Protein AF-A0A8H3BL24-F1 (afdb_monomer_lite)

InterPro domains:
  IPR005479 Carbamoyl phosphate synthase, ATP-binding domain [PF02786] (279-477)
  IPR005479 Carbamoyl phosphate synthase, ATP-binding domain [PS00866] (314-328)
  IPR005479 Carbamoyl phosphate synthase, ATP-binding domain [PS00867] (443-450)
  IPR005480 Carbamoyl-phosphate synthetase, large subunit oligomerisation domain [PF02787] (31-110)
  IPR005480 Carbamoyl-phosphate synthetase, large subunit oligomerisation domain [SM01096] (29-152)
  IPR005483 Carbamoyl phosphate synthase, CPSase domain [PR00098] (175-189)
  IPR005483 Carbamoyl phosphate synthase, CPSase domain [PR00098] (204-214)
  IPR005483 Carbamoyl phosphate synthase, CPSase domain [PR00098] (318-330)
  IPR005483 Carbamoyl phosphate synthase, CPSase domain [PR00098] (354-373)
  IPR005483 Carbamoyl phosphate synthase, CPSase domain [PR00098] (388-405)
  IPR005483 Carbamoyl phosphate synthase, CPSase domain [PR00098] (443-472)
  IPR005483 Carbamoyl phosphate synthase, CPSase domain [PR00098] (516-534)
  IPR011607 Methylglyoxal synthase-like domain [PF02142] (559-659)
  IPR011607 Methylglyoxal synthase-like domain [PS51855] (539-697)
  IPR011607 Methylglyoxal synthase-like domain [SM00851] (559-659)
  IPR011761 ATP-grasp fold [PS50975] (283-474)
  IPR013815 ATP-grasp fold, subdomain 1 [G3DSA:3.30.1490.20] (291-360)
  IPR016185 Pre-ATP-grasp domain superfamily [SSF52440] (161-279)
  IPR032466 Metal-dependent hydrolase [SSF51556] (695-950)
  IPR036897 Carbamoyl-phosphate synthetase, large subunit oligomerisation domain superfamily [G3DSA:1.10.1030.10] (19-157)

Secondary structure (DSSP, 8-state):
-HHHHHHHHHHHH-TT--SS---S--S-HHHHHHS--TTHHHHHHHHHHTT--HHHHHHHH---HHHHHHHHHHHHHHHHHHHHHHHH--HHHHHHHHHTT--HHHHHHHTT--HHHHHHHHHHTT--PEEEE--SSTTSS-----EEEEESS-SS-SS-----PEEEE---S-BTTB-HHHHHHHHHHHHHHHHTT--EEEEE--TT-STT-TTTSSEEEE---SHHHHHHHHHHHT-SEEE-TTS-HHHHHTHHHHHHTT--B-SS-HHHHHHHHSHHHHHHHHHHHT-----EEEESSHHHHHHHHHHH-S-EEEEETT-STTTT-EEE-SHHHHHHHHHHHHHH-SS--EEEEE--TTPEEEEEEEEEETTEEEEEEEEEEEEEBTB-GGGSPEEES-SS--HHHHHHHHHHHHHHHHHTT--EEEEEEEEEETTEEEEEEEESS--TTHHHHHHHHSS-HHHHHHHHHTT----SS----PPSS-EEEEEEE--TTTSTT------SS----EEEEEEESSHHHHHHHHHHHTTPPPPSSEEEEEE--HHHHHHHHHHHHHHHHTTPEEEE-HHHHHHHHHTT---EE-B---GGGGG-HHHHTTBHHHHHHTT--SEEEEE----SS---TT---HHHHHHHHHHHTT--EE--HHHHHHHHHHHHHT---S--TTS---SS----PPPEEEEEE--TTTTSTT-SHHHHHHHHHHHTTEEEEEE-S--SSTT-S--SHHHHHHHHHHHTTT-SSEEE-EEE--TTGGGTS-HHHHHH-SEEEE-SSSTT-----HHHHHHHHHHS-TTS-EEE---THHHHHHHHHHHHHT--EEE-S---HHHHHHHHHHHHTT--EEEEEEHHHHH--TTT-TT-TTSPPHHHHHHHHHTGGG--EEE--SHHHHHHHHTTPPP-TTTTHHHHHHHHHHHHHTTSS-TT--

Organism: NCBI:txid456999

Foldseek 3Di:
DLLQVQQQVQCLVDVVRQGQAADVPDDDLLCCLQDPDPCNSNSLRVCVVVPHDLVRSCVRRVDDSVVSVLSNVLSVLLVVLLVCAPVRQDLVSLLVNVQSNGQLCNSCVSRVHDSVVSVVVCVVSVQAWEKEDDQVPVVPDQDPFQQIETHSPDDYHSDAQPQLAEEEEAQGEADFQFDQLLLVLSLLLLVLCVVVVGAYEYEYQYPVGPSSPSVRHVHYYNGDLDPRVVVSCCVRNVHPAYEQQRRPDSSLVCQVVCVVVVGHYFWFHNVLQCLQVPPVSNVVLCVVLVAAAFDKDKALDPVVVVVSCVVLDDFKWKAWPPDDQCVLIDTAGDSVSSVVSVVVVCVVPVGTIMMITHDDPPWWKKKKKFAAAQLATQDIWIWTWLFHPFQAPLQTKTKPPDDPDDPLLVVSVVVSSSSSSNSSRGFAIKMWMWTDDPSDIHTDGIRSHDHSCQVVRCVQQVHNRSSQRSCRSVVHDDHRPDDGPHDAQKMKMKHFAADLLVDPLDQPATGNHGGGSGIFMWMDSYPLLRLVLRCVVSVQDDFPAAEEEEAADPVLLVLCLVLLVLSVVLRHAAAYEDVSQVSNVVVVRHYHAADCDDPVQCVDPVNLVRHLLNCLVVVVHQAYEHADDPDNDDDPSPDQDSSSVSSSSCVNSVRHYHHGSSSSSSNSVSVSVPDDNDDDPSGDDDPDDDDDDDQAEFEQQAQQQQQPAPDLLQLVSQVLQVVLRHQEYEYDQAHQAAPQGQLAPSSVVSNVNSCVPRHPHHYAHEHEQDVPSLVRCDPVVLVRHQEYEQECDHHNHHPPPLVSVLSNLVSHDQPGEYEYCDDDPRLVSNLVSCVVSVHAYEHEADQFLRRLVVLVVCVVVVRRYAYEHELCQLVDACVNPVQQPLHHHPVGSVSCLVSLVRHQDYHNHCSQQSRCVSVVHDGGSSGSSNVRVVSVVVCCVVVSDPPVSD

Radius of gyration: 39.3 Å; chains: 1; bounding box: 92×84×109 Å

pLDDT: mean 89.85, std 10.29, range [35.84, 98.5]

Structure (mmCIF, N/CA/C/O backbone):
data_AF-A0A8H3BL24-F1
#
_entry.id   AF-A0A8H3BL24-F1
#
loop_
_atom_site.group_PDB
_atom_site.id
_atom_site.type_symbol
_atom_site.label_atom_id
_atom_site.label_alt_id
_atom_site.label_comp_id
_atom_site.label_asym_id
_atom_site.label_entity_id
_atom_site.label_seq_id
_atom_site.pdbx_PDB_ins_code
_atom_site.Cartn_x
_atom_site.Cartn_y
_atom_site.Cartn_z
_atom_site.occupancy
_atom_site.B_iso_or_equiv
_atom_site.auth_seq_id
_atom_site.auth_comp_id
_atom_site.auth_asym_id
_atom_site.auth_atom_id
_atom_site.pdbx_PDB_model_num
ATOM 1 N N . THR A 1 1 ? 26.329 -17.168 -12.702 1.00 96.69 1 THR A N 1
ATOM 2 C CA . THR A 1 1 ? 27.695 -16.576 -12.625 1.00 96.69 1 THR A CA 1
ATOM 3 C C . THR A 1 1 ? 27.594 -15.115 -12.200 1.00 96.69 1 THR A C 1
ATOM 5 O O . THR A 1 1 ? 26.474 -14.628 -12.088 1.00 96.69 1 THR A O 1
ATOM 8 N N . PHE A 1 2 ? 28.704 -14.403 -11.942 1.00 98.12 2 PHE A N 1
ATOM 9 C CA . PHE A 1 2 ? 28.628 -12.960 -11.640 1.00 98.12 2 PHE A CA 1
ATOM 10 C C . PHE A 1 2 ? 28.060 -12.183 -12.830 1.00 98.12 2 PHE A C 1
ATOM 12 O O . PHE A 1 2 ? 27.181 -11.348 -12.659 1.00 98.12 2 PHE A O 1
ATOM 19 N N . GLU A 1 3 ? 28.529 -12.512 -14.033 1.00 98.06 3 GLU A N 1
ATOM 20 C CA . GLU A 1 3 ? 28.140 -11.889 -15.292 1.00 98.06 3 GLU A CA 1
ATOM 21 C C . GLU A 1 3 ? 26.626 -12.023 -15.532 1.00 98.06 3 GLU A C 1
ATOM 23 O O . GLU A 1 3 ? 25.943 -11.043 -15.826 1.00 98.06 3 GLU A O 1
ATOM 28 N N . GLU A 1 4 ? 26.082 -13.224 -15.305 1.00 98.06 4 GLU A N 1
ATOM 29 C CA . GLU A 1 4 ? 24.645 -13.483 -15.414 1.00 98.06 4 GLU A CA 1
ATOM 30 C C . GLU A 1 4 ? 23.826 -12.671 -14.404 1.00 98.06 4 GLU A C 1
ATOM 32 O O . GLU A 1 4 ? 22.838 -12.034 -14.776 1.00 98.06 4 GLU A O 1
ATOM 37 N N . ALA A 1 5 ? 24.260 -12.656 -13.140 1.00 97.50 5 ALA A N 1
ATOM 38 C CA . ALA A 1 5 ? 23.562 -11.964 -12.064 1.00 97.50 5 ALA A CA 1
ATOM 39 C C . ALA A 1 5 ? 23.560 -10.440 -12.262 1.00 97.50 5 ALA A C 1
ATOM 41 O O . ALA A 1 5 ? 22.504 -9.816 -12.171 1.00 97.50 5 ALA A O 1
ATOM 42 N N . ILE A 1 6 ? 24.712 -9.836 -12.584 1.00 97.06 6 ILE A N 1
ATOM 43 C CA . ILE A 1 6 ? 24.814 -8.378 -12.732 1.00 97.06 6 ILE A CA 1
ATOM 44 C C . ILE A 1 6 ? 24.010 -7.871 -13.934 1.00 97.06 6 ILE A C 1
ATOM 46 O O . ILE A 1 6 ? 23.356 -6.836 -13.833 1.00 97.06 6 ILE A O 1
ATOM 50 N N . GLN A 1 7 ? 23.972 -8.612 -15.048 1.00 96.75 7 GLN A N 1
ATOM 51 C CA . GLN A 1 7 ? 23.152 -8.221 -16.197 1.00 96.75 7 GLN A CA 1
ATOM 52 C C . GLN A 1 7 ? 21.647 -8.305 -15.899 1.00 96.75 7 GLN A C 1
ATOM 54 O O . GLN A 1 7 ? 20.905 -7.410 -16.306 1.00 96.75 7 GLN A O 1
ATOM 59 N N . LYS A 1 8 ? 21.187 -9.333 -15.168 1.00 96.69 8 LYS A N 1
ATOM 60 C CA . LYS A 1 8 ? 19.791 -9.418 -14.694 1.00 96.69 8 LYS A CA 1
ATOM 61 C C . LYS A 1 8 ? 19.444 -8.287 -13.726 1.00 96.69 8 LYS A C 1
ATOM 63 O O . LYS A 1 8 ? 18.380 -7.684 -13.849 1.00 96.69 8 LYS A O 1
ATOM 68 N N . ALA A 1 9 ? 20.355 -7.967 -12.807 1.00 95.81 9 ALA A N 1
ATOM 69 C CA . ALA A 1 9 ? 20.178 -6.880 -11.852 1.00 95.81 9 ALA A CA 1
ATOM 70 C C . ALA A 1 9 ? 20.083 -5.512 -12.546 1.00 95.81 9 ALA A C 1
ATOM 72 O O . ALA A 1 9 ? 19.204 -4.731 -12.212 1.00 95.81 9 ALA A O 1
ATOM 73 N N . ILE A 1 10 ? 20.909 -5.234 -13.562 1.00 94.88 10 ILE A N 1
ATOM 74 C CA . ILE A 1 10 ? 20.823 -3.972 -14.321 1.00 94.88 10 ILE A CA 1
ATOM 75 C C . ILE A 1 10 ? 19.467 -3.845 -15.032 1.00 94.88 10 ILE A C 1
ATOM 77 O O . ILE A 1 10 ? 18.836 -2.795 -14.960 1.00 94.88 10 ILE A O 1
ATOM 81 N N . ARG A 1 11 ? 18.974 -4.927 -15.649 1.00 94.00 11 ARG A N 1
ATOM 82 C CA . ARG A 1 11 ? 17.635 -4.952 -16.269 1.00 94.00 11 ARG A CA 1
ATOM 83 C C . ARG A 1 11 ? 16.488 -4.821 -15.266 1.00 94.00 11 ARG A C 1
ATOM 85 O O . ARG A 1 11 ? 15.388 -4.442 -15.645 1.00 94.00 11 ARG A O 1
ATOM 92 N N . ALA A 1 12 ? 16.721 -5.159 -13.999 1.00 93.00 12 ALA A N 1
ATOM 93 C CA . ALA A 1 12 ? 15.725 -5.010 -12.944 1.00 93.00 12 ALA A CA 1
ATOM 94 C C . ALA A 1 12 ? 15.466 -3.534 -12.589 1.00 93.00 12 ALA A C 1
ATOM 96 O O . ALA A 1 12 ? 14.377 -3.219 -12.112 1.00 93.00 12 ALA A O 1
ATOM 97 N N . ILE A 1 13 ? 16.445 -2.648 -12.822 1.00 88.88 13 ILE A N 1
ATOM 98 C CA . ILE A 1 13 ? 16.371 -1.220 -12.476 1.00 88.88 13 ILE A CA 1
ATOM 99 C C . ILE A 1 13 ? 15.305 -0.517 -13.323 1.00 88.88 13 ILE A C 1
ATOM 101 O O . ILE A 1 13 ? 14.410 0.133 -12.784 1.00 88.88 13 ILE A O 1
ATOM 105 N N . ASP A 1 14 ? 15.401 -0.652 -14.647 1.00 83.38 14 ASP A N 1
ATOM 106 C CA . ASP A 1 14 ? 14.468 -0.057 -15.600 1.00 83.38 14 ASP A CA 1
ATOM 107 C C . ASP A 1 14 ? 14.481 -0.815 -16.939 1.00 83.38 14 ASP A C 1
ATOM 109 O O . ASP A 1 14 ? 15.529 -1.298 -17.368 1.00 83.38 14 ASP A O 1
ATOM 113 N N . ASP A 1 15 ? 13.330 -0.888 -17.620 1.00 78.69 15 ASP A N 1
ATOM 114 C CA . ASP A 1 15 ? 13.182 -1.601 -18.904 1.00 78.69 15 ASP A CA 1
ATOM 115 C C . ASP A 1 15 ? 13.980 -0.956 -20.053 1.00 78.69 15 ASP A C 1
ATOM 117 O O . ASP A 1 15 ? 14.280 -1.603 -21.060 1.00 78.69 15 ASP A O 1
ATOM 121 N N . SER A 1 16 ? 14.360 0.318 -19.917 1.00 82.25 16 SER A N 1
ATOM 122 C CA . SER A 1 16 ? 15.239 0.984 -20.882 1.00 82.25 16 SER A CA 1
ATOM 123 C C . SER A 1 16 ? 16.649 0.383 -20.922 1.00 82.25 16 SER A C 1
ATOM 125 O O . SER A 1 16 ? 17.313 0.461 -21.960 1.00 82.25 16 SER A O 1
ATOM 127 N N . PHE A 1 17 ? 17.106 -0.260 -19.841 1.00 89.19 17 PHE A N 1
ATOM 128 C CA . PHE A 1 17 ? 18.424 -0.880 -19.783 1.00 89.19 17 PHE A CA 1
ATOM 129 C C . PHE A 1 17 ? 18.384 -2.324 -20.285 1.00 89.19 17 PHE A C 1
ATOM 131 O O . PHE A 1 17 ? 17.701 -3.184 -19.740 1.00 89.19 17 PHE A O 1
ATOM 138 N N . VAL A 1 18 ? 19.190 -2.630 -21.304 1.00 90.00 18 VAL A N 1
ATOM 139 C CA . VAL A 1 18 ? 19.287 -3.986 -21.880 1.00 90.00 18 VAL A CA 1
ATOM 140 C C . VAL A 1 18 ? 20.242 -4.914 -21.109 1.00 90.00 18 VAL A C 1
ATOM 142 O O . VAL A 1 18 ? 20.187 -6.140 -21.254 1.00 90.00 18 VAL A O 1
ATOM 145 N N . GLY A 1 19 ? 21.096 -4.344 -20.258 1.00 91.81 19 GLY A N 1
ATOM 146 C CA . GLY A 1 19 ? 22.158 -5.019 -19.516 1.00 91.81 19 GLY A CA 1
ATOM 147 C C . GLY A 1 19 ? 23.350 -4.083 -19.314 1.00 91.81 19 GLY A C 1
ATOM 148 O O . GLY A 1 19 ? 23.202 -2.863 -19.372 1.00 91.81 19 GLY A O 1
ATOM 149 N N . PHE A 1 20 ? 24.537 -4.649 -19.095 1.00 94.31 20 PHE A N 1
ATOM 150 C CA . PHE A 1 20 ? 25.779 -3.875 -19.046 1.00 94.31 20 PHE A CA 1
ATOM 151 C C . PHE A 1 20 ? 26.239 -3.555 -20.476 1.00 94.31 20 PHE A C 1
ATOM 153 O O . PHE A 1 20 ? 26.839 -4.411 -21.121 1.00 94.31 20 PHE A O 1
ATOM 160 N N . ALA A 1 21 ? 25.912 -2.357 -20.964 1.00 87.06 21 ALA A N 1
ATOM 161 C CA . ALA A 1 21 ? 26.250 -1.880 -22.305 1.00 87.06 21 ALA A CA 1
ATOM 162 C C . ALA A 1 21 ? 26.489 -0.356 -22.307 1.00 87.06 21 ALA A C 1
ATOM 164 O O . ALA A 1 21 ? 25.886 0.342 -21.482 1.00 87.06 21 ALA A O 1
ATOM 165 N N . PRO A 1 22 ? 27.321 0.173 -23.226 1.00 81.25 22 PRO A N 1
ATOM 166 C CA . PRO A 1 22 ? 27.465 1.612 -23.429 1.00 81.25 22 PRO A CA 1
ATOM 167 C C . PRO A 1 22 ? 26.138 2.237 -23.867 1.00 81.25 22 PRO A C 1
ATOM 169 O O . PRO A 1 22 ? 25.493 1.743 -24.795 1.00 81.25 22 PRO A O 1
ATOM 172 N N . ASN A 1 23 ? 25.712 3.314 -23.211 1.00 76.69 23 ASN A N 1
ATOM 173 C CA . ASN A 1 23 ? 24.393 3.914 -23.449 1.00 76.69 23 ASN A CA 1
ATOM 174 C C . ASN A 1 23 ? 24.419 5.440 -23.624 1.00 76.69 23 ASN A C 1
ATOM 176 O O . ASN A 1 23 ? 23.368 6.030 -23.867 1.00 76.69 23 ASN A O 1
ATOM 180 N N . GLY A 1 24 ? 25.591 6.082 -23.527 1.00 73.38 24 GLY A N 1
ATOM 181 C CA . GLY A 1 24 ? 25.721 7.534 -23.686 1.00 73.38 24 GLY A CA 1
ATOM 182 C C . GLY A 1 24 ? 24.973 8.341 -22.621 1.00 73.38 24 GLY A C 1
ATOM 183 O O . GLY A 1 24 ? 24.697 9.518 -22.826 1.00 73.38 24 GLY A O 1
ATOM 184 N N . PHE A 1 25 ? 24.623 7.708 -21.498 1.00 73.81 25 PHE A N 1
ATOM 185 C CA . PHE A 1 25 ? 23.904 8.324 -20.381 1.00 73.81 25 PHE A CA 1
ATOM 186 C C . PHE A 1 25 ? 24.816 9.186 -19.488 1.00 73.81 25 PHE A C 1
ATOM 188 O O . PHE A 1 25 ? 24.345 9.897 -18.593 1.00 73.81 25 PHE A O 1
ATOM 195 N N . VAL A 1 26 ? 26.127 9.091 -19.717 1.00 80.31 26 VAL A N 1
ATOM 196 C CA . VAL A 1 26 ? 27.180 9.732 -18.936 1.00 80.31 26 VAL A CA 1
ATOM 197 C C . VAL A 1 26 ? 27.881 10.799 -19.771 1.00 80.31 26 VAL A C 1
ATOM 199 O O . VAL A 1 26 ? 28.501 10.494 -20.791 1.00 80.31 26 VAL A O 1
ATOM 202 N N . ASP A 1 27 ? 27.814 12.045 -19.303 1.00 79.19 27 ASP A N 1
ATOM 203 C CA . ASP A 1 27 ? 28.480 13.182 -19.942 1.00 79.19 27 ASP A CA 1
ATOM 204 C C . ASP A 1 27 ? 29.993 13.174 -19.644 1.00 79.19 27 ASP A C 1
ATOM 206 O O . ASP A 1 27 ? 30.814 13.098 -20.565 1.00 79.19 27 ASP A O 1
ATOM 210 N N . ASP A 1 28 ? 30.367 13.189 -18.356 1.00 88.25 28 ASP A N 1
ATOM 211 C CA . ASP A 1 28 ? 31.760 13.146 -17.890 1.00 88.25 28 ASP A CA 1
ATOM 212 C C . ASP A 1 28 ? 32.087 11.809 -17.211 1.00 88.25 28 ASP A C 1
ATOM 214 O O . ASP A 1 28 ? 31.796 11.572 -16.042 1.00 88.25 28 ASP A O 1
ATOM 218 N N . ILE A 1 29 ? 32.723 10.912 -17.965 1.00 90.38 29 ILE A N 1
ATOM 219 C CA . ILE A 1 29 ? 33.099 9.579 -17.479 1.00 90.38 29 ILE A CA 1
ATOM 220 C C . ILE A 1 29 ? 34.127 9.658 -16.348 1.00 90.38 29 ILE A C 1
ATOM 222 O O . ILE A 1 29 ? 34.060 8.862 -15.414 1.00 90.38 29 ILE A O 1
ATOM 226 N N . ASP A 1 30 ? 35.096 10.571 -16.433 1.00 91.69 30 ASP A N 1
ATOM 227 C CA . ASP A 1 30 ? 36.197 10.600 -15.472 1.00 91.69 30 ASP A CA 1
ATOM 228 C C . ASP A 1 30 ? 35.695 11.101 -14.110 1.00 91.69 30 ASP A C 1
ATOM 230 O O . ASP A 1 30 ? 36.057 10.528 -13.078 1.00 91.69 30 ASP A O 1
ATOM 234 N N . GLU A 1 31 ? 34.809 12.103 -14.110 1.00 92.25 31 GLU A N 1
ATOM 235 C CA . GLU A 1 31 ? 34.143 12.590 -12.899 1.00 92.25 31 GLU A CA 1
ATOM 236 C C . GLU A 1 31 ? 33.287 11.497 -12.242 1.00 92.25 31 GLU A C 1
ATOM 238 O O . GLU A 1 31 ? 33.428 11.258 -11.043 1.00 92.25 31 GLU A O 1
ATOM 243 N N . GLU A 1 32 ? 32.467 10.787 -13.020 1.00 92.50 32 GLU A N 1
ATOM 244 C CA . GLU A 1 32 ? 31.570 9.727 -12.529 1.00 92.50 32 GLU A CA 1
ATOM 245 C C . GLU A 1 32 ? 32.324 8.488 -12.015 1.00 92.50 32 GLU A C 1
ATOM 247 O O . GLU A 1 32 ? 31.888 7.794 -11.089 1.00 92.50 32 GLU A O 1
ATOM 252 N N . LEU A 1 33 ? 33.493 8.186 -12.589 1.00 93.19 33 LEU A N 1
ATOM 253 C CA . LEU A 1 33 ? 34.349 7.114 -12.086 1.00 93.19 33 LEU A CA 1
ATOM 254 C C . LEU A 1 33 ? 34.953 7.472 -10.725 1.00 93.19 33 LEU A C 1
ATOM 256 O O . LEU A 1 33 ? 35.005 6.594 -9.860 1.00 93.19 33 LEU A O 1
ATOM 260 N N . VAL A 1 34 ? 35.377 8.722 -10.516 1.00 95.12 34 VAL A N 1
ATOM 261 C CA . VAL A 1 34 ? 36.008 9.179 -9.264 1.00 95.12 34 VAL A CA 1
ATOM 262 C C . VAL A 1 34 ? 34.975 9.446 -8.167 1.00 95.12 34 VAL A C 1
ATOM 264 O O . VAL A 1 34 ? 35.164 9.010 -7.031 1.00 95.12 34 VAL A O 1
ATOM 267 N N . ASN A 1 35 ? 33.872 10.112 -8.503 1.00 92.81 35 ASN A N 1
ATOM 268 C CA . ASN A 1 35 ? 32.812 10.499 -7.579 1.00 92.81 35 ASN A CA 1
ATOM 269 C C . ASN A 1 35 ? 31.618 9.546 -7.737 1.00 92.81 35 ASN A C 1
ATOM 271 O O . ASN A 1 35 ? 30.936 9.601 -8.754 1.00 92.81 35 ASN A O 1
ATOM 275 N N . PRO A 1 36 ? 31.342 8.652 -6.768 1.00 91.69 36 PRO A N 1
ATOM 276 C CA . PRO A 1 36 ? 30.301 7.645 -6.939 1.00 91.69 36 PRO A CA 1
ATOM 277 C C . PRO A 1 36 ? 28.900 8.255 -7.079 1.00 91.69 36 PRO A C 1
ATOM 279 O O . PRO A 1 36 ? 28.433 8.953 -6.178 1.00 91.69 36 PRO A O 1
ATOM 282 N N . THR A 1 37 ? 28.206 7.898 -8.158 1.00 90.94 37 THR A N 1
ATOM 283 C CA . THR A 1 37 ? 26.786 8.206 -8.394 1.00 90.94 37 THR A CA 1
ATOM 284 C C . THR A 1 37 ? 26.014 6.949 -8.819 1.00 90.94 37 THR A C 1
ATOM 286 O O . THR A 1 37 ? 26.582 5.862 -8.970 1.00 90.94 37 THR A O 1
ATOM 289 N N . ASP A 1 38 ? 24.712 7.104 -9.056 1.00 88.31 38 ASP A N 1
ATOM 290 C CA . ASP A 1 38 ? 23.834 6.100 -9.662 1.00 88.31 38 ASP A CA 1
ATOM 291 C C . ASP A 1 38 ? 24.200 5.754 -11.121 1.00 88.31 38 ASP A C 1
ATOM 293 O O . ASP A 1 38 ? 23.866 4.670 -11.600 1.00 88.31 38 ASP A O 1
ATOM 297 N N . LYS A 1 39 ? 24.952 6.614 -11.820 1.00 90.38 39 LYS A N 1
ATOM 298 C CA . LYS A 1 39 ? 25.370 6.403 -13.218 1.00 90.38 39 LYS A CA 1
ATOM 299 C C . LYS A 1 39 ? 26.677 5.630 -13.375 1.00 90.38 39 LYS A C 1
ATOM 301 O O . LYS A 1 39 ? 27.014 5.191 -14.478 1.00 90.38 39 LYS A O 1
ATOM 306 N N . ARG A 1 40 ? 27.417 5.434 -12.283 1.00 93.62 40 ARG A N 1
ATOM 307 C CA . ARG A 1 40 ? 28.794 4.918 -12.294 1.00 93.62 40 ARG A CA 1
ATOM 308 C C . ARG A 1 40 ? 28.956 3.580 -13.016 1.00 93.62 40 ARG A C 1
ATOM 310 O O . ARG A 1 40 ? 29.961 3.367 -13.687 1.00 93.62 40 ARG A O 1
ATOM 317 N N . ILE A 1 41 ? 27.982 2.674 -12.907 1.00 93.00 41 ILE A N 1
ATOM 318 C CA . ILE A 1 41 ? 28.051 1.372 -13.588 1.00 93.00 41 ILE A CA 1
ATOM 319 C C . ILE A 1 41 ? 28.062 1.526 -15.117 1.00 93.00 41 ILE A C 1
ATOM 321 O O . ILE A 1 41 ? 28.786 0.805 -15.798 1.00 93.00 41 ILE A O 1
ATOM 325 N N . PHE A 1 42 ? 27.333 2.506 -15.652 1.00 91.75 42 PHE A N 1
ATOM 326 C CA . PHE A 1 42 ? 27.297 2.809 -17.083 1.00 91.75 42 PHE A CA 1
ATOM 327 C C . PHE A 1 42 ? 28.551 3.571 -17.523 1.00 91.75 42 PHE A C 1
ATOM 329 O O . PHE A 1 42 ? 29.106 3.266 -18.575 1.00 91.75 42 PHE A O 1
ATOM 336 N N . ALA A 1 43 ? 29.083 4.450 -16.664 1.00 93.44 43 ALA A N 1
ATOM 337 C CA . ALA A 1 43 ? 30.370 5.112 -16.899 1.00 93.44 43 ALA A CA 1
ATOM 338 C C . ALA A 1 43 ? 31.509 4.094 -17.093 1.00 93.44 43 ALA A C 1
ATOM 340 O O . ALA A 1 43 ? 32.385 4.295 -17.929 1.00 93.44 43 ALA A O 1
ATOM 341 N N . ILE A 1 44 ? 31.483 2.964 -16.373 1.00 95.00 44 ILE A N 1
ATOM 342 C CA . ILE A 1 44 ? 32.454 1.872 -16.556 1.00 95.00 44 ILE A CA 1
ATOM 343 C C . ILE A 1 44 ? 32.304 1.222 -17.940 1.00 95.00 44 ILE A C 1
ATOM 345 O O . ILE A 1 44 ? 33.316 0.946 -18.585 1.00 95.00 44 ILE A O 1
ATOM 349 N N . ALA A 1 45 ? 31.076 0.987 -18.416 1.00 93.06 45 ALA A N 1
ATOM 350 C CA . ALA A 1 45 ? 30.841 0.436 -19.753 1.00 93.06 45 ALA A CA 1
ATOM 351 C C . ALA A 1 45 ? 31.357 1.384 -20.852 1.00 93.06 45 ALA A C 1
ATOM 353 O O . ALA A 1 45 ? 32.093 0.955 -21.745 1.00 93.06 45 ALA A O 1
ATOM 354 N N . ASP A 1 46 ? 31.059 2.681 -20.735 1.00 92.12 46 ASP A N 1
ATOM 355 C CA . ASP A 1 46 ? 31.541 3.706 -21.665 1.00 92.12 46 ASP A CA 1
ATOM 356 C C . ASP A 1 46 ? 33.077 3.868 -21.590 1.00 92.12 46 ASP A C 1
ATOM 358 O O . ASP A 1 46 ? 33.746 4.033 -22.613 1.00 92.12 46 ASP A O 1
ATOM 362 N N . ALA A 1 47 ? 33.679 3.761 -20.399 1.00 93.38 47 ALA A N 1
ATOM 363 C CA . ALA A 1 47 ? 35.132 3.806 -20.214 1.00 93.38 47 ALA A CA 1
ATOM 364 C C . ALA A 1 47 ? 35.841 2.644 -20.927 1.00 93.38 47 ALA A C 1
ATOM 366 O O . ALA A 1 47 ? 36.860 2.850 -21.595 1.00 93.38 47 ALA A O 1
ATOM 367 N N . LEU A 1 48 ? 35.288 1.429 -20.829 1.00 93.75 48 LEU A N 1
ATOM 368 C CA . LEU A 1 48 ? 35.789 0.260 -21.556 1.00 93.75 48 LEU A CA 1
ATOM 369 C C . LEU A 1 48 ? 35.682 0.467 -23.071 1.00 93.75 48 LEU A C 1
ATOM 371 O O . LEU A 1 48 ? 36.642 0.191 -23.791 1.00 93.75 48 LEU A O 1
ATOM 375 N N . GLN A 1 49 ? 34.574 1.041 -23.552 1.00 90.81 49 GLN A N 1
ATOM 376 C CA . GLN A 1 49 ? 34.407 1.385 -24.966 1.00 90.81 49 GLN A CA 1
ATOM 377 C C . GLN A 1 49 ? 35.434 2.428 -25.445 1.00 90.81 49 GLN A C 1
ATOM 379 O O . GLN A 1 49 ? 35.935 2.327 -26.565 1.00 90.81 49 GLN A O 1
ATOM 384 N N . ARG A 1 50 ? 35.807 3.395 -24.594 1.00 90.75 50 ARG A N 1
ATOM 385 C CA . ARG A 1 50 ? 36.884 4.372 -24.862 1.00 90.75 50 ARG A CA 1
ATOM 386 C C . ARG A 1 50 ? 38.300 3.796 -24.703 1.00 90.75 50 ARG A C 1
ATOM 388 O O . ARG A 1 50 ? 39.275 4.523 -24.888 1.00 90.75 50 ARG A O 1
ATOM 395 N N . GLY A 1 51 ? 38.433 2.508 -24.383 1.00 92.62 51 GLY A N 1
ATOM 396 C CA . GLY A 1 51 ? 39.713 1.802 -24.303 1.00 92.62 51 GLY A CA 1
ATOM 397 C C . GLY A 1 51 ? 40.445 1.941 -22.967 1.00 92.62 51 GLY A C 1
ATOM 398 O O . GLY A 1 51 ? 41.661 1.748 -22.923 1.00 92.62 51 GLY A O 1
ATOM 399 N N . TYR A 1 52 ? 39.753 2.288 -21.877 1.00 94.88 52 TYR A N 1
ATOM 400 C CA . TYR A 1 52 ? 40.374 2.344 -20.551 1.00 94.88 52 TYR A CA 1
ATOM 401 C C . TYR A 1 52 ? 40.748 0.931 -20.083 1.00 94.88 52 TYR A C 1
ATOM 403 O O . TYR A 1 52 ? 40.001 -0.028 -20.284 1.00 94.88 52 TYR A O 1
ATOM 411 N N . SER A 1 53 ? 41.912 0.793 -19.439 1.00 95.94 53 SER A N 1
ATOM 412 C CA . SER A 1 53 ? 42.316 -0.476 -18.831 1.00 95.94 53 SER A CA 1
ATOM 413 C C . SER A 1 53 ? 41.595 -0.715 -17.504 1.00 95.94 53 SER A C 1
ATOM 415 O O . SER A 1 53 ? 41.130 0.221 -16.848 1.00 95.94 53 SER A O 1
ATOM 417 N N . VAL A 1 54 ? 41.547 -1.980 -17.076 1.00 96.69 54 VAL A N 1
ATOM 418 C CA . VAL A 1 54 ? 41.005 -2.362 -15.762 1.00 96.69 54 VAL A CA 1
ATOM 419 C C . VAL A 1 54 ? 41.769 -1.656 -14.642 1.00 96.69 54 VAL A C 1
ATOM 421 O O . VAL A 1 54 ? 41.160 -1.204 -13.678 1.00 96.69 54 VAL A O 1
ATOM 424 N N . GLU A 1 55 ? 43.085 -1.505 -14.787 1.00 96.81 55 GLU A N 1
ATOM 425 C CA . GLU A 1 55 ? 43.948 -0.812 -13.832 1.00 96.81 55 GLU A CA 1
ATOM 426 C C . GLU A 1 55 ? 43.562 0.659 -13.696 1.00 96.81 55 GLU A C 1
ATOM 428 O O . GLU A 1 55 ? 43.400 1.134 -12.576 1.00 96.81 55 GLU A O 1
ATOM 433 N N . LYS A 1 56 ? 43.331 1.354 -14.817 1.00 96.25 56 LYS A N 1
ATOM 434 C CA . LYS A 1 56 ? 42.921 2.760 -14.800 1.00 96.25 56 LYS A CA 1
ATOM 435 C C . LYS A 1 56 ? 41.558 2.930 -14.127 1.00 96.25 56 LYS A C 1
ATOM 437 O O . LYS A 1 56 ? 41.396 3.792 -13.271 1.00 96.25 56 LYS A O 1
ATOM 442 N N . ILE A 1 57 ? 40.580 2.093 -14.481 1.00 96.19 57 ILE A N 1
ATOM 443 C CA . ILE A 1 57 ? 39.241 2.158 -13.874 1.00 96.19 57 ILE A CA 1
ATOM 444 C C . ILE A 1 57 ? 39.316 1.834 -12.376 1.00 96.19 57 ILE A C 1
ATOM 446 O O . ILE A 1 57 ? 38.632 2.474 -11.582 1.00 96.19 57 ILE A O 1
ATOM 450 N N . TRP A 1 58 ? 40.159 0.886 -11.964 1.00 97.44 58 TRP A N 1
ATOM 451 C CA . TRP A 1 58 ? 40.393 0.573 -10.552 1.00 97.44 58 TRP A CA 1
ATOM 452 C C . TRP A 1 58 ? 40.998 1.761 -9.791 1.00 97.44 58 TRP A C 1
ATOM 454 O O . TRP A 1 58 ? 40.482 2.100 -8.730 1.00 97.44 58 TRP A O 1
ATOM 464 N N . GLU A 1 59 ? 42.024 2.425 -10.336 1.00 96.88 59 GLU A N 1
ATOM 465 C CA . GLU A 1 59 ? 42.656 3.604 -9.714 1.00 96.88 59 GLU A CA 1
ATOM 466 C C . GLU A 1 59 ? 41.661 4.748 -9.494 1.00 96.88 59 GLU A C 1
ATOM 468 O O . GLU A 1 59 ? 41.725 5.442 -8.481 1.00 96.88 59 GLU A O 1
ATOM 473 N N . MET A 1 60 ? 40.722 4.927 -10.424 1.00 95.69 60 MET A N 1
ATOM 474 C CA . MET A 1 60 ? 39.704 5.974 -10.338 1.00 95.69 60 MET A CA 1
ATOM 475 C C . MET A 1 60 ? 38.538 5.572 -9.431 1.00 95.69 60 MET A C 1
ATOM 477 O O . MET A 1 60 ? 38.025 6.401 -8.685 1.00 95.69 60 MET A O 1
ATOM 481 N N . SER A 1 61 ? 38.110 4.305 -9.484 1.00 95.44 61 SER A N 1
ATOM 482 C CA . SER A 1 61 ? 36.850 3.880 -8.868 1.00 95.44 61 SER A CA 1
ATOM 483 C C . SER A 1 61 ? 36.977 3.186 -7.510 1.00 95.44 61 SER A C 1
ATOM 485 O O . SER A 1 61 ? 36.008 3.152 -6.744 1.00 95.44 61 SER A O 1
ATOM 487 N N . ASN A 1 62 ? 38.147 2.615 -7.216 1.00 96.12 62 ASN A N 1
ATOM 488 C CA . ASN A 1 62 ? 38.395 1.668 -6.126 1.00 96.12 62 ASN A CA 1
ATOM 489 C C . ASN A 1 62 ? 37.545 0.379 -6.175 1.00 96.12 62 ASN A C 1
ATOM 491 O O . ASN A 1 62 ? 37.524 -0.377 -5.204 1.00 96.12 62 ASN A O 1
ATOM 495 N N . ILE A 1 63 ? 36.858 0.091 -7.287 1.00 97.25 63 ILE A N 1
ATOM 496 C CA . ILE A 1 63 ? 36.140 -1.178 -7.479 1.00 97.25 63 ILE A CA 1
ATOM 497 C C . ILE A 1 63 ? 37.161 -2.280 -7.738 1.00 97.25 63 ILE A C 1
ATOM 499 O O . ILE A 1 63 ? 37.997 -2.140 -8.627 1.00 97.25 63 ILE A O 1
ATOM 503 N N . ASP A 1 64 ? 37.085 -3.379 -6.985 1.00 98.00 64 ASP A N 1
ATOM 504 C CA . ASP A 1 64 ? 38.066 -4.459 -7.081 1.00 98.00 64 ASP A CA 1
ATOM 505 C C . ASP A 1 64 ? 38.252 -4.962 -8.524 1.00 98.00 64 ASP A C 1
ATOM 507 O O . ASP A 1 64 ? 37.298 -5.121 -9.298 1.00 98.00 64 ASP A O 1
ATOM 511 N N . ARG A 1 65 ? 39.515 -5.237 -8.873 1.00 97.44 65 ARG A N 1
ATOM 512 C CA . ARG A 1 65 ? 39.919 -5.667 -10.217 1.00 97.44 65 ARG A CA 1
ATOM 513 C C . ARG A 1 65 ? 39.162 -6.903 -10.679 1.00 97.44 65 ARG A C 1
ATOM 515 O O . ARG A 1 65 ? 38.940 -7.043 -11.879 1.00 97.44 65 ARG A O 1
ATOM 522 N N . TRP A 1 66 ? 38.764 -7.790 -9.769 1.00 98.19 66 TRP A N 1
ATOM 523 C CA . TRP A 1 66 ? 37.990 -8.977 -10.101 1.00 98.19 66 TRP A CA 1
ATOM 524 C C . TRP A 1 66 ? 36.653 -8.609 -10.754 1.00 98.19 66 TRP A C 1
ATOM 526 O O . TRP A 1 66 ? 36.369 -9.084 -11.853 1.00 98.19 66 TRP A O 1
ATOM 536 N N . PHE A 1 67 ? 35.880 -7.698 -10.151 1.00 98.12 67 PHE A N 1
ATOM 537 C CA . PHE A 1 67 ? 34.605 -7.240 -10.714 1.00 98.12 67 PHE A CA 1
ATOM 538 C C . PHE A 1 67 ? 34.808 -6.527 -12.050 1.00 98.12 67 PHE A C 1
ATOM 540 O O . PHE A 1 67 ? 34.119 -6.825 -13.022 1.00 98.12 67 PHE A O 1
ATOM 547 N N . LEU A 1 68 ? 35.796 -5.634 -12.130 1.00 97.62 68 LEU A N 1
ATOM 548 C CA . LEU A 1 68 ? 36.098 -4.901 -13.361 1.00 97.62 68 LEU A CA 1
ATOM 549 C C . LEU A 1 68 ? 36.539 -5.830 -14.501 1.00 97.62 68 LEU A C 1
ATOM 551 O O . LEU A 1 68 ? 36.131 -5.643 -15.644 1.00 97.62 68 LEU A O 1
ATOM 555 N N . THR A 1 69 ? 37.313 -6.873 -14.196 1.00 97.69 69 THR A N 1
ATOM 556 C CA . THR A 1 69 ? 37.706 -7.900 -15.174 1.00 97.69 69 THR A CA 1
ATOM 557 C C . THR A 1 69 ? 36.488 -8.672 -15.675 1.00 97.69 69 THR A C 1
ATOM 559 O O . THR A 1 69 ? 36.386 -8.972 -16.863 1.00 97.69 69 THR A O 1
ATOM 562 N N . LYS A 1 70 ? 35.528 -8.962 -14.791 1.00 97.81 70 LYS A N 1
ATOM 563 C CA . LYS A 1 70 ? 34.275 -9.630 -15.153 1.00 97.81 70 LYS A CA 1
ATOM 564 C C . LYS A 1 70 ? 33.373 -8.758 -16.027 1.00 97.81 70 LYS A C 1
ATOM 566 O O . LYS A 1 70 ? 32.857 -9.243 -17.031 1.00 97.81 70 LYS A O 1
ATOM 571 N N . LEU A 1 71 ? 33.250 -7.471 -15.701 1.00 97.31 71 LEU A N 1
ATOM 572 C CA . LEU A 1 71 ? 32.542 -6.484 -16.523 1.00 97.31 71 LEU A CA 1
ATOM 573 C C . LEU A 1 71 ? 33.200 -6.314 -17.897 1.00 97.31 71 LEU A C 1
ATOM 575 O O . LEU A 1 71 ? 32.514 -6.318 -18.918 1.00 97.31 71 LEU A O 1
ATOM 579 N N . LYS A 1 72 ? 34.537 -6.271 -17.945 1.00 96.62 72 LYS A N 1
ATOM 580 C CA . LYS A 1 72 ? 35.283 -6.294 -19.206 1.00 96.62 72 LYS A CA 1
ATOM 581 C C . LYS A 1 72 ? 34.981 -7.552 -20.023 1.00 96.62 72 LYS A C 1
ATOM 583 O O . LYS A 1 72 ? 34.802 -7.448 -21.228 1.00 96.62 72 LYS A O 1
ATOM 588 N N . GLY A 1 73 ? 34.856 -8.714 -19.381 1.00 96.62 73 GLY A N 1
ATOM 589 C CA . GLY A 1 73 ? 34.466 -9.958 -20.048 1.00 96.62 73 GLY A CA 1
ATOM 590 C C . GLY A 1 73 ? 33.077 -9.905 -20.698 1.00 96.62 73 GLY A C 1
ATOM 591 O O . GLY A 1 73 ? 32.891 -10.476 -21.771 1.00 96.62 73 GLY A O 1
ATOM 592 N N . ILE A 1 74 ? 32.112 -9.198 -20.095 1.00 97.00 74 ILE A N 1
ATOM 593 C CA . ILE A 1 74 ? 30.804 -8.938 -20.723 1.00 97.00 74 ILE A CA 1
ATOM 594 C C . ILE A 1 74 ? 30.988 -8.067 -21.970 1.00 97.00 74 ILE A C 1
ATOM 596 O O . ILE A 1 74 ? 30.515 -8.435 -23.041 1.00 97.00 74 ILE A O 1
ATOM 600 N N . TRP A 1 75 ? 31.728 -6.964 -21.858 1.00 95.56 75 TRP A N 1
ATOM 601 C CA . TRP A 1 75 ? 31.990 -6.075 -22.992 1.00 95.56 75 TRP A CA 1
ATOM 602 C C . TRP A 1 75 ? 32.725 -6.789 -24.143 1.00 95.56 75 TRP A C 1
ATOM 604 O O . TRP A 1 75 ? 32.328 -6.679 -25.299 1.00 95.56 75 TRP A O 1
ATOM 614 N N . GLU A 1 76 ? 33.750 -7.594 -23.849 1.00 95.44 76 GLU A N 1
ATOM 615 C CA . GLU A 1 76 ? 34.477 -8.386 -24.854 1.00 95.44 76 GLU A CA 1
ATOM 616 C C . GLU A 1 76 ? 33.562 -9.409 -25.553 1.00 95.44 76 GLU A C 1
ATOM 618 O O . GLU A 1 76 ? 33.670 -9.611 -26.765 1.00 95.44 76 GLU A O 1
ATOM 623 N N . MET A 1 77 ? 32.635 -10.028 -24.811 1.00 95.62 77 MET A N 1
ATOM 624 C CA . MET A 1 77 ? 31.623 -10.929 -25.369 1.00 95.62 77 MET A CA 1
ATOM 625 C C . MET A 1 77 ? 30.690 -10.197 -26.340 1.00 95.62 77 MET A C 1
ATOM 627 O O . MET A 1 77 ? 30.423 -10.712 -27.425 1.00 95.62 77 MET A O 1
ATOM 631 N N . GLU A 1 78 ? 30.229 -8.998 -25.979 1.00 94.75 78 GLU A N 1
ATOM 632 C CA . GLU A 1 78 ? 29.405 -8.151 -26.847 1.00 94.75 78 GLU A CA 1
ATOM 633 C C . GLU A 1 78 ? 30.133 -7.834 -28.162 1.00 94.75 78 GLU A C 1
ATOM 635 O O . GLU A 1 78 ? 29.588 -8.061 -29.243 1.00 94.75 78 GLU A O 1
ATOM 640 N N . GLN A 1 79 ? 31.397 -7.397 -28.085 1.00 93.56 79 GLN A N 1
ATOM 641 C CA . GLN A 1 79 ? 32.204 -7.087 -29.271 1.00 93.56 79 GLN A CA 1
ATOM 642 C C . GLN A 1 79 ? 32.401 -8.308 -30.179 1.00 93.56 79 GLN A C 1
ATOM 644 O O . GLN A 1 79 ? 32.369 -8.180 -31.404 1.00 93.56 79 GLN A O 1
ATOM 649 N N . ASP A 1 80 ? 32.582 -9.500 -29.605 1.00 92.81 80 ASP A N 1
ATOM 650 C CA . ASP A 1 80 ? 32.694 -10.737 -30.382 1.00 92.81 80 ASP A CA 1
ATOM 651 C C . ASP A 1 80 ? 31.374 -11.094 -31.088 1.00 92.81 80 ASP A C 1
ATOM 653 O O . ASP A 1 80 ? 31.381 -11.433 -32.272 1.00 92.81 80 ASP A O 1
ATOM 657 N N . VAL A 1 81 ? 30.229 -10.947 -30.408 1.00 92.94 81 VAL A N 1
ATOM 658 C CA . VAL A 1 81 ? 28.897 -11.155 -31.006 1.00 92.94 81 VAL A CA 1
ATOM 659 C C . VAL A 1 81 ? 28.651 -10.175 -32.158 1.00 92.94 81 VAL A C 1
ATOM 661 O O . VAL A 1 81 ? 28.247 -10.596 -33.244 1.00 92.94 81 VAL A O 1
ATOM 664 N N . VAL A 1 82 ? 28.950 -8.887 -31.960 1.00 92.38 82 VAL A N 1
ATOM 665 C CA . VAL A 1 82 ? 28.824 -7.850 -33.001 1.00 92.38 82 VAL A CA 1
ATOM 666 C C . VAL A 1 82 ? 29.724 -8.164 -34.199 1.00 92.38 82 VAL A C 1
ATOM 668 O O . VAL A 1 82 ? 29.287 -8.075 -35.345 1.00 92.38 82 VAL A O 1
ATOM 671 N N . LYS A 1 83 ? 30.974 -8.577 -33.954 1.00 91.81 83 LYS A N 1
ATOM 672 C CA . LYS A 1 83 ? 31.946 -8.895 -35.008 1.00 91.81 83 LYS A CA 1
ATOM 673 C C . LYS A 1 83 ? 31.543 -10.109 -35.847 1.00 91.81 83 LYS A C 1
ATOM 675 O O . LYS A 1 83 ? 31.800 -10.120 -37.050 1.00 91.81 83 LYS A O 1
ATOM 680 N N . GLN A 1 84 ? 30.960 -11.137 -35.230 1.00 87.50 84 GLN A N 1
ATOM 681 C CA . GLN A 1 84 ? 30.494 -12.333 -35.940 1.00 87.50 84 GLN A CA 1
ATOM 682 C C . GLN A 1 84 ? 29.223 -12.059 -36.755 1.00 87.50 84 GLN A C 1
ATOM 684 O O . GLN A 1 84 ? 29.051 -12.632 -37.834 1.00 87.50 84 GLN A O 1
ATOM 689 N N . GLY A 1 85 ? 28.352 -11.175 -36.258 1.00 87.62 85 GLY A N 1
ATOM 690 C CA . GLY A 1 85 ? 27.058 -10.879 -36.867 1.00 87.62 85 GLY A CA 1
ATOM 691 C C . GLY A 1 85 ? 26.104 -12.081 -36.861 1.00 87.62 85 GLY A C 1
ATOM 692 O O . GLY A 1 85 ? 26.449 -13.187 -36.445 1.00 87.62 85 GLY A O 1
ATOM 693 N N . LEU A 1 86 ? 24.874 -11.879 -37.346 1.00 84.31 86 LEU A N 1
ATOM 694 C CA . LEU A 1 86 ? 23.816 -12.895 -37.248 1.00 84.31 86 LEU A CA 1
ATOM 695 C C . LEU A 1 86 ? 24.158 -14.196 -37.997 1.00 84.31 86 LEU A C 1
ATOM 697 O O . LEU A 1 86 ? 23.881 -15.282 -37.501 1.00 84.31 86 LEU A O 1
ATOM 701 N N . ALA A 1 87 ? 24.792 -14.097 -39.170 1.00 80.00 87 ALA A N 1
ATOM 702 C CA . ALA A 1 87 ? 25.154 -15.259 -39.987 1.00 80.00 87 ALA A CA 1
ATOM 703 C C . ALA A 1 87 ? 26.350 -16.057 -39.433 1.00 80.00 87 ALA A C 1
ATOM 705 O O . ALA A 1 87 ? 26.497 -17.235 -39.752 1.00 80.00 87 ALA A O 1
ATOM 706 N N . GLY A 1 88 ? 27.214 -15.420 -38.635 1.00 79.81 88 GLY A N 1
ATOM 707 C CA . GLY A 1 88 ? 28.396 -16.046 -38.039 1.00 79.81 88 GLY A CA 1
ATOM 708 C C . GLY A 1 88 ? 28.166 -16.607 -36.634 1.00 79.81 88 GLY A C 1
ATOM 709 O O . GLY A 1 88 ? 29.034 -17.311 -36.117 1.00 79.81 88 GLY A O 1
ATOM 710 N N . LEU A 1 89 ? 27.020 -16.313 -36.009 1.00 86.88 89 LEU A N 1
ATOM 711 C CA . LEU A 1 89 ? 26.751 -16.678 -34.622 1.00 86.88 89 LEU A CA 1
ATOM 712 C C . LEU A 1 89 ? 26.462 -18.178 -34.481 1.00 86.88 89 LEU A C 1
ATOM 714 O O . LEU A 1 89 ? 25.388 -18.670 -34.819 1.00 86.88 89 LEU A O 1
ATOM 718 N N . THR A 1 90 ? 27.429 -18.917 -33.940 1.00 91.50 90 THR A N 1
ATOM 719 C CA . THR A 1 90 ? 27.269 -20.358 -33.698 1.00 91.50 90 THR A CA 1
ATOM 720 C C . THR A 1 90 ? 26.370 -20.643 -32.483 1.00 91.50 90 THR A C 1
ATOM 722 O O . THR A 1 90 ? 26.350 -19.849 -31.537 1.00 91.50 90 THR A O 1
ATOM 725 N N . PRO A 1 91 ? 25.702 -21.815 -32.412 1.00 93.31 91 PRO A N 1
ATOM 726 C CA . PRO A 1 91 ? 24.892 -22.199 -31.248 1.00 93.31 91 PRO A CA 1
ATOM 727 C C . PRO A 1 91 ? 25.683 -22.208 -29.933 1.00 93.31 91 PRO A C 1
ATOM 729 O O . PRO A 1 91 ? 25.165 -21.847 -28.877 1.00 93.31 91 PRO A O 1
ATOM 732 N N . ILE A 1 92 ? 26.965 -22.585 -29.999 1.00 94.50 92 ILE A N 1
ATOM 733 C CA . ILE A 1 92 ? 27.878 -22.576 -28.850 1.00 94.50 92 ILE A CA 1
ATOM 734 C C . ILE A 1 92 ? 28.076 -21.144 -28.355 1.00 94.50 92 ILE A C 1
ATOM 736 O O . ILE A 1 92 ? 27.972 -20.887 -27.156 1.00 94.50 92 ILE A O 1
ATOM 740 N N . LYS A 1 93 ? 28.323 -20.206 -29.273 1.00 93.81 93 LYS A N 1
ATOM 741 C CA . LYS A 1 93 ? 28.539 -18.803 -28.927 1.00 93.81 93 LYS A CA 1
ATOM 742 C C . LYS A 1 93 ? 27.269 -18.149 -28.388 1.00 93.81 93 LYS A C 1
ATOM 744 O O . LYS A 1 93 ? 27.336 -17.441 -27.387 1.00 93.81 93 LYS A O 1
ATOM 749 N N . LEU A 1 94 ? 26.115 -18.451 -28.984 1.00 95.31 94 LEU A N 1
ATOM 750 C CA . LEU A 1 94 ? 24.818 -18.008 -28.477 1.00 95.31 94 LEU A CA 1
ATOM 751 C C . LEU A 1 94 ? 24.589 -18.511 -27.044 1.00 95.31 94 LEU A C 1
ATOM 753 O O . LEU A 1 94 ? 24.285 -17.711 -26.163 1.00 95.31 94 LEU A O 1
ATOM 757 N N . ARG A 1 95 ? 24.824 -19.803 -26.768 1.00 96.50 95 ARG A N 1
ATOM 758 C CA . ARG A 1 95 ? 24.730 -20.358 -25.407 1.00 96.50 95 ARG A CA 1
ATOM 759 C C . ARG A 1 95 ? 25.682 -19.658 -24.434 1.00 96.50 95 ARG A C 1
ATOM 761 O O . ARG A 1 95 ? 25.256 -19.311 -23.337 1.00 96.50 95 ARG A O 1
ATOM 768 N N . GLN A 1 96 ? 26.933 -19.415 -24.830 1.00 96.50 96 GLN A N 1
ATOM 769 C CA . GLN A 1 96 ? 27.904 -18.688 -24.003 1.00 96.50 96 GLN A CA 1
ATOM 770 C C . GLN A 1 96 ? 27.440 -17.260 -23.688 1.00 96.50 96 GLN A C 1
ATOM 772 O O . GLN A 1 96 ? 27.536 -16.829 -22.543 1.00 96.50 96 GLN A O 1
ATOM 777 N N . ALA A 1 97 ? 26.887 -16.539 -24.667 1.00 96.75 97 ALA A N 1
ATOM 778 C CA . ALA A 1 97 ? 26.332 -15.209 -24.433 1.00 96.75 97 ALA A CA 1
ATOM 779 C C . ALA A 1 97 ? 25.162 -15.257 -23.431 1.00 96.75 97 ALA A C 1
ATOM 781 O O . ALA A 1 97 ? 25.114 -14.461 -22.493 1.00 96.75 97 ALA A O 1
ATOM 782 N N . LYS A 1 98 ? 24.260 -16.242 -23.544 1.00 97.62 98 LYS A N 1
ATOM 783 C CA . LYS A 1 98 ? 23.182 -16.438 -22.558 1.00 97.62 98 LYS A CA 1
ATOM 784 C C . LYS A 1 98 ? 23.718 -16.776 -21.161 1.00 97.62 98 LYS A C 1
ATOM 786 O O . LYS A 1 98 ? 23.240 -16.213 -20.183 1.00 97.62 98 LYS A O 1
ATOM 791 N N . GLN A 1 99 ? 24.765 -17.598 -21.058 1.00 97.62 99 GLN A N 1
ATOM 792 C CA . GLN A 1 99 ? 25.458 -17.910 -19.794 1.00 97.62 99 GLN A CA 1
ATOM 793 C C . GLN A 1 99 ? 26.142 -16.698 -19.147 1.00 97.62 99 GLN A C 1
ATOM 795 O O . GLN A 1 99 ? 26.349 -16.687 -17.932 1.00 97.62 99 GLN A O 1
ATOM 800 N N . TYR A 1 100 ? 26.471 -15.678 -19.943 1.00 97.44 100 TYR A N 1
ATOM 801 C CA . TYR A 1 100 ? 26.972 -14.382 -19.480 1.00 97.44 100 TYR A CA 1
ATOM 802 C C . TYR A 1 100 ? 25.842 -13.420 -19.083 1.00 97.44 100 TYR A C 1
ATOM 804 O O . TYR A 1 100 ? 26.130 -12.330 -18.602 1.00 97.44 100 TYR A O 1
ATOM 812 N N . GLY A 1 101 ? 24.570 -13.794 -19.267 1.00 96.75 101 GLY A N 1
ATOM 813 C CA . GLY A 1 101 ? 23.405 -12.994 -18.880 1.00 96.75 101 GLY A CA 1
ATOM 814 C C . GLY A 1 101 ? 22.844 -12.065 -19.949 1.00 96.75 101 GLY A C 1
ATOM 815 O O . GLY A 1 101 ? 21.999 -11.232 -19.610 1.00 96.75 101 GLY A O 1
ATOM 816 N N . PHE A 1 102 ? 23.282 -12.171 -21.208 1.00 97.38 102 PHE A N 1
ATOM 817 C CA . PHE A 1 102 ? 22.746 -11.347 -22.294 1.00 97.38 102 PHE A CA 1
ATOM 818 C C . PHE A 1 102 ? 21.265 -11.668 -22.531 1.00 97.38 102 PHE A C 1
ATOM 820 O O . PHE A 1 102 ? 20.906 -12.832 -22.724 1.00 97.38 102 PHE A O 1
ATOM 827 N N . SER A 1 103 ? 20.404 -10.648 -22.535 1.00 96.44 103 SER A N 1
ATOM 828 C CA . SER A 1 103 ? 18.993 -10.798 -22.915 1.00 96.44 103 SER A CA 1
ATOM 829 C C . SER A 1 103 ? 18.847 -10.932 -24.431 1.00 96.44 103 SER A C 1
ATOM 831 O O . SER A 1 103 ? 19.710 -10.499 -25.199 1.00 96.44 103 SER A O 1
ATOM 833 N N . ASP A 1 104 ? 17.737 -11.512 -24.874 1.00 96.19 104 ASP A N 1
ATOM 834 C CA . ASP A 1 104 ? 17.387 -11.632 -26.289 1.00 96.19 104 ASP A CA 1
ATOM 835 C C . ASP A 1 104 ? 17.246 -10.233 -26.922 1.00 96.19 104 ASP A C 1
ATOM 837 O O . ASP A 1 104 ? 17.666 -10.026 -28.060 1.00 96.19 104 ASP A O 1
ATOM 841 N N . ARG A 1 105 ? 16.773 -9.238 -26.154 1.00 94.56 105 ARG A N 1
ATOM 842 C CA . ARG A 1 105 ? 16.726 -7.820 -26.555 1.00 94.56 105 ARG A CA 1
ATOM 843 C C . ARG A 1 105 ? 18.121 -7.208 -26.735 1.00 94.56 105 ARG A C 1
ATOM 845 O O . ARG A 1 105 ? 18.348 -6.529 -27.733 1.00 94.56 105 ARG A O 1
ATOM 852 N N . HIS A 1 106 ? 19.061 -7.477 -25.825 1.00 94.81 106 HIS A N 1
ATOM 853 C CA . HIS A 1 106 ? 20.446 -7.000 -25.945 1.00 94.81 106 HIS A CA 1
ATOM 854 C C . HIS A 1 106 ? 21.126 -7.613 -27.183 1.00 94.81 106 HIS A C 1
ATOM 856 O O . HIS A 1 106 ? 21.674 -6.903 -28.027 1.00 94.81 106 HIS A O 1
ATOM 862 N N . LEU A 1 107 ? 21.004 -8.929 -27.368 1.00 95.44 107 LEU A N 1
ATOM 863 C CA . LEU A 1 107 ? 21.537 -9.608 -28.551 1.00 95.44 107 LEU A CA 1
ATOM 864 C C . LEU A 1 107 ? 20.891 -9.102 -29.847 1.00 95.44 107 LEU A C 1
ATOM 866 O O . LEU A 1 107 ? 21.583 -8.936 -30.849 1.00 95.44 107 LEU A O 1
ATOM 870 N N . ALA A 1 108 ? 19.588 -8.810 -29.831 1.00 94.19 108 ALA A N 1
ATOM 871 C CA . ALA A 1 108 ? 18.892 -8.248 -30.980 1.00 94.19 108 ALA A CA 1
ATOM 872 C C . ALA A 1 108 ? 19.471 -6.887 -31.391 1.00 94.19 108 ALA A C 1
ATOM 874 O O . ALA A 1 108 ? 19.690 -6.676 -32.584 1.00 94.19 108 ALA A O 1
ATOM 875 N N . SER A 1 109 ? 19.794 -6.004 -30.435 1.00 91.19 109 SER A N 1
ATOM 876 C CA . SER A 1 109 ? 20.469 -4.736 -30.747 1.00 91.19 109 SER A CA 1
ATOM 877 C C . SER A 1 109 ? 21.869 -4.937 -31.331 1.00 91.19 109 SER A C 1
ATOM 879 O O . SER A 1 109 ? 22.193 -4.311 -32.339 1.00 91.19 109 SER A O 1
ATOM 881 N N . CYS A 1 110 ? 22.670 -5.856 -30.780 1.00 91.31 110 CYS A N 1
ATOM 882 C CA . CYS A 1 110 ? 24.016 -6.149 -31.287 1.00 91.31 110 CYS A CA 1
ATOM 883 C C . CYS A 1 110 ? 23.997 -6.722 -32.714 1.00 91.31 110 CYS A C 1
ATOM 885 O O . CYS A 1 110 ? 24.897 -6.461 -33.508 1.00 91.31 110 CYS A O 1
ATOM 887 N N . LEU A 1 111 ? 22.972 -7.513 -33.039 1.00 92.12 111 LEU A N 1
ATOM 888 C CA . LEU A 1 111 ? 22.856 -8.259 -34.295 1.00 92.12 111 LEU A CA 1
ATOM 889 C C . LEU A 1 111 ? 21.940 -7.584 -35.326 1.00 92.12 111 LEU A C 1
ATOM 891 O O . LEU A 1 111 ? 21.681 -8.180 -36.371 1.00 92.12 111 LEU A O 1
ATOM 895 N N . GLN A 1 112 ? 21.437 -6.378 -35.035 1.00 90.50 112 GLN A N 1
ATOM 896 C CA . GLN A 1 112 ? 20.470 -5.648 -35.868 1.00 90.50 112 GLN A CA 1
ATOM 897 C C . GLN A 1 112 ? 19.241 -6.503 -36.233 1.00 90.50 112 GLN A C 1
ATOM 899 O O . GLN A 1 112 ? 18.808 -6.568 -37.383 1.00 90.50 112 GLN A O 1
ATOM 904 N N . SER A 1 113 ? 18.692 -7.191 -35.232 1.00 93.06 113 SER A N 1
ATOM 905 C CA . SER A 1 113 ? 17.554 -8.106 -35.348 1.00 93.06 113 SER A CA 1
ATOM 906 C C . SER A 1 113 ? 16.415 -7.683 -34.409 1.00 93.06 113 SER A C 1
ATOM 908 O O . SER A 1 113 ? 16.418 -6.591 -33.846 1.00 93.06 113 SER A O 1
ATOM 910 N N . THR A 1 114 ? 15.412 -8.543 -34.238 1.00 93.25 114 THR A N 1
ATOM 911 C CA . THR A 1 114 ? 14.312 -8.343 -33.280 1.00 93.25 114 THR A CA 1
ATOM 912 C C . THR A 1 114 ? 14.415 -9.340 -32.129 1.00 93.25 114 THR A C 1
ATOM 914 O O . THR A 1 114 ? 14.876 -10.464 -32.326 1.00 93.25 114 THR A O 1
ATOM 917 N N . GLU A 1 115 ? 13.949 -8.959 -30.937 1.00 94.62 115 GLU A N 1
ATOM 918 C CA . GLU A 1 115 ? 13.960 -9.817 -29.737 1.00 94.62 115 GLU A CA 1
ATOM 919 C C . GLU A 1 115 ? 13.306 -11.186 -29.999 1.00 94.62 115 GLU A C 1
ATOM 921 O O . GLU A 1 115 ? 13.875 -12.230 -29.684 1.00 94.62 115 GLU A O 1
ATOM 926 N N . ILE A 1 116 ? 12.159 -11.200 -30.688 1.00 94.81 116 ILE A N 1
ATOM 927 C CA . ILE A 1 116 ? 11.449 -12.435 -31.054 1.00 94.81 116 ILE A CA 1
ATOM 928 C C . ILE A 1 116 ? 12.260 -13.310 -32.019 1.00 94.81 116 ILE A C 1
ATOM 930 O O . ILE A 1 116 ? 12.219 -14.535 -31.910 1.00 94.81 116 ILE A O 1
ATOM 934 N N . ALA A 1 117 ? 13.002 -12.720 -32.960 1.00 93.94 117 ALA A N 1
ATOM 935 C CA . ALA A 1 117 ? 13.839 -13.492 -33.877 1.00 93.94 117 ALA A CA 1
ATOM 936 C C . ALA A 1 117 ? 15.003 -14.173 -33.141 1.00 93.94 117 ALA A C 1
ATOM 938 O O . ALA A 1 117 ? 15.281 -15.343 -33.400 1.00 93.94 117 ALA A O 1
ATOM 939 N N . ILE A 1 118 ? 15.632 -13.481 -32.184 1.00 95.44 118 ILE A N 1
ATOM 940 C CA . ILE A 1 118 ? 16.680 -14.072 -31.340 1.00 95.44 118 ILE A CA 1
ATOM 941 C C . ILE A 1 118 ? 16.115 -15.191 -30.463 1.00 95.44 118 ILE A C 1
ATOM 943 O O . ILE A 1 118 ? 16.713 -16.265 -30.399 1.00 95.44 118 ILE A O 1
ATOM 947 N N . ARG A 1 119 ? 14.932 -14.998 -29.864 1.00 95.50 119 ARG A N 1
ATOM 948 C CA . ARG A 1 119 ? 14.248 -16.065 -29.120 1.00 95.50 119 ARG A CA 1
ATOM 949 C C . ARG A 1 119 ? 14.012 -17.301 -29.988 1.00 95.50 119 ARG A C 1
ATOM 951 O O . ARG A 1 119 ? 14.314 -18.408 -29.556 1.00 95.50 119 ARG A O 1
ATOM 958 N N . ARG A 1 120 ? 13.492 -17.138 -31.209 1.00 94.69 120 ARG A N 1
ATOM 959 C CA . ARG A 1 120 ? 13.245 -18.269 -32.124 1.00 94.69 120 ARG A CA 1
ATOM 960 C C . ARG A 1 120 ? 14.532 -19.007 -32.477 1.00 94.69 120 ARG A C 1
ATOM 962 O O . ARG A 1 120 ? 14.571 -20.223 -32.351 1.00 94.69 120 ARG A O 1
ATOM 969 N N . LEU A 1 121 ? 15.597 -18.277 -32.811 1.00 94.50 121 LEU A N 1
ATOM 970 C CA . LEU A 1 121 ? 16.920 -18.859 -33.067 1.00 94.50 121 LEU A CA 1
ATOM 971 C C . LEU A 1 121 ? 17.418 -19.678 -31.864 1.00 94.50 121 LEU A C 1
ATOM 973 O O . LEU A 1 121 ? 17.955 -20.777 -32.001 1.00 94.50 121 LEU A O 1
ATOM 977 N N . ARG A 1 122 ? 17.205 -19.152 -30.657 1.00 96.00 122 ARG A N 1
ATOM 978 C CA . ARG A 1 122 ? 17.548 -19.813 -29.401 1.00 96.00 122 ARG A CA 1
ATOM 979 C C . ARG A 1 122 ? 16.737 -21.106 -29.191 1.00 96.00 122 ARG A C 1
ATOM 981 O O . ARG A 1 122 ? 17.317 -22.126 -28.815 1.00 96.00 122 ARG A O 1
ATOM 988 N N . GLN A 1 123 ? 15.438 -21.088 -29.490 1.00 94.50 123 GLN A N 1
ATOM 989 C CA . GLN A 1 123 ? 14.550 -22.258 -29.431 1.00 94.50 123 GLN A CA 1
ATOM 990 C C . GLN A 1 123 ? 14.918 -23.332 -30.470 1.00 94.50 123 GLN A C 1
ATOM 992 O O . GLN A 1 123 ? 15.000 -24.508 -30.126 1.00 94.50 123 GLN A O 1
ATOM 997 N N . GLU A 1 124 ? 15.220 -22.941 -31.712 1.00 94.94 124 GLU A N 1
ATOM 998 C CA . GLU A 1 124 ? 15.662 -23.849 -32.787 1.00 94.94 124 GLU A CA 1
ATOM 999 C C . GLU A 1 124 ? 16.937 -24.619 -32.415 1.00 94.94 124 GLU A C 1
ATOM 1001 O O . GLU A 1 124 ? 17.115 -25.778 -32.792 1.00 94.94 124 GLU A O 1
ATOM 1006 N N . HIS A 1 125 ? 17.815 -23.995 -31.629 1.00 95.62 125 HIS A N 1
ATOM 1007 C CA . HIS A 1 125 ? 19.033 -24.613 -31.109 1.00 95.62 125 HIS A CA 1
ATOM 1008 C C . HIS A 1 125 ? 18.871 -25.278 -29.734 1.00 95.62 125 HIS A C 1
ATOM 1010 O O . HIS A 1 125 ? 19.869 -25.705 -29.148 1.00 95.62 125 HIS A O 1
ATOM 1016 N N . ALA A 1 126 ? 17.644 -25.380 -29.217 1.00 95.25 126 ALA A N 1
ATOM 1017 C CA . ALA A 1 126 ? 17.329 -25.938 -27.904 1.00 95.25 126 ALA A CA 1
ATOM 1018 C C . ALA A 1 126 ? 18.145 -25.310 -26.755 1.00 95.25 126 ALA A C 1
ATOM 1020 O O . ALA A 1 126 ? 18.659 -25.995 -25.868 1.00 95.25 126 ALA A O 1
ATOM 1021 N N . ILE A 1 127 ? 18.312 -23.987 -26.789 1.00 96.62 127 ILE A N 1
ATOM 1022 C CA . ILE A 1 127 ? 19.020 -23.226 -25.758 1.00 96.62 127 ILE A CA 1
ATOM 1023 C C . ILE A 1 127 ? 17.975 -22.607 -24.823 1.00 96.62 127 ILE A C 1
ATOM 1025 O O . ILE A 1 127 ? 17.449 -21.523 -25.058 1.00 96.62 127 ILE A O 1
ATOM 1029 N N . TYR A 1 128 ? 17.676 -23.291 -23.728 1.00 95.56 128 TYR A N 1
ATOM 1030 C CA . TYR A 1 128 ? 16.731 -22.816 -22.720 1.00 95.56 128 TYR A CA 1
ATOM 1031 C C . TYR A 1 128 ? 17.437 -22.600 -21.381 1.00 95.56 128 TYR A C 1
ATOM 1033 O O . TYR A 1 128 ? 18.438 -23.270 -21.105 1.00 95.56 128 TYR A O 1
ATOM 1041 N N . PRO A 1 129 ? 16.953 -21.661 -20.559 1.00 97.44 129 PRO A N 1
ATOM 1042 C CA . PRO A 1 129 ? 17.361 -21.588 -19.166 1.00 97.44 129 PRO A CA 1
ATOM 1043 C C . PRO A 1 129 ? 16.769 -22.765 -18.376 1.00 97.44 129 PRO A C 1
ATOM 1045 O O . PRO A 1 129 ? 15.687 -23.264 -18.685 1.00 97.44 129 PRO A O 1
ATOM 1048 N N . PHE A 1 130 ? 17.463 -23.178 -17.322 1.00 97.88 130 PHE A N 1
ATOM 1049 C CA . PHE A 1 130 ? 16.990 -24.169 -16.361 1.00 97.88 130 PHE A CA 1
ATOM 1050 C C . PHE A 1 130 ? 16.476 -23.495 -15.093 1.00 97.88 130 PHE A C 1
ATOM 1052 O O . PHE A 1 130 ? 16.929 -22.410 -14.736 1.00 97.88 130 PHE A O 1
ATOM 1059 N N . VAL A 1 131 ? 15.559 -24.172 -14.405 1.00 97.69 131 VAL A N 1
ATOM 1060 C CA . VAL A 1 131 ? 14.939 -23.709 -13.156 1.00 97.69 131 VAL A CA 1
ATOM 1061 C C . VAL A 1 131 ? 15.670 -24.352 -11.988 1.00 97.69 131 VAL A C 1
ATOM 1063 O O . VAL A 1 131 ? 15.786 -25.579 -11.950 1.00 97.69 131 VAL A O 1
ATOM 1066 N N . LYS A 1 132 ? 16.165 -23.528 -11.066 1.00 96.88 132 LYS A N 1
ATOM 1067 C CA . LYS A 1 132 ? 16.971 -23.941 -9.916 1.00 96.88 132 LYS A CA 1
ATOM 1068 C C . LYS A 1 132 ? 16.371 -23.457 -8.605 1.00 96.88 132 LYS A C 1
ATOM 1070 O O . LYS A 1 132 ? 15.798 -22.370 -8.566 1.00 96.88 132 LYS A O 1
ATOM 1075 N N . GLN A 1 133 ? 16.508 -24.262 -7.555 1.00 95.88 133 GLN A N 1
ATOM 1076 C CA . GLN A 1 133 ? 16.018 -23.943 -6.214 1.00 95.88 133 GLN A CA 1
ATOM 1077 C C . GLN A 1 133 ? 17.046 -23.143 -5.402 1.00 95.88 133 GLN A C 1
ATOM 1079 O O . GLN A 1 133 ? 18.259 -23.306 -5.542 1.00 95.88 133 GLN A O 1
ATOM 1084 N N . ILE A 1 134 ? 16.542 -22.279 -4.524 1.00 95.38 134 ILE A N 1
ATOM 1085 C CA . ILE A 1 134 ? 17.305 -21.651 -3.445 1.00 95.38 134 ILE A CA 1
ATOM 1086 C C . ILE A 1 134 ? 17.048 -22.473 -2.176 1.00 95.38 134 ILE A C 1
ATOM 1088 O O . ILE A 1 134 ? 16.002 -22.352 -1.543 1.00 95.38 134 ILE A O 1
ATOM 1092 N N . ASP A 1 135 ? 18.009 -23.329 -1.823 1.00 93.06 135 ASP A N 1
ATOM 1093 C CA . ASP A 1 135 ? 17.889 -24.344 -0.763 1.00 93.06 135 ASP A CA 1
ATOM 1094 C C . ASP A 1 135 ? 18.658 -24.020 0.529 1.00 93.06 135 ASP A C 1
ATOM 1096 O O . ASP A 1 135 ? 18.533 -24.741 1.515 1.00 93.06 135 ASP A O 1
ATOM 1100 N N . THR A 1 136 ? 19.446 -22.939 0.534 1.00 93.25 136 THR A N 1
ATOM 1101 C CA . THR A 1 136 ? 20.367 -22.497 1.607 1.00 93.25 136 THR A CA 1
ATOM 1102 C C . THR A 1 136 ? 21.597 -23.380 1.868 1.00 93.25 136 THR A C 1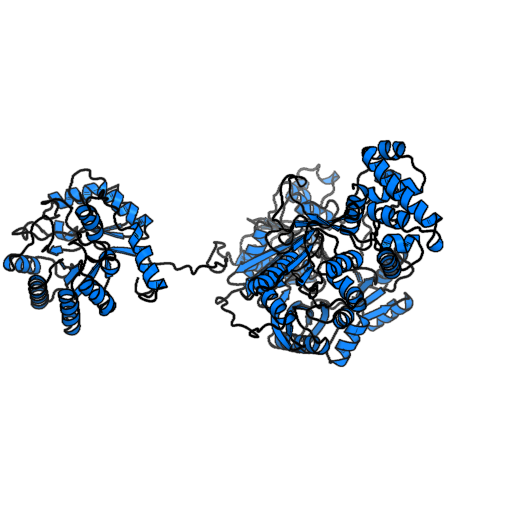
ATOM 1104 O O . THR A 1 136 ? 22.524 -22.927 2.539 1.00 93.25 136 THR A O 1
ATOM 1107 N N . VAL A 1 137 ? 21.650 -24.593 1.312 1.00 93.75 137 VAL A N 1
ATOM 1108 C CA . VAL A 1 137 ? 22.652 -25.632 1.621 1.00 93.75 137 VAL A CA 1
ATOM 1109 C C . VAL A 1 137 ? 23.390 -26.163 0.386 1.00 93.75 137 VAL A C 1
ATOM 1111 O O . VAL A 1 137 ? 24.090 -27.167 0.470 1.00 93.75 137 VAL A O 1
ATOM 1114 N N . ALA A 1 138 ? 23.256 -25.501 -0.766 1.00 93.19 138 ALA A N 1
ATOM 1115 C CA . ALA A 1 138 ? 23.936 -25.858 -2.012 1.00 93.19 138 ALA A CA 1
ATOM 1116 C C . ALA A 1 138 ? 23.734 -27.337 -2.401 1.00 93.19 138 ALA A C 1
ATOM 1118 O O . ALA A 1 138 ? 24.689 -28.048 -2.723 1.00 93.19 138 ALA A O 1
ATOM 1119 N N . ALA A 1 139 ? 22.480 -27.783 -2.359 1.00 92.25 139 ALA A N 1
ATOM 1120 C CA . ALA A 1 139 ? 22.009 -29.133 -2.644 1.00 92.25 139 ALA A CA 1
ATOM 1121 C C . ALA A 1 139 ? 22.555 -30.241 -1.722 1.00 92.25 139 ALA A C 1
ATOM 1123 O O . ALA A 1 139 ? 22.441 -31.421 -2.057 1.00 92.25 139 ALA A O 1
ATOM 1124 N N . GLU A 1 140 ? 23.107 -29.906 -0.545 1.00 94.12 140 GLU A N 1
ATOM 1125 C CA . GLU A 1 140 ? 23.463 -30.912 0.471 1.00 94.12 140 GLU A CA 1
ATOM 1126 C C . GLU A 1 140 ? 22.229 -31.710 0.927 1.00 94.12 140 GLU A C 1
ATOM 1128 O O . GLU A 1 140 ? 22.300 -32.926 1.116 1.00 94.12 140 GLU A O 1
ATOM 1133 N N . PHE A 1 141 ? 21.082 -31.032 1.042 1.00 91.06 141 PHE A N 1
ATOM 1134 C CA . PHE A 1 141 ? 19.791 -31.625 1.377 1.00 91.06 141 PHE A CA 1
ATOM 1135 C C . PHE A 1 141 ? 18.732 -31.251 0.334 1.00 91.06 141 PHE A C 1
ATOM 1137 O O . PHE A 1 141 ? 18.778 -30.148 -0.213 1.00 91.06 141 PHE A O 1
ATOM 1144 N N . PRO A 1 142 ? 17.748 -32.134 0.075 1.00 88.31 142 PRO A N 1
ATOM 1145 C CA . PRO A 1 142 ? 16.638 -31.804 -0.808 1.00 88.31 142 PRO A CA 1
ATOM 1146 C C . PRO A 1 142 ? 15.788 -30.680 -0.201 1.00 88.31 142 PRO A C 1
ATOM 1148 O O . PRO A 1 142 ? 15.340 -30.779 0.944 1.00 88.31 142 PRO A O 1
ATOM 1151 N N . ALA A 1 143 ? 15.540 -29.630 -0.983 1.00 87.06 143 ALA A N 1
ATOM 1152 C CA . ALA A 1 143 ? 14.656 -28.539 -0.598 1.00 87.06 143 ALA A CA 1
ATOM 1153 C C . ALA A 1 143 ? 13.202 -28.844 -0.962 1.00 87.06 143 ALA A C 1
ATOM 1155 O O . ALA A 1 143 ? 12.879 -29.195 -2.097 1.00 87.06 143 ALA A O 1
ATOM 1156 N N . PHE A 1 144 ? 12.312 -28.644 0.007 1.00 84.25 144 PHE A N 1
ATOM 1157 C CA . PHE A 1 144 ? 10.862 -28.692 -0.201 1.00 84.25 144 PHE A CA 1
ATOM 1158 C C . PHE A 1 144 ? 10.260 -27.304 -0.462 1.00 84.25 144 PHE A C 1
ATOM 1160 O O . PHE A 1 144 ? 9.054 -27.186 -0.663 1.00 84.25 144 PHE A O 1
ATOM 1167 N N . THR A 1 145 ? 11.084 -26.253 -0.433 1.00 86.50 145 THR A N 1
ATOM 1168 C CA . THR A 1 145 ? 10.678 -24.877 -0.716 1.00 86.50 145 THR A CA 1
ATOM 1169 C C . THR A 1 145 ? 10.640 -24.634 -2.222 1.00 86.50 145 THR A C 1
ATOM 1171 O O . THR A 1 145 ? 11.486 -25.111 -2.981 1.00 86.50 145 THR A O 1
ATOM 1174 N N . ASN A 1 146 ? 9.669 -23.842 -2.667 1.00 86.88 146 ASN A N 1
ATOM 1175 C CA . ASN A 1 146 ? 9.478 -23.529 -4.083 1.00 86.88 146 ASN A CA 1
ATOM 1176 C C . ASN A 1 146 ? 10.018 -22.135 -4.426 1.00 86.88 146 ASN A C 1
ATOM 1178 O O . ASN A 1 146 ? 9.378 -21.375 -5.153 1.00 86.88 146 ASN A O 1
ATOM 1182 N N . TYR A 1 147 ? 11.192 -21.804 -3.876 1.00 96.62 147 TYR A N 1
ATOM 1183 C CA . TYR A 1 147 ? 11.901 -20.559 -4.152 1.00 96.62 147 TYR A CA 1
ATOM 1184 C C . TYR A 1 147 ? 12.899 -20.768 -5.293 1.00 96.62 147 TYR A C 1
ATOM 1186 O O . TYR A 1 147 ? 13.864 -21.520 -5.144 1.00 96.62 147 TYR A O 1
ATOM 1194 N N . LEU A 1 148 ? 12.638 -20.152 -6.445 1.00 97.62 148 LEU A N 1
ATOM 1195 C CA . LEU A 1 148 ? 13.232 -20.512 -7.730 1.00 97.62 148 LEU A CA 1
ATOM 1196 C C . LEU A 1 148 ? 13.920 -19.322 -8.404 1.00 97.62 148 LEU A C 1
ATOM 1198 O O . LEU A 1 148 ? 13.482 -18.177 -8.302 1.00 97.62 148 LEU A O 1
ATOM 1202 N N . TYR A 1 149 ? 14.959 -19.618 -9.177 1.00 97.75 149 TYR A N 1
ATOM 1203 C CA . TYR A 1 149 ? 15.566 -18.708 -10.150 1.00 97.75 149 TYR A CA 1
ATOM 1204 C C . TYR A 1 149 ? 15.894 -19.466 -11.440 1.00 97.75 149 TYR A C 1
ATOM 1206 O O . TYR A 1 149 ? 15.854 -20.699 -11.490 1.00 97.75 149 TYR A O 1
ATOM 1214 N N . MET A 1 150 ? 16.223 -18.737 -12.503 1.00 97.81 150 MET A N 1
ATOM 1215 C CA . MET A 1 150 ? 16.539 -19.307 -13.809 1.00 97.81 150 MET A CA 1
ATOM 1216 C C . MET A 1 150 ? 17.994 -19.060 -14.197 1.00 97.81 150 MET A C 1
ATOM 1218 O O . MET A 1 150 ? 18.530 -17.967 -14.009 1.00 97.81 150 MET A O 1
ATOM 1222 N N . THR A 1 151 ? 18.645 -20.058 -14.793 1.00 98.31 151 THR A N 1
ATOM 1223 C CA . THR A 1 151 ? 20.036 -19.926 -15.248 1.00 98.31 151 THR A CA 1
ATOM 1224 C C . THR A 1 151 ? 20.341 -20.757 -16.488 1.00 98.31 151 THR A C 1
ATOM 1226 O O . THR A 1 151 ? 19.856 -21.875 -16.649 1.00 98.31 151 THR A O 1
ATOM 1229 N N . TYR A 1 152 ? 21.205 -20.236 -17.359 1.00 98.00 152 TYR A N 1
ATOM 1230 C CA . TYR A 1 152 ? 21.775 -20.998 -18.481 1.00 98.00 152 TYR A CA 1
ATOM 1231 C C . TYR A 1 152 ? 23.016 -21.822 -18.078 1.00 98.00 152 TYR A C 1
ATOM 1233 O O . TYR A 1 152 ? 23.581 -22.556 -18.895 1.00 98.00 152 TYR A O 1
ATOM 1241 N N . ASN A 1 153 ? 23.468 -21.704 -16.827 1.00 97.50 153 ASN A N 1
ATOM 1242 C CA . ASN A 1 153 ? 24.646 -22.377 -16.277 1.00 97.50 153 ASN A CA 1
ATOM 1243 C C . ASN A 1 153 ? 24.271 -23.677 -15.540 1.00 97.50 153 ASN A C 1
ATOM 1245 O O . ASN A 1 153 ? 24.736 -23.935 -14.433 1.00 97.50 153 ASN A O 1
ATOM 1249 N N . ALA A 1 154 ? 23.412 -24.490 -16.153 1.00 96.00 154 ALA A N 1
ATOM 1250 C CA . ALA A 1 154 ? 22.905 -25.736 -15.589 1.00 96.00 154 ALA A CA 1
ATOM 1251 C C . ALA A 1 154 ? 22.686 -26.796 -16.681 1.00 96.00 154 ALA A C 1
ATOM 1253 O O . ALA A 1 154 ? 22.849 -26.517 -17.870 1.00 96.00 154 ALA A O 1
ATOM 1254 N N . VAL A 1 155 ? 22.360 -28.020 -16.258 1.00 94.88 155 VAL A N 1
ATOM 1255 C CA . VAL A 1 155 ? 22.119 -29.171 -17.149 1.00 94.88 155 VAL A CA 1
ATOM 1256 C C . VAL A 1 155 ? 20.724 -29.789 -16.999 1.00 94.88 155 VAL A C 1
ATOM 1258 O O . VAL A 1 155 ? 20.296 -30.509 -17.895 1.00 94.88 155 VAL A O 1
ATOM 1261 N N . GLU A 1 156 ? 20.018 -29.502 -15.902 1.00 95.69 156 GLU A N 1
ATOM 1262 C CA . GLU A 1 156 ? 18.668 -30.003 -15.612 1.00 95.69 156 GLU A CA 1
ATOM 1263 C C . GLU A 1 156 ? 17.898 -29.045 -14.688 1.00 95.69 156 GLU A C 1
ATOM 1265 O O . GLU A 1 156 ? 18.500 -28.159 -14.072 1.00 95.69 156 GLU A O 1
ATOM 1270 N N . HIS A 1 157 ? 16.578 -29.222 -14.595 1.00 96.81 157 HIS A N 1
ATOM 1271 C CA . HIS A 1 157 ? 15.707 -28.488 -13.670 1.00 96.81 157 HIS A CA 1
ATOM 1272 C C . HIS A 1 157 ? 15.656 -29.182 -12.304 1.00 96.81 157 HIS A C 1
ATOM 1274 O O . HIS A 1 157 ? 15.667 -30.409 -12.252 1.00 96.81 157 HIS A O 1
ATOM 1280 N N . ASP A 1 158 ? 15.528 -28.412 -11.222 1.00 95.62 158 ASP A N 1
ATOM 1281 C CA . ASP A 1 158 ? 15.370 -28.969 -9.865 1.00 95.62 158 ASP A CA 1
ATOM 1282 C C . ASP A 1 158 ? 13.905 -29.325 -9.539 1.00 95.62 158 ASP A C 1
ATOM 1284 O O . ASP A 1 158 ? 13.622 -30.029 -8.574 1.00 95.62 158 ASP A O 1
ATOM 1288 N N . VAL A 1 159 ? 12.959 -28.857 -10.361 1.00 94.38 159 VAL A N 1
ATOM 1289 C CA . VAL A 1 159 ? 11.516 -29.053 -10.173 1.00 94.38 159 VAL A CA 1
ATOM 1290 C C . VAL A 1 159 ? 10.874 -29.739 -11.378 1.00 94.38 159 VAL A C 1
ATOM 1292 O O . VAL A 1 159 ? 11.357 -29.653 -12.506 1.00 94.38 159 VAL A O 1
ATOM 1295 N N . GLN A 1 160 ? 9.743 -30.403 -11.137 1.00 93.06 160 GLN A N 1
ATOM 1296 C CA . GLN A 1 160 ? 8.856 -30.914 -12.188 1.00 93.06 160 GLN A CA 1
ATOM 1297 C C . GLN A 1 160 ? 7.804 -29.860 -12.556 1.00 93.06 160 GLN A C 1
ATOM 1299 O O . GLN A 1 160 ? 7.521 -28.990 -11.744 1.00 93.06 160 GLN A O 1
ATOM 1304 N N . PHE A 1 161 ? 7.172 -29.943 -13.728 1.00 94.56 161 PHE A N 1
ATOM 1305 C CA . PHE A 1 161 ? 6.246 -28.915 -14.243 1.00 94.56 161 PHE A CA 1
ATOM 1306 C C . PHE A 1 161 ? 4.812 -29.443 -14.425 1.00 94.56 161 PHE A C 1
ATOM 1308 O O . PHE A 1 161 ? 4.243 -29.377 -15.508 1.00 94.56 161 PHE A O 1
ATOM 1315 N N . ASN A 1 162 ? 4.237 -30.011 -13.360 1.00 92.88 162 ASN A N 1
ATOM 1316 C CA . ASN A 1 162 ? 2.924 -30.678 -13.413 1.00 92.88 162 ASN A CA 1
ATOM 1317 C C . ASN A 1 162 ? 1.764 -29.819 -12.868 1.00 92.88 162 ASN A C 1
ATOM 1319 O O . ASN A 1 162 ? 0.607 -30.216 -12.977 1.00 92.88 162 ASN A O 1
ATOM 1323 N N . ASP A 1 163 ? 2.058 -28.676 -12.235 1.00 92.31 163 ASP A N 1
ATOM 1324 C CA . ASP A 1 163 ? 1.050 -27.873 -11.526 1.00 92.31 163 ASP A CA 1
ATOM 1325 C C . ASP A 1 163 ? 0.203 -27.005 -12.466 1.00 92.31 163 ASP A C 1
ATOM 1327 O O . ASP A 1 163 ? -0.947 -26.697 -12.150 1.00 92.31 163 ASP A O 1
ATOM 1331 N N . HIS A 1 164 ? 0.772 -26.591 -13.605 1.00 94.94 164 HIS A N 1
ATOM 1332 C CA . HIS A 1 164 ? 0.128 -25.728 -14.603 1.00 94.94 164 HIS A CA 1
ATOM 1333 C C . HIS A 1 164 ? -0.542 -24.488 -13.982 1.00 94.94 164 HIS A C 1
ATOM 1335 O O . HIS A 1 164 ? -1.660 -24.108 -14.341 1.00 94.94 164 HIS A O 1
ATOM 1341 N N . GLY A 1 165 ? 0.134 -23.868 -13.010 1.00 95.94 165 GLY A N 1
ATOM 1342 C CA . GLY A 1 165 ? -0.421 -22.789 -12.197 1.00 95.94 165 GLY A CA 1
ATOM 1343 C C . GLY A 1 165 ? -0.779 -21.525 -12.983 1.00 95.94 165 GLY A C 1
ATOM 1344 O O . GLY A 1 165 ? -0.359 -21.324 -14.128 1.00 95.94 165 GLY A O 1
ATOM 1345 N N . VAL A 1 166 ? -1.566 -20.650 -12.357 1.00 98.25 166 VAL A N 1
ATOM 1346 C CA . VAL A 1 166 ? -1.822 -19.288 -12.845 1.00 98.25 166 VAL A CA 1
ATOM 1347 C C . VAL A 1 166 ? -0.670 -18.393 -12.410 1.00 98.25 166 VAL A C 1
ATOM 1349 O O . VAL A 1 166 ? -0.354 -18.313 -11.223 1.00 98.25 166 VAL A O 1
ATOM 1352 N N . MET A 1 167 ? -0.057 -17.718 -13.376 1.00 98.44 167 MET A N 1
ATOM 1353 C CA . MET A 1 167 ? 1.038 -16.793 -13.125 1.00 98.44 167 MET A CA 1
ATOM 1354 C C . MET A 1 167 ? 0.504 -15.420 -12.719 1.00 98.44 167 MET A C 1
ATOM 1356 O O . MET A 1 167 ? -0.350 -14.867 -13.409 1.00 98.44 167 MET A O 1
ATOM 1360 N N . VAL A 1 168 ? 1.022 -14.852 -11.635 1.00 98.38 168 VAL A N 1
ATOM 1361 C CA . VAL A 1 168 ? 0.758 -13.477 -11.199 1.00 98.38 168 VAL A CA 1
ATOM 1362 C C . VAL A 1 168 ? 2.069 -12.705 -11.261 1.00 98.38 168 VAL A C 1
ATOM 1364 O O . VAL A 1 168 ? 3.081 -13.140 -10.713 1.00 98.38 168 VAL A O 1
ATOM 1367 N N . LEU A 1 169 ? 2.053 -11.575 -11.965 1.00 97.94 169 LEU A N 1
ATOM 1368 C CA . LEU A 1 169 ? 3.226 -10.721 -12.121 1.00 97.94 169 LEU A CA 1
ATOM 1369 C C . LEU A 1 169 ? 3.247 -9.653 -11.025 1.00 97.94 169 LEU A C 1
ATOM 1371 O O . LEU A 1 169 ? 2.269 -8.921 -10.853 1.00 97.94 169 LEU A O 1
ATOM 1375 N N . GLY A 1 170 ? 4.360 -9.578 -10.294 1.00 96.00 170 GLY A N 1
ATOM 1376 C CA . GLY A 1 170 ? 4.589 -8.582 -9.250 1.00 96.00 170 GLY A CA 1
ATOM 1377 C C . GLY A 1 170 ? 4.885 -7.183 -9.796 1.00 96.00 170 GLY A C 1
ATOM 1378 O O . GLY A 1 170 ? 4.774 -6.915 -10.993 1.00 96.00 170 GLY A O 1
ATOM 1379 N N . SER A 1 171 ? 5.267 -6.269 -8.905 1.00 92.31 171 SER A N 1
ATOM 1380 C CA . SER A 1 171 ? 5.499 -4.856 -9.239 1.00 92.31 171 SER A CA 1
ATOM 1381 C C . SER A 1 171 ? 6.912 -4.529 -9.729 1.00 92.31 171 SER A C 1
ATOM 1383 O O . SER A 1 171 ? 7.120 -3.491 -10.367 1.00 92.31 171 SER A O 1
ATOM 1385 N N . GLY A 1 172 ? 7.885 -5.406 -9.473 1.00 92.94 172 GLY A N 1
ATOM 1386 C CA . GLY A 1 172 ? 9.299 -5.079 -9.618 1.00 92.94 172 GLY A CA 1
ATOM 1387 C C . GLY A 1 172 ? 9.777 -4.120 -8.521 1.00 92.94 172 GLY A C 1
ATOM 1388 O O . GLY A 1 172 ? 9.181 -4.019 -7.446 1.00 92.94 172 GLY A O 1
ATOM 1389 N N . VAL A 1 173 ? 10.890 -3.430 -8.773 1.00 91.56 173 VAL A N 1
ATOM 1390 C CA . VAL A 1 173 ? 11.501 -2.516 -7.792 1.00 91.56 173 VAL A CA 1
ATOM 1391 C C . VAL A 1 173 ? 10.601 -1.327 -7.464 1.00 91.56 173 VAL A C 1
ATOM 1393 O O . VAL A 1 173 ? 9.942 -0.756 -8.340 1.00 91.56 173 VAL A O 1
ATOM 1396 N N . TYR A 1 174 ? 10.618 -0.924 -6.193 1.00 91.62 174 TYR A N 1
ATOM 1397 C CA . TYR A 1 174 ? 9.942 0.290 -5.762 1.00 91.62 174 TYR A CA 1
ATOM 1398 C C . TYR A 1 174 ? 10.620 1.539 -6.315 1.00 91.62 174 TYR A C 1
ATOM 1400 O O . TYR A 1 174 ? 11.844 1.656 -6.363 1.00 91.62 174 TYR A O 1
ATOM 1408 N N . ARG A 1 175 ? 9.790 2.495 -6.718 1.00 88.38 175 ARG A N 1
ATOM 1409 C CA . ARG A 1 175 ? 10.188 3.816 -7.206 1.00 88.38 175 ARG A CA 1
ATOM 1410 C C . ARG A 1 175 ? 9.039 4.789 -7.013 1.00 88.38 175 ARG A C 1
ATOM 1412 O O . ARG A 1 175 ? 7.901 4.386 -6.786 1.00 88.38 175 ARG A O 1
ATOM 1419 N N . ILE A 1 176 ? 9.317 6.082 -7.131 1.00 87.25 176 ILE A N 1
ATOM 1420 C CA . ILE A 1 176 ? 8.265 7.102 -7.092 1.00 87.25 176 ILE A CA 1
ATOM 1421 C C . ILE A 1 176 ? 7.209 6.765 -8.162 1.00 87.25 176 ILE A C 1
ATOM 1423 O O . ILE A 1 176 ? 7.540 6.534 -9.326 1.00 87.25 176 ILE A O 1
ATOM 1427 N N . GLY A 1 177 ? 5.944 6.664 -7.748 1.00 80.88 177 GLY A N 1
ATOM 1428 C CA . GLY A 1 177 ? 4.833 6.218 -8.600 1.00 80.88 177 GLY A CA 1
ATOM 1429 C C . GLY A 1 177 ? 4.491 4.729 -8.543 1.00 80.88 177 GLY A C 1
ATOM 1430 O O . GLY A 1 177 ? 3.404 4.367 -8.996 1.00 80.88 177 GLY A O 1
ATOM 1431 N N . SER A 1 178 ? 5.353 3.886 -7.967 1.00 87.38 178 SER A N 1
ATOM 1432 C CA . SER A 1 178 ? 5.150 2.440 -7.833 1.00 87.38 178 SER A CA 1
ATOM 1433 C C . SER A 1 178 ? 5.780 1.907 -6.547 1.00 87.38 178 SER A C 1
ATOM 1435 O O . SER A 1 178 ? 6.982 1.641 -6.517 1.00 87.38 178 SER A O 1
ATOM 1437 N N . SER A 1 179 ? 4.972 1.738 -5.499 1.00 90.31 179 SER A N 1
ATOM 1438 C CA . SER A 1 179 ? 5.418 1.296 -4.175 1.00 90.31 179 SER A CA 1
ATOM 1439 C C . SER A 1 179 ? 4.681 0.014 -3.742 1.00 90.31 179 SER A C 1
ATOM 1441 O O . SER A 1 179 ? 4.269 -0.804 -4.576 1.00 90.31 179 SER A O 1
ATOM 1443 N N . VAL A 1 180 ? 4.564 -0.191 -2.430 1.00 94.31 180 VAL A N 1
ATOM 1444 C CA . VAL A 1 180 ? 4.007 -1.384 -1.770 1.00 94.31 180 VAL A CA 1
ATOM 1445 C C . VAL A 1 180 ? 2.537 -1.660 -2.102 1.00 94.31 180 VAL A C 1
ATOM 1447 O O . VAL A 1 180 ? 2.050 -2.771 -1.904 1.00 94.31 180 VAL A O 1
ATOM 1450 N N . GLU A 1 181 ? 1.810 -0.689 -2.651 1.00 94.81 181 GLU A N 1
ATOM 1451 C CA . GLU A 1 181 ? 0.384 -0.827 -2.948 1.00 94.81 181 GLU A CA 1
ATOM 1452 C C . GLU A 1 181 ? 0.135 -1.926 -3.991 1.00 94.81 181 GLU A C 1
ATOM 1454 O O . GLU A 1 181 ? -0.810 -2.710 -3.876 1.00 94.81 181 GLU A O 1
ATOM 1459 N N . PHE A 1 182 ? 1.025 -2.029 -4.981 1.00 95.75 182 PHE A N 1
ATOM 1460 C CA . PHE A 1 182 ? 0.970 -3.069 -6.009 1.00 95.75 182 PHE A CA 1
ATOM 1461 C C . PHE A 1 182 ? 1.420 -4.438 -5.488 1.00 95.75 182 PHE A C 1
ATOM 1463 O O . PHE A 1 182 ? 0.889 -5.459 -5.926 1.00 95.75 182 PHE A O 1
ATOM 1470 N N . ASP A 1 183 ? 2.338 -4.473 -4.518 1.00 97.06 183 ASP A N 1
ATOM 1471 C CA . ASP A 1 183 ? 2.706 -5.718 -3.836 1.00 97.06 183 ASP A CA 1
ATOM 1472 C C . ASP A 1 183 ? 1.510 -6.283 -3.060 1.00 97.06 183 ASP A C 1
ATOM 1474 O O . ASP A 1 183 ? 1.161 -7.455 -3.204 1.00 97.06 183 ASP A O 1
ATOM 1478 N N . TRP A 1 184 ? 0.791 -5.420 -2.332 1.00 97.12 184 TRP A N 1
ATOM 1479 C CA . TRP A 1 184 ? -0.448 -5.797 -1.653 1.00 97.12 184 TRP A CA 1
ATOM 1480 C C . TRP A 1 184 ? -1.475 -6.380 -2.632 1.00 97.12 184 TRP A C 1
ATOM 1482 O O . TRP A 1 184 ? -2.064 -7.426 -2.353 1.00 97.12 184 TRP A O 1
ATOM 1492 N N . CYS A 1 185 ? -1.656 -5.755 -3.801 1.00 97.88 185 CYS A N 1
ATOM 1493 C CA . CYS A 1 185 ? -2.556 -6.264 -4.838 1.00 97.88 185 CYS A CA 1
ATOM 1494 C C . CYS A 1 185 ? -2.124 -7.653 -5.342 1.00 97.88 185 CYS A C 1
ATOM 1496 O O . CYS A 1 185 ? -2.948 -8.564 -5.434 1.00 97.88 185 CYS A O 1
ATOM 1498 N N . ALA A 1 186 ? -0.836 -7.852 -5.628 1.00 97.38 186 ALA A N 1
ATOM 1499 C CA . ALA A 1 186 ? -0.322 -9.136 -6.098 1.00 97.38 186 ALA A CA 1
ATOM 1500 C C . ALA A 1 186 ? -0.488 -10.249 -5.043 1.00 97.38 186 ALA A C 1
ATOM 1502 O O . ALA A 1 186 ? -0.976 -11.335 -5.364 1.00 97.38 186 ALA A O 1
ATOM 1503 N N . VAL A 1 187 ? -0.175 -9.967 -3.773 1.00 97.31 187 VAL A N 1
ATOM 1504 C CA . VAL A 1 187 ? -0.341 -10.911 -2.652 1.00 97.31 187 VAL A CA 1
ATOM 1505 C C . VAL A 1 187 ? -1.810 -11.279 -2.446 1.00 97.31 187 VAL A C 1
ATOM 1507 O O . VAL A 1 187 ? -2.146 -12.455 -2.290 1.00 97.31 187 VAL A O 1
ATOM 1510 N N . ARG A 1 188 ? -2.728 -10.304 -2.481 1.00 97.62 188 ARG A N 1
ATOM 1511 C CA . ARG A 1 188 ? -4.166 -10.587 -2.338 1.00 97.62 188 ARG A CA 1
ATOM 1512 C C . ARG A 1 188 ? -4.712 -11.422 -3.490 1.00 97.62 188 ARG A C 1
ATOM 1514 O O . ARG A 1 188 ? -5.499 -12.334 -3.233 1.00 97.62 188 ARG A O 1
ATOM 1521 N N . ALA A 1 189 ? -4.259 -11.188 -4.720 1.00 98.00 189 ALA A N 1
ATOM 1522 C CA . ALA A 1 189 ? -4.622 -12.025 -5.859 1.00 98.00 189 ALA A CA 1
ATOM 1523 C C . ALA A 1 189 ? -4.129 -13.474 -5.686 1.00 98.00 189 ALA A C 1
ATOM 1525 O O . ALA A 1 189 ? -4.913 -14.409 -5.849 1.00 98.00 189 ALA A O 1
ATOM 1526 N N . ILE A 1 190 ? -2.869 -13.671 -5.279 1.00 97.69 190 ILE A N 1
ATOM 1527 C CA . ILE A 1 190 ? -2.304 -15.002 -5.004 1.00 97.69 190 ILE A CA 1
ATOM 1528 C C . ILE A 1 190 ? -3.087 -15.736 -3.915 1.00 97.69 190 ILE A C 1
ATOM 1530 O O . ILE A 1 190 ? -3.500 -16.876 -4.128 1.00 97.69 190 ILE A O 1
ATOM 1534 N N . ARG A 1 191 ? -3.332 -15.086 -2.771 1.00 97.62 191 ARG A N 1
ATOM 1535 C CA . ARG A 1 191 ? -4.091 -15.686 -1.663 1.00 97.62 191 ARG A CA 1
ATOM 1536 C C . ARG A 1 191 ? -5.497 -16.081 -2.110 1.00 97.62 191 ARG A C 1
ATOM 1538 O O . ARG A 1 191 ? -5.902 -17.215 -1.893 1.00 97.62 191 ARG A O 1
ATOM 1545 N N . THR A 1 192 ? -6.177 -15.207 -2.854 1.00 97.69 192 THR A N 1
ATOM 1546 C CA . THR A 1 192 ? -7.509 -15.496 -3.412 1.00 97.69 192 THR A CA 1
ATOM 1547 C C . THR A 1 192 ? -7.494 -16.722 -4.331 1.00 97.69 192 THR A C 1
ATOM 1549 O O . THR A 1 192 ? -8.402 -17.546 -4.273 1.00 97.69 192 THR A O 1
ATOM 1552 N N . LEU A 1 193 ? -6.477 -16.874 -5.185 1.00 97.75 193 LEU A N 1
ATOM 1553 C CA . LEU A 1 193 ? -6.342 -18.049 -6.052 1.00 97.75 193 LEU A CA 1
ATOM 1554 C C . LEU A 1 193 ? -6.093 -19.331 -5.238 1.00 97.75 193 LEU A C 1
ATOM 1556 O O . LEU A 1 193 ? -6.732 -20.353 -5.502 1.00 97.75 193 LEU A O 1
ATOM 1560 N N . ARG A 1 194 ? -5.221 -19.268 -4.225 1.00 96.25 194 ARG A N 1
ATOM 1561 C CA . ARG A 1 194 ? -4.909 -20.406 -3.344 1.00 96.25 194 ARG A CA 1
ATOM 1562 C C . ARG A 1 194 ? -6.111 -20.845 -2.513 1.00 96.25 194 ARG A C 1
ATOM 1564 O O . ARG A 1 194 ? -6.358 -22.045 -2.422 1.00 96.25 194 ARG A O 1
ATOM 1571 N N . ASP A 1 195 ? -6.901 -19.904 -2.002 1.00 96.19 195 ASP A N 1
ATOM 1572 C CA . ASP A 1 195 ? -8.142 -20.182 -1.263 1.00 96.19 195 ASP A CA 1
ATOM 1573 C C . ASP A 1 195 ? -9.176 -20.931 -2.128 1.00 96.19 195 ASP A C 1
ATOM 1575 O O . ASP A 1 195 ? -10.034 -21.645 -1.614 1.00 96.19 195 ASP A O 1
ATOM 1579 N N . GLN A 1 196 ? -9.076 -20.816 -3.458 1.00 95.38 196 GLN A N 1
ATOM 1580 C CA . GLN A 1 196 ? -9.892 -21.551 -4.432 1.00 95.38 196 GLN A CA 1
ATOM 1581 C C . GLN A 1 196 ? -9.235 -22.859 -4.912 1.00 95.38 196 GLN A C 1
ATOM 1583 O O . GLN A 1 196 ? -9.723 -23.492 -5.850 1.00 95.38 196 GLN A O 1
ATOM 1588 N N . GLY A 1 197 ? -8.115 -23.266 -4.305 1.00 95.81 197 GLY A N 1
ATOM 1589 C CA . GLY A 1 197 ? -7.352 -24.460 -4.676 1.00 95.81 197 GLY A CA 1
ATOM 1590 C C . GLY A 1 197 ? -6.624 -24.353 -6.021 1.00 95.81 197 GLY A C 1
ATOM 1591 O O . GLY A 1 197 ? -6.236 -25.375 -6.588 1.00 95.81 197 GLY A O 1
ATOM 1592 N N . ILE A 1 198 ? -6.454 -23.143 -6.565 1.00 96.88 198 ILE A N 1
ATOM 1593 C CA . ILE A 1 198 ? -5.763 -22.910 -7.837 1.00 96.88 198 ILE A CA 1
ATOM 1594 C C . ILE A 1 198 ? -4.271 -22.748 -7.560 1.00 96.88 198 ILE A C 1
ATOM 1596 O O . ILE A 1 198 ? -3.881 -21.881 -6.782 1.00 96.88 198 ILE A O 1
ATOM 1600 N N . LYS A 1 199 ? -3.440 -23.551 -8.234 1.00 97.31 199 LYS A N 1
ATOM 1601 C CA . LYS A 1 199 ? -1.981 -23.446 -8.145 1.00 97.31 199 LYS A CA 1
ATOM 1602 C C . LYS A 1 199 ? -1.482 -22.102 -8.658 1.00 97.31 199 LYS A C 1
ATOM 1604 O O . LYS A 1 199 ? -1.923 -21.650 -9.719 1.00 97.31 199 LYS A O 1
ATOM 1609 N N . THR A 1 200 ? -0.556 -21.484 -7.934 1.00 97.75 200 THR A N 1
ATOM 1610 C CA . THR A 1 200 ? -0.064 -20.136 -8.237 1.00 97.75 200 THR A CA 1
ATOM 1611 C C . THR A 1 200 ? 1.429 -20.083 -8.541 1.00 97.75 200 THR A C 1
ATOM 1613 O O . THR A 1 200 ? 2.236 -20.785 -7.939 1.00 97.75 200 THR A O 1
ATOM 1616 N N . ILE A 1 201 ? 1.799 -19.215 -9.484 1.00 98.38 201 ILE A N 1
ATOM 1617 C CA . ILE A 1 201 ? 3.191 -18.913 -9.828 1.00 98.38 201 ILE A CA 1
ATOM 1618 C C . ILE A 1 201 ? 3.386 -17.405 -9.651 1.00 98.38 201 ILE A C 1
ATOM 1620 O O . ILE A 1 201 ? 2.810 -16.624 -10.404 1.00 98.38 201 ILE A O 1
ATOM 1624 N N . MET A 1 202 ? 4.171 -16.979 -8.667 1.00 98.06 202 MET A N 1
ATOM 1625 C CA . MET A 1 202 ? 4.556 -15.578 -8.501 1.00 98.06 202 MET A CA 1
ATOM 1626 C C . MET A 1 202 ? 5.861 -15.310 -9.247 1.00 98.06 202 MET A C 1
ATOM 1628 O O . MET A 1 202 ? 6.828 -16.052 -9.081 1.00 98.06 202 MET A O 1
ATOM 1632 N N . VAL A 1 203 ? 5.902 -14.237 -10.040 1.00 98.44 203 VAL A N 1
ATOM 1633 C CA . VAL A 1 203 ? 7.141 -13.735 -10.651 1.00 98.44 203 VAL A CA 1
ATOM 1634 C C . VAL A 1 203 ? 7.368 -12.302 -10.196 1.00 98.44 203 VAL A C 1
ATOM 1636 O O . VAL A 1 203 ? 6.615 -11.397 -10.565 1.00 98.44 203 V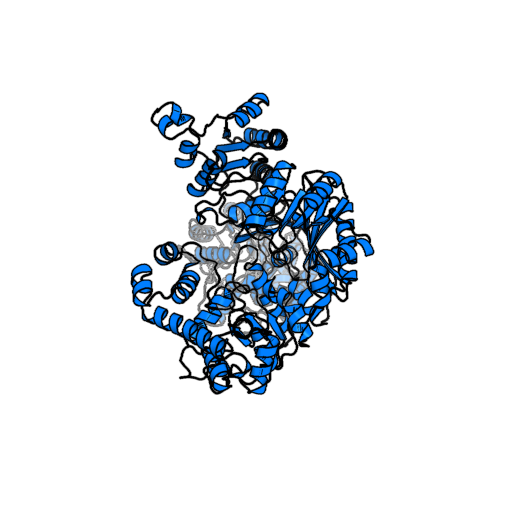AL A O 1
ATOM 1639 N N . ASN A 1 204 ? 8.401 -12.095 -9.387 1.00 97.75 204 ASN A N 1
ATOM 1640 C CA . ASN A 1 204 ? 8.820 -10.778 -8.921 1.00 97.75 204 ASN A CA 1
ATOM 1641 C C . ASN A 1 204 ? 10.309 -10.812 -8.551 1.00 97.75 204 ASN A C 1
ATOM 1643 O O . ASN A 1 204 ? 10.871 -11.878 -8.345 1.00 97.75 204 ASN A O 1
ATOM 1647 N N . TYR A 1 205 ? 10.959 -9.657 -8.467 1.00 95.62 205 TYR A N 1
ATOM 1648 C CA . TYR A 1 205 ? 12.404 -9.554 -8.223 1.00 95.62 205 TYR A CA 1
ATOM 1649 C C . TYR A 1 205 ? 12.764 -8.463 -7.207 1.00 95.62 205 TYR A C 1
ATOM 1651 O O . TYR A 1 205 ? 13.917 -8.039 -7.117 1.00 95.62 205 TYR A O 1
ATOM 1659 N N . ASN A 1 206 ? 11.774 -7.972 -6.462 1.00 96.12 206 ASN A N 1
ATOM 1660 C CA . ASN A 1 206 ? 11.986 -6.991 -5.410 1.00 96.12 206 ASN A CA 1
ATOM 1661 C C . ASN A 1 206 ? 12.199 -7.706 -4.067 1.00 96.12 206 ASN A C 1
ATOM 1663 O O . ASN A 1 206 ? 11.251 -8.291 -3.554 1.00 96.12 206 ASN A O 1
ATOM 1667 N N . PRO A 1 207 ? 13.400 -7.651 -3.468 1.00 94.56 207 PRO A N 1
ATOM 1668 C CA . PRO A 1 207 ? 13.703 -8.396 -2.247 1.00 94.56 207 PRO A CA 1
ATOM 1669 C C . PRO A 1 207 ? 12.986 -7.863 -0.997 1.00 94.56 207 PRO A C 1
ATOM 1671 O O . PRO A 1 207 ? 13.034 -8.506 0.046 1.00 94.56 207 PRO A O 1
ATOM 1674 N N . GLU A 1 208 ? 12.354 -6.689 -1.069 1.00 95.06 208 GLU A N 1
ATOM 1675 C CA . GLU A 1 208 ? 11.669 -6.051 0.063 1.00 95.06 208 GLU A CA 1
ATOM 1676 C C . GLU A 1 208 ? 10.196 -6.477 0.192 1.00 95.06 208 GLU A C 1
ATOM 1678 O O . GLU A 1 208 ? 9.502 -6.035 1.107 1.00 95.06 208 GLU A O 1
ATOM 1683 N N . THR A 1 209 ? 9.690 -7.279 -0.750 1.00 94.94 209 THR A N 1
ATOM 1684 C CA . THR A 1 209 ? 8.252 -7.536 -0.898 1.00 94.94 209 THR A CA 1
ATOM 1685 C C . THR A 1 209 ? 7.770 -8.796 -0.198 1.00 94.94 209 THR A C 1
ATOM 1687 O O . THR A 1 209 ? 8.478 -9.801 -0.133 1.00 94.94 209 THR A O 1
ATOM 1690 N N . VAL A 1 210 ? 6.508 -8.770 0.242 1.00 95.56 210 VAL A N 1
ATOM 1691 C CA . VAL A 1 210 ? 5.829 -9.967 0.754 1.00 95.56 210 VAL A CA 1
ATOM 1692 C C . VAL A 1 210 ? 5.511 -10.920 -0.397 1.00 95.56 210 VAL A C 1
ATOM 1694 O O . VAL A 1 210 ? 5.564 -12.127 -0.207 1.00 95.56 210 VAL A O 1
ATOM 1697 N N . SER A 1 211 ? 5.263 -10.429 -1.621 1.00 94.88 211 SER A N 1
ATOM 1698 C CA . SER A 1 211 ? 5.090 -11.329 -2.776 1.00 94.88 211 SER A CA 1
ATOM 1699 C C . SER A 1 211 ? 6.312 -12.199 -3.072 1.00 94.88 211 SER A C 1
ATOM 1701 O O . SER A 1 211 ? 6.148 -13.279 -3.633 1.00 94.88 211 SER A O 1
ATOM 1703 N N . THR A 1 212 ? 7.521 -11.766 -2.701 1.00 95.69 212 THR A N 1
ATOM 1704 C CA . THR A 1 212 ? 8.750 -12.570 -2.814 1.00 95.69 212 THR A CA 1
ATOM 1705 C C . THR A 1 212 ? 9.045 -13.424 -1.582 1.00 95.69 212 THR A C 1
ATOM 1707 O O . THR A 1 212 ? 10.149 -13.950 -1.456 1.00 95.69 212 THR A O 1
ATOM 1710 N N . ASP A 1 213 ? 8.080 -13.584 -0.680 1.00 95.50 213 ASP A N 1
ATOM 1711 C CA . ASP A 1 213 ? 8.127 -14.628 0.333 1.00 95.50 213 ASP A CA 1
ATOM 1712 C C . ASP A 1 213 ? 7.655 -15.957 -0.285 1.00 95.50 213 ASP A C 1
ATOM 1714 O O . ASP A 1 213 ? 6.598 -16.037 -0.920 1.00 95.50 213 ASP A O 1
ATOM 1718 N N . TYR A 1 214 ? 8.456 -17.012 -0.131 1.00 90.44 214 TYR A N 1
ATOM 1719 C CA . TYR A 1 214 ? 8.160 -18.322 -0.710 1.00 90.44 214 TYR A CA 1
ATOM 1720 C C . TYR A 1 214 ? 6.950 -19.004 -0.054 1.00 90.44 214 TYR A C 1
ATOM 1722 O O . TYR A 1 214 ? 6.420 -19.952 -0.632 1.00 90.44 214 TYR A O 1
ATOM 1730 N N . ASP A 1 215 ? 6.485 -18.521 1.104 1.00 92.38 215 ASP A N 1
ATOM 1731 C CA . ASP A 1 215 ? 5.278 -19.023 1.770 1.00 92.38 215 ASP A CA 1
ATOM 1732 C C . ASP A 1 215 ? 3.974 -18.523 1.115 1.00 92.38 215 ASP A C 1
ATOM 1734 O O . ASP A 1 215 ? 2.904 -19.112 1.318 1.00 92.38 215 ASP A O 1
ATOM 1738 N N . GLU A 1 216 ? 4.029 -17.466 0.293 1.00 93.19 216 GLU A N 1
ATOM 1739 C CA . GLU A 1 216 ? 2.840 -16.837 -0.297 1.00 93.19 216 GLU A CA 1
ATOM 1740 C C . GLU A 1 216 ? 2.319 -17.552 -1.549 1.00 93.19 216 GLU A C 1
ATOM 1742 O O . GLU A 1 216 ? 1.101 -17.637 -1.734 1.00 93.19 216 GLU A O 1
ATOM 1747 N N . ALA A 1 217 ? 3.188 -18.118 -2.389 1.00 94.69 217 ALA A N 1
ATOM 1748 C CA . ALA A 1 217 ? 2.817 -18.763 -3.654 1.00 94.69 217 ALA A CA 1
ATOM 1749 C C . ALA A 1 217 ? 3.241 -20.238 -3.706 1.00 94.69 217 ALA A C 1
ATOM 1751 O O . ALA A 1 217 ? 4.178 -20.641 -3.028 1.00 94.69 217 ALA A O 1
ATOM 1752 N N . ASP A 1 218 ? 2.583 -21.057 -4.541 1.00 95.81 218 ASP A N 1
ATOM 1753 C CA . ASP A 1 218 ? 3.035 -22.443 -4.739 1.00 95.81 218 ASP A CA 1
ATOM 1754 C C . ASP A 1 218 ? 4.399 -22.493 -5.432 1.00 95.81 218 ASP A C 1
ATOM 1756 O O . ASP A 1 218 ? 5.177 -23.395 -5.150 1.00 95.81 218 ASP A O 1
ATOM 1760 N N . ARG A 1 219 ? 4.696 -21.545 -6.328 1.00 96.69 219 ARG A N 1
ATOM 1761 C CA . ARG A 1 219 ? 6.019 -21.354 -6.936 1.00 96.69 219 ARG A CA 1
ATOM 1762 C C . ARG A 1 219 ? 6.374 -19.881 -6.963 1.00 96.69 219 ARG A C 1
ATOM 1764 O O . ARG A 1 219 ? 5.588 -19.075 -7.457 1.00 96.69 219 ARG A O 1
ATOM 1771 N N . LEU A 1 220 ? 7.569 -19.542 -6.497 1.00 97.88 220 LEU A N 1
ATOM 1772 C CA . LEU A 1 220 ? 8.108 -18.191 -6.550 1.00 97.88 220 LEU A CA 1
ATOM 1773 C C . LEU A 1 220 ? 9.332 -18.162 -7.462 1.00 97.88 220 LEU A C 1
ATOM 1775 O O . LEU A 1 220 ? 10.348 -18.769 -7.146 1.00 97.88 220 LEU A O 1
ATOM 1779 N N . TYR A 1 221 ? 9.250 -17.412 -8.556 1.00 98.44 221 TYR A N 1
ATOM 1780 C CA . TYR A 1 221 ? 10.378 -17.111 -9.430 1.00 98.44 221 TYR A CA 1
ATOM 1781 C C . TYR A 1 221 ? 10.931 -15.724 -9.109 1.00 98.44 221 TYR A C 1
ATOM 1783 O O . TYR A 1 221 ? 10.287 -14.713 -9.405 1.00 98.44 221 TYR A O 1
ATOM 1791 N N . PHE A 1 222 ? 12.143 -15.681 -8.551 1.00 98.00 222 PHE A N 1
ATOM 1792 C CA . PHE A 1 222 ? 12.882 -14.441 -8.323 1.00 98.00 222 PHE A CA 1
ATOM 1793 C C . PHE A 1 222 ? 13.569 -13.976 -9.611 1.00 98.00 222 PHE A C 1
ATOM 1795 O O . PHE A 1 222 ? 14.769 -14.164 -9.813 1.00 98.00 222 PHE A O 1
ATOM 1802 N N . GLU A 1 223 ? 12.785 -13.435 -10.539 1.00 97.50 223 GLU A N 1
ATOM 1803 C CA . GLU A 1 223 ? 13.202 -13.206 -11.924 1.00 97.50 223 GLU A CA 1
ATOM 1804 C C . GLU A 1 223 ? 12.645 -11.906 -12.512 1.00 97.50 223 GLU A C 1
ATOM 1806 O O . GLU A 1 223 ? 11.605 -11.410 -12.084 1.00 97.50 223 GLU A O 1
ATOM 1811 N N . ASN A 1 224 ? 13.332 -11.357 -13.524 1.00 95.81 224 ASN A N 1
ATOM 1812 C CA . ASN A 1 224 ? 12.906 -10.124 -14.196 1.00 95.81 224 ASN A CA 1
ATOM 1813 C C . ASN A 1 224 ? 11.521 -10.276 -14.855 1.00 95.81 224 ASN A C 1
ATOM 1815 O O . ASN A 1 224 ? 11.239 -11.279 -15.510 1.00 95.81 224 ASN A O 1
ATOM 1819 N N . ILE A 1 225 ? 10.702 -9.224 -14.792 1.00 95.75 225 ILE A N 1
ATOM 1820 C CA . ILE A 1 225 ? 9.415 -9.152 -15.499 1.00 95.75 225 ILE A CA 1
ATOM 1821 C C . ILE A 1 225 ? 9.661 -8.573 -16.897 1.00 95.75 225 ILE A C 1
ATOM 1823 O O . ILE A 1 225 ? 9.503 -7.379 -17.134 1.00 95.75 225 ILE A O 1
ATOM 1827 N N . SER A 1 226 ? 10.102 -9.429 -17.817 1.00 94.88 226 SER A N 1
ATOM 1828 C CA . SER A 1 226 ? 10.351 -9.092 -19.223 1.00 94.88 226 SER A CA 1
ATOM 1829 C C . SER A 1 226 ? 9.636 -10.070 -20.153 1.00 94.88 226 SER A C 1
ATOM 1831 O O . SER A 1 226 ? 9.283 -11.180 -19.753 1.00 94.88 226 SER A O 1
ATOM 1833 N N . LEU A 1 227 ? 9.447 -9.686 -21.417 1.00 95.50 227 LEU A N 1
ATOM 1834 C CA . LEU A 1 227 ? 8.832 -10.560 -22.418 1.00 95.50 227 LEU A CA 1
ATOM 1835 C C . LEU A 1 227 ? 9.568 -11.907 -22.535 1.00 95.50 227 LEU A C 1
ATOM 1837 O O . LEU A 1 227 ? 8.929 -12.957 -22.516 1.00 95.50 227 LEU A O 1
ATOM 1841 N N . GLU A 1 228 ? 10.901 -11.879 -22.619 1.00 96.31 228 GLU A N 1
ATOM 1842 C CA . GLU A 1 228 ? 11.743 -13.078 -22.661 1.00 96.31 228 GLU A CA 1
ATOM 1843 C C . GLU A 1 228 ? 11.504 -14.001 -21.459 1.00 96.31 228 GLU A C 1
ATOM 1845 O O . GLU A 1 228 ? 11.190 -15.180 -21.638 1.00 96.31 228 GLU A O 1
ATOM 1850 N N . THR A 1 229 ? 11.645 -13.465 -20.245 1.00 96.88 229 THR A N 1
ATOM 1851 C CA . THR A 1 229 ? 11.627 -14.262 -19.017 1.00 96.88 229 THR A CA 1
ATOM 1852 C C . THR A 1 229 ? 10.237 -14.808 -18.723 1.00 96.88 229 THR A C 1
ATOM 1854 O O . THR A 1 229 ? 10.095 -15.987 -18.406 1.00 96.88 229 THR A O 1
ATOM 1857 N N . ILE A 1 230 ? 9.194 -13.986 -18.887 1.00 97.75 230 ILE A N 1
ATOM 1858 C CA . ILE A 1 230 ? 7.814 -14.422 -18.659 1.00 97.75 230 ILE A CA 1
ATOM 1859 C C . ILE A 1 230 ? 7.430 -15.538 -19.629 1.00 97.75 230 ILE A C 1
ATOM 1861 O O . ILE A 1 230 ? 6.805 -16.505 -19.204 1.00 97.75 230 ILE A O 1
ATOM 1865 N N . MET A 1 231 ? 7.842 -15.467 -20.898 1.00 97.50 231 MET A N 1
ATOM 1866 C CA . MET A 1 231 ? 7.596 -16.567 -21.831 1.00 97.50 231 MET A CA 1
ATOM 1867 C C . MET A 1 231 ? 8.405 -17.822 -21.501 1.00 97.50 231 MET A C 1
ATOM 1869 O O . MET A 1 231 ? 7.866 -18.915 -21.614 1.00 97.50 231 MET A O 1
ATOM 1873 N N . ASP A 1 232 ? 9.668 -17.698 -21.078 1.00 97.31 232 ASP A N 1
ATOM 1874 C CA . ASP A 1 232 ? 10.460 -18.867 -20.668 1.00 97.31 232 ASP A CA 1
ATOM 1875 C C . ASP A 1 232 ? 9.812 -19.607 -19.483 1.00 97.31 232 ASP A C 1
ATOM 1877 O O . ASP A 1 232 ? 9.728 -20.835 -19.511 1.00 97.31 232 ASP A O 1
ATOM 1881 N N . ILE A 1 233 ? 9.290 -18.882 -18.487 1.00 97.88 233 ILE A N 1
ATOM 1882 C CA . ILE A 1 233 ? 8.554 -19.484 -17.361 1.00 97.88 233 ILE A CA 1
ATOM 1883 C C . ILE A 1 233 ? 7.209 -20.048 -17.834 1.00 97.88 233 ILE A C 1
ATOM 1885 O O . ILE A 1 233 ? 6.849 -21.165 -17.470 1.00 97.88 233 ILE A O 1
ATOM 1889 N N . TYR A 1 234 ? 6.463 -19.295 -18.647 1.00 97.88 234 TYR A N 1
ATOM 1890 C CA . TYR A 1 234 ? 5.146 -19.696 -19.146 1.00 97.88 234 TYR A CA 1
ATOM 1891 C C . TYR A 1 234 ? 5.204 -21.013 -19.931 1.00 97.88 234 TYR A C 1
ATOM 1893 O O . TYR A 1 234 ? 4.385 -21.905 -19.689 1.00 97.88 234 TYR A O 1
ATOM 1901 N N . ASP A 1 235 ? 6.196 -21.138 -20.817 1.00 95.94 235 ASP A N 1
ATOM 1902 C CA . ASP A 1 235 ? 6.439 -22.326 -21.633 1.00 95.94 235 ASP A CA 1
ATOM 1903 C C . ASP A 1 235 ? 6.888 -23.511 -20.759 1.00 95.94 235 ASP A C 1
ATOM 1905 O O . ASP A 1 235 ? 6.360 -24.614 -20.909 1.00 95.94 235 ASP A O 1
ATOM 1909 N N . ALA A 1 236 ? 7.815 -23.293 -19.815 1.00 95.62 236 ALA A N 1
ATOM 1910 C CA . ALA A 1 236 ? 8.325 -24.346 -18.932 1.00 95.62 236 ALA A CA 1
ATOM 1911 C C . ALA A 1 236 ? 7.242 -24.905 -17.993 1.00 95.62 236 ALA A C 1
ATOM 1913 O O . ALA A 1 236 ? 7.066 -26.115 -17.897 1.00 95.62 236 ALA A O 1
ATOM 1914 N N . GLU A 1 237 ? 6.471 -24.029 -17.345 1.00 96.75 237 GLU A N 1
ATOM 1915 C CA . GLU A 1 237 ? 5.390 -24.396 -16.418 1.00 96.75 237 GLU A CA 1
ATOM 1916 C C . GLU A 1 237 ? 4.132 -24.910 -17.127 1.00 96.75 237 GLU A C 1
ATOM 1918 O O . GLU A 1 237 ? 3.205 -25.410 -16.484 1.00 96.75 237 GLU A O 1
ATOM 1923 N N . THR A 1 238 ? 4.062 -24.754 -18.456 1.00 96.00 238 THR A N 1
ATOM 1924 C CA . THR A 1 238 ? 2.819 -24.924 -19.224 1.00 96.00 238 THR A CA 1
ATOM 1925 C C . THR A 1 238 ? 1.659 -24.189 -18.535 1.00 96.00 238 THR A C 1
ATOM 1927 O O . THR A 1 238 ? 0.598 -24.748 -18.249 1.00 96.00 238 THR A O 1
ATOM 1930 N N . SER A 1 239 ? 1.907 -22.927 -18.167 1.00 96.69 239 SER A N 1
ATOM 1931 C CA . SER A 1 239 ? 1.027 -22.173 -17.273 1.00 96.69 239 SER A CA 1
ATOM 1932 C C . SER A 1 239 ? -0.368 -21.977 -17.875 1.00 96.69 239 SER A C 1
ATOM 1934 O O . SER A 1 239 ? -0.545 -21.674 -19.059 1.00 96.69 239 SER A O 1
ATOM 1936 N N . ARG A 1 240 ? -1.399 -22.072 -17.027 1.00 96.25 240 ARG A N 1
ATOM 1937 C CA . ARG A 1 240 ? -2.800 -21.892 -17.441 1.00 96.25 240 ARG A CA 1
ATOM 1938 C C . ARG A 1 240 ? -3.101 -20.475 -17.942 1.00 96.25 240 ARG A C 1
ATOM 1940 O O . ARG A 1 240 ? -4.150 -20.263 -18.552 1.00 96.25 240 ARG A O 1
ATOM 1947 N N . GLY A 1 241 ? -2.260 -19.494 -17.635 1.00 97.31 241 GLY A N 1
ATOM 1948 C CA . GLY A 1 241 ? -2.432 -18.102 -18.039 1.00 97.31 241 GLY A CA 1
ATOM 1949 C C . GLY A 1 241 ? -1.767 -17.133 -17.069 1.00 97.31 241 GLY A C 1
ATOM 1950 O O . GLY A 1 241 ? -1.332 -17.526 -15.988 1.00 97.31 241 GLY A O 1
ATOM 1951 N N . VAL A 1 242 ? -1.729 -15.864 -17.461 1.00 98.25 242 VAL A N 1
ATOM 1952 C CA . VAL A 1 242 ? -1.013 -14.794 -16.761 1.00 98.25 242 VAL A CA 1
ATOM 1953 C C . VAL A 1 242 ? -1.982 -13.702 -16.316 1.00 98.25 242 VAL A C 1
ATOM 1955 O O . VAL A 1 242 ? -2.837 -13.263 -17.084 1.00 98.25 242 VAL A O 1
ATOM 1958 N N . MET A 1 243 ? -1.831 -13.246 -15.078 1.00 97.88 243 MET A N 1
ATOM 1959 C CA . MET A 1 243 ? -2.513 -12.099 -14.493 1.00 97.88 243 MET A CA 1
ATOM 1960 C C . MET A 1 243 ? -1.510 -10.958 -14.308 1.00 97.88 243 MET A C 1
ATOM 1962 O O . MET A 1 243 ? -0.570 -11.059 -13.522 1.00 97.88 243 MET A O 1
ATOM 1966 N N . LEU A 1 244 ? -1.728 -9.868 -15.043 1.00 95.81 244 LEU A N 1
ATOM 1967 C CA . LEU A 1 244 ? -0.808 -8.726 -15.127 1.00 95.81 244 LEU A CA 1
ATOM 1968 C C . LEU A 1 244 ? -1.366 -7.428 -14.530 1.00 95.81 244 LEU A C 1
ATOM 1970 O O . LEU A 1 244 ? -0.612 -6.510 -14.230 1.00 95.81 244 LEU A O 1
ATOM 1974 N N . SER A 1 245 ? -2.670 -7.367 -14.265 1.00 95.81 245 SER A N 1
ATOM 1975 C CA . SER A 1 245 ? -3.362 -6.161 -13.792 1.00 95.81 245 SER A CA 1
ATOM 1976 C C . SER A 1 245 ? -3.088 -5.788 -12.326 1.00 95.81 245 SER A C 1
ATOM 1978 O O . SER A 1 245 ? -3.696 -4.841 -11.834 1.00 95.81 245 SER A O 1
ATOM 1980 N N . MET A 1 246 ? -2.230 -6.531 -11.614 1.00 95.38 246 MET A N 1
ATOM 1981 C CA . MET A 1 246 ? -1.963 -6.350 -10.176 1.00 95.38 246 MET A CA 1
ATOM 1982 C C . MET A 1 246 ? -0.612 -5.686 -9.883 1.00 95.38 246 MET A C 1
ATOM 1984 O O . MET A 1 246 ? -0.478 -5.006 -8.871 1.00 95.38 246 MET A O 1
ATOM 1988 N N . GLY A 1 247 ? 0.372 -5.834 -10.774 1.00 90.75 247 GLY A N 1
ATOM 1989 C CA . GLY A 1 247 ? 1.754 -5.393 -10.555 1.00 90.75 247 GLY A CA 1
ATOM 1990 C C . GLY A 1 247 ? 2.091 -4.007 -11.119 1.00 90.75 247 GLY A C 1
ATOM 1991 O O . GLY A 1 247 ? 3.239 -3.734 -11.455 1.00 90.75 247 GLY A O 1
ATOM 1992 N N . GLY A 1 248 ? 1.112 -3.116 -11.277 1.00 90.69 248 GLY A N 1
ATOM 1993 C CA . GLY A 1 248 ? 1.363 -1.760 -11.777 1.00 90.69 248 GLY A CA 1
ATOM 1994 C C . GLY A 1 248 ? 1.744 -1.713 -13.264 1.00 90.69 248 GLY A C 1
ATOM 1995 O O . GLY A 1 248 ? 1.169 -2.427 -14.083 1.00 90.69 248 GLY A O 1
ATOM 1996 N N . GLN A 1 249 ? 2.669 -0.821 -13.638 1.00 89.06 249 GLN A N 1
ATOM 1997 C CA . GLN A 1 249 ? 2.950 -0.516 -15.050 1.00 89.06 249 GLN A CA 1
ATOM 1998 C C . GLN A 1 249 ? 3.867 -1.542 -15.735 1.00 89.06 249 GLN A C 1
ATOM 2000 O O . GLN A 1 249 ? 3.659 -1.841 -16.910 1.00 89.06 249 GLN A O 1
ATOM 2005 N N . THR A 1 250 ? 4.858 -2.099 -15.026 1.00 89.75 250 THR A N 1
ATOM 2006 C CA . THR A 1 250 ? 5.853 -3.021 -15.611 1.00 89.75 250 THR A CA 1
ATOM 2007 C C . THR A 1 250 ? 5.192 -4.232 -16.291 1.00 89.75 250 THR A C 1
ATOM 2009 O O . THR A 1 250 ? 5.475 -4.468 -17.466 1.00 89.75 250 THR A O 1
ATOM 2012 N N . PRO A 1 251 ? 4.250 -4.955 -15.648 1.00 93.38 251 PRO A N 1
ATOM 2013 C CA . PRO A 1 251 ? 3.544 -6.058 -16.300 1.00 93.38 251 PRO A CA 1
ATOM 2014 C C . PRO A 1 251 ? 2.575 -5.599 -17.396 1.00 93.38 251 PRO A C 1
ATOM 2016 O O . PRO A 1 251 ? 2.373 -6.309 -18.382 1.00 93.38 251 PRO A O 1
ATOM 2019 N N . ASN A 1 252 ? 1.973 -4.414 -17.244 1.00 90.25 252 ASN A N 1
ATOM 2020 C CA . ASN A 1 252 ? 0.998 -3.892 -18.202 1.00 90.25 252 ASN A CA 1
ATOM 2021 C C . ASN A 1 252 ? 1.651 -3.560 -19.554 1.00 90.25 252 ASN A C 1
ATOM 2023 O O . ASN A 1 252 ? 1.098 -3.878 -20.605 1.00 90.25 252 ASN A O 1
ATOM 2027 N N . ASN A 1 253 ? 2.879 -3.031 -19.529 1.00 89.19 253 ASN A N 1
ATOM 2028 C CA . ASN A 1 253 ? 3.653 -2.694 -20.728 1.00 89.19 253 ASN A CA 1
ATOM 2029 C C . ASN A 1 253 ? 3.936 -3.909 -21.630 1.00 89.19 253 ASN A C 1
ATOM 2031 O O . ASN A 1 253 ? 4.028 -3.773 -22.851 1.00 89.19 253 ASN A O 1
ATOM 2035 N N . ILE A 1 254 ? 4.065 -5.107 -21.050 1.00 92.94 254 ILE A N 1
ATOM 2036 C CA . ILE A 1 254 ? 4.339 -6.342 -21.800 1.00 92.94 254 ILE A CA 1
ATOM 2037 C C . ILE A 1 254 ? 3.068 -7.119 -22.177 1.00 92.94 254 ILE A C 1
ATOM 2039 O O . ILE A 1 254 ? 3.164 -8.143 -22.855 1.00 92.94 254 ILE A O 1
ATOM 2043 N N . ALA A 1 255 ? 1.873 -6.625 -21.830 1.00 94.50 255 ALA A N 1
ATOM 2044 C CA . ALA A 1 255 ? 0.606 -7.313 -22.085 1.00 94.50 255 ALA A CA 1
ATOM 2045 C C . ALA A 1 255 ? 0.354 -7.573 -23.581 1.00 94.50 255 ALA A C 1
ATOM 2047 O O . ALA A 1 255 ? 0.050 -8.698 -23.983 1.00 94.50 255 ALA A O 1
ATOM 2048 N N . LEU A 1 256 ? 0.504 -6.546 -24.427 1.00 93.88 256 LEU A N 1
ATOM 2049 C CA . LEU A 1 256 ? 0.276 -6.667 -25.870 1.00 93.88 256 LEU A CA 1
ATOM 2050 C C . LEU A 1 256 ? 1.351 -7.528 -26.569 1.00 93.88 256 LEU A C 1
ATOM 2052 O O . LEU A 1 256 ? 0.981 -8.376 -27.388 1.00 93.88 256 LEU A O 1
ATOM 2056 N N . PRO A 1 257 ? 2.659 -7.384 -26.263 1.00 94.88 257 PRO A N 1
ATOM 2057 C CA . PRO A 1 257 ? 3.677 -8.327 -26.725 1.00 94.88 257 PRO A CA 1
ATOM 2058 C C . PRO A 1 257 ? 3.390 -9.792 -26.360 1.00 94.88 257 PRO A C 1
ATOM 2060 O O . PRO A 1 257 ? 3.469 -10.646 -27.244 1.00 94.88 257 PRO A O 1
ATOM 2063 N N . LEU A 1 258 ? 2.994 -10.080 -25.113 1.00 96.56 258 LEU A N 1
ATOM 2064 C CA . LEU A 1 258 ? 2.632 -11.434 -24.667 1.00 96.56 258 LEU A CA 1
ATOM 2065 C C . LEU A 1 258 ? 1.416 -11.974 -25.430 1.00 96.56 258 LEU A C 1
ATOM 2067 O O . LEU A 1 258 ? 1.434 -13.103 -25.922 1.00 96.56 258 LEU A O 1
ATOM 2071 N N . HIS A 1 259 ? 0.385 -11.146 -25.609 1.00 95.88 259 HIS A N 1
ATOM 2072 C CA . HIS A 1 259 ? -0.811 -11.517 -26.363 1.00 95.88 259 HIS A CA 1
ATOM 2073 C C . HIS A 1 259 ? -0.500 -11.911 -27.811 1.00 95.88 259 HIS A C 1
ATOM 2075 O O . HIS A 1 259 ? -1.008 -12.911 -28.314 1.00 95.88 259 HIS A O 1
ATOM 2081 N N . ARG A 1 260 ? 0.397 -11.171 -28.476 1.00 95.94 260 ARG A N 1
ATOM 2082 C CA . ARG A 1 260 ? 0.847 -11.479 -29.846 1.00 95.94 260 ARG A CA 1
ATOM 2083 C C . ARG A 1 260 ? 1.600 -12.806 -29.947 1.00 95.94 260 ARG A C 1
ATOM 2085 O O . ARG A 1 260 ? 1.655 -13.377 -31.032 1.00 95.94 260 ARG A O 1
ATOM 2092 N N . GLN A 1 261 ? 2.169 -13.294 -28.845 1.00 95.12 261 GLN A N 1
ATOM 2093 C CA . GLN A 1 261 ? 2.771 -14.628 -28.747 1.00 95.12 261 GLN A CA 1
ATOM 2094 C C . GLN A 1 261 ? 1.771 -15.692 -28.264 1.00 95.12 261 GLN A C 1
ATOM 2096 O O . GLN A 1 261 ? 2.167 -16.796 -27.916 1.00 95.12 261 GLN A O 1
ATOM 2101 N N . SER A 1 262 ? 0.466 -15.395 -28.295 1.00 95.12 262 SER A N 1
ATOM 2102 C CA . SER A 1 262 ? -0.623 -16.303 -27.902 1.00 95.12 262 SER A CA 1
ATOM 2103 C C . SER A 1 262 ? -0.618 -16.718 -26.425 1.00 95.12 262 SER A C 1
ATOM 2105 O O . SER A 1 262 ? -1.230 -17.723 -26.067 1.00 95.12 262 SER A O 1
ATOM 2107 N N . VAL A 1 263 ? 0.016 -15.931 -25.549 1.00 96.88 263 VAL A N 1
ATOM 2108 C CA . VAL A 1 263 ? -0.079 -16.131 -24.098 1.00 96.88 263 VAL A CA 1
ATOM 2109 C C . VAL A 1 263 ? -1.496 -15.795 -23.637 1.00 96.88 263 VAL A C 1
ATOM 2111 O O . VAL A 1 263 ? -2.042 -14.735 -23.960 1.00 96.88 263 VAL A O 1
ATOM 2114 N N . LYS A 1 264 ? -2.106 -16.691 -22.855 1.00 97.44 264 LYS A N 1
ATOM 2115 C CA . LYS A 1 264 ? -3.437 -16.456 -22.292 1.00 97.44 264 LYS A CA 1
ATOM 2116 C C . LYS A 1 264 ? -3.359 -15.457 -21.138 1.00 97.44 264 LYS A C 1
ATOM 2118 O O . LYS A 1 264 ? -2.843 -15.783 -20.072 1.00 97.44 264 LYS A O 1
ATOM 2123 N N . ILE A 1 265 ? -3.935 -14.276 -21.334 1.00 97.81 265 ILE A N 1
ATOM 2124 C CA . ILE A 1 265 ? -4.044 -13.237 -20.304 1.00 97.81 265 ILE A CA 1
ATOM 2125 C C . ILE A 1 265 ? -5.415 -13.323 -19.624 1.00 97.81 265 ILE A C 1
ATOM 2127 O O . ILE A 1 265 ? -6.435 -13.438 -20.304 1.00 97.81 265 ILE A O 1
ATOM 2131 N N . TYR A 1 266 ? -5.441 -13.292 -18.291 1.00 97.75 266 TYR A N 1
ATOM 2132 C CA . TYR A 1 266 ? -6.674 -13.208 -17.506 1.00 97.75 266 TYR A CA 1
ATOM 2133 C C . TYR A 1 266 ? -7.117 -11.756 -17.319 1.00 97.75 266 TYR A C 1
ATOM 2135 O O . TYR A 1 266 ? -6.295 -10.875 -17.076 1.00 97.75 266 TYR A O 1
ATOM 2143 N N . GLY A 1 267 ? -8.433 -11.541 -17.376 1.00 96.88 267 GLY A N 1
ATOM 2144 C CA . GLY A 1 267 ? -9.058 -10.233 -17.214 1.00 96.88 267 GLY A CA 1
ATOM 2145 C C . GLY A 1 267 ? -9.217 -9.459 -18.519 1.00 96.88 267 GLY A C 1
ATOM 2146 O O . GLY A 1 267 ? -9.519 -10.039 -19.563 1.00 96.88 267 GLY A O 1
ATOM 2147 N N . THR A 1 268 ? -9.072 -8.139 -18.442 1.00 97.25 268 THR A N 1
ATOM 2148 C CA . THR A 1 268 ? -9.248 -7.225 -19.572 1.00 97.25 268 THR A CA 1
ATOM 2149 C C . THR A 1 268 ? -8.249 -7.535 -20.685 1.00 97.25 268 THR A C 1
ATOM 2151 O O . THR A 1 268 ? -7.056 -7.710 -20.443 1.00 97.25 268 THR A O 1
ATOM 2154 N N . SER A 1 269 ? -8.730 -7.588 -21.929 1.00 96.75 269 SER A N 1
ATOM 2155 C CA . SER A 1 269 ? -7.887 -7.929 -23.078 1.00 96.75 269 SER A CA 1
ATOM 2156 C C . SER A 1 269 ? -6.756 -6.904 -23.281 1.00 96.75 269 SER A C 1
ATOM 2158 O O . SER A 1 269 ? -7.024 -5.699 -23.211 1.00 96.75 269 SER A O 1
ATOM 2160 N N . PRO A 1 270 ? -5.536 -7.337 -23.643 1.00 96.06 270 PRO A N 1
ATOM 2161 C CA . PRO A 1 270 ? -4.409 -6.440 -23.925 1.00 96.06 270 PRO A CA 1
ATOM 2162 C C . PRO A 1 270 ? -4.659 -5.383 -25.008 1.00 96.06 270 PRO A C 1
ATOM 2164 O O . PRO A 1 270 ? -4.067 -4.309 -24.973 1.00 96.06 270 PRO A O 1
ATOM 2167 N N . GLU A 1 271 ? -5.566 -5.639 -25.948 1.00 95.38 271 GLU A N 1
ATOM 2168 C CA . GLU A 1 271 ? -5.968 -4.670 -26.978 1.00 95.38 271 GLU A CA 1
ATOM 2169 C C . GLU A 1 271 ? -6.784 -3.507 -26.392 1.00 95.38 271 GLU A C 1
ATOM 2171 O O . GLU A 1 271 ? -6.654 -2.362 -26.830 1.00 95.38 271 GLU A O 1
ATOM 2176 N N . MET A 1 272 ? -7.602 -3.786 -25.374 1.00 95.81 272 MET A N 1
ATOM 2177 C CA . MET A 1 272 ? -8.356 -2.763 -24.643 1.00 95.81 272 MET A CA 1
ATOM 2178 C C . MET A 1 272 ? -7.445 -1.977 -23.702 1.00 95.81 272 MET A C 1
ATOM 2180 O O . MET A 1 272 ? -7.601 -0.763 -23.600 1.00 95.81 272 MET A O 1
ATOM 2184 N N . ILE A 1 273 ? -6.445 -2.632 -23.096 1.00 93.69 273 ILE A N 1
ATOM 2185 C CA . ILE A 1 273 ? -5.381 -1.954 -22.337 1.00 93.69 273 ILE A CA 1
ATOM 2186 C C . ILE A 1 273 ? -4.670 -0.929 -23.232 1.00 93.69 273 ILE A C 1
ATOM 2188 O O . ILE A 1 273 ? -4.633 0.252 -22.897 1.00 93.69 273 ILE A O 1
ATOM 2192 N N . ASP A 1 274 ? -4.214 -1.340 -24.418 1.00 91.38 274 ASP A N 1
ATOM 2193 C CA . ASP A 1 274 ? -3.591 -0.438 -25.399 1.00 91.38 274 ASP A CA 1
ATOM 2194 C C . ASP A 1 274 ? -4.553 0.663 -25.890 1.00 91.38 274 ASP A C 1
ATOM 2196 O O . ASP A 1 274 ? -4.143 1.799 -26.123 1.00 91.38 274 ASP A O 1
ATOM 2200 N N . THR A 1 275 ? -5.851 0.366 -26.004 1.00 92.81 275 THR A N 1
ATOM 2201 C CA . THR A 1 275 ? -6.874 1.365 -26.354 1.00 92.81 275 THR A CA 1
ATOM 2202 C C . THR A 1 275 ? -7.024 2.443 -25.278 1.00 92.81 275 THR A C 1
ATOM 2204 O O . THR A 1 275 ? -7.213 3.606 -25.633 1.00 92.81 275 THR A O 1
ATOM 2207 N N . ALA A 1 276 ? -6.923 2.087 -23.995 1.00 91.00 276 ALA A N 1
ATOM 2208 C CA . ALA A 1 276 ? -7.009 3.029 -22.880 1.00 91.00 276 ALA A CA 1
ATOM 2209 C C . ALA A 1 276 ? -5.711 3.823 -22.660 1.00 91.00 276 ALA A C 1
ATOM 2211 O O . ALA A 1 276 ? -5.765 5.029 -22.428 1.00 91.00 276 ALA A O 1
ATOM 2212 N N . GLU A 1 277 ? -4.546 3.179 -22.778 1.00 86.62 277 GLU A N 1
ATOM 2213 C CA . GLU A 1 277 ? -3.246 3.838 -22.582 1.00 86.62 277 GLU A CA 1
ATOM 2214 C C . GLU A 1 277 ? -2.854 4.733 -23.770 1.00 86.62 277 GLU A C 1
ATOM 2216 O O . GLU A 1 277 ? -2.187 5.759 -23.605 1.00 86.62 277 GLU A O 1
ATOM 2221 N N . ASN A 1 278 ? -3.295 4.399 -24.988 1.00 86.12 278 ASN A N 1
ATOM 2222 C CA . ASN A 1 278 ? -3.051 5.236 -26.154 1.00 86.12 278 ASN A CA 1
ATOM 2223 C C . ASN A 1 278 ? -4.013 6.432 -26.188 1.00 86.12 278 ASN A C 1
ATOM 2225 O O . ASN A 1 278 ? -5.196 6.300 -26.507 1.00 86.12 278 ASN A O 1
ATOM 2229 N N . ARG A 1 279 ? -3.475 7.637 -25.967 1.00 84.00 279 ARG A N 1
ATOM 2230 C CA . ARG A 1 279 ? -4.261 8.878 -25.868 1.00 84.00 279 ARG A CA 1
ATOM 2231 C C . ARG A 1 279 ? -5.184 9.143 -27.065 1.00 84.00 279 ARG A C 1
ATOM 2233 O O . ARG A 1 279 ? -6.296 9.628 -26.866 1.00 84.00 279 ARG A O 1
ATOM 2240 N N . TYR A 1 280 ? -4.770 8.813 -28.291 1.00 86.50 280 TYR A N 1
ATOM 2241 C CA . TYR A 1 280 ? -5.624 8.979 -29.474 1.00 86.50 280 TYR A CA 1
ATOM 2242 C C . TYR A 1 280 ? -6.791 8.002 -29.498 1.00 86.50 280 TYR A C 1
ATOM 2244 O O . TYR A 1 280 ? -7.917 8.400 -29.805 1.00 86.50 280 TYR A O 1
ATOM 2252 N N . LYS A 1 281 ? -6.518 6.724 -29.215 1.00 90.25 281 LYS A N 1
ATOM 2253 C CA . LYS A 1 281 ? -7.546 5.679 -29.198 1.00 90.25 281 LYS A CA 1
ATOM 2254 C C . LYS A 1 281 ? -8.552 5.960 -28.089 1.00 90.25 281 LYS A C 1
ATOM 2256 O O . LYS A 1 281 ? -9.751 5.980 -28.359 1.00 90.25 281 LYS A O 1
ATOM 2261 N N . PHE A 1 282 ? -8.057 6.296 -26.900 1.00 92.50 282 PHE A N 1
ATOM 2262 C CA . PHE A 1 282 ? -8.884 6.620 -25.748 1.00 92.50 282 PHE A CA 1
ATOM 2263 C C . PHE A 1 282 ? -9.737 7.869 -25.980 1.00 92.50 282 PHE A C 1
ATOM 2265 O O . PHE A 1 282 ? -10.946 7.834 -25.781 1.00 92.50 282 PHE A O 1
ATOM 2272 N N . SER A 1 283 ? -9.157 8.957 -26.493 1.00 91.75 283 SER A N 1
ATOM 2273 C CA . SER A 1 283 ? -9.919 10.180 -26.761 1.00 91.75 283 SER A CA 1
ATOM 2274 C C . SER A 1 283 ? -11.049 9.960 -27.768 1.00 91.75 283 SER A C 1
ATOM 2276 O O . SER A 1 283 ? -12.166 10.401 -27.512 1.00 91.75 283 SER A O 1
ATOM 2278 N N . ARG A 1 284 ? -10.800 9.225 -28.862 1.00 93.19 284 ARG A N 1
ATOM 2279 C CA . ARG A 1 284 ? -11.850 8.876 -29.835 1.00 93.19 284 ARG A CA 1
ATOM 2280 C C . ARG A 1 284 ? -12.942 8.004 -29.225 1.00 93.19 284 ARG A C 1
ATOM 2282 O O . ARG A 1 284 ? -14.110 8.153 -29.586 1.00 93.19 284 ARG A O 1
ATOM 2289 N N . LEU A 1 285 ? -12.568 7.091 -28.328 1.00 95.00 285 LEU A N 1
ATOM 2290 C CA . LEU A 1 285 ? -13.521 6.271 -27.592 1.00 95.00 285 LEU A CA 1
ATOM 2291 C C . LEU A 1 285 ? -14.445 7.155 -26.749 1.00 95.00 285 LEU A C 1
ATOM 2293 O O . LEU A 1 285 ? -15.659 7.034 -26.885 1.00 95.00 285 LEU A O 1
ATOM 2297 N N . LEU A 1 286 ? -13.877 8.076 -25.958 1.00 95.75 286 LEU A N 1
ATOM 2298 C CA . LEU A 1 286 ? -14.627 9.021 -25.123 1.00 95.75 286 LEU A CA 1
ATOM 2299 C C . LEU A 1 286 ? -15.607 9.870 -25.947 1.00 95.75 286 LEU A C 1
ATOM 2301 O O . LEU A 1 286 ? -16.783 9.958 -25.593 1.00 95.75 286 LEU A O 1
ATOM 2305 N N . ASP A 1 287 ? -15.161 10.403 -27.088 1.00 93.88 287 ASP A N 1
ATOM 2306 C CA . ASP A 1 287 ? -16.014 11.182 -27.993 1.00 93.88 287 ASP A CA 1
ATOM 2307 C C . ASP A 1 287 ? -17.185 10.340 -28.534 1.00 93.88 287 ASP A C 1
ATOM 2309 O O . ASP A 1 287 ? -18.315 10.819 -28.631 1.00 93.88 287 ASP A O 1
ATOM 2313 N N . THR A 1 288 ? -16.935 9.062 -28.845 1.00 95.62 288 THR A N 1
ATOM 2314 C CA . THR A 1 288 ? -17.951 8.130 -29.366 1.00 95.62 288 THR A CA 1
ATOM 2315 C C . THR A 1 288 ? -19.023 7.808 -28.325 1.00 95.62 288 THR A C 1
ATOM 2317 O O . THR A 1 288 ? -20.199 7.691 -28.666 1.00 95.62 288 THR A O 1
ATOM 2320 N N . ILE A 1 289 ? -18.637 7.682 -27.053 1.00 95.88 289 ILE A N 1
ATOM 2321 C CA . ILE A 1 289 ? -19.555 7.363 -25.947 1.00 95.88 289 ILE A CA 1
ATOM 2322 C C . ILE A 1 289 ? -20.151 8.609 -25.272 1.00 95.88 289 ILE A C 1
ATOM 2324 O O . ILE A 1 289 ? -20.918 8.484 -24.315 1.00 95.88 289 ILE A O 1
ATOM 2328 N N . GLY A 1 290 ? -19.814 9.806 -25.763 1.00 94.69 290 GLY A N 1
ATOM 2329 C CA . GLY A 1 290 ? -20.314 11.077 -25.241 1.00 94.69 290 GLY A CA 1
ATOM 2330 C C . GLY A 1 290 ? -19.804 11.409 -23.837 1.00 94.69 290 GLY A C 1
ATOM 2331 O O . GLY A 1 290 ? -20.548 11.988 -23.046 1.00 94.69 290 GLY A O 1
ATOM 2332 N N . VAL A 1 291 ? -18.570 11.017 -23.508 1.00 94.75 291 VAL A N 1
ATOM 2333 C CA . VAL A 1 291 ? -17.902 11.369 -22.247 1.00 94.75 291 VAL A CA 1
ATOM 2334 C C . VAL A 1 291 ? -16.884 12.477 -22.508 1.00 94.75 291 VAL A C 1
ATOM 2336 O O . VAL A 1 291 ? -16.060 12.388 -23.412 1.00 94.75 291 VAL A O 1
ATOM 2339 N N . ASP A 1 292 ? -16.959 13.542 -21.716 1.00 93.81 292 ASP A N 1
ATOM 2340 C CA . ASP A 1 292 ? -16.170 14.755 -21.922 1.00 93.81 292 ASP A CA 1
ATOM 2341 C C . ASP A 1 292 ? -14.731 14.620 -21.385 1.00 93.81 292 ASP A C 1
ATOM 2343 O O . ASP A 1 292 ? -14.456 13.910 -20.413 1.00 93.81 292 ASP A O 1
ATOM 2347 N N . GLN A 1 293 ? -13.800 15.335 -22.012 1.00 93.31 293 GLN A N 1
ATOM 2348 C CA . GLN A 1 293 ? -12.369 15.344 -21.706 1.00 93.31 293 GLN A CA 1
ATOM 2349 C C . GLN A 1 293 ? -11.782 16.750 -21.926 1.00 93.31 293 GLN A C 1
ATOM 2351 O O . GLN A 1 293 ? -12.343 17.557 -22.677 1.00 93.31 293 GLN A O 1
ATOM 2356 N N . PRO A 1 294 ? -10.652 17.110 -21.292 1.00 92.12 294 PRO A N 1
ATOM 2357 C CA . PRO A 1 294 ? -9.979 18.369 -21.586 1.00 92.12 294 PRO A CA 1
ATOM 2358 C C . PRO A 1 294 ? -9.560 18.440 -23.057 1.00 92.12 294 PRO A C 1
ATOM 2360 O O . PRO A 1 294 ? -9.075 17.463 -23.628 1.00 92.12 294 PRO A O 1
ATOM 2363 N N . GLN A 1 295 ? -9.695 19.623 -23.661 1.00 91.56 295 GLN A N 1
ATOM 2364 C CA . GLN A 1 295 ? -9.215 19.854 -25.023 1.00 91.56 295 GLN A CA 1
ATOM 2365 C C . GLN A 1 295 ? -7.713 19.576 -25.091 1.00 91.56 295 GLN A C 1
ATOM 2367 O O . GLN A 1 295 ? -6.948 20.133 -24.303 1.00 91.56 295 GLN A O 1
ATOM 2372 N N . TRP A 1 296 ? -7.290 18.739 -26.035 1.00 91.31 296 TRP A N 1
ATOM 2373 C CA . TRP A 1 296 ? -5.896 18.336 -26.173 1.00 91.31 296 TRP A CA 1
ATOM 2374 C C . TRP A 1 296 ? -5.497 18.179 -27.642 1.00 91.31 296 TRP A C 1
ATOM 2376 O O . TRP A 1 296 ? -6.354 18.017 -28.514 1.00 91.31 296 TRP A O 1
ATOM 2386 N N . LYS A 1 297 ? -4.193 18.255 -27.918 1.00 87.62 297 LYS A N 1
ATOM 2387 C CA . LYS A 1 297 ? -3.614 17.952 -29.229 1.00 87.62 297 LYS A CA 1
ATOM 2388 C C . LYS A 1 297 ? -2.163 17.491 -29.069 1.00 87.62 297 LYS A C 1
ATOM 2390 O O . LYS A 1 297 ? -1.419 18.056 -28.267 1.00 87.62 297 LYS A O 1
ATOM 2395 N N . GLU A 1 298 ? -1.763 16.477 -29.828 1.00 84.62 298 GLU A N 1
ATOM 2396 C CA . GLU A 1 298 ? -0.349 16.145 -30.019 1.00 84.62 298 GLU A CA 1
ATOM 2397 C C . GLU A 1 298 ? 0.216 16.979 -31.172 1.00 84.62 298 GLU A C 1
ATOM 2399 O O . GLU A 1 298 ? -0.428 17.174 -32.207 1.00 84.62 298 GLU A O 1
ATOM 2404 N N . LEU A 1 299 ? 1.400 17.532 -30.952 1.00 82.44 299 LEU A N 1
ATOM 2405 C CA . LEU A 1 299 ? 1.980 18.584 -31.765 1.00 82.44 299 LEU A CA 1
ATOM 2406 C C . LEU A 1 299 ? 3.448 18.262 -32.038 1.00 82.44 299 LEU A C 1
ATOM 2408 O O . LEU A 1 299 ? 4.214 17.969 -31.121 1.00 82.44 299 LEU A O 1
ATOM 2412 N N . THR A 1 300 ? 3.839 18.339 -33.306 1.00 79.12 300 THR A N 1
ATOM 2413 C CA . THR A 1 300 ? 5.210 18.079 -33.779 1.00 79.12 300 THR A CA 1
ATOM 2414 C C . THR A 1 300 ? 5.973 19.356 -34.125 1.00 79.12 300 THR A C 1
ATOM 2416 O O . THR A 1 300 ? 7.173 19.300 -34.375 1.00 79.12 300 THR A O 1
ATOM 2419 N N . SER A 1 301 ? 5.307 20.517 -34.140 1.00 81.44 301 SER A N 1
ATOM 2420 C CA . SER A 1 301 ? 5.926 21.809 -34.443 1.00 81.44 301 SER A CA 1
ATOM 2421 C C . SER A 1 301 ? 5.547 22.883 -33.426 1.00 81.44 301 SER A C 1
ATOM 2423 O O . SER A 1 301 ? 4.437 22.899 -32.883 1.00 81.44 301 SER A O 1
ATOM 2425 N N . PHE A 1 302 ? 6.475 23.812 -33.190 1.00 82.25 302 PHE A N 1
ATOM 2426 C CA . PHE A 1 302 ? 6.262 24.940 -32.283 1.00 82.25 302 PHE A CA 1
ATOM 2427 C C . PHE A 1 302 ? 5.116 25.841 -32.752 1.00 82.25 302 PHE A C 1
ATOM 2429 O O . PHE A 1 302 ? 4.258 26.197 -31.949 1.00 82.25 302 PHE A O 1
ATOM 2436 N N . ASP A 1 303 ? 5.034 26.140 -34.050 1.00 85.31 303 ASP A N 1
ATOM 2437 C CA . ASP A 1 303 ? 3.969 26.982 -34.611 1.00 85.31 303 ASP A CA 1
ATOM 2438 C C . ASP A 1 303 ? 2.574 26.397 -34.373 1.00 85.31 303 ASP A C 1
ATOM 2440 O O . ASP A 1 303 ? 1.630 27.122 -34.048 1.00 85.31 303 ASP A O 1
ATOM 2444 N N . GLU A 1 304 ? 2.416 25.078 -34.516 1.00 86.50 304 GLU A N 1
ATOM 2445 C CA . GLU A 1 304 ? 1.144 24.438 -34.197 1.00 86.50 304 GLU A CA 1
ATOM 2446 C C . GLU A 1 304 ? 0.840 24.475 -32.696 1.00 86.50 304 GLU A C 1
ATOM 2448 O O . GLU A 1 304 ? -0.329 24.614 -32.323 1.00 86.50 304 GLU A O 1
ATOM 2453 N N . ALA A 1 305 ? 1.864 24.386 -31.841 1.00 85.94 305 ALA A N 1
ATOM 2454 C CA . ALA A 1 305 ? 1.708 24.494 -30.396 1.00 85.94 305 ALA A CA 1
ATOM 2455 C C . ALA A 1 305 ? 1.228 25.884 -29.965 1.00 85.94 305 ALA A C 1
ATOM 2457 O O . ALA A 1 305 ? 0.296 25.974 -29.164 1.00 85.94 305 ALA A O 1
ATOM 2458 N N . PHE A 1 306 ? 1.775 26.957 -30.543 1.00 88.25 306 PHE A N 1
ATOM 2459 C CA . PHE A 1 306 ? 1.290 28.319 -30.300 1.00 88.25 306 PHE A CA 1
ATOM 2460 C C . PHE A 1 306 ? -0.156 28.501 -30.772 1.00 88.25 306 PHE A C 1
ATOM 2462 O O . PHE A 1 306 ? -1.000 28.929 -29.986 1.00 88.25 306 PHE A O 1
ATOM 2469 N N . LYS A 1 307 ? -0.483 28.077 -32.002 1.00 90.38 307 LYS A N 1
ATOM 2470 C CA . LYS A 1 307 ? -1.856 28.159 -32.541 1.00 90.38 307 LYS A CA 1
ATOM 2471 C C . LYS A 1 307 ? -2.870 27.395 -31.690 1.00 90.38 307 LYS A C 1
ATOM 2473 O O . LYS A 1 307 ? -4.005 27.838 -31.516 1.00 90.38 307 LYS A O 1
ATOM 2478 N N . PHE A 1 308 ? -2.486 26.230 -31.168 1.00 90.44 308 PHE A N 1
ATOM 2479 C CA . PHE A 1 308 ? -3.344 25.467 -30.269 1.00 90.44 308 PHE A CA 1
ATOM 2480 C C . PHE A 1 308 ? -3.562 26.206 -28.943 1.00 90.44 308 PHE A C 1
ATOM 2482 O O . PHE A 1 308 ? -4.708 26.349 -28.520 1.00 90.44 308 PHE A O 1
ATOM 2489 N N . CYS A 1 309 ? -2.497 26.731 -28.329 1.00 89.44 309 CYS A N 1
ATOM 2490 C CA . CYS A 1 309 ? -2.582 27.497 -27.084 1.00 89.44 309 CYS A CA 1
ATOM 2491 C C . CYS A 1 309 ? -3.418 28.778 -27.227 1.00 89.44 309 CYS A C 1
ATOM 2493 O O . CYS A 1 309 ? -4.198 29.091 -26.330 1.00 89.44 309 CYS A O 1
ATOM 2495 N N . GLU A 1 310 ? -3.333 29.478 -28.362 1.00 90.00 310 GLU A N 1
ATOM 2496 C CA . GLU A 1 310 ? -4.204 30.621 -28.675 1.00 90.00 310 GLU A CA 1
ATOM 2497 C C . GLU A 1 310 ? -5.679 30.213 -28.766 1.00 90.00 310 GLU A C 1
ATOM 2499 O O . GLU A 1 310 ? -6.560 30.940 -28.313 1.00 90.00 310 GLU A O 1
ATOM 2504 N N . LYS A 1 311 ? -5.975 29.025 -29.304 1.00 92.00 311 LYS A N 1
ATOM 2505 C CA . LYS A 1 311 ? -7.349 28.521 -29.394 1.00 92.00 311 LYS A CA 1
ATOM 2506 C C . LYS A 1 311 ? -7.922 28.136 -28.027 1.00 92.00 311 LYS A C 1
ATOM 2508 O O . LYS A 1 311 ? -9.058 28.494 -27.730 1.00 92.00 311 LYS A O 1
ATOM 2513 N N . VAL A 1 312 ? -7.170 27.384 -27.219 1.00 90.31 312 VAL A N 1
ATOM 2514 C CA . VAL A 1 312 ? -7.662 26.837 -25.934 1.00 90.31 312 VAL A CA 1
ATOM 2515 C C . VAL A 1 312 ? -7.473 27.786 -24.748 1.00 90.31 312 VAL A C 1
ATOM 2517 O O . VAL A 1 312 ? -8.071 27.570 -23.693 1.00 90.31 312 VAL A O 1
ATOM 2520 N N . GLN A 1 313 ? -6.678 28.845 -24.940 1.00 92.38 313 GLN A N 1
ATOM 2521 C CA . GLN A 1 313 ? -6.270 29.842 -23.949 1.00 92.38 313 GLN A CA 1
ATOM 2522 C C . GLN A 1 313 ? -5.411 29.261 -22.813 1.00 92.38 313 GLN A C 1
ATOM 2524 O O . GLN A 1 313 ? -5.600 28.131 -22.359 1.00 92.38 313 GLN A O 1
ATOM 2529 N N . TYR A 1 314 ? -4.478 30.056 -22.292 1.00 87.44 314 TYR A N 1
ATOM 2530 C CA . TYR A 1 314 ? -3.662 29.683 -21.130 1.00 87.44 314 TYR A CA 1
ATOM 2531 C C . TYR A 1 314 ? -4.493 29.643 -19.827 1.00 87.44 314 TYR A C 1
ATOM 2533 O O . TYR A 1 314 ? -5.571 30.240 -19.767 1.00 87.44 314 TYR A O 1
ATOM 2541 N N . PRO A 1 315 ? -4.043 28.922 -18.783 1.00 90.38 315 PRO A N 1
ATOM 2542 C CA . PRO A 1 315 ? -2.896 28.008 -18.770 1.00 90.38 315 PRO A CA 1
ATOM 2543 C C . PRO A 1 315 ? -3.168 26.682 -19.500 1.00 90.38 315 PRO A C 1
ATOM 2545 O O . PRO A 1 315 ? -4.322 26.264 -19.657 1.00 90.38 315 PRO A O 1
ATOM 2548 N N . VAL A 1 316 ? -2.090 26.023 -19.928 1.00 89.50 316 VAL A N 1
ATOM 2549 C CA . VAL A 1 316 ? -2.080 24.703 -20.577 1.00 89.50 316 VAL A CA 1
ATOM 2550 C C . VAL A 1 316 ? -1.080 23.775 -19.891 1.00 89.50 316 VAL A C 1
ATOM 2552 O O . VAL A 1 316 ? -0.106 24.226 -19.295 1.00 89.50 316 VAL A O 1
ATOM 2555 N N . LEU A 1 317 ? -1.323 22.475 -19.980 1.00 87.62 317 LEU A N 1
ATOM 2556 C CA . LEU A 1 317 ? -0.443 21.424 -19.492 1.00 87.62 317 LEU A CA 1
ATOM 2557 C C . LEU A 1 317 ? 0.327 20.839 -20.674 1.00 87.62 317 LEU A C 1
ATOM 2559 O O . LEU A 1 317 ? -0.286 20.391 -21.644 1.00 87.62 317 LEU A O 1
ATOM 2563 N N . VAL A 1 318 ? 1.653 20.851 -20.591 1.00 83.38 318 VAL A N 1
ATOM 2564 C CA . VAL A 1 318 ? 2.548 20.348 -21.634 1.00 83.38 318 VAL A CA 1
ATOM 2565 C C . VAL A 1 318 ? 3.227 19.076 -21.135 1.00 83.38 318 VAL A C 1
ATOM 2567 O O . VAL A 1 318 ? 3.814 19.069 -20.052 1.00 83.38 318 VAL A O 1
ATOM 2570 N N . ARG A 1 319 ? 3.121 17.997 -21.918 1.00 78.94 319 ARG A N 1
ATOM 2571 C CA . ARG A 1 319 ? 3.685 16.676 -21.625 1.00 78.94 319 ARG A CA 1
ATOM 2572 C C . ARG A 1 319 ? 4.540 16.193 -22.803 1.00 78.94 319 ARG A C 1
ATOM 2574 O O . ARG A 1 319 ? 4.013 16.098 -23.914 1.00 78.94 319 ARG A O 1
ATOM 2581 N N . PRO A 1 320 ? 5.819 15.841 -22.600 1.00 68.00 320 PRO A N 1
ATOM 2582 C CA . PRO A 1 320 ? 6.605 15.188 -23.641 1.00 68.00 320 PRO A CA 1
ATOM 2583 C C . PRO A 1 320 ? 6.076 13.765 -23.894 1.00 68.00 320 PRO A C 1
ATOM 2585 O O . PRO A 1 320 ? 5.663 13.076 -22.963 1.00 68.00 320 PRO A O 1
ATOM 2588 N N . SER A 1 321 ? 6.066 13.314 -25.150 1.00 59.81 321 SER A N 1
ATOM 2589 C CA . SER A 1 321 ? 5.497 12.003 -25.527 1.00 59.81 321 SER A CA 1
ATOM 2590 C C . SER A 1 321 ? 6.293 10.788 -25.028 1.00 59.81 321 SER A C 1
ATOM 2592 O O . SER A 1 321 ? 5.740 9.696 -24.955 1.00 59.81 321 SER A O 1
ATOM 2594 N N . TYR A 1 322 ? 7.564 10.963 -24.656 1.00 51.84 322 TYR A N 1
ATOM 2595 C CA . TYR A 1 322 ? 8.497 9.876 -24.328 1.00 51.84 322 TYR A CA 1
ATOM 2596 C C . TYR A 1 322 ? 8.606 9.549 -22.823 1.00 51.84 322 TYR A C 1
ATOM 2598 O O . TYR A 1 322 ? 9.434 8.728 -22.440 1.00 51.84 322 TYR A O 1
ATOM 2606 N N . VAL A 1 323 ? 7.803 10.185 -21.959 1.00 43.06 323 VAL A N 1
ATOM 2607 C CA . VAL A 1 323 ? 7.907 10.073 -20.489 1.00 43.06 323 VAL A CA 1
ATOM 2608 C C . VAL A 1 323 ? 6.638 9.519 -19.833 1.00 43.06 323 VAL A C 1
ATOM 2610 O O . VAL A 1 323 ? 5.501 9.928 -20.114 1.00 43.06 323 VAL A O 1
ATOM 2613 N N . LEU A 1 324 ? 6.864 8.576 -18.917 1.00 41.03 324 LEU A N 1
ATOM 2614 C CA . LEU A 1 324 ? 5.874 7.962 -18.030 1.00 41.03 324 LEU A CA 1
ATOM 2615 C C . LEU A 1 324 ? 5.784 8.743 -16.701 1.00 41.03 324 LEU A C 1
ATOM 2617 O O . LEU A 1 324 ? 6.674 9.523 -16.368 1.00 41.03 324 LEU A O 1
ATOM 2621 N N . SER A 1 325 ? 4.694 8.553 -15.950 1.00 47.12 325 SER A N 1
ATOM 2622 C CA . SER A 1 325 ? 4.508 9.087 -14.579 1.00 47.12 325 SER A CA 1
ATOM 2623 C C . SER A 1 325 ? 4.562 10.613 -14.420 1.00 47.12 325 SER A C 1
ATOM 2625 O O . SER A 1 325 ? 4.831 11.129 -13.340 1.00 47.12 325 SER A O 1
ATOM 2627 N N . GLY A 1 326 ? 4.324 11.348 -15.503 1.00 50.94 326 GLY A N 1
ATOM 2628 C CA . GLY A 1 326 ? 4.329 12.807 -15.496 1.00 50.94 326 GLY A CA 1
ATOM 2629 C C . GLY A 1 326 ? 5.698 13.465 -15.327 1.00 50.94 326 GLY A C 1
ATOM 2630 O O . GLY A 1 326 ? 5.765 14.682 -15.150 1.00 50.94 326 GLY A O 1
ATOM 2631 N N . ALA A 1 327 ? 6.780 12.693 -15.467 1.00 51.47 327 ALA A N 1
ATOM 2632 C CA . ALA A 1 327 ? 8.133 13.226 -15.505 1.00 51.47 327 ALA A CA 1
ATOM 2633 C C . ALA A 1 327 ? 8.241 14.324 -16.575 1.00 51.47 327 ALA A C 1
ATOM 2635 O O . ALA A 1 327 ? 7.760 14.171 -17.700 1.00 51.47 327 ALA A O 1
ATOM 2636 N N . ALA A 1 328 ? 8.835 15.460 -16.208 1.00 65.06 328 ALA A N 1
ATOM 2637 C CA . ALA A 1 328 ? 8.966 16.646 -17.058 1.00 65.06 328 ALA A CA 1
ATOM 2638 C C . ALA A 1 328 ? 7.647 17.297 -17.539 1.00 65.06 328 ALA A C 1
ATOM 2640 O O . ALA A 1 328 ? 7.700 18.174 -18.407 1.00 65.06 328 ALA A O 1
ATOM 2641 N N . MET A 1 329 ? 6.477 16.952 -16.984 1.00 73.31 329 MET A N 1
ATOM 2642 C CA . MET A 1 329 ? 5.237 17.697 -17.245 1.00 73.31 329 MET A CA 1
ATOM 2643 C C . MET A 1 329 ? 5.317 19.116 -16.680 1.00 73.31 329 MET A C 1
ATOM 2645 O O . MET A 1 329 ? 5.933 19.358 -15.642 1.00 73.31 329 MET A O 1
ATOM 2649 N N . ASN A 1 330 ? 4.688 20.077 -17.359 1.00 75.38 330 ASN A N 1
ATOM 2650 C CA . ASN A 1 330 ? 4.719 21.462 -16.902 1.00 75.38 330 ASN A CA 1
ATOM 2651 C C . ASN A 1 330 ? 3.426 22.223 -17.199 1.00 75.38 330 ASN A C 1
ATOM 2653 O O . ASN A 1 330 ? 2.809 22.051 -18.252 1.00 75.38 330 ASN A O 1
ATOM 2657 N N . VAL A 1 331 ? 3.043 23.103 -16.272 1.00 82.75 331 VAL A N 1
ATOM 2658 C CA . VAL A 1 331 ? 1.934 24.041 -16.457 1.00 82.75 331 VAL A CA 1
ATOM 2659 C C . VAL A 1 331 ? 2.495 25.331 -17.035 1.00 82.75 331 VAL A C 1
ATOM 2661 O O . VAL A 1 331 ? 3.248 26.060 -16.394 1.00 82.75 331 VAL A O 1
ATOM 2664 N N . VAL A 1 332 ? 2.102 25.621 -18.265 1.00 84.56 332 VAL A N 1
ATOM 2665 C CA . VAL A 1 332 ? 2.535 26.790 -19.020 1.00 84.56 332 VAL A CA 1
ATOM 2666 C C . VAL A 1 332 ? 1.433 27.838 -18.957 1.00 84.56 332 VAL A C 1
ATOM 2668 O O . VAL A 1 332 ? 0.275 27.548 -19.259 1.00 84.56 332 VAL A O 1
ATOM 2671 N N . SER A 1 333 ? 1.780 29.058 -18.542 1.00 84.06 333 SER A N 1
ATOM 2672 C CA . SER A 1 333 ? 0.809 30.132 -18.280 1.00 84.06 333 SER A CA 1
ATOM 2673 C C . SER A 1 333 ? 0.893 31.299 -19.266 1.00 84.06 333 SER A C 1
ATOM 2675 O O . SER A 1 333 ? 0.027 32.172 -19.240 1.00 84.06 333 SER A O 1
ATOM 2677 N N . SER A 1 334 ? 1.908 31.329 -20.132 1.00 86.25 334 SER A N 1
ATOM 2678 C CA . SER A 1 334 ? 2.086 32.364 -21.150 1.00 86.25 334 SER A CA 1
ATOM 2679 C C . SER A 1 334 ? 2.808 31.838 -22.405 1.00 86.25 334 SER A C 1
ATOM 2681 O O . SER A 1 334 ? 3.421 30.767 -22.359 1.00 86.25 334 SER A O 1
ATOM 2683 N N . PRO A 1 335 ? 2.759 32.576 -23.532 1.00 85.25 335 PRO A N 1
ATOM 2684 C CA . PRO A 1 335 ? 3.521 32.242 -24.738 1.00 85.25 335 PRO A CA 1
ATOM 2685 C C . PRO A 1 335 ? 5.038 32.173 -24.519 1.00 85.25 335 PRO A C 1
ATOM 2687 O O . PRO A 1 335 ? 5.682 31.258 -25.029 1.00 85.25 335 PRO A O 1
ATOM 2690 N N . ASP A 1 336 ? 5.605 33.085 -23.728 1.00 83.81 336 ASP A N 1
ATOM 2691 C CA . ASP A 1 336 ? 7.047 33.100 -23.438 1.00 83.81 336 ASP A CA 1
ATOM 2692 C C . ASP A 1 336 ? 7.472 31.851 -22.649 1.00 83.81 336 ASP A C 1
ATOM 2694 O O . ASP A 1 336 ? 8.509 31.242 -22.932 1.00 83.81 336 ASP A O 1
ATOM 2698 N N . ASP A 1 337 ? 6.625 31.408 -21.713 1.00 78.00 337 ASP A N 1
ATOM 2699 C CA . ASP A 1 337 ? 6.841 30.172 -20.953 1.00 78.00 337 ASP A CA 1
ATOM 2700 C C . ASP A 1 337 ? 6.837 28.950 -21.876 1.00 78.00 337 ASP A C 1
ATOM 2702 O O . ASP A 1 337 ? 7.652 28.039 -21.710 1.00 78.00 337 ASP A O 1
ATOM 2706 N N . LEU A 1 338 ? 5.937 28.942 -22.869 1.00 82.94 338 LEU A N 1
ATOM 2707 C CA . LEU A 1 338 ? 5.844 27.871 -23.857 1.00 82.94 338 LEU A CA 1
ATOM 2708 C C . LEU A 1 338 ? 7.119 27.804 -24.700 1.00 82.94 338 LEU A C 1
ATOM 2710 O O . LEU A 1 338 ? 7.679 26.723 -24.863 1.00 82.94 338 LEU A O 1
ATOM 2714 N N . ALA A 1 339 ? 7.601 28.951 -25.191 1.00 82.38 339 ALA A N 1
ATOM 2715 C CA . ALA A 1 339 ? 8.828 29.041 -25.982 1.00 82.38 339 ALA A CA 1
ATOM 2716 C C . ALA A 1 339 ? 10.043 28.512 -25.205 1.00 82.38 339 ALA A C 1
ATOM 2718 O O . ALA A 1 339 ? 10.820 27.703 -25.718 1.00 82.38 339 ALA A O 1
ATOM 2719 N N . SER A 1 340 ? 10.181 28.940 -23.947 1.00 78.56 340 SER A N 1
ATOM 2720 C CA . SER A 1 340 ? 11.268 28.521 -23.060 1.00 78.56 340 SER A CA 1
ATOM 2721 C C . SER A 1 340 ? 11.240 27.012 -22.802 1.00 78.56 340 SER A C 1
ATOM 2723 O O . SER A 1 340 ? 12.252 26.331 -22.979 1.00 78.56 340 SER A O 1
ATOM 2725 N N . TYR A 1 341 ? 10.066 26.470 -22.460 1.00 77.19 341 TYR A N 1
ATOM 2726 C CA . TYR A 1 341 ? 9.899 25.042 -22.200 1.00 77.19 341 TYR A CA 1
ATOM 2727 C C . TYR A 1 341 ? 10.179 24.193 -23.443 1.00 77.19 341 TYR A C 1
ATOM 2729 O O . TYR A 1 341 ? 10.922 23.218 -23.369 1.00 77.19 341 TYR A O 1
ATOM 2737 N N . LEU A 1 342 ? 9.631 24.578 -24.598 1.00 77.31 342 LEU A N 1
ATOM 2738 C CA . LEU A 1 342 ? 9.836 23.863 -25.855 1.00 77.31 342 LEU A CA 1
ATOM 2739 C C . LEU A 1 342 ? 11.311 23.868 -26.285 1.00 77.31 342 LEU A C 1
ATOM 2741 O O . LEU A 1 342 ? 11.821 22.835 -26.712 1.00 77.31 342 LEU A O 1
ATOM 2745 N N . THR A 1 343 ? 12.021 24.985 -26.090 1.00 74.25 343 THR A N 1
ATOM 2746 C CA . THR A 1 343 ? 13.466 25.081 -26.363 1.00 74.25 343 THR A CA 1
ATOM 2747 C C . THR A 1 343 ? 14.263 24.122 -25.474 1.00 74.25 343 THR A C 1
ATOM 2749 O O . THR A 1 343 ? 15.116 23.386 -25.973 1.00 74.25 343 THR A O 1
ATOM 2752 N N . GLN A 1 344 ? 13.949 24.072 -24.174 1.00 68.19 344 GLN A N 1
ATOM 2753 C CA . GLN A 1 344 ? 14.565 23.129 -23.232 1.00 68.19 344 GLN A CA 1
ATOM 2754 C C . GLN A 1 344 ? 14.258 21.672 -23.600 1.00 68.19 344 GLN A C 1
ATOM 2756 O O . GLN A 1 344 ? 15.167 20.849 -23.614 1.00 68.19 344 GLN A O 1
ATOM 2761 N N . ALA A 1 345 ? 13.012 21.358 -23.959 1.00 63.72 345 ALA A N 1
ATOM 2762 C CA . ALA A 1 345 ? 12.607 20.012 -24.358 1.00 63.72 345 ALA A CA 1
ATOM 2763 C C . ALA A 1 345 ? 13.332 19.544 -25.635 1.00 63.72 345 ALA A C 1
ATOM 2765 O O . ALA A 1 345 ? 13.840 18.426 -25.677 1.00 63.72 345 ALA A O 1
ATOM 2766 N N . THR A 1 346 ? 13.479 20.415 -26.644 1.00 58.12 346 THR A N 1
ATOM 2767 C CA . THR A 1 346 ? 14.210 20.078 -27.884 1.00 58.12 346 THR A CA 1
ATOM 2768 C C . THR A 1 346 ? 15.720 19.928 -27.722 1.00 58.12 346 THR A C 1
ATOM 2770 O O . THR A 1 346 ? 16.356 19.295 -28.564 1.00 58.12 346 THR A O 1
ATOM 2773 N N . ALA A 1 347 ? 16.311 20.492 -26.663 1.00 51.06 347 ALA A N 1
ATOM 2774 C CA . ALA A 1 347 ? 17.714 20.255 -26.327 1.00 51.06 347 ALA A CA 1
ATOM 2775 C C . ALA A 1 347 ? 17.941 18.844 -25.753 1.00 51.06 347 ALA A C 1
ATOM 2777 O O . ALA A 1 347 ? 19.050 18.328 -25.848 1.00 51.06 347 ALA A O 1
ATOM 2778 N N . VAL A 1 348 ? 16.893 18.227 -25.192 1.00 49.47 348 VAL A N 1
ATOM 2779 C CA . VAL A 1 348 ? 16.924 16.888 -24.581 1.00 49.47 348 VAL A CA 1
ATOM 2780 C C . VAL A 1 348 ? 16.543 15.797 -25.589 1.00 49.47 348 VAL A C 1
ATOM 2782 O O . VAL A 1 348 ? 17.123 14.717 -25.561 1.00 49.47 348 VAL A O 1
ATOM 2785 N N . SER A 1 349 ? 15.617 16.063 -26.517 1.00 44.78 349 SER A N 1
ATOM 2786 C CA . SER A 1 349 ? 15.353 15.177 -27.659 1.00 44.78 349 SER A CA 1
ATOM 2787 C C . SER A 1 349 ? 14.731 15.940 -28.832 1.00 44.78 349 SER A C 1
ATOM 2789 O O . SER A 1 349 ? 13.752 16.666 -28.664 1.00 44.78 349 SER A O 1
ATOM 2791 N N . ARG A 1 350 ? 15.307 15.789 -30.032 1.00 46.59 350 ARG A N 1
ATOM 2792 C CA . ARG A 1 350 ? 14.886 16.504 -31.253 1.00 46.59 350 ARG A CA 1
ATOM 2793 C C . ARG A 1 350 ? 13.750 15.826 -32.027 1.00 46.59 350 ARG A C 1
ATOM 2795 O O . ARG A 1 350 ? 13.114 16.499 -32.831 1.00 46.59 350 ARG A O 1
ATOM 2802 N N . ASP A 1 351 ? 13.474 14.548 -31.766 1.00 51.44 351 ASP A N 1
ATOM 2803 C CA . ASP A 1 351 ? 12.660 13.699 -32.652 1.00 51.44 351 ASP A CA 1
ATOM 2804 C C . ASP A 1 351 ? 11.290 13.294 -32.072 1.00 51.44 351 ASP A C 1
ATOM 2806 O O . ASP A 1 351 ? 10.617 12.420 -32.625 1.00 51.44 351 ASP A O 1
ATOM 2810 N N . HIS A 1 352 ? 10.839 13.909 -30.970 1.00 61.41 352 HIS A N 1
ATOM 2811 C CA . HIS A 1 352 ? 9.613 13.482 -30.283 1.00 61.41 352 HIS A CA 1
ATOM 2812 C C . HIS A 1 352 ? 8.505 14.550 -30.216 1.00 61.41 352 HIS A C 1
ATOM 2814 O O . HIS A 1 352 ? 8.773 15.701 -29.864 1.00 61.41 352 HIS A O 1
ATOM 2820 N N . PRO A 1 353 ? 7.240 14.176 -30.508 1.00 68.25 353 PRO A N 1
ATOM 2821 C CA . PRO A 1 353 ? 6.086 15.064 -30.388 1.00 68.25 353 PRO A CA 1
ATOM 2822 C C . PRO A 1 353 ? 5.796 15.462 -28.932 1.00 68.25 353 PRO A C 1
ATOM 2824 O O . PRO A 1 353 ? 6.183 14.777 -27.983 1.00 68.25 353 PRO A O 1
ATOM 2827 N N . VAL A 1 354 ? 5.067 16.562 -28.745 1.00 77.75 354 VAL A N 1
ATOM 2828 C CA . VAL A 1 354 ? 4.629 17.055 -27.432 1.00 77.75 354 VAL A CA 1
ATOM 2829 C C . VAL A 1 354 ? 3.105 17.061 -27.376 1.00 77.75 354 VAL A C 1
ATOM 2831 O O . VAL A 1 354 ? 2.436 17.498 -28.311 1.00 77.75 354 VAL A O 1
ATOM 2834 N N . VAL A 1 355 ? 2.536 16.596 -26.268 1.00 84.19 355 VAL A N 1
ATOM 2835 C CA . VAL A 1 355 ? 1.091 16.608 -26.025 1.00 84.19 355 VAL A CA 1
ATOM 2836 C C . VAL A 1 355 ? 0.742 17.828 -25.180 1.00 84.19 355 VAL A C 1
ATOM 2838 O O . VAL A 1 355 ? 1.251 17.988 -24.072 1.00 84.19 355 VAL A O 1
ATOM 2841 N N . ILE A 1 356 ? -0.148 18.685 -25.684 1.00 88.56 356 ILE A N 1
ATOM 2842 C CA . ILE A 1 356 ? -0.648 19.856 -24.953 1.00 88.56 356 ILE A CA 1
ATOM 2843 C C . ILE A 1 356 ? -2.128 19.655 -24.640 1.00 88.56 356 ILE A C 1
ATOM 2845 O O . ILE A 1 356 ? -2.912 19.308 -25.521 1.00 88.56 356 ILE A O 1
ATOM 2849 N N . SER A 1 357 ? -2.518 19.869 -23.383 1.00 90.25 357 SER A N 1
ATOM 2850 C CA . SER A 1 357 ? -3.906 19.791 -22.906 1.00 90.25 357 SER A CA 1
ATOM 2851 C C . SER A 1 357 ? -4.317 21.075 -22.185 1.00 90.25 357 SER A C 1
ATOM 2853 O O . SER A 1 357 ? -3.488 21.740 -21.565 1.00 90.25 357 SER A O 1
ATOM 2855 N N . LYS A 1 358 ? -5.602 21.437 -22.220 1.00 92.75 358 LYS A N 1
ATOM 2856 C CA . LYS A 1 358 ? -6.125 22.566 -21.444 1.00 92.75 358 LYS A CA 1
ATOM 2857 C C . LYS A 1 358 ? -6.011 22.272 -19.943 1.00 92.75 358 LYS A C 1
ATOM 2859 O O . LYS A 1 358 ? -6.564 21.283 -19.472 1.00 92.75 358 LYS A O 1
ATOM 2864 N N . TYR A 1 359 ? -5.341 23.152 -19.196 1.00 89.75 359 TYR A N 1
ATOM 2865 C CA . TYR A 1 359 ? -5.292 23.081 -17.736 1.00 89.75 359 TYR A CA 1
ATOM 2866 C C . TYR A 1 359 ? -6.504 23.811 -17.146 1.00 89.75 359 TYR A C 1
ATOM 2868 O O . TYR A 1 359 ? -6.776 24.968 -17.487 1.00 89.75 359 TYR A O 1
ATOM 2876 N N . ILE A 1 360 ? -7.258 23.119 -16.292 1.00 89.06 360 ILE A N 1
ATOM 2877 C CA . ILE A 1 360 ? -8.486 23.631 -15.678 1.00 89.06 360 ILE A CA 1
ATOM 2878 C C . ILE A 1 360 ? -8.159 24.049 -14.251 1.00 89.06 360 ILE A C 1
ATOM 2880 O O . ILE A 1 360 ? -8.018 23.222 -13.357 1.00 89.06 360 ILE A O 1
ATOM 2884 N N . GLU A 1 361 ? -8.034 25.354 -14.037 1.00 87.56 361 GLU A N 1
ATOM 2885 C CA . GLU A 1 361 ? -7.738 25.890 -12.712 1.00 87.56 361 GLU A CA 1
ATOM 2886 C C . GLU A 1 361 ? -8.913 25.699 -11.748 1.00 87.56 361 GLU A C 1
ATOM 2888 O O . GLU A 1 361 ? -10.076 25.804 -12.145 1.00 87.56 361 GLU A O 1
ATOM 2893 N N . GLU A 1 362 ? -8.602 25.519 -10.462 1.00 86.25 362 GLU A N 1
ATOM 2894 C CA . GLU A 1 362 ? -9.590 25.459 -9.369 1.00 86.25 362 GLU A CA 1
ATOM 2895 C C . GLU A 1 362 ? -10.652 24.379 -9.539 1.00 86.25 362 GLU A C 1
ATOM 2897 O O . GLU A 1 362 ? -11.797 24.541 -9.117 1.00 86.25 362 GLU A O 1
ATOM 2902 N N . ALA A 1 363 ? -10.277 23.292 -10.194 1.00 91.50 363 ALA A N 1
ATOM 2903 C CA . ALA A 1 363 ? -11.108 22.119 -10.271 1.00 91.50 363 ALA A CA 1
ATOM 2904 C C . ALA A 1 363 ? -10.668 21.096 -9.225 1.00 91.50 363 ALA A C 1
ATOM 2906 O O . ALA A 1 363 ? -9.490 21.030 -8.862 1.00 91.50 363 ALA A O 1
ATOM 2907 N N . LYS A 1 364 ? -11.631 20.315 -8.746 1.00 92.19 364 LYS A N 1
ATOM 2908 C CA . LYS A 1 364 ? -11.358 19.167 -7.890 1.00 92.19 364 LYS A CA 1
ATOM 2909 C C . LYS A 1 364 ? -10.906 18.003 -8.747 1.00 92.19 364 LYS A C 1
ATOM 2911 O O . LYS A 1 364 ? -11.421 17.823 -9.851 1.00 92.19 364 LYS A O 1
ATOM 2916 N N . GLU A 1 365 ? -9.971 17.233 -8.226 1.00 94.88 365 GLU A N 1
ATOM 2917 C CA . GLU A 1 365 ? -9.588 15.956 -8.808 1.00 94.88 365 GLU A CA 1
ATOM 2918 C C . GLU A 1 365 ? -10.243 14.830 -8.007 1.00 94.88 365 GLU A C 1
ATOM 2920 O O . GLU A 1 365 ? -10.435 14.939 -6.792 1.00 94.88 3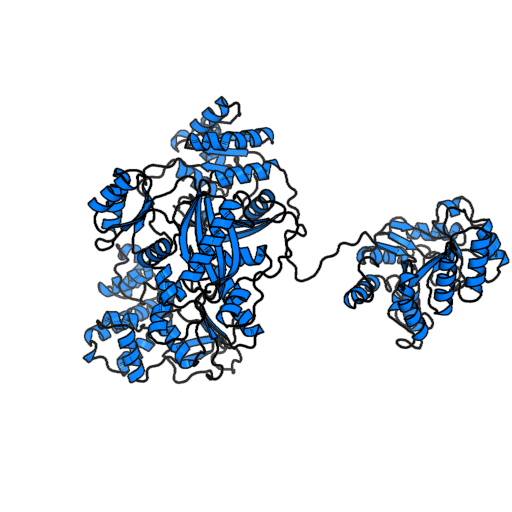65 GLU A O 1
ATOM 2925 N N . ILE A 1 366 ? -10.692 13.802 -8.715 1.00 96.00 366 ILE A N 1
ATOM 2926 C CA . ILE A 1 366 ? -11.462 12.699 -8.154 1.00 96.00 366 ILE A CA 1
ATOM 2927 C C . ILE A 1 366 ? -10.877 11.404 -8.690 1.00 96.00 366 ILE A C 1
ATOM 2929 O O . ILE A 1 366 ? -10.691 11.254 -9.900 1.00 96.00 366 ILE A O 1
ATOM 2933 N N . GLU A 1 367 ? -10.637 10.468 -7.784 1.00 95.75 367 GLU A N 1
ATOM 2934 C CA . GLU A 1 367 ? -10.136 9.141 -8.096 1.00 95.75 367 GLU A CA 1
ATOM 2935 C C . GLU A 1 367 ? -11.287 8.133 -8.014 1.00 95.75 367 GLU A C 1
ATOM 2937 O O . GLU A 1 367 ? -11.974 8.036 -6.996 1.00 95.75 367 GLU A O 1
ATOM 2942 N N . MET A 1 368 ? -11.535 7.420 -9.113 1.00 97.19 368 MET A N 1
ATOM 2943 C CA . MET A 1 368 ? -12.584 6.410 -9.223 1.00 97.19 368 MET A CA 1
ATOM 2944 C C . MET A 1 368 ? -11.955 5.039 -9.431 1.00 97.19 368 MET A C 1
ATOM 2946 O O . MET A 1 368 ? -11.486 4.730 -10.528 1.00 97.19 368 MET A O 1
ATOM 2950 N N . ASP A 1 369 ? -11.990 4.210 -8.394 1.00 98.31 369 ASP A N 1
ATOM 2951 C CA . ASP A 1 369 ? -11.566 2.814 -8.456 1.00 98.31 369 ASP A CA 1
ATOM 2952 C C . ASP A 1 369 ? -12.770 1.918 -8.688 1.00 98.31 369 ASP A C 1
ATOM 2954 O O . ASP A 1 369 ? -13.795 2.055 -8.020 1.00 98.31 369 ASP A O 1
ATOM 2958 N N . ALA A 1 370 ? -12.663 0.976 -9.618 1.00 98.25 370 ALA A N 1
ATOM 2959 C CA . ALA A 1 370 ? -13.775 0.106 -9.949 1.00 98.25 370 ALA A CA 1
ATOM 2960 C C . ALA A 1 370 ? -13.333 -1.296 -10.366 1.00 98.25 370 ALA A C 1
ATOM 2962 O O . ALA A 1 370 ? -12.218 -1.542 -10.828 1.00 98.25 370 ALA A O 1
ATOM 2963 N N . VAL A 1 371 ? -14.262 -2.234 -10.209 1.00 98.50 371 VAL A N 1
ATOM 2964 C CA . VAL A 1 371 ? -14.159 -3.602 -10.710 1.00 98.50 371 VAL A CA 1
ATOM 2965 C C . VAL A 1 371 ? -15.343 -3.838 -11.630 1.00 98.50 371 VAL A C 1
ATOM 2967 O O . VAL A 1 371 ? -16.484 -3.567 -11.254 1.00 98.50 371 VAL A O 1
ATOM 2970 N N . ALA A 1 372 ? -15.087 -4.347 -12.831 1.00 98.25 372 ALA A N 1
ATOM 2971 C CA . ALA A 1 372 ? -16.124 -4.664 -13.808 1.00 98.25 372 ALA A CA 1
ATOM 2972 C C . ALA A 1 372 ? -15.976 -6.089 -14.336 1.00 98.25 372 ALA A C 1
ATOM 2974 O O . ALA A 1 372 ? -14.882 -6.643 -14.315 1.00 98.25 372 ALA A O 1
ATOM 2975 N N . ARG A 1 373 ? -17.079 -6.668 -14.815 1.00 97.81 373 ARG A N 1
ATOM 2976 C CA . ARG A 1 373 ? -17.150 -7.958 -15.508 1.00 97.81 373 ARG A CA 1
ATOM 2977 C C . ARG A 1 373 ? -17.872 -7.767 -16.834 1.00 97.81 373 ARG A C 1
ATOM 2979 O O . ARG A 1 373 ? -19.029 -7.347 -16.829 1.00 97.81 373 ARG A O 1
ATOM 2986 N N . ASP A 1 374 ? -17.211 -8.090 -17.942 1.00 96.81 374 ASP A N 1
ATOM 2987 C CA . ASP A 1 374 ? -17.756 -7.954 -19.300 1.00 96.81 374 ASP A CA 1
ATOM 2988 C C . ASP A 1 374 ? -18.332 -6.543 -19.537 1.00 96.81 374 ASP A C 1
ATOM 2990 O O . ASP A 1 374 ? -19.451 -6.352 -20.023 1.00 96.81 374 ASP A O 1
ATOM 2994 N N . GLY A 1 375 ? -17.596 -5.539 -19.051 1.00 96.12 375 GLY A N 1
ATOM 2995 C CA . GLY A 1 375 ? -17.957 -4.131 -19.137 1.00 96.12 375 GLY A CA 1
ATOM 2996 C C . GLY A 1 375 ? -19.096 -3.668 -18.219 1.00 96.12 375 GLY A C 1
ATOM 2997 O O . GLY A 1 375 ? -19.546 -2.530 -18.341 1.00 96.12 375 GLY A O 1
ATOM 2998 N N . LYS A 1 376 ? -19.584 -4.510 -17.300 1.00 97.56 376 LYS A N 1
ATOM 2999 C CA . LYS A 1 376 ? -20.579 -4.134 -16.281 1.00 97.56 376 LYS A CA 1
ATOM 3000 C C . LYS A 1 376 ? -19.920 -3.955 -14.921 1.00 97.56 376 LYS A C 1
ATOM 3002 O O . LYS A 1 376 ? -19.181 -4.831 -14.483 1.00 97.56 376 LYS A O 1
ATOM 3007 N N . LEU A 1 377 ? -20.220 -2.854 -14.234 1.00 97.50 377 LEU A N 1
ATOM 3008 C CA . LEU A 1 377 ? -19.688 -2.585 -12.896 1.00 97.50 377 LEU A CA 1
ATOM 3009 C C . LEU A 1 377 ? -20.152 -3.641 -11.883 1.00 97.50 377 LEU A C 1
ATOM 3011 O O . LEU A 1 377 ? -21.330 -3.991 -11.822 1.00 97.50 377 LEU A O 1
ATOM 3015 N N . VAL A 1 378 ? -19.202 -4.124 -11.086 1.00 97.12 378 VAL A N 1
ATOM 3016 C CA . VAL A 1 378 ? -19.396 -5.052 -9.962 1.00 97.12 378 VAL A CA 1
ATOM 3017 C C . VAL A 1 378 ? -19.243 -4.315 -8.634 1.00 97.12 378 VAL A C 1
ATOM 3019 O O . VAL A 1 378 ? -19.972 -4.607 -7.693 1.00 97.12 378 VAL A O 1
ATOM 3022 N N . MET A 1 379 ? -18.306 -3.369 -8.558 1.00 97.00 379 MET A N 1
ATOM 3023 C CA . MET A 1 379 ? -18.063 -2.519 -7.392 1.00 97.00 379 MET A CA 1
ATOM 3024 C C . MET A 1 379 ? -17.347 -1.239 -7.833 1.00 97.00 379 MET A C 1
ATOM 3026 O O . MET A 1 379 ? -16.609 -1.268 -8.821 1.00 97.00 379 MET A O 1
ATOM 3030 N N . HIS A 1 380 ? -17.540 -0.133 -7.112 1.00 97.38 380 HIS A N 1
ATOM 3031 C CA . HIS A 1 380 ? -16.762 1.089 -7.311 1.00 97.38 380 HIS A CA 1
ATOM 3032 C C . HIS A 1 380 ? -16.583 1.895 -6.020 1.00 97.38 380 HIS A C 1
ATOM 3034 O O . HIS A 1 380 ? -17.352 1.746 -5.070 1.00 97.38 380 HIS A O 1
ATOM 3040 N N . TYR A 1 381 ? -15.583 2.772 -6.025 1.00 96.88 381 TYR A N 1
ATOM 3041 C CA . TYR A 1 381 ? -15.207 3.648 -4.925 1.00 96.88 381 TYR A CA 1
ATOM 3042 C C . TYR A 1 381 ? -14.827 5.014 -5.489 1.00 96.88 381 TYR A C 1
ATOM 3044 O O . TYR A 1 381 ? -13.967 5.110 -6.361 1.00 96.88 381 TYR A O 1
ATOM 3052 N N . ILE A 1 382 ? -15.460 6.068 -4.981 1.00 97.12 382 ILE A N 1
ATOM 3053 C CA . ILE A 1 382 ? -15.174 7.448 -5.380 1.00 97.12 382 ILE A CA 1
ATOM 3054 C C . ILE A 1 382 ? -14.410 8.101 -4.236 1.00 97.12 382 ILE A C 1
ATOM 3056 O O . ILE A 1 382 ? -14.960 8.259 -3.150 1.00 97.12 382 ILE A O 1
ATOM 3060 N N . SER A 1 383 ? -13.161 8.481 -4.476 1.00 96.81 383 SER A N 1
ATOM 3061 C CA . SER A 1 383 ? -12.320 9.194 -3.515 1.00 96.81 383 SER A CA 1
ATOM 3062 C C . SER A 1 383 ? -12.100 10.630 -3.978 1.00 96.81 383 SER A C 1
ATOM 3064 O O . SER A 1 383 ? -11.833 10.895 -5.149 1.00 96.81 383 SER A O 1
ATOM 3066 N N . GLU A 1 384 ? -12.214 11.577 -3.055 1.00 95.25 384 GLU A N 1
ATOM 3067 C CA . GLU A 1 384 ? -12.007 13.001 -3.324 1.00 95.25 384 GLU A CA 1
ATOM 3068 C C . GLU A 1 384 ? -10.586 13.423 -2.939 1.00 95.25 384 GLU A C 1
ATOM 3070 O O . GLU A 1 384 ? -10.123 13.093 -1.847 1.00 95.25 384 GLU A O 1
ATOM 3075 N N . HIS A 1 385 ? -9.916 14.196 -3.799 1.00 96.06 385 HIS A N 1
ATOM 3076 C CA . HIS A 1 385 ? -8.656 14.845 -3.438 1.00 96.06 385 HIS A CA 1
ATOM 3077 C C . HIS A 1 385 ? -8.930 16.112 -2.617 1.00 96.06 385 HIS A C 1
ATOM 3079 O O . HIS A 1 385 ? -9.823 16.899 -2.945 1.00 96.06 385 HIS A O 1
ATOM 3085 N N . ILE A 1 386 ? -8.128 16.360 -1.578 1.00 95.19 386 ILE A N 1
ATOM 3086 C CA . ILE A 1 386 ? -8.154 17.647 -0.865 1.00 95.19 386 ILE A CA 1
ATOM 3087 C C . ILE A 1 386 ? -7.505 18.744 -1.713 1.00 95.19 386 ILE A C 1
ATOM 3089 O O . ILE A 1 386 ? -7.999 19.873 -1.774 1.00 95.19 386 ILE A O 1
ATOM 3093 N N . GLU A 1 387 ? -6.381 18.433 -2.351 1.00 93.75 387 GLU A N 1
ATOM 3094 C CA . GLU A 1 387 ? -5.694 19.312 -3.280 1.00 93.75 387 GLU A CA 1
ATOM 3095 C C . GLU A 1 387 ? -6.523 19.507 -4.561 1.00 93.75 387 GLU A C 1
ATOM 3097 O O . GLU A 1 387 ? -7.203 18.606 -5.047 1.00 93.75 387 GLU A O 1
ATOM 3102 N N . ASN A 1 388 ? -6.453 20.705 -5.147 1.00 90.94 388 ASN A N 1
ATOM 3103 C CA . ASN A 1 388 ? -7.027 20.937 -6.473 1.00 90.94 388 ASN A CA 1
ATOM 3104 C C . ASN A 1 388 ? -6.196 20.227 -7.557 1.00 90.94 388 ASN A C 1
ATOM 3106 O O . ASN A 1 388 ? -4.984 20.055 -7.400 1.00 90.94 388 ASN A O 1
ATOM 3110 N N . ALA A 1 389 ? -6.828 19.958 -8.701 1.00 88.25 389 ALA A N 1
ATOM 3111 C CA . ALA A 1 389 ? -6.187 19.365 -9.869 1.00 88.25 389 ALA A CA 1
ATOM 3112 C C . ALA A 1 389 ? -4.899 20.109 -10.269 1.00 88.25 389 ALA A C 1
ATOM 3114 O O . ALA A 1 389 ? -4.867 21.341 -10.382 1.00 88.25 389 ALA A O 1
ATOM 3115 N N . GLY A 1 390 ? -3.833 19.346 -10.506 1.00 82.81 390 GLY A N 1
ATOM 3116 C CA . GLY A 1 390 ? -2.486 19.842 -10.816 1.00 82.81 390 GLY A CA 1
ATOM 3117 C C . GLY A 1 390 ? -1.435 19.563 -9.742 1.00 82.81 390 GLY A C 1
ATOM 3118 O O . GLY A 1 390 ? -0.252 19.748 -10.016 1.00 82.81 390 GLY A O 1
ATOM 3119 N N . VAL A 1 391 ? -1.848 19.086 -8.566 1.00 86.31 391 VAL A N 1
ATOM 3120 C CA . VAL A 1 391 ? -1.000 18.212 -7.745 1.00 86.31 391 VAL A CA 1
ATOM 3121 C C . VAL A 1 391 ? -1.190 16.791 -8.265 1.00 86.31 391 VAL A C 1
ATOM 3123 O O . VAL A 1 391 ? -2.325 16.377 -8.475 1.00 86.31 391 VAL A O 1
ATOM 3126 N N . HIS A 1 392 ? -0.103 16.065 -8.511 1.00 88.38 392 HIS A N 1
ATOM 3127 C CA . HIS A 1 392 ? -0.178 14.692 -9.004 1.00 88.38 392 HIS A CA 1
ATOM 3128 C C . HIS A 1 392 ? -0.979 13.800 -8.037 1.00 88.38 392 HIS A C 1
ATOM 3130 O O . HIS A 1 392 ? -0.753 13.858 -6.831 1.00 88.38 392 HIS A O 1
ATOM 3136 N N . SER A 1 393 ? -1.852 12.923 -8.550 1.00 85.06 393 SER A N 1
ATOM 3137 C CA . SER A 1 393 ? -2.727 12.053 -7.737 1.00 85.06 393 SER A CA 1
ATOM 3138 C C . SER A 1 393 ? -1.987 11.218 -6.685 1.00 85.06 393 SER A C 1
ATOM 3140 O O . SER A 1 393 ? -2.500 10.946 -5.607 1.00 85.06 393 SER A O 1
ATOM 3142 N N . GLY A 1 394 ? -0.743 10.833 -6.972 1.00 85.81 394 GLY A N 1
ATOM 3143 C CA . GLY A 1 394 ? 0.116 10.118 -6.021 1.00 85.81 394 GLY A CA 1
ATOM 3144 C C . GLY A 1 394 ? 0.558 10.947 -4.809 1.00 85.81 394 GLY A C 1
ATOM 3145 O O . GLY A 1 394 ? 0.753 10.377 -3.743 1.00 85.81 394 GLY A O 1
ATOM 3146 N N . ASP A 1 395 ? 0.653 12.268 -4.963 1.00 90.94 395 ASP A N 1
ATOM 3147 C CA . ASP A 1 395 ? 0.998 13.231 -3.909 1.00 90.94 395 ASP A CA 1
ATOM 3148 C C . ASP A 1 395 ? -0.247 13.893 -3.299 1.00 90.94 395 ASP A C 1
ATOM 3150 O O . ASP A 1 395 ? -0.121 14.815 -2.494 1.00 90.94 395 ASP A O 1
ATOM 3154 N N . ALA A 1 396 ? -1.445 13.478 -3.710 1.00 93.62 396 ALA A N 1
ATOM 3155 C CA . ALA A 1 396 ? -2.691 14.029 -3.211 1.00 93.62 396 ALA A CA 1
ATOM 3156 C C . ALA A 1 396 ? -3.167 13.288 -1.956 1.00 93.62 396 ALA A C 1
ATOM 3158 O O . ALA A 1 396 ? -2.984 12.078 -1.787 1.00 93.62 396 ALA A O 1
ATOM 3159 N N . THR A 1 397 ? -3.818 14.038 -1.079 1.00 96.88 397 THR A N 1
ATOM 3160 C CA . THR A 1 397 ? -4.541 13.533 0.080 1.00 96.88 397 THR A CA 1
ATOM 3161 C C . THR A 1 397 ? -5.926 13.075 -0.367 1.00 96.88 397 THR A C 1
ATOM 3163 O O . THR A 1 397 ? -6.705 13.889 -0.868 1.00 96.88 397 THR A O 1
ATOM 3166 N N . LEU A 1 398 ? -6.256 11.799 -0.159 1.00 97.06 398 LEU A N 1
ATOM 3167 C CA . LEU A 1 398 ? -7.550 11.223 -0.545 1.00 97.06 398 LEU A CA 1
ATOM 3168 C C . LEU A 1 398 ? -8.506 11.144 0.640 1.00 97.06 398 LEU A C 1
ATOM 3170 O O . LEU A 1 398 ? -8.095 10.805 1.750 1.00 97.06 398 LEU A O 1
ATOM 3174 N N . VAL A 1 399 ? -9.792 11.371 0.382 1.00 97.25 399 VAL A N 1
ATOM 3175 C CA . VAL A 1 399 ? -10.882 11.205 1.348 1.00 97.25 399 VAL A CA 1
ATOM 3176 C C . VAL A 1 399 ? -11.943 10.262 0.788 1.00 97.25 399 VAL A C 1
ATOM 3178 O O . VAL A 1 399 ? -12.427 10.459 -0.327 1.00 97.25 399 VAL A O 1
ATOM 3181 N N . LEU A 1 400 ? -12.326 9.261 1.583 1.00 95.75 400 LEU A N 1
ATOM 3182 C CA . LEU A 1 400 ? -13.354 8.275 1.247 1.00 95.75 400 LEU A CA 1
ATOM 3183 C C . LEU A 1 400 ? -14.293 8.062 2.453 1.00 95.75 400 LEU A C 1
ATOM 3185 O O . LEU A 1 400 ? -13.798 7.754 3.540 1.00 95.75 400 LEU A O 1
ATOM 3189 N N . PRO A 1 401 ? -15.629 8.159 2.300 1.00 93.94 401 PRO A N 1
ATOM 3190 C CA . PRO A 1 401 ? -16.371 8.642 1.126 1.00 93.94 401 PRO A CA 1
ATOM 3191 C C . PRO A 1 401 ? -16.119 10.136 0.840 1.00 93.94 401 PRO A C 1
ATOM 3193 O O . PRO A 1 401 ? -15.658 10.849 1.738 1.00 93.94 401 PRO A O 1
ATOM 3196 N N . PRO A 1 402 ? -16.431 10.640 -0.372 1.00 93.56 402 PRO A N 1
ATOM 3197 C CA . PRO A 1 402 ? -16.207 12.041 -0.715 1.00 93.56 402 PRO A CA 1
ATOM 3198 C C . PRO A 1 402 ? -17.090 12.939 0.160 1.00 93.56 402 PRO A C 1
ATOM 3200 O O . PRO A 1 402 ? -18.222 12.577 0.483 1.00 93.56 402 PRO A O 1
ATOM 3203 N N . GLN A 1 403 ? -16.573 14.096 0.574 1.00 91.69 403 GLN A N 1
ATOM 3204 C CA . GLN A 1 403 ? -17.209 14.930 1.606 1.00 91.69 403 GLN A CA 1
ATOM 3205 C C . GLN A 1 403 ? -17.751 16.244 1.052 1.00 91.69 403 GLN A C 1
ATOM 3207 O O . GLN A 1 403 ? -18.710 16.787 1.592 1.00 91.69 403 GLN A O 1
ATOM 3212 N N . ASP A 1 404 ? -17.143 16.760 -0.014 1.00 89.81 404 ASP A N 1
ATOM 3213 C CA . ASP A 1 404 ? -17.459 18.075 -0.562 1.00 89.81 404 ASP A CA 1
ATOM 3214 C C . ASP A 1 404 ? -17.892 17.984 -2.047 1.00 89.81 404 ASP A C 1
ATOM 3216 O O . ASP A 1 404 ? -17.739 18.953 -2.801 1.00 89.81 404 ASP A O 1
ATOM 3220 N N . LEU A 1 405 ? -18.398 16.825 -2.493 1.00 90.81 405 LEU A N 1
ATOM 3221 C CA . LEU A 1 405 ? -18.937 16.609 -3.843 1.00 90.81 405 LEU A CA 1
ATOM 3222 C C . LEU A 1 405 ? -20.469 16.610 -3.858 1.00 90.81 405 LEU A C 1
ATOM 3224 O O . LEU A 1 405 ? -21.114 15.932 -3.060 1.00 90.81 405 LEU A O 1
ATOM 3228 N N . ASP A 1 406 ? -21.051 17.314 -4.830 1.00 92.38 406 ASP A N 1
ATOM 3229 C CA . ASP A 1 406 ? -22.497 17.311 -5.040 1.00 92.38 406 ASP A CA 1
ATOM 3230 C C . ASP A 1 406 ? -23.003 15.926 -5.498 1.00 92.38 406 ASP A C 1
ATOM 3232 O O . ASP A 1 406 ? -22.399 15.312 -6.388 1.00 92.38 406 ASP A O 1
ATOM 3236 N N . PRO A 1 407 ? -24.163 15.446 -5.006 1.00 92.94 407 PRO A N 1
ATOM 3237 C CA . PRO A 1 407 ? -24.729 14.154 -5.413 1.00 92.94 407 PRO A CA 1
ATOM 3238 C C . PRO A 1 407 ? -25.029 14.027 -6.915 1.00 92.94 407 PRO A C 1
ATOM 3240 O O . PRO A 1 407 ? -25.158 12.923 -7.443 1.00 92.94 407 PRO A O 1
ATOM 3243 N N . GLU A 1 408 ? -25.216 15.143 -7.624 1.00 93.81 408 GLU A N 1
ATOM 3244 C CA . GLU A 1 408 ? -25.336 15.140 -9.088 1.00 93.81 408 GLU A CA 1
ATOM 3245 C C . GLU A 1 408 ? -23.991 14.834 -9.762 1.00 93.81 408 GLU A C 1
ATOM 3247 O O . GLU A 1 408 ? -23.938 14.038 -10.697 1.00 93.81 408 GLU A O 1
ATOM 3252 N N . THR A 1 409 ? -22.905 15.422 -9.258 1.00 93.75 409 THR A N 1
ATOM 3253 C CA . THR A 1 409 ? -21.542 15.185 -9.746 1.00 93.75 409 THR A CA 1
ATOM 3254 C C . THR A 1 409 ? -21.144 13.725 -9.544 1.00 93.75 409 THR A C 1
ATOM 3256 O O . THR A 1 409 ? -20.644 13.105 -10.478 1.00 93.75 409 THR A O 1
ATOM 3259 N N . ILE A 1 410 ? -21.460 13.146 -8.379 1.00 95.00 410 ILE A N 1
ATOM 3260 C CA . ILE A 1 410 ? -21.243 11.718 -8.088 1.00 95.00 410 ILE A CA 1
ATOM 3261 C C . ILE A 1 410 ? -21.947 10.834 -9.130 1.00 95.00 410 ILE A C 1
ATOM 3263 O O . ILE A 1 410 ? -21.303 10.010 -9.774 1.00 95.00 410 ILE A O 1
ATOM 3267 N N . ARG A 1 411 ? -23.238 11.076 -9.395 1.00 95.62 411 ARG A N 1
ATOM 3268 C CA . ARG A 1 411 ? -24.004 10.314 -10.400 1.00 95.62 411 ARG A CA 1
ATOM 3269 C C . ARG A 1 411 ? -23.428 10.423 -11.814 1.00 95.62 411 ARG A C 1
ATOM 3271 O O . ARG A 1 411 ? -23.440 9.446 -12.557 1.00 95.62 411 ARG A O 1
ATOM 3278 N N . LYS A 1 412 ? -22.914 11.595 -12.204 1.00 95.81 412 LYS A N 1
ATOM 3279 C CA . LYS A 1 412 ? -22.245 11.768 -13.507 1.00 95.81 412 LYS A CA 1
ATOM 3280 C C . LYS A 1 412 ? -20.963 10.940 -13.596 1.00 95.81 412 LYS A C 1
ATOM 3282 O O . LYS A 1 412 ? -20.687 10.377 -14.651 1.00 95.81 412 LYS A O 1
ATOM 3287 N N . ILE A 1 413 ? -20.198 10.853 -12.507 1.00 96.50 413 ILE A N 1
ATOM 3288 C CA . ILE A 1 413 ? -18.966 10.053 -12.437 1.00 96.50 413 ILE A CA 1
ATOM 3289 C C . ILE A 1 413 ? -19.291 8.566 -12.550 1.00 96.50 413 ILE A C 1
ATOM 3291 O O . ILE A 1 413 ? -18.647 7.864 -13.328 1.00 96.50 413 ILE A O 1
ATOM 3295 N N . GLU A 1 414 ? -20.318 8.093 -11.846 1.00 96.81 414 GLU A N 1
ATOM 3296 C CA . GLU A 1 414 ? -20.802 6.711 -11.941 1.00 96.81 414 GLU A CA 1
ATOM 3297 C C . GLU A 1 414 ? -21.244 6.357 -13.372 1.00 96.81 414 GLU A C 1
ATOM 3299 O O . GLU A 1 414 ? -20.817 5.336 -13.916 1.00 96.81 414 GLU A O 1
ATOM 3304 N N . ASP A 1 415 ? -22.041 7.220 -14.015 1.00 97.00 415 ASP A N 1
ATOM 3305 C CA . ASP A 1 415 ? -22.504 7.026 -15.397 1.00 97.00 415 ASP A CA 1
ATOM 3306 C C . ASP A 1 415 ? -21.337 7.009 -16.396 1.00 97.00 415 ASP A C 1
ATOM 3308 O O . ASP A 1 415 ? -21.224 6.091 -17.212 1.00 97.00 415 ASP A O 1
ATOM 3312 N N . ALA A 1 416 ? -20.419 7.977 -16.303 1.00 97.31 416 ALA A N 1
ATOM 3313 C CA . ALA A 1 416 ? -19.231 8.023 -17.152 1.00 97.31 416 ALA A CA 1
ATOM 3314 C C . ALA A 1 416 ? -18.344 6.783 -16.958 1.00 97.31 416 ALA A C 1
ATOM 3316 O O . ALA A 1 416 ? -17.871 6.203 -17.935 1.00 97.31 416 ALA A O 1
ATOM 3317 N N . THR A 1 417 ? -18.169 6.332 -15.715 1.00 97.88 417 THR A N 1
ATOM 3318 C CA . THR A 1 417 ? -17.378 5.139 -15.382 1.00 97.88 417 THR A CA 1
ATOM 3319 C C . THR A 1 417 ? -18.010 3.870 -15.936 1.00 97.88 417 THR A C 1
ATOM 3321 O O . THR A 1 417 ? -17.313 3.038 -16.514 1.00 97.88 417 THR A O 1
ATOM 3324 N N . SER A 1 418 ? -19.334 3.742 -15.834 1.00 97.62 418 SER A N 1
ATOM 3325 C CA . SER A 1 418 ? -20.085 2.631 -16.424 1.00 97.62 418 SER A CA 1
ATOM 3326 C C . SER A 1 418 ? -19.948 2.606 -17.950 1.00 97.62 418 SER A C 1
ATOM 3328 O O . SER A 1 418 ? -19.644 1.563 -18.529 1.00 97.62 418 SER A O 1
ATOM 3330 N N . LYS A 1 419 ? -20.077 3.765 -18.614 1.00 98.00 419 LYS A N 1
ATOM 3331 C CA . LYS A 1 419 ? -19.894 3.894 -20.070 1.00 98.00 419 LYS A CA 1
ATOM 3332 C C . LYS A 1 419 ? -18.484 3.514 -20.515 1.00 98.00 419 LYS A C 1
ATOM 3334 O O . LYS A 1 419 ? -18.341 2.765 -21.478 1.00 98.00 419 LYS A O 1
ATOM 3339 N N . ILE A 1 420 ? -17.456 4.002 -19.818 1.00 97.81 420 ILE A N 1
ATOM 3340 C CA . ILE A 1 420 ? -16.052 3.692 -20.127 1.00 97.81 420 ILE A CA 1
ATOM 3341 C C . ILE A 1 420 ? -15.768 2.206 -19.900 1.00 97.81 420 ILE A C 1
ATOM 3343 O O . ILE A 1 420 ? -15.215 1.553 -20.784 1.00 97.81 420 ILE A O 1
ATOM 3347 N N . GLY A 1 421 ? -16.200 1.658 -18.760 1.00 97.56 421 GLY A N 1
ATOM 3348 C CA . GLY A 1 421 ? -16.061 0.238 -18.447 1.00 97.56 421 GLY A CA 1
ATOM 3349 C C . GLY A 1 421 ? -16.714 -0.652 -19.507 1.00 97.56 421 GLY A C 1
ATOM 3350 O O . GLY A 1 421 ? -16.110 -1.630 -19.946 1.00 97.56 421 GLY A O 1
ATOM 3351 N N . ASN A 1 422 ? -17.905 -0.275 -19.981 1.00 98.06 422 ASN A N 1
ATOM 3352 C CA . ASN A 1 422 ? -18.609 -0.986 -21.043 1.00 98.06 422 ASN A CA 1
ATOM 3353 C C . ASN A 1 422 ? -17.878 -0.909 -22.388 1.00 98.06 422 ASN A C 1
ATOM 3355 O O . ASN A 1 422 ? -17.665 -1.932 -23.035 1.00 98.06 422 ASN A O 1
ATOM 3359 N N . ALA A 1 423 ? -17.449 0.290 -22.782 1.00 97.50 423 ALA A N 1
ATOM 3360 C CA . ALA A 1 423 ? -16.801 0.535 -24.066 1.00 97.50 423 ALA A CA 1
ATOM 3361 C C . ALA A 1 423 ? -15.428 -0.141 -24.190 1.00 97.50 423 ALA A C 1
ATOM 3363 O O . ALA A 1 423 ? -15.057 -0.584 -25.275 1.00 97.50 423 ALA A O 1
ATOM 3364 N N . LEU A 1 424 ? -14.696 -0.250 -23.078 1.00 97.00 424 LEU A N 1
ATOM 3365 C CA . LEU A 1 424 ? -13.425 -0.975 -22.983 1.00 97.00 424 LEU A CA 1
ATOM 3366 C C . LEU A 1 424 ? -13.608 -2.468 -22.662 1.00 97.00 424 LEU A C 1
ATOM 3368 O O . LEU A 1 424 ? -12.615 -3.176 -22.509 1.00 97.00 424 LEU A O 1
ATOM 3372 N N . ASN A 1 425 ? -14.855 -2.945 -22.539 1.00 97.31 425 ASN A N 1
ATOM 3373 C CA . ASN A 1 425 ? -15.205 -4.315 -22.160 1.00 97.31 425 ASN A CA 1
ATOM 3374 C C . ASN A 1 425 ? -14.376 -4.829 -20.965 1.00 97.31 425 ASN A C 1
ATOM 3376 O O . ASN A 1 425 ? -13.738 -5.883 -21.024 1.00 97.31 425 ASN A O 1
ATOM 3380 N N . VAL A 1 426 ? -14.328 -4.032 -19.895 1.00 98.12 426 VAL A N 1
ATOM 3381 C CA . VAL A 1 426 ? -13.445 -4.289 -18.753 1.00 98.12 426 VAL A CA 1
ATOM 3382 C C . VAL A 1 426 ? -13.885 -5.541 -17.993 1.00 98.12 426 VAL A C 1
ATOM 3384 O O . VAL A 1 426 ? -15.055 -5.676 -17.624 1.00 98.12 426 VAL A O 1
ATOM 3387 N N . THR A 1 427 ? -12.918 -6.415 -17.706 1.00 98.25 427 THR A N 1
ATOM 3388 C CA . THR A 1 427 ? -13.076 -7.589 -16.840 1.00 98.25 427 THR A CA 1
ATOM 3389 C C . THR A 1 427 ? -11.915 -7.625 -15.851 1.00 98.25 427 THR A C 1
ATOM 3391 O O . THR A 1 427 ? -10.819 -8.058 -16.185 1.00 98.25 427 THR A O 1
ATOM 3394 N N . GLY A 1 428 ? -12.136 -7.159 -14.625 1.00 97.81 428 GLY A N 1
ATOM 3395 C CA . GLY A 1 428 ? -11.100 -6.988 -13.606 1.00 97.81 428 GLY A CA 1
ATOM 3396 C C . GLY A 1 428 ? -11.057 -5.561 -13.050 1.00 97.81 428 GLY A C 1
ATOM 3397 O O . GLY A 1 428 ? -12.067 -4.852 -13.121 1.00 97.81 428 GLY A O 1
ATOM 3398 N N . PRO A 1 429 ? -9.922 -5.149 -12.457 1.00 98.19 429 PRO A N 1
ATOM 3399 C CA . PRO A 1 429 ? -9.779 -3.840 -11.835 1.00 98.19 429 PRO A CA 1
ATOM 3400 C C . PRO A 1 429 ? -9.448 -2.763 -12.873 1.00 98.19 429 PRO A C 1
ATOM 3402 O O . PRO A 1 429 ? -8.712 -3.010 -13.831 1.00 98.19 429 PRO A O 1
ATOM 3405 N N . PHE A 1 430 ? -9.959 -1.557 -12.657 1.00 98.00 430 PHE A N 1
ATOM 3406 C CA . PHE A 1 430 ? -9.577 -0.366 -13.404 1.00 98.00 430 PHE A CA 1
ATOM 3407 C C . PHE A 1 430 ? -9.767 0.893 -12.556 1.00 98.00 430 PHE A C 1
ATOM 3409 O O . PHE A 1 430 ? -10.494 0.893 -11.563 1.00 98.00 430 PHE A O 1
ATOM 3416 N N . ASN A 1 431 ? -9.106 1.966 -12.967 1.00 97.50 431 ASN A N 1
ATOM 3417 C CA . ASN A 1 431 ? -9.136 3.262 -12.307 1.00 97.50 431 ASN A CA 1
ATOM 3418 C C . ASN A 1 431 ? -9.360 4.370 -13.339 1.00 97.50 431 ASN A C 1
ATOM 3420 O O . ASN A 1 431 ? -8.858 4.291 -14.464 1.00 97.50 431 ASN A O 1
ATOM 3424 N N . ILE A 1 432 ? -10.122 5.395 -12.968 1.00 97.06 432 ILE A N 1
ATOM 3425 C CA . ILE A 1 432 ? -10.341 6.592 -13.781 1.00 97.06 432 ILE A CA 1
ATOM 3426 C C . ILE A 1 432 ? -10.119 7.823 -12.911 1.00 97.06 432 ILE A C 1
ATOM 3428 O O . ILE A 1 432 ? -10.635 7.914 -11.799 1.00 97.06 432 ILE A O 1
ATOM 3432 N N . GLN A 1 433 ? -9.394 8.797 -13.449 1.00 96.12 433 GLN A N 1
ATOM 3433 C CA . GLN A 1 433 ? -9.226 10.101 -12.819 1.00 96.12 433 GLN A CA 1
ATOM 3434 C C . GLN A 1 433 ? -10.129 11.129 -13.500 1.00 96.12 433 GLN A C 1
ATOM 3436 O O . GLN A 1 433 ? -10.141 11.253 -14.730 1.00 96.12 433 GLN A O 1
ATOM 3441 N N . PHE A 1 434 ? -10.876 11.886 -12.700 1.00 96.25 434 PHE A N 1
ATOM 3442 C CA . PHE A 1 434 ? -11.798 12.915 -13.167 1.00 96.25 434 PHE A CA 1
ATOM 3443 C C . PHE A 1 434 ? -11.415 14.295 -12.636 1.00 96.25 434 PHE A C 1
ATOM 3445 O O . PHE A 1 434 ? -10.943 14.448 -11.514 1.00 96.25 434 PHE A O 1
ATOM 3452 N N . ILE A 1 435 ? -11.710 15.315 -13.434 1.00 94.69 435 ILE A N 1
ATOM 3453 C CA . ILE A 1 435 ? -11.761 16.714 -13.019 1.00 94.69 435 ILE A CA 1
ATOM 3454 C C . ILE A 1 435 ? -13.226 17.090 -12.834 1.00 94.69 435 ILE A C 1
ATOM 3456 O O . ILE A 1 435 ? -14.012 16.901 -13.761 1.00 94.69 435 ILE A O 1
ATOM 3460 N N . ALA A 1 436 ? -13.579 17.679 -11.694 1.00 93.12 436 ALA A N 1
ATOM 3461 C CA . ALA A 1 436 ? -14.906 18.228 -11.440 1.00 93.12 436 ALA A CA 1
ATOM 3462 C C . ALA A 1 436 ? -14.851 19.735 -11.163 1.00 93.12 436 ALA A C 1
ATOM 3464 O O . ALA A 1 436 ? -14.116 20.207 -10.288 1.00 93.12 436 ALA A O 1
ATOM 3465 N N . LYS A 1 437 ? -15.662 20.505 -11.895 1.00 91.62 437 LYS A N 1
ATOM 3466 C CA . LYS A 1 437 ? -15.838 21.948 -11.683 1.00 91.62 437 LYS A CA 1
ATOM 3467 C C . LYS A 1 437 ? -17.250 22.362 -12.080 1.00 91.62 437 LYS A C 1
ATOM 3469 O O . LYS A 1 437 ? -17.691 22.040 -13.173 1.00 91.62 437 LYS A O 1
ATOM 3474 N N . ASN A 1 438 ? -17.949 23.102 -11.216 1.00 87.62 438 ASN A N 1
ATOM 3475 C CA . ASN A 1 438 ? -19.314 23.591 -11.475 1.00 87.62 438 ASN A CA 1
ATOM 3476 C C . ASN A 1 438 ? -20.297 22.483 -11.930 1.00 87.62 438 ASN A C 1
ATOM 3478 O O . ASN A 1 438 ? -21.078 22.696 -12.851 1.00 87.62 438 ASN A O 1
ATOM 3482 N N . ASN A 1 439 ? -20.239 21.293 -11.320 1.00 85.38 439 ASN A N 1
ATOM 3483 C CA . ASN A 1 439 ? -21.020 20.096 -11.690 1.00 85.38 439 ASN A CA 1
ATOM 3484 C C . ASN A 1 439 ? -20.763 19.522 -13.096 1.00 85.38 439 ASN A C 1
ATOM 3486 O O . ASN A 1 439 ? -21.461 18.592 -13.516 1.00 85.38 439 ASN A O 1
ATOM 3490 N N . GLU A 1 440 ? -19.766 20.032 -13.816 1.00 90.62 440 GLU A N 1
ATOM 3491 C CA . GLU A 1 440 ? -19.223 19.412 -15.021 1.00 90.62 440 GLU A CA 1
ATOM 3492 C C . GLU A 1 440 ? -18.065 18.489 -14.646 1.00 90.62 440 GLU A C 1
ATOM 3494 O O . GLU A 1 440 ? -17.250 18.819 -13.778 1.00 90.62 440 GLU A O 1
ATOM 3499 N N . ILE A 1 441 ? -17.994 17.340 -15.321 1.00 95.00 441 ILE A N 1
ATOM 3500 C CA . ILE A 1 441 ? -16.923 16.361 -15.147 1.00 95.00 441 ILE A CA 1
ATOM 3501 C C . ILE A 1 441 ? -16.163 16.177 -16.454 1.00 95.00 441 ILE A C 1
ATOM 3503 O O . ILE A 1 441 ? -16.755 16.199 -17.532 1.00 95.00 441 ILE A O 1
ATOM 3507 N N . LYS A 1 442 ? -14.851 15.981 -16.359 1.00 95.62 442 LYS A N 1
ATOM 3508 C CA . LYS A 1 442 ? -13.992 15.655 -17.499 1.00 95.62 442 LYS A CA 1
ATOM 3509 C C . LYS A 1 442 ? -13.021 14.550 -17.118 1.00 95.62 442 LYS A C 1
ATOM 3511 O O . LYS A 1 442 ? -12.441 14.596 -16.039 1.00 95.62 442 LYS A O 1
ATOM 3516 N N . VAL A 1 443 ? -12.826 13.584 -18.005 1.00 95.69 443 VAL A N 1
ATOM 3517 C CA . VAL A 1 443 ? -11.889 12.473 -17.790 1.00 95.69 443 VAL A CA 1
ATOM 3518 C C . VAL A 1 443 ? -10.458 12.932 -18.057 1.00 95.69 443 VAL A C 1
ATOM 3520 O O . VAL A 1 443 ? -10.190 13.553 -19.086 1.00 95.69 443 VAL A O 1
ATOM 3523 N N . ILE A 1 444 ? -9.538 12.617 -17.144 1.00 91.50 444 ILE A N 1
ATOM 3524 C CA . ILE A 1 444 ? -8.095 12.834 -17.314 1.00 91.50 444 ILE A CA 1
ATOM 3525 C C . ILE A 1 444 ? -7.485 11.632 -18.037 1.00 91.50 444 ILE A C 1
ATOM 3527 O O . ILE A 1 444 ? -6.938 11.769 -19.132 1.00 91.50 444 ILE A O 1
ATOM 3531 N N . GLU A 1 445 ? -7.595 10.458 -17.419 1.00 91.00 445 GLU A N 1
ATOM 3532 C CA . GLU A 1 445 ? -7.022 9.198 -17.888 1.00 91.00 445 GLU A CA 1
ATOM 3533 C C . GLU A 1 445 ? -7.792 7.999 -17.321 1.00 91.00 445 GLU A C 1
ATOM 3535 O O . GLU A 1 445 ? -8.526 8.123 -16.336 1.00 91.00 445 GLU A O 1
ATOM 3540 N N . CYS A 1 446 ? -7.615 6.838 -17.952 1.00 94.50 446 CYS A N 1
ATOM 3541 C CA . CYS A 1 446 ? -8.123 5.556 -17.481 1.00 94.50 446 CYS A CA 1
ATOM 3542 C C . CYS A 1 446 ? -6.992 4.526 -17.484 1.00 94.50 446 CYS A C 1
ATOM 3544 O O . CYS A 1 446 ? -6.321 4.331 -18.495 1.00 94.50 446 CYS A O 1
ATOM 3546 N N . ASN A 1 447 ? -6.812 3.854 -16.352 1.00 94.62 447 ASN A N 1
ATOM 3547 C CA . ASN A 1 447 ? -5.823 2.809 -16.152 1.00 94.62 447 ASN A CA 1
ATOM 3548 C C . ASN A 1 447 ? -6.553 1.462 -16.033 1.00 94.62 447 ASN A C 1
ATOM 3550 O O . ASN A 1 447 ? -7.256 1.230 -15.051 1.00 94.62 447 ASN A O 1
ATOM 3554 N N . LEU A 1 448 ? -6.390 0.557 -17.005 1.00 96.12 448 LEU A N 1
ATOM 3555 C CA . LEU A 1 448 ? -7.014 -0.781 -16.995 1.00 96.12 448 LEU A CA 1
ATOM 3556 C C . LEU A 1 448 ? -6.216 -1.793 -16.158 1.00 96.12 448 LEU A C 1
ATOM 3558 O O . LEU A 1 448 ? -5.800 -2.846 -16.638 1.00 96.12 448 LEU A O 1
ATOM 3562 N N . ARG A 1 449 ? -5.972 -1.428 -14.901 1.00 95.69 449 ARG A N 1
ATOM 3563 C CA . ARG A 1 449 ? -5.270 -2.218 -13.887 1.00 95.69 449 ARG A CA 1
ATOM 3564 C C . ARG A 1 449 ? -5.665 -1.739 -12.490 1.00 95.69 449 ARG A C 1
ATOM 3566 O O . ARG A 1 449 ? -6.323 -0.709 -12.350 1.00 95.69 449 ARG A O 1
ATOM 3573 N N . ALA A 1 450 ? -5.218 -2.449 -11.458 1.00 96.19 450 ALA A N 1
ATOM 3574 C CA . ALA A 1 450 ? -5.280 -1.941 -10.095 1.00 96.19 450 ALA A CA 1
ATOM 3575 C C . ALA A 1 450 ? -4.506 -0.612 -9.990 1.00 96.19 450 ALA A C 1
ATOM 3577 O O . ALA A 1 450 ? -3.447 -0.427 -10.606 1.00 96.19 450 ALA A O 1
ATOM 3578 N N . ALA A 1 451 ? -5.059 0.325 -9.225 1.00 94.25 451 ALA A N 1
ATOM 3579 C CA . ALA A 1 451 ? -4.407 1.571 -8.848 1.00 94.25 451 ALA A CA 1
ATOM 3580 C C . ALA A 1 451 ? -3.824 1.478 -7.436 1.00 94.25 451 ALA A C 1
ATOM 3582 O O . ALA A 1 451 ? -4.165 0.587 -6.658 1.00 94.25 451 ALA A O 1
ATOM 3583 N N . ARG A 1 452 ? -2.951 2.431 -7.099 1.00 93.69 452 ARG A N 1
ATOM 3584 C CA . ARG A 1 452 ? -2.298 2.511 -5.783 1.00 93.69 452 ARG A CA 1
ATOM 3585 C C . ARG A 1 452 ? -3.289 2.685 -4.622 1.00 93.69 452 ARG A C 1
ATOM 3587 O O . ARG A 1 452 ? -2.987 2.364 -3.489 1.00 93.69 452 ARG A O 1
ATOM 3594 N N . SER A 1 453 ? -4.481 3.180 -4.911 1.00 95.62 453 SER A N 1
ATOM 3595 C CA . SER A 1 453 ? -5.593 3.441 -3.996 1.00 95.62 453 SER A CA 1
ATOM 3596 C C . SER A 1 453 ? -6.407 2.185 -3.648 1.00 95.62 453 SER A C 1
ATOM 3598 O O . SER A 1 453 ? -7.130 2.195 -2.652 1.00 95.62 453 SER A O 1
ATOM 3600 N N . PHE A 1 454 ? -6.246 1.062 -4.368 1.00 97.19 454 PHE A N 1
ATOM 3601 C CA . PHE A 1 454 ? -6.992 -0.182 -4.109 1.00 97.19 454 PHE A CA 1
ATOM 3602 C C . PHE A 1 454 ? -6.849 -0.732 -2.675 1.00 97.19 454 PHE A C 1
ATOM 3604 O O . PHE A 1 454 ? -7.871 -1.114 -2.090 1.00 97.19 454 PHE A O 1
ATOM 3611 N N . PRO A 1 455 ? -5.647 -0.766 -2.060 1.00 96.38 455 PRO A N 1
ATOM 3612 C CA . PRO A 1 455 ? -5.507 -1.123 -0.652 1.00 96.38 455 PRO A CA 1
ATOM 3613 C C . PRO A 1 455 ? -6.291 -0.173 0.259 1.00 96.38 455 PRO A C 1
ATOM 3615 O O . PRO A 1 455 ? -7.031 -0.632 1.129 1.00 96.38 455 PRO A O 1
ATOM 3618 N N . PHE A 1 456 ? -6.185 1.141 0.034 1.00 96.50 456 PHE A N 1
ATOM 3619 C CA . PHE A 1 456 ? -6.891 2.157 0.816 1.00 96.50 456 PHE A CA 1
ATOM 3620 C C . PHE A 1 456 ? -8.411 1.972 0.740 1.00 96.50 456 PHE A C 1
ATOM 3622 O O . PHE A 1 456 ? -9.051 1.793 1.779 1.00 96.50 456 PHE A O 1
ATOM 3629 N N . VAL A 1 457 ? -8.994 1.921 -0.462 1.00 96.31 457 VAL A N 1
ATOM 3630 C CA . VAL A 1 457 ? -10.451 1.779 -0.622 1.00 96.31 457 VAL A CA 1
ATOM 3631 C C . VAL A 1 457 ? -10.959 0.443 -0.076 1.00 96.31 457 VAL A C 1
ATOM 3633 O O . VAL A 1 457 ? -12.028 0.396 0.539 1.00 96.31 457 VAL A O 1
ATOM 3636 N N . SER A 1 458 ? -10.164 -0.628 -0.193 1.00 95.56 458 SER A N 1
ATOM 3637 C CA . SER A 1 458 ? -10.509 -1.936 0.374 1.00 95.56 458 SER A CA 1
ATOM 3638 C C . SER A 1 458 ? -10.513 -1.902 1.902 1.00 95.56 458 SER A C 1
ATOM 3640 O O . SER A 1 458 ? -11.435 -2.389 2.561 1.00 95.56 458 SER A O 1
ATOM 3642 N N . LYS A 1 459 ? -9.492 -1.276 2.500 1.00 93.25 459 LYS A N 1
ATOM 3643 C CA . LYS A 1 459 ? -9.370 -1.162 3.955 1.00 93.25 459 LYS A CA 1
ATOM 3644 C C . LYS A 1 459 ? -10.395 -0.217 4.552 1.00 93.25 459 LYS A C 1
ATOM 3646 O O . LYS A 1 459 ? -10.874 -0.535 5.630 1.00 93.25 459 LYS A O 1
ATOM 3651 N N . VAL A 1 460 ? -10.782 0.866 3.883 1.00 93.31 460 VAL A N 1
ATOM 3652 C CA . VAL A 1 460 ? -11.856 1.759 4.348 1.00 93.31 460 VAL A CA 1
ATOM 3653 C C . VAL A 1 460 ? -13.206 1.051 4.242 1.00 93.31 460 VAL A C 1
ATOM 3655 O O . VAL A 1 460 ? -13.864 0.856 5.261 1.00 93.31 460 VAL A O 1
ATOM 3658 N N . SER A 1 461 ? -13.577 0.560 3.054 1.00 92.12 461 SER A N 1
ATOM 3659 C CA . SER A 1 461 ? -14.887 -0.073 2.818 1.00 92.12 461 SER A CA 1
ATOM 3660 C C . SER A 1 461 ? -15.094 -1.387 3.579 1.00 92.12 461 SER A C 1
ATOM 3662 O O . SER A 1 461 ? -16.225 -1.742 3.897 1.00 92.12 461 SER A O 1
ATOM 3664 N N . GLY A 1 462 ? -14.010 -2.107 3.896 1.00 90.56 462 GLY A N 1
ATOM 3665 C CA . GLY A 1 462 ? -14.081 -3.464 4.449 1.00 90.56 462 GLY A CA 1
ATOM 3666 C C . GLY A 1 462 ? -14.340 -4.543 3.395 1.00 90.56 462 GLY A C 1
ATOM 3667 O O . GLY A 1 462 ? -14.464 -5.708 3.757 1.00 90.56 462 GLY A O 1
ATOM 3668 N N . ILE A 1 463 ? -14.390 -4.172 2.115 1.00 92.94 463 ILE A N 1
ATOM 3669 C CA . ILE A 1 463 ? -14.562 -5.082 0.984 1.00 92.94 463 ILE A CA 1
ATOM 3670 C C . ILE A 1 463 ? -13.221 -5.200 0.270 1.00 92.94 463 ILE A C 1
ATOM 3672 O O . ILE A 1 463 ? -12.644 -4.194 -0.130 1.00 92.94 463 ILE A O 1
ATOM 3676 N N . ASP A 1 464 ? -12.730 -6.418 0.075 1.00 95.38 464 ASP A N 1
ATOM 3677 C CA . ASP A 1 464 ? -11.502 -6.633 -0.681 1.00 95.38 464 ASP A CA 1
ATOM 3678 C C . ASP A 1 464 ? -11.748 -6.496 -2.191 1.00 95.38 464 ASP A C 1
ATOM 3680 O O . ASP A 1 464 ? -12.240 -7.411 -2.860 1.00 95.38 464 ASP A O 1
ATOM 3684 N N . ALA A 1 465 ? -11.395 -5.334 -2.741 1.00 96.75 465 ALA A N 1
ATOM 3685 C CA . ALA A 1 465 ? -11.572 -5.049 -4.159 1.00 96.75 465 ALA A CA 1
ATOM 3686 C C . ALA A 1 465 ? -10.704 -5.952 -5.052 1.00 96.75 465 ALA A C 1
ATOM 3688 O O . ALA A 1 465 ? -11.090 -6.254 -6.184 1.00 96.75 465 ALA A O 1
ATOM 3689 N N . ILE A 1 466 ? -9.552 -6.414 -4.557 1.00 97.88 466 ILE A N 1
ATOM 3690 C CA . ILE A 1 466 ? -8.641 -7.276 -5.312 1.00 97.88 466 ILE A CA 1
ATOM 3691 C C . ILE A 1 466 ? -9.140 -8.716 -5.322 1.00 97.88 466 ILE A C 1
ATOM 3693 O O . ILE A 1 466 ? -9.059 -9.369 -6.363 1.00 97.88 466 ILE A O 1
ATOM 3697 N N . GLU A 1 467 ? -9.726 -9.196 -4.224 1.00 97.31 467 GLU A N 1
ATOM 3698 C CA . GLU A 1 467 ? -10.424 -10.485 -4.203 1.00 97.31 467 GLU A CA 1
ATOM 3699 C C . GLU A 1 467 ? -11.564 -10.493 -5.233 1.00 97.31 467 GLU A C 1
ATOM 3701 O O . GLU A 1 467 ? -11.627 -11.384 -6.086 1.00 97.31 467 GLU A O 1
ATOM 3706 N N . LEU A 1 468 ? -12.422 -9.462 -5.219 1.00 97.19 468 LEU A N 1
ATOM 3707 C CA . LEU A 1 468 ? -13.505 -9.306 -6.195 1.00 97.19 468 LEU A CA 1
ATOM 3708 C C . LEU A 1 468 ? -12.971 -9.290 -7.631 1.00 97.19 468 LEU A C 1
ATOM 3710 O O . LEU A 1 468 ? -13.457 -10.041 -8.480 1.00 97.19 468 LEU A O 1
ATOM 3714 N N . ALA A 1 469 ? -11.946 -8.480 -7.903 1.00 98.19 469 ALA A N 1
ATOM 3715 C CA . ALA A 1 469 ? -11.319 -8.392 -9.217 1.00 98.19 469 ALA A CA 1
ATOM 3716 C C . ALA A 1 469 ? -10.734 -9.738 -9.670 1.00 98.19 469 ALA A C 1
ATOM 3718 O O . ALA A 1 469 ? -10.953 -10.160 -10.804 1.00 98.19 469 ALA A O 1
ATOM 3719 N N . THR A 1 470 ? -10.047 -10.448 -8.776 1.00 98.31 470 THR A N 1
ATOM 3720 C CA . THR A 1 470 ? -9.447 -11.764 -9.040 1.00 98.31 470 THR A CA 1
ATOM 3721 C C . THR A 1 470 ? -10.514 -12.792 -9.388 1.00 98.31 470 THR A C 1
ATOM 3723 O O . THR A 1 470 ? -10.408 -13.488 -10.400 1.00 98.31 470 THR A O 1
ATOM 3726 N N . ARG A 1 471 ? -11.596 -12.843 -8.606 1.00 98.06 471 ARG A N 1
ATOM 3727 C CA . ARG A 1 471 ? -12.727 -13.741 -8.858 1.00 98.06 471 ARG A CA 1
ATOM 3728 C C . ARG A 1 471 ? -13.395 -13.439 -10.195 1.00 98.06 471 ARG A C 1
ATOM 3730 O O . ARG A 1 471 ? -13.664 -14.370 -10.951 1.00 98.06 471 ARG A O 1
ATOM 3737 N N . VAL A 1 472 ? -13.586 -12.161 -10.526 1.00 97.88 472 VAL A N 1
ATOM 3738 C CA . VAL A 1 472 ? -14.131 -11.739 -11.823 1.00 97.88 472 VAL A CA 1
ATOM 3739 C C . VAL A 1 472 ? -13.248 -12.197 -12.985 1.00 97.88 472 VAL A C 1
ATOM 3741 O O . VAL A 1 472 ? -13.756 -12.825 -13.913 1.00 97.88 472 VAL A O 1
ATOM 3744 N N . MET A 1 473 ? -11.938 -11.948 -12.928 1.00 97.88 473 MET A N 1
ATOM 3745 C CA . MET A 1 473 ? -11.005 -12.340 -13.994 1.00 97.88 473 MET A CA 1
ATOM 3746 C C . MET A 1 473 ? -10.920 -13.857 -14.188 1.00 97.88 473 MET A C 1
ATOM 3748 O O . MET A 1 473 ? -10.714 -14.328 -15.306 1.00 97.88 473 MET A O 1
ATOM 3752 N N . MET A 1 474 ? -11.112 -14.623 -13.112 1.00 97.25 474 MET A N 1
ATOM 3753 C CA . MET A 1 474 ? -11.137 -16.087 -13.144 1.00 97.25 474 MET A CA 1
ATOM 3754 C C . MET A 1 474 ? -12.511 -16.672 -13.506 1.00 97.25 474 MET A C 1
ATOM 3756 O O . MET A 1 474 ? -12.645 -17.891 -13.617 1.00 97.25 474 MET A O 1
ATOM 3760 N N . GLY A 1 475 ? -13.532 -15.831 -13.703 1.00 95.56 475 GLY A N 1
ATOM 3761 C CA . GLY A 1 475 ? -14.900 -16.262 -13.999 1.00 95.56 475 GLY A CA 1
ATOM 3762 C C . GLY A 1 475 ? -15.624 -16.909 -12.813 1.00 95.56 475 GLY A C 1
ATOM 3763 O O . GLY A 1 475 ? -16.642 -17.573 -13.011 1.00 95.56 475 GLY A O 1
ATOM 3764 N N . LEU A 1 476 ? -15.121 -16.718 -11.593 1.00 95.88 476 LEU A N 1
ATOM 3765 C CA . LEU A 1 476 ? -15.711 -17.245 -10.367 1.00 95.88 476 LEU A CA 1
ATOM 3766 C C . LEU A 1 476 ? -16.992 -16.474 -9.986 1.00 95.88 476 LEU A C 1
ATOM 3768 O O . LEU A 1 476 ? -17.194 -15.33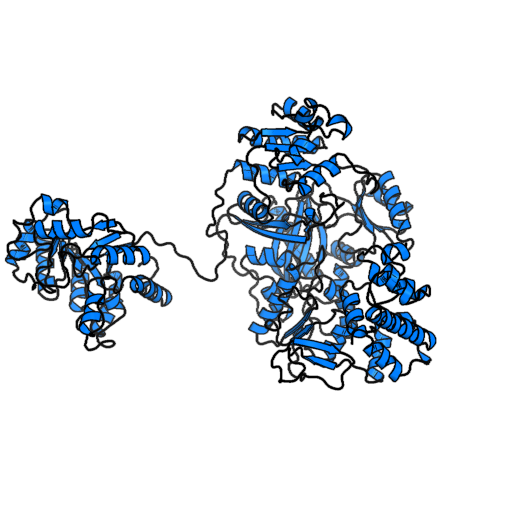4 -10.425 1.00 95.88 476 LEU A O 1
ATOM 3772 N N . PRO A 1 477 ? -17.887 -17.072 -9.176 1.00 94.00 477 PRO A N 1
ATOM 3773 C CA . PRO A 1 477 ? -19.056 -16.374 -8.653 1.00 94.00 477 PRO A CA 1
ATOM 3774 C C . PRO A 1 477 ? -18.640 -15.185 -7.783 1.00 94.00 477 PRO A C 1
ATOM 3776 O O . PRO A 1 477 ? -17.761 -15.322 -6.929 1.00 94.00 477 PRO A O 1
ATOM 3779 N N . VAL A 1 478 ? -19.296 -14.044 -7.982 1.00 94.81 478 VAL A N 1
ATOM 3780 C CA . VAL A 1 478 ? -19.143 -12.823 -7.181 1.00 94.81 478 VAL A CA 1
ATOM 3781 C C . VAL A 1 478 ? -20.519 -12.228 -6.920 1.00 94.81 478 VAL A C 1
ATOM 3783 O O . VAL A 1 478 ? -21.390 -12.299 -7.788 1.00 94.81 478 VAL A O 1
ATOM 3786 N N . GLU A 1 479 ? -20.706 -11.649 -5.741 1.00 94.12 479 GLU A N 1
ATOM 3787 C CA . GLU A 1 479 ? -21.862 -10.813 -5.425 1.00 94.12 479 GLU A CA 1
ATOM 3788 C C . GLU A 1 479 ? -21.519 -9.365 -5.812 1.00 94.12 479 GLU A C 1
ATOM 3790 O O . GLU A 1 479 ? -20.574 -8.806 -5.252 1.00 94.12 479 GLU A O 1
ATOM 3795 N N . PRO A 1 480 ? -22.201 -8.758 -6.802 1.00 94.19 480 PRO A N 1
ATOM 3796 C CA . PRO A 1 480 ? -22.020 -7.345 -7.115 1.00 94.19 480 PRO A CA 1
ATOM 3797 C C . PRO A 1 480 ? -22.511 -6.475 -5.960 1.00 94.19 480 PRO A C 1
ATOM 3799 O O . PRO A 1 480 ? -23.598 -6.717 -5.444 1.00 94.19 480 PRO A O 1
ATOM 3802 N N . TYR A 1 481 ? -21.744 -5.441 -5.612 1.00 94.44 481 TYR A N 1
ATOM 3803 C CA . TYR A 1 481 ? -22.043 -4.510 -4.519 1.00 94.44 481 TYR A CA 1
ATOM 3804 C C . TYR A 1 481 ? -22.404 -5.215 -3.199 1.00 94.44 481 TYR A C 1
ATOM 3806 O O . TYR A 1 481 ? -23.518 -5.040 -2.697 1.00 94.44 481 TYR A O 1
ATOM 3814 N N . PRO A 1 482 ? -21.475 -6.005 -2.624 1.00 91.00 482 PRO A N 1
ATOM 3815 C CA . PRO A 1 482 ? -21.723 -6.653 -1.345 1.00 91.00 482 PRO A CA 1
ATOM 3816 C C . PRO A 1 482 ? -22.018 -5.596 -0.262 1.00 91.00 482 PRO A C 1
ATOM 3818 O O . PRO A 1 482 ? -21.508 -4.470 -0.338 1.00 91.00 482 PRO A O 1
ATOM 3821 N N . PRO A 1 483 ? -22.846 -5.921 0.746 1.00 84.75 483 PRO A N 1
ATOM 3822 C CA . PRO A 1 483 ? -23.294 -4.949 1.736 1.00 84.75 483 PRO A CA 1
ATOM 3823 C C . PRO A 1 483 ? -22.115 -4.376 2.535 1.00 84.75 483 PRO A C 1
ATOM 3825 O O . PRO A 1 483 ? -21.337 -5.106 3.146 1.00 84.75 483 PRO A O 1
ATOM 3828 N N . MET A 1 484 ? -22.005 -3.047 2.559 1.00 80.38 484 MET A N 1
ATOM 3829 C CA . MET A 1 484 ? -20.991 -2.331 3.335 1.00 80.38 484 MET A CA 1
ATOM 3830 C C . MET A 1 484 ? -21.450 -2.162 4.788 1.00 80.38 484 MET A C 1
ATOM 3832 O O . MET A 1 484 ? -22.398 -1.425 5.052 1.00 80.38 484 MET A O 1
ATOM 3836 N N . SER A 1 485 ? -20.757 -2.784 5.746 1.00 72.88 485 SER A N 1
ATOM 3837 C CA . SER A 1 485 ? -20.990 -2.569 7.184 1.00 72.88 485 SER A CA 1
ATOM 3838 C C . SER A 1 485 ? -20.096 -1.445 7.730 1.00 72.88 485 SER A C 1
ATOM 3840 O O . SER A 1 485 ? -19.221 -1.675 8.571 1.00 72.88 485 SER A O 1
ATOM 3842 N N . LEU A 1 486 ? -20.252 -0.228 7.204 1.00 79.00 486 LEU A N 1
ATOM 3843 C CA . LEU A 1 486 ? -19.494 0.930 7.685 1.00 79.00 486 LEU A CA 1
ATOM 3844 C C . LEU A 1 486 ? -20.134 1.514 8.955 1.00 79.00 486 LEU A C 1
ATOM 3846 O O . LEU A 1 486 ? -21.360 1.628 9.004 1.00 79.00 486 LEU A O 1
ATOM 3850 N N . PRO A 1 487 ? -19.341 1.907 9.971 1.00 79.69 487 PRO A N 1
ATOM 3851 C CA . PRO A 1 487 ? -19.859 2.643 11.121 1.00 79.69 487 PRO A CA 1
ATOM 3852 C C . PRO A 1 487 ? -20.512 3.969 10.706 1.00 79.69 487 PRO A C 1
ATOM 3854 O O . PRO A 1 487 ? -20.138 4.571 9.697 1.00 79.69 487 PRO A O 1
ATOM 3857 N N . GLU A 1 488 ? -21.456 4.461 11.511 1.00 79.12 488 GLU A N 1
ATOM 3858 C CA . GLU A 1 488 ? -21.984 5.817 11.333 1.00 79.12 488 GLU A CA 1
ATOM 3859 C C . GLU A 1 488 ? -20.884 6.860 11.530 1.00 79.12 488 GLU A C 1
ATOM 3861 O O . GLU A 1 488 ? -20.090 6.747 12.464 1.00 79.12 488 GLU A O 1
ATOM 3866 N N . ASN A 1 489 ? -20.896 7.907 10.696 1.00 86.38 489 ASN A N 1
ATOM 3867 C CA . ASN A 1 489 ? -19.880 8.961 10.689 1.00 86.38 489 ASN A CA 1
ATOM 3868 C C . ASN A 1 489 ? -18.479 8.341 10.629 1.00 86.38 489 ASN A C 1
ATOM 3870 O O . ASN A 1 489 ? -17.771 8.301 11.624 1.00 86.38 489 ASN A O 1
ATOM 3874 N N . TYR A 1 490 ? -18.113 7.782 9.479 1.00 90.75 490 TYR A N 1
ATOM 3875 C CA . TYR A 1 490 ? -16.831 7.118 9.277 1.00 90.75 490 TYR A CA 1
ATOM 3876 C C . TYR A 1 490 ? -16.193 7.622 7.991 1.00 90.75 490 TYR A C 1
ATOM 3878 O O . TYR A 1 490 ? -16.807 7.580 6.922 1.00 90.75 490 TYR A O 1
ATOM 3886 N N . VAL A 1 491 ? -14.960 8.108 8.104 1.00 94.38 491 VAL A N 1
ATOM 3887 C CA . VAL A 1 491 ? -14.180 8.626 6.981 1.00 94.38 491 VAL A CA 1
ATOM 3888 C C . VAL A 1 491 ? -12.768 8.058 7.049 1.00 94.38 491 VAL A C 1
ATOM 3890 O O . VAL A 1 491 ? -12.120 8.083 8.095 1.00 94.38 491 VAL A O 1
ATOM 3893 N N . GLY A 1 492 ? -12.286 7.554 5.918 1.00 96.19 492 GLY A N 1
ATOM 3894 C CA . GLY A 1 492 ? -10.881 7.250 5.694 1.00 96.19 492 GLY A CA 1
ATOM 3895 C C . GLY A 1 492 ? -10.180 8.419 5.017 1.00 96.19 492 GLY A C 1
ATOM 3896 O O . GLY A 1 492 ? -10.711 8.992 4.064 1.00 96.19 492 GLY A O 1
ATOM 3897 N N . VAL A 1 493 ? -8.980 8.753 5.485 1.00 97.44 493 VAL A N 1
ATOM 3898 C CA . VAL A 1 493 ? -8.110 9.747 4.850 1.00 97.44 493 VAL A CA 1
ATOM 3899 C C . VAL A 1 493 ? -6.739 9.137 4.600 1.00 97.44 493 VAL A C 1
ATOM 3901 O O . VAL A 1 493 ? -6.112 8.623 5.527 1.00 97.44 493 VAL A O 1
ATOM 3904 N N . LYS A 1 494 ? -6.274 9.216 3.352 1.00 97.50 494 LYS A N 1
ATOM 3905 C CA . LYS A 1 494 ? -4.914 8.855 2.942 1.00 97.50 494 LYS A CA 1
ATOM 3906 C C . LYS A 1 494 ? -4.092 10.127 2.772 1.00 97.50 494 LYS A C 1
ATOM 3908 O O . LYS A 1 494 ? -4.507 11.010 2.031 1.00 97.50 494 LYS A O 1
ATOM 3913 N N . VAL A 1 495 ? -2.917 10.191 3.388 1.00 96.50 495 VAL A N 1
ATOM 3914 C CA . VAL A 1 495 ? -1.935 11.274 3.236 1.00 96.50 495 VAL A CA 1
ATOM 3915 C C . VAL A 1 495 ? -0.635 10.706 2.644 1.00 96.50 495 VAL A C 1
ATOM 3917 O O . VAL A 1 495 ? -0.190 9.639 3.076 1.00 96.50 495 VAL A O 1
ATOM 3920 N N . PRO A 1 496 ? -0.004 11.382 1.669 1.00 94.50 496 PRO A N 1
ATOM 3921 C CA . PRO A 1 496 ? 1.291 10.976 1.117 1.00 94.50 496 PRO A CA 1
ATOM 3922 C C . PRO A 1 496 ? 2.449 11.141 2.116 1.00 94.50 496 PRO A C 1
ATOM 3924 O O . PRO A 1 496 ? 2.516 12.104 2.880 1.00 94.50 496 PRO A O 1
ATOM 3927 N N . GLN A 1 497 ? 3.419 10.231 2.045 1.00 92.62 497 GLN A N 1
ATOM 3928 C CA . GLN A 1 497 ? 4.694 10.303 2.758 1.00 92.62 497 GLN A CA 1
ATOM 3929 C C . GLN A 1 497 ? 5.792 10.821 1.824 1.00 92.62 497 GLN A C 1
ATOM 3931 O O . GLN A 1 497 ? 5.984 10.304 0.722 1.00 92.62 497 GLN A O 1
ATOM 3936 N N . PHE A 1 498 ? 6.577 11.793 2.293 1.00 90.81 498 PHE A N 1
ATOM 3937 C CA . PHE A 1 498 ? 7.690 12.372 1.535 1.00 90.81 498 PHE A CA 1
ATOM 3938 C C . PHE A 1 498 ? 9.045 12.095 2.190 1.00 90.81 498 PHE A C 1
ATOM 3940 O O . PHE A 1 498 ? 9.160 12.016 3.413 1.00 90.81 498 PHE A O 1
ATOM 3947 N N . SER A 1 499 ? 10.091 12.037 1.361 1.00 87.50 499 SER A N 1
ATOM 3948 C CA . SER A 1 499 ? 11.480 11.800 1.787 1.00 87.50 499 SER A CA 1
ATOM 3949 C C . SER A 1 499 ? 12.398 13.008 1.556 1.00 87.50 499 SER A C 1
ATOM 3951 O O . SER A 1 499 ? 13.608 12.856 1.387 1.00 87.50 499 SER A O 1
ATOM 3953 N N . PHE A 1 500 ? 11.856 14.234 1.569 1.00 83.56 500 PHE A N 1
ATOM 3954 C CA . PHE A 1 500 ? 12.633 15.457 1.319 1.00 83.56 500 PHE A CA 1
ATOM 3955 C C . PHE A 1 500 ? 13.822 15.635 2.275 1.00 83.56 500 PHE A C 1
ATOM 3957 O O . PHE A 1 500 ? 14.809 16.255 1.893 1.00 83.56 500 PHE A O 1
ATOM 3964 N N . SER A 1 501 ? 13.784 15.087 3.492 1.00 81.06 501 SER A N 1
ATOM 3965 C CA . SER A 1 501 ? 14.920 15.106 4.429 1.00 81.06 501 SER A CA 1
ATOM 3966 C C . SER A 1 501 ? 16.146 14.337 3.920 1.00 81.06 501 SER A C 1
ATOM 3968 O O . SER A 1 501 ? 17.264 14.682 4.284 1.00 81.06 501 SER A O 1
ATOM 3970 N N . ARG A 1 502 ? 15.954 13.333 3.054 1.00 82.12 502 ARG A N 1
ATOM 3971 C CA . ARG A 1 502 ? 17.031 12.524 2.455 1.00 82.12 502 ARG A CA 1
ATOM 3972 C C . ARG A 1 502 ? 17.494 13.043 1.091 1.00 82.12 502 ARG A C 1
ATOM 3974 O O . ARG A 1 502 ? 18.574 12.681 0.641 1.00 82.12 502 ARG A O 1
ATOM 3981 N N . LEU A 1 503 ? 16.691 13.884 0.439 1.00 77.19 503 LEU A N 1
ATOM 3982 C CA . LEU A 1 503 ? 16.959 14.422 -0.896 1.00 77.19 503 LEU A CA 1
ATOM 3983 C C . LEU A 1 503 ? 17.552 15.835 -0.794 1.00 77.19 503 LEU A C 1
ATOM 3985 O O . LEU A 1 503 ? 16.836 16.841 -0.847 1.00 77.19 503 LEU A O 1
ATOM 3989 N N . SER A 1 504 ? 18.873 15.917 -0.624 1.00 67.31 504 SER A N 1
ATOM 3990 C CA . SER A 1 504 ? 19.597 17.192 -0.612 1.00 67.31 504 SER A CA 1
ATOM 3991 C C . SER A 1 504 ? 19.410 17.938 -1.939 1.00 67.31 504 SER A C 1
ATOM 3993 O O . SER A 1 504 ? 19.580 17.371 -3.011 1.00 67.31 504 SER A O 1
ATOM 3995 N N . GLY A 1 505 ? 19.048 19.222 -1.874 1.00 66.19 505 GLY A N 1
ATOM 3996 C CA . GLY A 1 505 ? 18.824 20.058 -3.062 1.00 66.19 505 GLY A CA 1
ATOM 3997 C C . GLY A 1 505 ? 17.418 19.978 -3.675 1.00 66.19 505 GLY A C 1
ATOM 3998 O O . GLY A 1 505 ? 17.094 20.802 -4.528 1.00 66.19 505 GLY A O 1
ATOM 3999 N N . ALA A 1 506 ? 16.562 19.053 -3.225 1.00 73.94 506 ALA A N 1
ATOM 4000 C CA . ALA A 1 506 ? 15.169 18.991 -3.668 1.00 73.94 506 ALA A CA 1
ATOM 4001 C C . ALA A 1 506 ? 14.324 20.104 -3.019 1.00 73.94 506 ALA A C 1
ATOM 4003 O O . ALA A 1 506 ? 14.390 20.321 -1.802 1.00 73.94 506 ALA A O 1
ATOM 4004 N N . ASP A 1 507 ? 13.513 20.800 -3.825 1.00 76.38 507 ASP A N 1
ATOM 4005 C CA . ASP A 1 507 ? 12.524 21.773 -3.342 1.00 76.38 507 ASP A CA 1
ATOM 4006 C C . ASP A 1 507 ? 11.280 21.027 -2.832 1.00 76.38 507 ASP A C 1
ATOM 4008 O O . ASP A 1 507 ? 10.650 20.320 -3.620 1.00 76.38 507 ASP A O 1
ATOM 4012 N N . PRO A 1 508 ? 10.895 21.163 -1.550 1.00 80.94 508 PRO A N 1
ATOM 4013 C CA . PRO A 1 508 ? 9.730 20.479 -0.990 1.00 80.94 508 PRO A CA 1
ATOM 4014 C C . PRO A 1 508 ? 8.427 21.196 -1.386 1.00 80.94 508 PRO A C 1
ATOM 4016 O O . PRO A 1 508 ? 7.743 21.793 -0.552 1.00 80.94 508 PRO A O 1
ATOM 4019 N N . VAL A 1 509 ? 8.103 21.191 -2.680 1.00 81.31 509 VAL A N 1
ATOM 4020 C CA . VAL A 1 509 ? 6.873 21.755 -3.253 1.00 81.31 509 VAL A CA 1
ATOM 4021 C C . VAL A 1 509 ? 6.220 20.717 -4.150 1.00 81.31 509 VAL A C 1
ATOM 4023 O O . VAL A 1 509 ? 6.895 20.050 -4.926 1.00 81.31 509 VAL A O 1
ATOM 4026 N N . LEU A 1 510 ? 4.897 20.615 -4.048 1.00 81.56 510 LEU A N 1
ATOM 4027 C CA . LEU A 1 510 ? 4.101 19.701 -4.858 1.00 81.56 510 LEU A CA 1
ATOM 4028 C C . LEU A 1 510 ? 3.852 20.286 -6.250 1.00 81.56 510 LEU A C 1
ATOM 4030 O O . LEU A 1 510 ? 3.663 21.497 -6.404 1.00 81.56 510 LEU A O 1
ATOM 4034 N N . GLY A 1 511 ? 3.812 19.418 -7.255 1.00 78.81 511 GLY A N 1
ATOM 4035 C CA . GLY A 1 511 ? 3.545 19.792 -8.637 1.00 78.81 511 GLY A CA 1
ATOM 4036 C C . GLY A 1 511 ? 2.824 18.690 -9.401 1.00 78.81 511 GLY A C 1
ATOM 4037 O O . GLY A 1 511 ? 2.222 17.794 -8.815 1.00 78.81 511 GLY A O 1
ATOM 4038 N N . VAL A 1 512 ? 2.900 18.773 -10.728 1.00 75.31 512 VAL A N 1
ATOM 4039 C CA . VAL A 1 512 ? 2.304 17.788 -11.647 1.00 75.31 512 VAL A CA 1
ATOM 4040 C C . VAL A 1 512 ? 3.110 16.490 -11.750 1.00 75.31 512 VAL A C 1
ATOM 4042 O O . VAL A 1 512 ? 2.609 15.511 -12.290 1.00 75.31 512 VAL A O 1
ATOM 4045 N N . GLU A 1 513 ? 4.341 16.485 -11.241 1.00 77.31 513 GLU A N 1
ATOM 4046 C CA . GLU A 1 513 ? 5.191 15.304 -11.110 1.00 77.31 513 GLU A CA 1
ATOM 4047 C C . GLU A 1 513 ? 5.121 14.797 -9.668 1.00 77.31 513 GLU A C 1
ATOM 4049 O O . GLU A 1 513 ? 5.140 15.596 -8.729 1.00 77.31 513 GLU A O 1
ATOM 4054 N N . MET A 1 514 ? 5.016 13.477 -9.508 1.00 81.62 514 MET A N 1
ATOM 4055 C CA . MET A 1 514 ? 4.963 12.831 -8.199 1.00 81.62 514 MET A CA 1
ATOM 4056 C C . MET A 1 514 ? 6.322 12.901 -7.498 1.00 81.62 514 MET A C 1
ATOM 4058 O O . MET A 1 514 ? 7.350 12.673 -8.131 1.00 81.62 514 MET A O 1
ATOM 4062 N N . ALA A 1 515 ? 6.326 13.145 -6.189 1.00 86.19 515 ALA A N 1
ATOM 4063 C CA . ALA A 1 515 ? 7.531 13.161 -5.356 1.00 86.19 515 ALA A CA 1
ATOM 4064 C C . ALA A 1 515 ? 7.417 12.310 -4.077 1.00 86.19 515 ALA A C 1
ATOM 4066 O O . ALA A 1 515 ? 8.420 12.085 -3.391 1.00 86.19 515 ALA A O 1
ATOM 4067 N N . SER A 1 516 ? 6.216 11.855 -3.718 1.00 89.06 516 SER A N 1
ATOM 4068 C CA . SER A 1 516 ? 5.994 10.995 -2.554 1.00 89.06 516 SER A CA 1
ATOM 4069 C C . SER A 1 516 ? 6.599 9.601 -2.736 1.00 89.06 516 SER A C 1
ATOM 4071 O O . SER A 1 516 ? 6.704 9.063 -3.840 1.00 89.06 516 SER A O 1
ATOM 4073 N N . THR A 1 517 ? 7.025 9.011 -1.618 1.00 89.44 517 THR A N 1
ATOM 4074 C CA . THR A 1 517 ? 7.669 7.687 -1.565 1.00 89.44 517 THR A CA 1
ATOM 4075 C C . THR A 1 517 ? 6.807 6.631 -0.875 1.00 89.44 517 THR A C 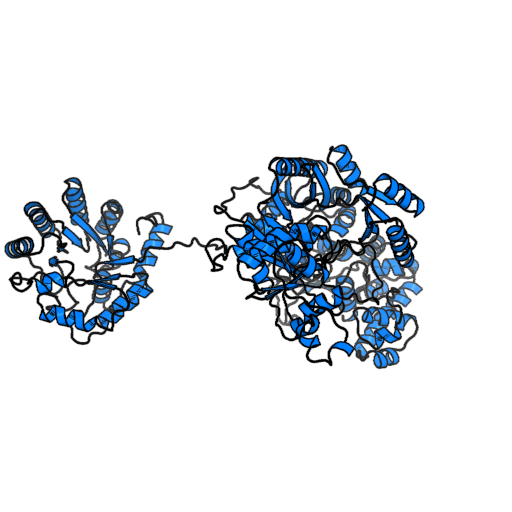1
ATOM 4077 O O . THR A 1 517 ? 7.176 5.461 -0.850 1.00 89.44 517 THR A O 1
ATOM 4080 N N . GLY A 1 518 ? 5.670 7.026 -0.305 1.00 90.69 518 GLY A N 1
ATOM 4081 C CA . GLY A 1 518 ? 4.721 6.123 0.334 1.00 90.69 518 GLY A CA 1
ATOM 4082 C C . GLY A 1 518 ? 3.462 6.858 0.771 1.00 90.69 518 GLY A C 1
ATOM 4083 O O . GLY A 1 518 ? 3.229 8.001 0.377 1.00 90.69 518 GLY A O 1
ATOM 4084 N N . GLU A 1 519 ? 2.674 6.218 1.624 1.00 94.00 519 GLU A N 1
ATOM 4085 C CA . GLU A 1 519 ? 1.395 6.739 2.089 1.00 94.00 519 GLU A CA 1
ATOM 4086 C C . GLU A 1 519 ? 1.058 6.253 3.496 1.00 94.00 519 GLU A C 1
ATOM 4088 O O . GLU A 1 519 ? 1.562 5.237 3.976 1.00 94.00 519 GLU A O 1
ATOM 4093 N N . VAL A 1 520 ? 0.177 7.000 4.148 1.00 95.75 520 VAL A N 1
ATOM 4094 C CA . VAL A 1 520 ? -0.407 6.669 5.440 1.00 95.75 520 VAL A CA 1
ATOM 4095 C C . VAL A 1 520 ? -1.912 6.835 5.326 1.00 95.75 520 VAL A C 1
ATOM 4097 O O . VAL A 1 520 ? -2.382 7.856 4.830 1.00 95.75 520 VAL A O 1
ATOM 4100 N N . ALA A 1 521 ? -2.673 5.861 5.813 1.00 95.31 521 ALA A N 1
ATOM 4101 C CA . ALA A 1 521 ? -4.125 5.941 5.873 1.00 95.31 521 ALA A CA 1
ATOM 4102 C C . ALA A 1 521 ? -4.607 5.839 7.320 1.00 95.31 521 ALA A C 1
ATOM 4104 O O . ALA A 1 521 ? -4.199 4.941 8.057 1.00 95.31 521 ALA A O 1
ATOM 4105 N N . CYS A 1 522 ? -5.495 6.746 7.715 1.00 95.19 522 CYS A N 1
ATOM 4106 C CA . CYS A 1 522 ? -6.151 6.715 9.016 1.00 95.19 522 CYS A CA 1
ATOM 4107 C C . CYS A 1 522 ? -7.664 6.825 8.864 1.00 95.19 522 CYS A C 1
ATOM 4109 O O . CYS A 1 522 ? -8.182 7.336 7.869 1.00 95.19 522 CYS A O 1
ATOM 4111 N N . PHE A 1 523 ? -8.362 6.349 9.886 1.00 94.44 523 PHE A N 1
ATOM 4112 C CA . PHE A 1 523 ? -9.804 6.462 10.010 1.00 94.44 523 PHE A CA 1
ATOM 4113 C C . PHE A 1 523 ? -10.158 7.537 11.041 1.00 94.44 523 PHE A C 1
ATOM 4115 O O . PHE A 1 523 ? -9.324 7.946 11.850 1.00 94.44 523 PHE A O 1
ATOM 4122 N N . GLY A 1 524 ? -11.395 8.010 11.001 1.00 92.75 524 GLY A N 1
ATOM 4123 C CA . GLY A 1 524 ? -11.922 8.958 11.971 1.00 92.75 524 GLY A CA 1
ATOM 4124 C C . GLY A 1 524 ? -13.422 9.129 11.810 1.00 92.75 524 GLY A C 1
ATOM 4125 O O . GLY A 1 524 ? -14.010 8.667 10.826 1.00 92.75 524 GLY A O 1
ATOM 4126 N N . LYS A 1 525 ? -14.048 9.799 12.781 1.00 91.25 525 LYS A N 1
ATOM 4127 C CA . LYS A 1 525 ? -15.487 10.066 12.736 1.00 91.25 525 LYS A CA 1
ATOM 4128 C C . LYS A 1 525 ? -15.863 11.095 11.674 1.00 91.25 525 LYS A C 1
ATOM 4130 O O . LYS A 1 525 ? -16.968 11.107 11.140 1.00 91.25 525 LYS A O 1
ATOM 4135 N N . ASP A 1 526 ? -14.926 11.982 11.376 1.00 92.25 526 ASP A N 1
ATOM 4136 C CA . ASP A 1 526 ? -15.018 12.945 10.296 1.00 92.25 526 ASP A CA 1
ATOM 4137 C C . ASP A 1 526 ? -13.660 13.099 9.594 1.00 92.25 526 ASP A C 1
ATOM 4139 O O . ASP A 1 526 ? -12.629 12.576 10.035 1.00 92.25 526 ASP A O 1
ATOM 4143 N N . LYS A 1 527 ? -13.649 13.840 8.479 1.00 94.31 527 LYS A N 1
ATOM 4144 C CA . LYS A 1 527 ? -12.419 14.095 7.717 1.00 94.31 527 LYS A CA 1
ATOM 4145 C C . LYS A 1 527 ? -11.354 14.854 8.510 1.00 94.31 527 LYS A C 1
ATOM 4147 O O . LYS A 1 527 ? -10.183 14.753 8.169 1.00 94.31 527 LYS A O 1
ATOM 4152 N N . TYR A 1 528 ? -11.728 15.630 9.529 1.00 95.12 528 TYR A N 1
ATOM 4153 C CA . TYR A 1 528 ? -10.785 16.439 10.302 1.00 95.12 528 TYR A CA 1
ATOM 4154 C C . TYR A 1 528 ? -9.999 15.564 11.279 1.00 95.12 528 TYR A C 1
ATOM 4156 O O . TYR A 1 528 ? -8.781 15.709 11.385 1.00 95.12 528 TYR A O 1
ATOM 4164 N N . GLU A 1 529 ? -10.686 14.651 11.967 1.00 94.56 529 GLU A N 1
ATOM 4165 C CA . GLU A 1 529 ? -10.075 13.673 12.867 1.00 94.56 529 GLU A CA 1
ATOM 4166 C C . GLU A 1 529 ? -9.147 12.731 12.095 1.00 94.56 529 GLU A C 1
ATOM 4168 O O . GLU A 1 529 ? -7.968 12.612 12.435 1.00 94.56 529 GLU A O 1
ATOM 4173 N N . ALA A 1 530 ? -9.654 12.130 11.013 1.00 94.88 530 ALA A N 1
ATOM 4174 C CA . ALA A 1 530 ? -8.894 11.202 10.181 1.00 94.88 530 ALA A CA 1
ATOM 4175 C C . ALA A 1 530 ? -7.653 11.871 9.564 1.00 94.88 530 ALA A C 1
ATOM 4177 O O . ALA A 1 530 ? -6.559 11.308 9.604 1.00 94.88 530 ALA A O 1
ATOM 4178 N N . TYR A 1 531 ? -7.791 13.101 9.053 1.00 96.06 531 TYR A N 1
ATOM 4179 C CA . TYR A 1 531 ? -6.675 13.854 8.480 1.00 96.06 531 TYR A CA 1
ATOM 4180 C C . TYR A 1 531 ? -5.611 14.215 9.522 1.00 96.06 531 TYR A C 1
ATOM 4182 O O . TYR A 1 531 ? -4.420 14.066 9.255 1.00 96.06 531 TYR A O 1
ATOM 4190 N N . LEU A 1 532 ? -6.006 14.646 10.725 1.00 95.25 532 LEU A N 1
ATOM 4191 C CA . LEU A 1 532 ? -5.044 14.969 11.781 1.00 95.25 532 LEU A CA 1
ATOM 4192 C C . LEU A 1 532 ? -4.289 13.719 12.259 1.00 95.25 532 LEU A C 1
ATOM 4194 O O . LEU A 1 532 ? -3.070 13.778 12.421 1.00 95.25 532 LEU A O 1
ATOM 4198 N N . LYS A 1 533 ? -4.981 12.582 12.417 1.00 94.81 533 LYS A N 1
ATOM 4199 C CA . LYS A 1 533 ? -4.362 11.281 12.729 1.00 94.81 533 LYS A CA 1
ATOM 4200 C C . LYS A 1 533 ? -3.390 10.836 11.631 1.00 94.81 533 LYS A C 1
ATOM 4202 O O . LYS A 1 533 ? -2.279 10.402 11.945 1.00 94.81 533 LYS A O 1
ATOM 4207 N N . ALA A 1 534 ? -3.763 11.010 10.362 1.00 95.25 534 ALA A N 1
ATOM 4208 C CA . ALA A 1 534 ? -2.904 10.691 9.224 1.00 95.25 534 ALA A CA 1
ATOM 4209 C C . ALA A 1 534 ? -1.644 11.568 9.194 1.00 95.25 534 ALA A C 1
ATOM 4211 O O . ALA A 1 534 ? -0.542 11.036 9.090 1.00 95.25 534 ALA A O 1
ATOM 4212 N N . LEU A 1 535 ? -1.768 12.887 9.393 1.00 94.38 535 LEU A N 1
ATOM 4213 C CA . LEU A 1 535 ? -0.611 13.786 9.486 1.00 94.38 535 LEU A CA 1
ATOM 4214 C C . LEU A 1 535 ? 0.333 13.387 10.630 1.00 94.38 535 LEU A C 1
ATOM 4216 O O . LEU A 1 535 ? 1.540 13.279 10.419 1.00 94.38 535 LEU A O 1
ATOM 4220 N N . ILE A 1 536 ? -0.199 13.103 11.822 1.00 94.06 536 ILE A N 1
ATOM 4221 C CA . ILE A 1 536 ? 0.615 12.642 12.961 1.00 94.06 536 ILE A CA 1
ATOM 4222 C C . ILE A 1 536 ? 1.376 11.365 12.605 1.00 94.06 536 ILE A C 1
ATOM 4224 O O . ILE A 1 536 ? 2.568 11.247 12.884 1.00 94.06 536 ILE A O 1
ATOM 4228 N N . SER A 1 537 ? 0.703 10.445 11.923 1.00 94.31 537 SER A N 1
ATOM 4229 C CA . SER A 1 537 ? 1.266 9.165 11.502 1.00 94.31 537 SER A CA 1
ATOM 4230 C C . SER A 1 537 ? 2.341 9.300 10.406 1.00 94.31 537 SER A C 1
ATOM 4232 O O . SER A 1 537 ? 3.228 8.457 10.335 1.00 94.31 537 SER A O 1
ATOM 4234 N N . THR A 1 538 ? 2.354 10.389 9.620 1.00 92.69 538 THR A N 1
ATOM 4235 C CA . THR A 1 538 ? 3.490 10.730 8.723 1.00 92.69 538 THR A CA 1
ATOM 4236 C C . THR A 1 538 ? 4.721 11.288 9.455 1.00 92.69 538 THR A C 1
ATOM 4238 O O . THR A 1 538 ? 5.776 11.504 8.853 1.00 92.69 538 THR A O 1
ATOM 4241 N N . GLY A 1 539 ? 4.596 11.541 10.763 1.00 90.75 539 GLY A N 1
ATOM 4242 C CA . GLY A 1 539 ? 5.628 12.134 11.615 1.00 90.75 539 GLY A CA 1
ATOM 4243 C C . GLY A 1 539 ? 5.454 13.634 11.881 1.00 90.75 539 GLY A C 1
ATOM 4244 O O . GLY A 1 539 ? 6.276 14.222 12.586 1.00 90.75 539 GLY A O 1
ATOM 4245 N N . ILE A 1 540 ? 4.400 14.274 11.358 1.00 90.31 540 ILE A N 1
ATOM 4246 C CA . ILE A 1 540 ? 4.120 15.693 11.616 1.00 90.31 540 ILE A CA 1
ATOM 4247 C C . ILE A 1 540 ? 3.605 15.872 13.045 1.00 90.31 540 ILE A C 1
ATOM 4249 O O . ILE A 1 540 ? 2.565 15.342 13.427 1.00 90.31 540 ILE A O 1
ATOM 4253 N N . GLN A 1 541 ? 4.291 16.696 13.833 1.00 89.62 541 GLN A N 1
ATOM 4254 C CA . GLN A 1 541 ? 3.813 17.064 15.162 1.00 89.62 541 GLN A CA 1
ATOM 4255 C C . GLN A 1 541 ? 2.836 18.249 15.081 1.00 89.62 541 GLN A C 1
ATOM 4257 O O . GLN A 1 541 ? 3.158 19.262 14.454 1.00 89.62 541 GLN A O 1
ATOM 4262 N N . PRO A 1 542 ? 1.653 18.172 15.723 1.00 90.19 542 PRO A N 1
ATOM 4263 C CA . PRO A 1 542 ? 0.753 19.313 15.822 1.00 90.19 542 PRO A CA 1
ATOM 4264 C C . PRO A 1 542 ? 1.432 20.492 16.540 1.00 90.19 542 PRO A C 1
ATOM 4266 O O . PRO A 1 542 ? 2.157 20.279 17.519 1.00 90.19 542 PRO A O 1
ATOM 4269 N N . PRO A 1 543 ? 1.199 21.743 16.103 1.00 92.56 543 PRO A N 1
ATOM 4270 C CA . PRO A 1 543 ? 1.872 22.897 16.678 1.00 92.56 543 PRO A CA 1
ATOM 4271 C C . PRO A 1 543 ? 1.412 23.138 18.116 1.00 92.56 543 PRO A C 1
ATOM 4273 O O . PRO A 1 543 ? 0.217 23.081 18.417 1.00 92.56 543 PRO A O 1
ATOM 4276 N N . LYS A 1 544 ? 2.354 23.478 19.002 1.00 89.06 544 LYS A N 1
ATOM 4277 C CA . LYS A 1 544 ? 2.046 23.810 20.400 1.00 89.06 544 LYS A CA 1
ATOM 4278 C C . LYS A 1 544 ? 1.485 25.223 20.514 1.00 89.06 544 LYS A C 1
ATOM 4280 O O . LYS A 1 544 ? 0.442 25.415 21.137 1.00 89.06 544 LYS A O 1
ATOM 4285 N N . LYS A 1 545 ? 2.184 26.217 19.952 1.00 89.56 545 LYS A N 1
ATOM 4286 C CA . LYS A 1 545 ? 1.793 27.637 20.010 1.00 89.56 545 LYS A CA 1
ATOM 4287 C C . LYS A 1 545 ? 2.192 28.458 18.787 1.00 89.56 545 LYS A C 1
ATOM 4289 O O . LYS A 1 545 ? 1.415 29.331 18.416 1.00 89.56 545 LYS A O 1
ATOM 4294 N N . ASN A 1 546 ? 3.368 28.251 18.202 1.00 94.88 546 ASN A N 1
ATOM 4295 C CA . ASN A 1 546 ? 3.962 29.199 17.257 1.00 94.88 546 ASN A CA 1
ATOM 4296 C C . ASN A 1 546 ? 3.839 28.698 15.811 1.00 94.88 546 ASN A C 1
ATOM 4298 O O . ASN A 1 546 ? 4.420 27.672 15.464 1.00 94.88 546 ASN A O 1
ATOM 4302 N N . ILE A 1 547 ? 3.124 29.438 14.959 1.00 95.69 547 ILE A N 1
ATOM 4303 C CA . ILE A 1 547 ? 2.911 29.089 13.544 1.00 95.69 547 ILE A CA 1
ATOM 4304 C C . ILE A 1 547 ? 3.467 30.203 12.656 1.00 95.69 547 ILE A C 1
ATOM 4306 O O . ILE A 1 547 ? 3.118 31.370 12.832 1.00 95.69 547 ILE A O 1
ATOM 4310 N N . LEU A 1 548 ? 4.309 29.840 11.687 1.00 95.44 548 LEU A N 1
ATOM 4311 C CA . LEU A 1 548 ? 4.845 30.747 10.673 1.00 95.44 548 LEU A CA 1
ATOM 4312 C C . LEU A 1 548 ? 4.020 30.676 9.384 1.00 95.44 548 LEU A C 1
ATOM 4314 O O . LEU A 1 548 ? 3.754 29.593 8.869 1.00 95.44 548 LEU A O 1
ATOM 4318 N N . LEU A 1 549 ? 3.670 31.837 8.834 1.00 94.06 549 LEU A N 1
ATOM 4319 C CA . LEU A 1 549 ? 2.906 32.003 7.602 1.00 94.06 549 LEU A CA 1
ATOM 4320 C C . LEU A 1 549 ? 3.733 32.760 6.553 1.00 94.06 549 LEU A C 1
ATOM 4322 O O . LEU A 1 549 ? 4.172 33.897 6.757 1.00 94.06 549 LEU A O 1
ATOM 4326 N N . SER A 1 550 ? 3.907 32.163 5.380 1.00 92.38 550 SER A N 1
ATOM 4327 C CA . SER A 1 550 ? 4.439 32.860 4.209 1.00 92.38 550 SER A CA 1
ATOM 4328 C C . SER A 1 550 ? 3.568 32.550 3.003 1.00 92.38 550 SER A C 1
ATOM 4330 O O . SER A 1 550 ? 3.600 31.443 2.473 1.00 92.38 550 SER A O 1
ATOM 4332 N N . ILE A 1 551 ? 2.745 33.521 2.606 1.00 90.00 551 ILE A N 1
ATOM 4333 C CA . ILE A 1 551 ? 1.744 33.359 1.551 1.00 90.00 551 ILE A CA 1
ATOM 4334 C C . ILE A 1 551 ? 2.054 34.367 0.449 1.00 90.00 551 ILE A C 1
ATOM 4336 O O . ILE A 1 551 ? 2.007 35.579 0.664 1.00 90.00 551 ILE A O 1
ATOM 4340 N N . GLY A 1 552 ? 2.404 33.866 -0.734 1.00 80.44 552 GLY A N 1
ATOM 4341 C CA . GLY A 1 552 ? 2.809 34.708 -1.856 1.00 80.44 552 GLY A CA 1
ATOM 4342 C C . GLY A 1 552 ? 1.638 35.463 -2.486 1.00 80.44 552 GLY A C 1
ATOM 4343 O O . GLY A 1 552 ? 1.644 36.693 -2.544 1.00 80.44 552 GLY A O 1
ATOM 4344 N N . GLY A 1 553 ? 0.637 34.731 -2.979 1.00 81.75 553 GLY A N 1
ATOM 4345 C CA . GLY A 1 553 ? -0.449 35.303 -3.773 1.00 81.75 553 GLY A CA 1
ATOM 4346 C C . GLY A 1 553 ? -1.548 35.973 -2.941 1.00 81.75 553 GLY A C 1
ATOM 4347 O O . GLY A 1 553 ? -1.898 35.532 -1.849 1.00 81.75 553 GLY A O 1
ATOM 4348 N N . TYR A 1 554 ? -2.095 37.077 -3.462 1.00 86.12 554 TYR A N 1
ATOM 4349 C CA . TYR A 1 554 ? -3.173 37.835 -2.811 1.00 86.12 554 TYR A CA 1
ATOM 4350 C C . TYR A 1 554 ? -4.464 37.013 -2.676 1.00 86.12 554 TYR A C 1
ATOM 4352 O O . TYR A 1 554 ? -5.147 37.081 -1.656 1.00 86.12 554 TYR A O 1
ATOM 4360 N N . LYS A 1 555 ? -4.769 36.191 -3.685 1.00 86.38 555 LYS A N 1
ATOM 4361 C CA . LYS A 1 555 ? -5.934 35.304 -3.688 1.00 86.38 555 LYS A CA 1
ATOM 4362 C C . LYS A 1 555 ? -5.860 34.275 -2.559 1.00 86.38 555 LYS A C 1
ATOM 4364 O O . LYS A 1 555 ? -6.825 34.110 -1.823 1.00 86.38 555 LYS A O 1
ATOM 4369 N N . GLU A 1 556 ? -4.707 33.636 -2.384 1.00 88.69 556 GLU A N 1
ATOM 4370 C CA . GLU A 1 556 ? -4.468 32.655 -1.326 1.00 88.69 556 GLU A CA 1
ATOM 4371 C C . GLU A 1 556 ? -4.503 33.308 0.063 1.00 88.69 556 GLU A C 1
ATOM 4373 O O . GLU A 1 556 ? -5.014 32.705 1.004 1.00 88.69 556 GLU A O 1
ATOM 4378 N N . LYS A 1 557 ? -4.030 34.557 0.199 1.00 91.56 557 LYS A N 1
ATOM 4379 C CA . LYS A 1 557 ? -4.161 35.331 1.448 1.00 91.56 557 LYS A CA 1
ATOM 4380 C C . LYS A 1 557 ? -5.624 35.569 1.820 1.00 91.56 557 LYS A C 1
ATOM 4382 O O . LYS A 1 557 ? -5.998 35.328 2.966 1.00 91.56 557 LYS A O 1
ATOM 4387 N N . LEU A 1 558 ? -6.448 35.995 0.858 1.00 92.69 558 LEU A N 1
ATOM 4388 C CA . LEU A 1 558 ? -7.892 36.158 1.057 1.00 92.69 558 LEU A CA 1
ATOM 4389 C C . LEU A 1 558 ? -8.568 34.828 1.407 1.00 92.69 558 LEU A C 1
ATOM 4391 O O . LEU A 1 558 ? -9.382 34.782 2.324 1.00 92.69 558 LEU A O 1
ATOM 4395 N N . GLU A 1 559 ? -8.214 33.742 0.715 1.00 92.31 559 GLU A N 1
ATOM 4396 C CA . GLU A 1 559 ? -8.793 32.423 0.980 1.00 92.31 559 GLU A CA 1
ATOM 4397 C C . GLU A 1 559 ? -8.420 31.887 2.375 1.00 92.31 559 GLU A C 1
ATOM 4399 O O . GLU A 1 559 ? -9.247 31.245 3.027 1.00 92.31 559 GLU A O 1
ATOM 4404 N N . MET A 1 560 ? -7.197 32.155 2.843 1.00 94.56 560 MET A N 1
ATOM 4405 C CA . MET A 1 560 ? -6.705 31.734 4.159 1.00 94.56 560 MET A CA 1
ATOM 4406 C C . MET A 1 560 ? -7.175 32.626 5.310 1.00 94.56 560 MET A C 1
ATOM 4408 O O . MET A 1 560 ? -7.126 32.184 6.458 1.00 94.56 560 MET A O 1
ATOM 4412 N N . LEU A 1 561 ? -7.628 33.855 5.044 1.00 94.50 561 LEU A N 1
ATOM 4413 C CA . LEU A 1 561 ? -7.983 34.829 6.080 1.00 94.50 561 LEU A CA 1
ATOM 4414 C C . LEU A 1 561 ? -8.937 34.276 7.155 1.00 94.50 561 LEU A C 1
ATOM 4416 O O . LEU A 1 561 ? -8.595 34.399 8.335 1.00 94.50 561 LEU A O 1
ATOM 4420 N N . PRO A 1 562 ? -10.054 33.597 6.818 1.00 95.56 562 PRO A N 1
ATOM 4421 C CA . PRO A 1 562 ? -10.942 33.033 7.835 1.00 95.56 562 PRO A CA 1
ATOM 4422 C C . PRO A 1 562 ? -10.251 31.973 8.704 1.00 95.56 562 PRO A C 1
ATOM 4424 O O . PRO A 1 562 ? -10.453 31.923 9.915 1.00 95.56 562 PRO A O 1
ATOM 4427 N N . SER A 1 563 ? -9.401 31.136 8.104 1.00 95.31 563 SER A N 1
ATOM 4428 C CA . SER A 1 563 ? -8.647 30.103 8.821 1.00 95.31 563 SER A CA 1
ATOM 4429 C C . SER A 1 563 ? -7.618 30.728 9.768 1.00 95.31 563 SER A C 1
ATOM 4431 O O . SER A 1 563 ? -7.526 30.346 10.932 1.00 95.31 563 SER A O 1
ATOM 4433 N N . VAL A 1 564 ? -6.886 31.747 9.320 1.00 95.00 564 VAL A N 1
ATOM 4434 C CA . VAL A 1 564 ? -5.893 32.433 10.158 1.00 95.00 564 VAL A CA 1
ATOM 4435 C C . VAL A 1 564 ? -6.562 33.183 11.322 1.00 95.00 564 VAL A C 1
ATOM 4437 O O . VAL A 1 564 ? -6.060 33.141 12.446 1.00 95.00 564 VAL A O 1
ATOM 4440 N N . GLN A 1 565 ? -7.735 33.787 11.104 1.00 94.75 565 GLN A N 1
ATOM 4441 C CA . GLN A 1 565 ? -8.542 34.377 12.181 1.00 94.75 565 GLN A CA 1
ATOM 4442 C C . GLN A 1 565 ? -8.933 33.336 13.240 1.00 94.75 565 GLN A C 1
ATOM 4444 O O . GLN A 1 565 ? -8.782 33.595 14.435 1.00 94.75 565 GLN A O 1
ATOM 4449 N N . LYS A 1 566 ? -9.366 32.137 12.823 1.00 94.75 566 LYS A N 1
ATOM 4450 C CA . LYS A 1 566 ? -9.676 31.031 13.745 1.00 94.75 566 LYS A CA 1
ATOM 4451 C C . LYS A 1 566 ? -8.449 30.557 14.529 1.00 94.75 566 LYS A C 1
ATOM 4453 O O . LYS A 1 566 ? -8.562 30.326 15.730 1.00 94.75 566 LYS A O 1
ATOM 4458 N N . LEU A 1 567 ? -7.273 30.458 13.896 1.00 94.12 567 LEU A N 1
ATOM 4459 C CA . LEU A 1 567 ? -6.023 30.130 14.601 1.00 94.12 567 LEU A CA 1
ATOM 4460 C C . LEU A 1 567 ? -5.705 31.154 15.694 1.00 94.12 567 LEU A C 1
ATOM 4462 O O . LEU A 1 567 ? -5.370 30.777 16.818 1.00 94.12 567 LEU A O 1
ATOM 4466 N N . HIS A 1 568 ? -5.830 32.444 15.377 1.00 93.81 568 HIS A N 1
ATOM 4467 C CA . HIS A 1 568 ? -5.596 33.501 16.355 1.00 93.81 568 HIS A CA 1
ATOM 4468 C C . HIS A 1 568 ? -6.576 33.400 17.535 1.00 93.81 568 HIS A C 1
ATOM 4470 O O . HIS A 1 568 ? -6.151 33.410 18.690 1.00 93.81 568 HIS A O 1
ATOM 4476 N N . GLN A 1 569 ? -7.870 33.211 17.254 1.00 92.69 569 GLN A N 1
ATOM 4477 C CA . GLN A 1 569 ? -8.910 33.030 18.276 1.00 92.69 569 GLN A CA 1
ATOM 4478 C C . GLN A 1 569 ? -8.686 31.781 19.143 1.00 92.69 569 GLN A C 1
ATOM 4480 O O . GLN A 1 569 ? -8.979 31.802 20.336 1.00 92.69 569 GLN A O 1
ATOM 4485 N N . ALA A 1 570 ? -8.122 30.710 18.577 1.00 91.69 570 ALA A N 1
ATOM 4486 C CA . ALA A 1 570 ? -7.779 29.489 19.305 1.00 91.69 570 ALA A CA 1
ATOM 4487 C C . ALA A 1 570 ? -6.544 29.631 20.223 1.00 91.69 570 ALA A C 1
ATOM 4489 O O . ALA A 1 570 ? -6.263 28.717 21.007 1.00 91.69 570 ALA A O 1
ATOM 4490 N N . GLY A 1 571 ? -5.836 30.769 20.158 1.00 92.88 571 GLY A N 1
ATOM 4491 C CA . GLY A 1 571 ? -4.719 31.124 21.039 1.00 92.88 571 GLY A CA 1
ATOM 4492 C C . GLY A 1 571 ? -3.321 30.884 20.459 1.00 92.88 571 GLY A C 1
ATOM 4493 O O . GLY A 1 571 ? -2.341 30.955 21.207 1.00 92.88 571 GLY A O 1
ATOM 4494 N N . TYR A 1 572 ? -3.200 30.603 19.157 1.00 94.44 572 TYR A N 1
ATOM 4495 C CA . TYR A 1 572 ? -1.900 30.446 18.500 1.00 94.44 572 TYR A CA 1
ATOM 4496 C C . TYR A 1 572 ? -1.203 31.799 18.290 1.00 94.44 572 TYR A C 1
ATOM 4498 O O . TYR A 1 572 ? -1.829 32.819 17.990 1.00 94.44 572 TYR A O 1
ATOM 4506 N N . ARG A 1 573 ? 0.125 31.803 18.428 1.00 94.56 573 ARG A N 1
ATOM 4507 C CA . ARG A 1 573 ? 0.993 32.941 18.111 1.00 94.56 573 ARG A CA 1
ATOM 4508 C C . ARG A 1 573 ? 1.395 32.859 16.646 1.00 94.56 573 ARG A C 1
ATOM 4510 O O . ARG A 1 573 ? 2.048 31.904 16.227 1.00 94.56 573 ARG A O 1
ATOM 4517 N N . LEU A 1 574 ? 1.003 33.872 15.886 1.00 95.31 574 LEU A N 1
ATOM 4518 C CA . LEU A 1 574 ? 1.212 33.917 14.448 1.00 95.31 574 LEU A CA 1
ATOM 4519 C C . LEU A 1 574 ? 2.454 34.740 14.116 1.00 95.31 574 LEU A C 1
ATOM 4521 O O . LEU A 1 574 ? 2.602 35.878 14.565 1.00 95.31 574 LEU A O 1
ATOM 4525 N N . PHE A 1 575 ? 3.329 34.159 13.309 1.00 94.88 575 PHE A N 1
ATOM 4526 C CA . PHE A 1 575 ? 4.491 34.806 12.722 1.00 94.88 575 PHE A CA 1
ATOM 4527 C C . PHE A 1 575 ? 4.289 34.871 11.215 1.00 94.88 575 PHE A C 1
ATOM 4529 O O . PHE A 1 575 ? 3.721 33.947 10.634 1.00 94.88 575 PHE A O 1
ATOM 4536 N N . ALA A 1 576 ? 4.741 35.934 10.559 1.00 92.31 576 ALA A N 1
ATOM 4537 C CA . ALA A 1 576 ? 4.547 36.066 9.123 1.00 92.31 576 ALA A CA 1
ATOM 4538 C C . ALA A 1 576 ? 5.659 36.853 8.424 1.00 92.31 576 ALA A C 1
ATOM 4540 O O . ALA A 1 576 ? 6.250 37.772 8.988 1.00 92.31 576 ALA A O 1
ATOM 4541 N N . THR A 1 577 ? 5.916 36.501 7.161 1.00 89.88 577 THR A N 1
ATOM 4542 C CA . THR A 1 577 ? 6.789 37.294 6.265 1.00 89.88 577 THR A CA 1
ATOM 4543 C C . THR A 1 577 ? 6.169 38.649 5.918 1.00 89.88 577 THR A C 1
ATOM 4545 O O . THR A 1 577 ? 4.947 38.741 5.919 1.00 89.88 577 THR A O 1
ATOM 4548 N N . ALA A 1 578 ? 6.976 39.659 5.559 1.00 84.00 578 ALA A N 1
ATOM 4549 C CA . ALA A 1 578 ? 6.582 41.079 5.394 1.00 84.00 578 ALA A CA 1
ATOM 4550 C C . ALA A 1 578 ? 5.181 41.274 4.798 1.00 84.00 578 ALA A C 1
ATOM 4552 O O . ALA A 1 578 ? 4.227 41.566 5.511 1.00 84.00 578 ALA A O 1
ATOM 4553 N N . GLY A 1 579 ? 5.019 40.963 3.509 1.00 84.56 579 GLY A N 1
ATOM 4554 C CA . GLY A 1 579 ? 3.743 41.174 2.825 1.00 84.56 579 GLY A CA 1
ATOM 4555 C C . GLY A 1 579 ? 2.605 40.251 3.281 1.00 84.56 579 GLY A C 1
ATOM 4556 O O . GLY A 1 579 ? 1.463 40.460 2.882 1.00 84.56 579 GLY A O 1
ATOM 4557 N N . THR A 1 580 ? 2.886 39.194 4.046 1.00 89.75 580 THR A N 1
ATOM 4558 C CA . THR A 1 580 ? 1.855 38.355 4.684 1.00 89.75 580 THR A CA 1
ATOM 4559 C C . THR A 1 580 ? 1.420 38.967 6.019 1.00 89.75 580 THR A C 1
ATOM 4561 O O . THR A 1 580 ? 0.228 38.998 6.304 1.00 89.75 580 THR A O 1
ATOM 4564 N N . ALA A 1 581 ? 2.369 39.488 6.804 1.00 91.44 581 ALA A N 1
ATOM 4565 C CA . ALA A 1 581 ? 2.113 40.169 8.067 1.00 91.44 581 ALA A CA 1
ATOM 4566 C C . ALA A 1 581 ? 1.286 41.440 7.847 1.00 91.44 581 ALA A C 1
ATOM 4568 O O . ALA A 1 581 ? 0.246 41.580 8.483 1.00 91.44 581 ALA A O 1
ATOM 4569 N N . ASP A 1 582 ? 1.690 42.292 6.898 1.00 91.31 582 ASP A N 1
ATOM 4570 C CA . ASP A 1 582 ? 0.988 43.543 6.577 1.00 91.31 582 ASP A CA 1
ATOM 4571 C C . ASP A 1 582 ? -0.485 43.279 6.242 1.00 91.31 582 ASP A C 1
ATOM 4573 O O . ASP A 1 582 ? -1.385 43.845 6.857 1.00 91.31 582 ASP A O 1
ATOM 4577 N N . PHE A 1 583 ? -0.735 42.318 5.343 1.00 93.75 583 PHE A N 1
ATOM 4578 C CA . PHE A 1 583 ? -2.086 41.933 4.941 1.00 93.75 583 PHE A CA 1
ATOM 4579 C C . PHE A 1 583 ? -2.938 41.477 6.133 1.00 93.75 583 PHE A C 1
ATOM 4581 O O . PHE A 1 583 ? -4.079 41.904 6.276 1.00 93.75 583 PHE A O 1
ATOM 4588 N N . PHE A 1 584 ? -2.417 40.604 6.997 1.00 93.62 584 PHE A N 1
ATOM 4589 C CA . PHE A 1 584 ? -3.198 40.092 8.124 1.00 93.62 584 PHE A CA 1
ATOM 4590 C C . PHE A 1 584 ? -3.414 41.141 9.218 1.00 93.62 584 PHE A C 1
ATOM 4592 O O . PHE A 1 584 ? -4.510 41.201 9.776 1.00 93.62 584 PHE A O 1
ATOM 4599 N N . VAL A 1 585 ? -2.435 42.013 9.467 1.00 93.25 585 VAL A N 1
ATOM 4600 C CA . VAL A 1 585 ? -2.569 43.132 10.411 1.00 93.25 585 VAL A CA 1
ATOM 4601 C C . VAL A 1 585 ? -3.637 44.121 9.936 1.00 93.25 585 VAL A C 1
ATOM 4603 O O . VAL A 1 585 ? -4.491 44.503 10.736 1.00 93.25 585 VAL A O 1
ATOM 4606 N N . GLU A 1 586 ? -3.674 44.457 8.642 1.00 93.12 586 GLU A N 1
ATOM 4607 C CA . GLU A 1 586 ? -4.742 45.278 8.042 1.00 93.12 586 GLU A CA 1
ATOM 4608 C C . GLU A 1 586 ? -6.138 44.651 8.205 1.00 93.12 586 GLU A C 1
ATOM 4610 O O . GLU A 1 586 ? -7.134 45.362 8.328 1.00 93.12 586 GLU A O 1
ATOM 4615 N N . HIS A 1 587 ? -6.217 43.318 8.264 1.00 92.56 587 HIS A N 1
ATOM 4616 C CA . HIS A 1 587 ? -7.457 42.565 8.470 1.00 92.56 587 HIS A CA 1
ATOM 4617 C C . HIS A 1 587 ? -7.685 42.158 9.941 1.00 92.56 587 HIS A C 1
ATOM 4619 O O . HIS A 1 587 ? -8.409 41.197 10.219 1.00 92.56 587 HIS A O 1
ATOM 4625 N N . ASN A 1 588 ? -7.110 42.911 10.889 1.00 91.81 588 ASN A N 1
ATOM 4626 C CA . ASN A 1 588 ? -7.273 42.756 12.342 1.00 91.81 588 ASN A CA 1
ATOM 4627 C C . ASN A 1 588 ? -6.765 41.421 12.920 1.00 91.81 588 ASN A C 1
ATOM 4629 O O . ASN A 1 588 ? -7.298 40.925 13.913 1.00 91.81 588 ASN A O 1
ATOM 4633 N N . VAL A 1 589 ? -5.726 40.837 12.324 1.00 91.81 589 VAL A N 1
ATOM 4634 C CA . VAL A 1 589 ? -5.050 39.644 12.843 1.00 91.81 589 VAL A CA 1
ATOM 4635 C C . VAL A 1 589 ? -3.609 40.000 13.228 1.00 91.81 589 VAL A C 1
ATOM 4637 O O . VAL A 1 589 ? -2.770 40.212 12.349 1.00 91.81 589 VAL A O 1
ATOM 4640 N N . PRO A 1 590 ? -3.271 40.048 14.529 1.00 90.12 590 PRO A N 1
ATOM 4641 C CA . PRO A 1 590 ? -1.926 40.397 14.965 1.00 90.12 590 PRO A CA 1
ATOM 4642 C C . PRO A 1 590 ? -0.932 39.286 14.597 1.00 90.12 590 PRO A C 1
ATOM 4644 O O . PRO A 1 590 ? -1.083 38.135 15.007 1.00 90.12 590 PRO A O 1
ATOM 4647 N N . CYS A 1 591 ? 0.110 39.650 13.848 1.00 88.56 591 CYS A N 1
ATOM 4648 C CA . CYS A 1 591 ? 1.189 38.754 13.430 1.00 88.56 591 CYS A CA 1
ATOM 4649 C C . CYS A 1 591 ? 2.552 39.371 13.774 1.00 88.56 591 CYS A C 1
ATOM 4651 O O . CYS A 1 591 ? 2.772 40.555 13.521 1.00 88.56 591 CYS A O 1
ATOM 4653 N N . LYS A 1 592 ? 3.490 38.580 14.312 1.00 89.31 592 LYS A N 1
ATOM 4654 C CA . LYS A 1 592 ? 4.883 39.020 14.489 1.00 89.31 592 LYS A CA 1
ATOM 4655 C C . LYS A 1 592 ? 5.630 38.896 13.160 1.00 89.31 592 LYS A C 1
ATOM 4657 O O . LYS A 1 592 ? 5.663 37.829 12.550 1.00 89.31 592 LYS A O 1
ATOM 4662 N N . TYR A 1 593 ? 6.226 39.995 12.721 1.00 89.06 593 TYR A N 1
ATOM 4663 C CA . TYR A 1 593 ? 7.004 40.054 11.490 1.00 89.06 593 TYR A CA 1
ATOM 4664 C C . TYR A 1 593 ? 8.316 39.258 11.599 1.00 89.06 593 TYR A C 1
ATOM 4666 O O . TYR A 1 593 ? 9.032 39.402 12.589 1.00 89.06 593 TYR A O 1
ATOM 4674 N N . LEU A 1 594 ? 8.633 38.459 10.572 1.00 85.25 594 LEU A N 1
ATOM 4675 C CA . LEU A 1 594 ? 9.931 37.801 10.383 1.00 85.25 594 LEU A CA 1
ATOM 4676 C C . LEU A 1 594 ? 10.437 37.961 8.939 1.00 85.25 594 LEU A C 1
ATOM 4678 O O . LEU A 1 594 ? 9.671 37.831 7.982 1.00 85.25 594 LEU A O 1
ATOM 4682 N N . GLU A 1 595 ? 11.745 38.161 8.769 1.00 79.88 595 GLU A N 1
ATOM 4683 C CA . GLU A 1 595 ? 12.401 38.343 7.471 1.00 79.88 595 GLU A CA 1
ATOM 4684 C C . GLU A 1 595 ? 13.512 37.319 7.218 1.00 79.88 595 GLU A C 1
ATOM 4686 O O . GLU A 1 595 ? 14.271 36.948 8.112 1.00 79.88 595 GLU A O 1
ATOM 4691 N N . ALA A 1 596 ? 13.647 36.879 5.965 1.00 69.62 596 ALA A N 1
ATOM 4692 C CA . ALA A 1 596 ? 14.810 36.117 5.519 1.00 69.62 596 ALA A CA 1
ATOM 4693 C C . ALA A 1 596 ? 15.989 37.074 5.238 1.00 69.62 596 ALA A C 1
ATOM 4695 O O . ALA A 1 596 ? 16.133 37.582 4.116 1.00 69.62 596 ALA A O 1
ATOM 4696 N N . LEU A 1 597 ? 16.793 37.318 6.278 1.00 67.44 597 LEU A N 1
ATOM 4697 C CA . LEU A 1 597 ? 18.009 38.143 6.259 1.00 67.44 597 LEU A CA 1
ATOM 4698 C C . LEU A 1 597 ? 19.216 37.374 5.678 1.00 67.44 597 LEU A C 1
ATOM 4700 O O . LEU A 1 597 ? 19.244 36.142 5.706 1.00 67.44 597 LEU A O 1
ATOM 4704 N N . GLY A 1 598 ? 20.190 38.094 5.107 1.00 60.22 598 GLY A N 1
ATOM 4705 C CA . GLY A 1 598 ? 21.433 37.515 4.569 1.00 60.22 598 GLY A CA 1
ATOM 4706 C C . GLY A 1 598 ? 22.476 37.206 5.652 1.00 60.22 598 GLY A C 1
ATOM 4707 O O . GLY A 1 598 ? 22.348 37.668 6.782 1.00 60.22 598 GLY A O 1
ATOM 4708 N N . GLU A 1 599 ? 23.528 36.452 5.308 1.00 54.88 599 GLU A N 1
ATOM 4709 C CA . GLU A 1 599 ? 24.583 36.044 6.261 1.00 54.88 599 GLU A CA 1
ATOM 4710 C C . GLU A 1 599 ? 25.328 37.230 6.902 1.00 54.88 599 GLU A C 1
ATOM 4712 O O . GLU A 1 599 ? 25.705 37.160 8.072 1.00 54.88 599 GLU A O 1
ATOM 4717 N N . ASP A 1 600 ? 25.474 38.349 6.185 1.00 50.12 600 ASP A N 1
ATOM 4718 C CA . ASP A 1 600 ? 26.119 39.563 6.701 1.00 50.12 600 ASP A CA 1
ATOM 4719 C C . ASP A 1 600 ? 25.258 40.339 7.719 1.00 50.12 600 ASP A C 1
ATOM 4721 O O . ASP A 1 600 ? 25.801 41.043 8.571 1.00 50.12 600 ASP A O 1
ATOM 4725 N N . ASP A 1 601 ? 23.930 40.166 7.698 1.00 53.12 601 ASP A N 1
ATOM 4726 C CA . ASP A 1 601 ? 22.984 40.831 8.609 1.00 53.12 601 ASP A CA 1
ATOM 4727 C C . ASP A 1 601 ? 22.804 40.095 9.952 1.00 53.12 601 ASP A C 1
ATOM 4729 O O . ASP A 1 601 ? 22.224 40.649 10.887 1.00 53.12 601 ASP A O 1
ATOM 4733 N N . LEU A 1 602 ? 23.316 38.862 10.078 1.00 51.81 602 LEU A N 1
ATOM 4734 C CA . LEU A 1 602 ? 23.194 38.020 11.282 1.00 51.81 602 LEU A CA 1
ATOM 4735 C C . LEU A 1 602 ? 24.168 38.403 12.414 1.00 51.81 602 LEU A C 1
ATOM 4737 O O . LEU A 1 602 ? 24.050 37.888 13.523 1.00 51.81 602 LEU A O 1
ATOM 4741 N N . LYS A 1 603 ? 25.133 39.298 12.156 1.00 49.19 603 LYS A N 1
ATOM 4742 C CA . LYS A 1 603 ? 26.136 39.749 13.144 1.00 49.19 603 LYS A CA 1
ATOM 4743 C C . LYS A 1 603 ? 25.611 40.819 14.113 1.00 49.19 603 LYS A C 1
ATOM 4745 O O . LYS A 1 603 ? 26.291 41.141 15.084 1.00 49.19 603 LYS A O 1
ATOM 4750 N N . ASP A 1 604 ? 24.418 41.358 13.866 1.00 56.34 604 ASP A N 1
ATOM 4751 C CA . ASP A 1 604 ? 23.781 42.390 14.685 1.00 56.34 604 ASP A CA 1
ATOM 4752 C C . ASP A 1 604 ? 22.707 41.777 15.606 1.00 56.34 604 ASP A C 1
ATOM 4754 O O . ASP A 1 604 ? 21.695 41.235 15.147 1.00 56.34 604 ASP A O 1
ATOM 4758 N N . ALA A 1 605 ? 22.915 41.855 16.925 1.00 53.59 605 ALA A N 1
ATOM 4759 C CA . ALA A 1 605 ? 22.053 41.215 17.922 1.00 53.59 605 ALA A CA 1
ATOM 4760 C C . ALA A 1 605 ? 20.595 41.718 17.879 1.00 53.59 605 ALA A C 1
ATOM 4762 O O . ALA A 1 605 ? 19.686 40.950 18.193 1.00 53.59 605 ALA A O 1
ATOM 4763 N N . GLN A 1 606 ? 20.345 42.961 17.441 1.00 53.41 606 GLN A N 1
ATOM 4764 C CA . GLN A 1 606 ? 18.983 43.504 17.309 1.00 53.41 606 GLN A CA 1
ATOM 4765 C C . GLN A 1 606 ? 18.237 42.989 16.068 1.00 53.41 606 GLN A C 1
ATOM 4767 O O . GLN A 1 606 ? 17.014 42.868 16.098 1.00 53.41 606 GLN A O 1
ATOM 4772 N N . LYS A 1 607 ? 18.947 42.637 14.989 1.00 58.59 607 LYS A N 1
ATOM 4773 C CA . LYS A 1 607 ? 18.337 42.080 13.765 1.00 58.59 607 LYS A CA 1
ATOM 4774 C C . LYS A 1 607 ? 18.028 40.584 13.886 1.00 58.59 607 LYS A C 1
ATOM 4776 O O . LYS A 1 607 ? 17.144 40.071 13.203 1.00 58.59 607 LYS A O 1
ATOM 4781 N N . SER A 1 608 ? 18.714 39.908 14.806 1.00 60.81 608 SER A N 1
ATOM 4782 C CA . SER A 1 608 ? 18.558 38.483 15.118 1.00 60.81 608 SER A CA 1
ATOM 4783 C C . SER A 1 608 ? 17.123 38.111 15.559 1.00 60.81 608 SER A C 1
ATOM 4785 O O . SER A 1 608 ? 16.589 37.067 15.179 1.00 60.81 608 SER A O 1
ATOM 4787 N N . GLU A 1 609 ? 16.428 39.018 16.261 1.00 64.94 609 GLU A N 1
ATOM 4788 C CA . GLU A 1 609 ? 15.058 38.806 16.761 1.00 64.94 609 GLU A CA 1
ATOM 4789 C C . GLU A 1 609 ? 13.973 38.859 15.665 1.00 64.94 609 GLU A C 1
ATOM 4791 O O . GLU A 1 609 ? 12.851 38.398 15.875 1.00 64.94 609 GLU A O 1
ATOM 4796 N N . TYR A 1 610 ? 14.299 39.393 14.487 1.00 70.56 610 TYR A N 1
ATOM 4797 C CA . TYR A 1 610 ? 13.404 39.441 13.325 1.00 70.56 610 TYR A CA 1
ATOM 4798 C C . TYR A 1 610 ? 13.817 38.442 12.239 1.00 70.56 610 TYR A C 1
ATOM 4800 O O . TYR A 1 610 ? 13.178 38.355 11.192 1.00 70.56 610 TYR A O 1
ATOM 4808 N N . SER A 1 611 ? 14.875 37.665 12.480 1.00 79.94 611 SER A N 1
ATOM 4809 C CA . SER A 1 611 ? 15.415 36.716 11.516 1.00 79.94 611 SER A CA 1
ATOM 4810 C C . SER A 1 611 ? 14.577 35.439 11.460 1.00 79.94 611 SER A C 1
ATOM 4812 O O . SER A 1 611 ? 14.535 34.655 12.411 1.00 79.94 611 SER A O 1
ATOM 4814 N N . LEU A 1 612 ? 13.941 35.194 10.314 1.00 81.44 612 LEU A N 1
ATOM 4815 C CA . LEU A 1 612 ? 13.195 33.966 10.035 1.00 81.44 612 LEU A CA 1
ATOM 4816 C C . LEU A 1 612 ? 14.112 32.740 10.106 1.00 81.44 612 LEU A C 1
ATOM 4818 O O . LEU A 1 612 ? 13.752 31.728 10.703 1.00 81.44 612 LEU A O 1
ATOM 4822 N N . THR A 1 613 ? 15.312 32.840 9.533 1.00 82.44 613 THR A N 1
ATOM 4823 C CA . THR A 1 613 ? 16.286 31.741 9.480 1.00 82.44 613 THR A CA 1
ATOM 4824 C C . THR A 1 613 ? 16.731 31.315 10.877 1.00 82.44 613 THR A C 1
ATOM 4826 O O . THR A 1 613 ? 16.812 30.122 11.153 1.00 82.44 613 THR A O 1
ATOM 4829 N N . GLN A 1 614 ? 16.920 32.270 11.789 1.00 83.12 614 GLN A N 1
ATOM 4830 C CA . GLN A 1 614 ? 17.273 31.996 13.181 1.00 83.12 614 GLN A CA 1
ATOM 4831 C C . GLN A 1 614 ? 16.103 31.434 13.997 1.00 83.12 614 GLN A C 1
ATOM 4833 O O . GLN A 1 614 ? 16.309 30.572 14.848 1.00 83.12 614 GLN A O 1
ATOM 4838 N N . HIS A 1 615 ? 14.873 31.884 13.729 1.00 84.75 615 HIS A N 1
ATOM 4839 C CA . HIS A 1 615 ? 13.679 31.322 14.366 1.00 84.75 615 HIS A CA 1
ATOM 4840 C C . HIS A 1 615 ? 13.465 29.853 13.988 1.00 84.75 615 HIS A C 1
ATOM 4842 O O . HIS A 1 615 ? 13.093 29.063 14.855 1.00 84.75 615 HIS A O 1
ATOM 4848 N N . LEU A 1 616 ? 13.736 29.487 12.729 1.00 86.50 616 LEU A N 1
ATOM 4849 C CA . LEU A 1 616 ? 13.739 28.088 12.297 1.00 86.50 616 LEU A CA 1
ATOM 4850 C C . LEU A 1 616 ? 14.902 27.314 12.939 1.00 86.50 616 LEU A C 1
ATOM 4852 O O . LEU A 1 616 ? 14.667 26.284 13.555 1.00 86.50 616 LEU A O 1
ATOM 4856 N N . ALA A 1 617 ? 16.134 27.834 12.882 1.00 85.44 617 ALA A N 1
ATOM 4857 C CA . ALA A 1 617 ? 17.313 27.138 13.412 1.00 85.44 617 ALA A CA 1
ATOM 4858 C C . ALA A 1 617 ? 17.257 26.875 14.930 1.00 85.44 617 ALA A C 1
ATOM 4860 O O . ALA A 1 617 ? 17.770 25.865 15.403 1.00 85.44 617 ALA A O 1
ATOM 4861 N N . ASN A 1 618 ? 16.618 27.766 15.694 1.00 86.50 618 ASN A N 1
ATOM 4862 C CA . ASN A 1 618 ? 16.451 27.631 17.143 1.00 86.50 618 ASN A CA 1
ATOM 4863 C C . ASN A 1 618 ? 15.134 26.943 17.550 1.00 86.50 618 ASN A C 1
ATOM 4865 O O . ASN A 1 618 ? 14.789 26.970 18.731 1.00 86.50 618 ASN A O 1
ATOM 4869 N N . ASN A 1 619 ? 14.380 26.363 16.603 1.00 86.38 619 ASN A N 1
ATOM 4870 C CA . ASN A 1 619 ? 13.090 25.701 16.848 1.00 86.38 619 ASN A CA 1
ATOM 4871 C C . ASN A 1 619 ? 12.080 26.573 17.623 1.00 86.38 619 ASN A C 1
ATOM 4873 O O . ASN A 1 619 ? 11.339 26.094 18.481 1.00 86.38 619 ASN A O 1
ATOM 4877 N N . LEU A 1 620 ? 12.045 27.878 17.328 1.00 90.12 620 LEU A N 1
ATOM 4878 C CA . LEU A 1 620 ? 11.063 28.808 17.900 1.00 90.12 620 LEU A CA 1
ATOM 4879 C C . LEU A 1 620 ? 9.711 28.750 17.174 1.00 90.12 620 LEU A C 1
ATOM 4881 O O . LEU A 1 620 ? 8.734 29.319 17.660 1.00 90.12 620 LEU A O 1
ATOM 4885 N N . ILE A 1 621 ? 9.652 28.095 16.015 1.00 93.56 621 ILE A N 1
ATOM 4886 C CA . ILE A 1 621 ? 8.452 27.887 15.202 1.00 93.56 621 ILE A CA 1
ATOM 4887 C C . ILE A 1 621 ? 8.091 26.404 15.256 1.00 93.56 621 ILE A C 1
ATOM 4889 O O . ILE A 1 621 ? 8.919 25.567 14.913 1.00 93.56 621 ILE A O 1
ATOM 4893 N N . ASP A 1 622 ? 6.853 26.089 15.642 1.00 93.69 622 ASP A N 1
ATOM 4894 C CA . ASP A 1 622 ? 6.380 24.702 15.733 1.00 93.69 622 ASP A CA 1
ATOM 4895 C C . ASP A 1 622 ? 5.873 24.176 14.380 1.00 93.69 622 ASP A C 1
ATOM 4897 O O . ASP A 1 622 ? 5.811 22.972 14.164 1.00 93.69 622 ASP A O 1
ATOM 4901 N N . MET A 1 623 ? 5.452 25.070 13.479 1.00 95.19 623 MET A N 1
ATOM 4902 C CA . MET A 1 623 ? 4.914 24.713 12.165 1.00 95.19 623 MET A CA 1
ATOM 4903 C C . MET A 1 623 ? 5.065 25.854 11.163 1.00 95.19 623 MET A C 1
ATOM 4905 O O . MET A 1 623 ? 4.842 27.021 11.497 1.00 95.19 623 MET A O 1
ATOM 4909 N N . TYR A 1 624 ? 5.371 25.507 9.914 1.00 95.00 624 TYR A N 1
ATOM 4910 C CA . TYR A 1 624 ? 5.494 26.447 8.809 1.00 95.00 624 TYR A CA 1
ATOM 4911 C C . TYR A 1 624 ? 4.458 26.166 7.713 1.00 95.00 624 TYR A C 1
ATOM 4913 O O . TYR A 1 624 ? 4.462 25.114 7.079 1.00 95.00 624 TYR A O 1
ATOM 4921 N N . ILE A 1 625 ? 3.582 27.137 7.446 1.00 94.62 625 ILE A N 1
ATOM 4922 C CA . ILE A 1 625 ? 2.686 27.133 6.287 1.00 94.62 625 ILE A CA 1
ATOM 4923 C C . ILE A 1 625 ? 3.288 28.065 5.230 1.00 94.62 625 ILE A C 1
ATOM 4925 O O . ILE A 1 625 ? 3.280 29.292 5.380 1.00 94.62 625 ILE A O 1
ATOM 4929 N N . ASN A 1 626 ? 3.824 27.480 4.158 1.00 92.25 626 ASN A N 1
ATOM 4930 C CA . ASN A 1 626 ? 4.419 28.207 3.041 1.00 92.25 626 ASN A CA 1
ATOM 4931 C C . ASN A 1 626 ? 3.602 27.976 1.772 1.00 92.25 626 ASN A C 1
ATOM 4933 O O . ASN A 1 626 ? 3.711 26.925 1.157 1.00 92.25 626 ASN A O 1
ATOM 4937 N N . LEU A 1 627 ? 2.828 28.970 1.347 1.00 89.38 627 LEU A N 1
ATOM 4938 C CA . LEU A 1 627 ? 2.062 28.918 0.105 1.00 89.38 627 LEU A CA 1
ATOM 4939 C C . LEU A 1 627 ? 2.810 29.733 -0.960 1.00 89.38 627 LEU A C 1
ATOM 4941 O O . LEU A 1 627 ? 2.665 30.965 -0.998 1.00 89.38 627 LEU A O 1
ATOM 4945 N N . PRO A 1 628 ? 3.667 29.101 -1.787 1.00 78.75 628 PRO A N 1
ATOM 4946 C CA . PRO A 1 628 ? 4.423 29.822 -2.799 1.00 78.75 628 PRO A CA 1
ATOM 4947 C C . PRO A 1 628 ? 3.475 30.497 -3.794 1.00 78.75 628 PRO A C 1
ATOM 4949 O O . PRO A 1 628 ? 2.452 29.940 -4.185 1.00 78.75 628 PRO A O 1
ATOM 4952 N N . SER A 1 629 ? 3.821 31.707 -4.235 1.00 68.19 629 SER A N 1
ATOM 4953 C CA . SER A 1 629 ? 3.144 32.316 -5.380 1.00 68.19 629 SER A CA 1
ATOM 4954 C C . SER A 1 629 ? 3.327 31.426 -6.608 1.00 68.19 629 SER A C 1
ATOM 4956 O O . SER A 1 629 ? 4.429 30.912 -6.814 1.00 68.19 629 SER A O 1
ATOM 4958 N N . LYS A 1 630 ? 2.288 31.301 -7.448 1.00 62.06 630 LYS A N 1
ATOM 4959 C CA . LYS A 1 630 ? 2.404 30.745 -8.805 1.00 62.06 630 LYS A CA 1
ATOM 4960 C C . LYS A 1 630 ? 3.487 31.528 -9.553 1.00 62.06 630 LYS A C 1
ATOM 4962 O O . LYS A 1 630 ? 3.238 32.612 -10.081 1.00 62.06 630 LYS A O 1
ATOM 4967 N N . ASN A 1 631 ? 4.724 31.045 -9.514 1.00 46.78 631 ASN A N 1
ATOM 4968 C CA . ASN A 1 631 ? 5.827 31.708 -10.184 1.00 46.78 631 ASN A CA 1
ATOM 4969 C C . ASN A 1 631 ? 5.668 31.446 -11.674 1.00 46.78 631 ASN A C 1
ATOM 4971 O O . ASN A 1 631 ? 5.725 30.305 -12.115 1.00 46.78 631 ASN A O 1
ATOM 4975 N N . LYS A 1 632 ? 5.516 32.525 -12.442 1.00 43.12 632 LYS A N 1
ATOM 4976 C CA . LYS A 1 632 ? 5.408 32.505 -13.905 1.00 43.12 632 LYS A CA 1
ATOM 4977 C C . LYS A 1 632 ? 6.666 31.970 -14.613 1.00 43.12 632 LYS A C 1
ATOM 4979 O O . LYS A 1 632 ? 6.679 31.931 -15.820 1.00 43.12 632 LYS A O 1
ATOM 4984 N N . TYR A 1 633 ? 7.727 31.586 -13.895 1.00 39.94 633 TYR A N 1
ATOM 4985 C CA . TYR A 1 633 ? 9.004 31.161 -14.475 1.00 39.94 633 TYR A CA 1
ATOM 4986 C C . TYR A 1 633 ? 9.646 30.044 -13.643 1.00 39.94 633 TYR A C 1
ATOM 4988 O O . TYR A 1 633 ? 9.929 30.245 -12.457 1.00 39.94 633 TYR A O 1
ATOM 4996 N N . ARG A 1 634 ? 9.971 28.908 -14.279 1.00 40.97 634 ARG A N 1
ATOM 4997 C CA . ARG A 1 634 ? 10.973 27.961 -13.761 1.00 40.97 634 ARG A CA 1
ATOM 4998 C C . ARG A 1 634 ? 12.337 28.636 -13.906 1.00 40.97 634 ARG A C 1
ATOM 5000 O O . ARG A 1 634 ? 12.822 28.830 -15.017 1.00 40.97 634 ARG A O 1
ATOM 5007 N N . ARG A 1 635 ? 12.924 29.073 -12.791 1.00 48.03 635 ARG A N 1
ATOM 5008 C CA . ARG A 1 635 ? 14.293 29.610 -12.788 1.00 48.03 635 ARG A CA 1
ATOM 5009 C C . ARG A 1 635 ? 15.291 28.438 -12.863 1.00 48.03 635 ARG A C 1
ATOM 5011 O O . ARG A 1 635 ? 14.932 27.340 -12.437 1.00 48.03 635 ARG A O 1
ATOM 5018 N N . PRO A 1 636 ? 16.502 28.638 -13.416 1.00 37.47 636 PRO A N 1
ATOM 5019 C CA . PRO A 1 636 ? 17.523 27.590 -13.506 1.00 37.47 636 PRO A CA 1
ATOM 5020 C C . PRO A 1 636 ? 17.794 26.932 -12.145 1.00 37.47 636 PRO A C 1
ATOM 5022 O O . PRO A 1 636 ? 17.653 27.598 -11.120 1.00 37.47 636 PRO A O 1
ATOM 5025 N N . ALA A 1 637 ? 18.247 25.673 -12.123 1.00 38.12 637 ALA A N 1
ATOM 5026 C CA . ALA A 1 637 ? 18.607 24.952 -10.890 1.00 38.12 637 ALA A CA 1
ATOM 5027 C C . ALA A 1 637 ? 19.647 25.698 -10.021 1.00 38.12 637 ALA A C 1
ATOM 5029 O O . ALA A 1 637 ? 19.695 25.524 -8.807 1.00 38.12 637 ALA A O 1
ATOM 5030 N N . SER A 1 638 ? 20.430 26.597 -10.627 1.00 35.84 638 SER A N 1
ATOM 5031 C CA . SER A 1 638 ? 21.382 27.485 -9.953 1.00 35.84 638 SER A CA 1
ATOM 5032 C C . SER A 1 638 ? 20.743 28.675 -9.212 1.00 35.84 638 SER A C 1
ATOM 5034 O O . SER A 1 638 ? 21.421 29.349 -8.437 1.00 35.84 638 SER A O 1
ATOM 5036 N N . TYR A 1 639 ? 19.448 28.957 -9.407 1.00 43.19 639 TYR A N 1
ATOM 5037 C CA . TYR A 1 639 ? 18.756 30.086 -8.785 1.00 43.19 639 TYR A CA 1
ATOM 5038 C C . TYR A 1 639 ? 17.950 29.656 -7.548 1.00 43.19 639 TYR A C 1
ATOM 5040 O O . TYR A 1 639 ? 16.778 29.286 -7.616 1.00 43.19 639 TYR A O 1
ATOM 5048 N N . SER A 1 640 ? 18.570 29.777 -6.375 1.00 54.47 640 SER A N 1
ATOM 5049 C CA . SER A 1 640 ? 17.946 29.511 -5.074 1.00 54.47 640 SER A CA 1
ATOM 5050 C C . SER A 1 640 ? 17.069 30.693 -4.631 1.00 54.47 640 SER A C 1
ATOM 5052 O O . SER A 1 640 ? 17.575 31.721 -4.176 1.00 54.47 640 SER A O 1
ATOM 5054 N N . SER A 1 641 ? 15.742 30.582 -4.772 1.00 68.12 641 SER A N 1
ATOM 5055 C CA . SER A 1 641 ? 14.822 31.617 -4.269 1.00 68.12 641 SER A CA 1
ATOM 5056 C C . SER A 1 641 ? 14.837 31.687 -2.735 1.00 68.12 641 SER A C 1
ATOM 5058 O O . SER A 1 641 ? 15.036 30.674 -2.063 1.00 68.12 641 SER A O 1
ATOM 5060 N N . LYS A 1 642 ? 14.562 32.867 -2.154 1.00 72.75 642 LYS A N 1
ATOM 5061 C CA . LYS A 1 642 ? 14.427 33.007 -0.689 1.00 72.75 642 LYS A CA 1
ATOM 5062 C C . LYS A 1 642 ? 13.384 32.027 -0.121 1.00 72.75 642 LYS A C 1
ATOM 5064 O O . LYS A 1 642 ? 13.631 31.410 0.906 1.00 72.75 642 LYS A O 1
ATOM 5069 N N . GLY A 1 643 ? 12.263 31.825 -0.826 1.00 77.38 643 GLY A N 1
ATOM 5070 C CA . GLY A 1 643 ? 11.217 30.870 -0.439 1.00 77.38 643 GLY A CA 1
ATOM 5071 C C . GLY A 1 643 ? 11.718 29.425 -0.373 1.00 77.38 643 GLY A C 1
ATOM 5072 O O . GLY A 1 643 ? 11.532 28.775 0.654 1.00 77.38 643 GLY A O 1
ATOM 5073 N N . TYR A 1 644 ? 12.432 28.969 -1.410 1.00 81.06 644 TYR A N 1
ATOM 5074 C CA . TYR A 1 644 ? 13.078 27.649 -1.439 1.00 81.06 644 TYR A CA 1
ATOM 5075 C C . TYR A 1 644 ? 13.994 27.442 -0.228 1.00 81.06 644 TYR A C 1
ATOM 5077 O O . TYR A 1 644 ? 13.843 26.455 0.487 1.00 81.06 644 TYR A O 1
ATOM 5085 N N . ARG A 1 645 ? 14.878 28.411 0.066 1.00 81.62 645 ARG A N 1
ATOM 5086 C CA . ARG A 1 645 ? 15.801 28.318 1.211 1.00 81.62 645 ARG A CA 1
ATOM 5087 C C . ARG A 1 645 ? 15.052 28.109 2.524 1.00 81.62 645 ARG A C 1
ATOM 5089 O O . ARG A 1 645 ? 15.389 27.206 3.275 1.00 81.62 645 ARG A O 1
ATOM 5096 N N . THR A 1 646 ? 14.005 28.896 2.779 1.00 85.62 646 THR A N 1
ATOM 5097 C CA . THR A 1 646 ? 13.243 28.780 4.036 1.00 85.62 646 THR A CA 1
ATOM 5098 C C . THR A 1 646 ? 12.479 27.465 4.163 1.00 85.62 646 THR A C 1
ATOM 5100 O O . THR A 1 646 ? 12.411 26.914 5.257 1.00 85.62 646 THR A O 1
ATOM 5103 N N . ARG A 1 647 ? 11.926 26.933 3.064 1.00 88.38 647 ARG A N 1
ATOM 5104 C CA . ARG A 1 647 ? 11.265 25.623 3.080 1.00 88.38 647 ARG A CA 1
ATOM 5105 C C . ARG A 1 647 ? 12.259 24.497 3.339 1.00 88.38 647 ARG A C 1
ATOM 5107 O O . ARG A 1 647 ? 11.989 23.628 4.157 1.00 88.38 647 ARG A O 1
ATOM 5114 N N . ARG A 1 648 ? 13.414 24.544 2.671 1.00 86.69 648 ARG A N 1
ATOM 5115 C CA . ARG A 1 648 ? 14.497 23.575 2.854 1.00 86.69 648 ARG A CA 1
ATOM 5116 C C . ARG A 1 648 ? 14.981 23.559 4.301 1.00 86.69 648 ARG A C 1
ATOM 5118 O O . ARG A 1 648 ? 15.002 22.500 4.909 1.00 86.69 648 ARG A O 1
ATOM 5125 N N . MET A 1 649 ? 15.221 24.739 4.878 1.00 86.81 649 MET A N 1
ATOM 5126 C CA . MET A 1 649 ? 15.570 24.877 6.295 1.00 86.81 649 MET A CA 1
ATOM 5127 C C . MET A 1 649 ? 14.506 24.287 7.222 1.00 86.81 649 MET A C 1
ATOM 5129 O O . MET A 1 649 ? 14.860 23.633 8.192 1.00 86.81 649 MET A O 1
ATOM 5133 N N . ALA A 1 650 ? 13.214 24.487 6.942 1.00 89.38 650 ALA A N 1
ATOM 5134 C CA . ALA A 1 650 ? 12.163 23.884 7.760 1.00 89.38 650 ALA A CA 1
ATOM 5135 C C . ALA A 1 650 ? 12.243 22.351 7.745 1.00 89.38 650 ALA A C 1
ATOM 5137 O O . ALA A 1 650 ? 12.213 21.741 8.807 1.00 89.38 650 ALA A O 1
ATOM 5138 N N . VAL A 1 651 ? 12.444 21.734 6.575 1.00 88.56 651 VAL A N 1
ATOM 5139 C CA . VAL A 1 651 ? 12.641 20.278 6.485 1.00 88.56 651 VAL A CA 1
ATOM 5140 C C . VAL A 1 651 ? 13.932 19.841 7.192 1.00 88.56 651 VAL A C 1
ATOM 5142 O O . VAL A 1 651 ? 13.913 18.852 7.920 1.00 88.56 651 VAL A O 1
ATOM 5145 N N . ASP A 1 652 ? 15.033 20.579 7.027 1.00 86.69 652 ASP A N 1
ATOM 5146 C CA . ASP A 1 652 ? 16.340 20.249 7.621 1.00 86.69 652 ASP A CA 1
ATOM 5147 C C . ASP A 1 652 ? 16.333 20.349 9.156 1.00 86.69 652 ASP A C 1
ATOM 5149 O O . ASP A 1 652 ? 16.978 19.548 9.828 1.00 86.69 652 ASP A O 1
ATOM 5153 N N . TYR A 1 653 ? 15.564 21.287 9.718 1.00 89.38 653 TYR A N 1
ATOM 5154 C CA . TYR A 1 653 ? 15.345 21.420 11.164 1.00 89.38 653 TYR A CA 1
ATOM 5155 C C . TYR A 1 653 ? 14.147 20.610 11.682 1.00 89.38 653 TYR A C 1
ATOM 5157 O O . TYR A 1 653 ? 13.760 20.768 12.836 1.00 89.38 653 TYR A O 1
ATOM 5165 N N . ALA A 1 654 ? 13.566 19.733 10.855 1.00 89.69 654 ALA A N 1
ATOM 5166 C CA . ALA A 1 654 ? 12.413 18.898 11.201 1.00 89.69 654 ALA A CA 1
ATOM 5167 C C . ALA A 1 654 ? 11.175 19.688 11.684 1.00 89.69 654 ALA A C 1
ATOM 5169 O O . ALA A 1 654 ? 10.377 19.194 12.481 1.00 89.69 654 ALA A O 1
ATOM 5170 N N . ILE A 1 655 ? 10.991 20.908 11.175 1.00 92.06 655 ILE A N 1
ATOM 5171 C CA . ILE A 1 655 ? 9.793 21.722 11.389 1.00 92.06 655 ILE A CA 1
ATOM 5172 C C . ILE A 1 655 ? 8.741 21.315 10.343 1.00 92.06 655 ILE A C 1
ATOM 5174 O O . ILE A 1 655 ? 9.008 21.424 9.141 1.00 92.06 655 ILE A O 1
ATOM 5178 N N . PRO A 1 656 ? 7.532 20.889 10.760 1.00 93.00 656 PRO A N 1
ATOM 5179 C CA . PRO A 1 656 ? 6.449 20.541 9.848 1.00 93.00 656 PRO A CA 1
ATOM 5180 C C . PRO A 1 656 ? 6.148 21.635 8.823 1.00 93.00 656 PRO A C 1
ATOM 5182 O O . PRO A 1 656 ? 5.958 22.803 9.179 1.00 93.00 656 PRO A O 1
ATOM 5185 N N . LEU A 1 657 ? 6.062 21.237 7.553 1.00 93.06 657 LEU A N 1
ATOM 5186 C CA . LEU A 1 657 ? 5.865 22.130 6.416 1.00 93.06 657 LEU A CA 1
ATOM 5187 C C . LEU A 1 657 ? 4.581 21.773 5.660 1.00 93.06 657 LEU A C 1
ATOM 5189 O O . LEU A 1 657 ? 4.436 20.653 5.181 1.00 93.06 657 LEU A O 1
ATOM 5193 N N . ILE A 1 658 ? 3.685 22.748 5.494 1.00 93.88 658 ILE A N 1
ATOM 5194 C CA . ILE A 1 658 ? 2.476 22.625 4.667 1.00 93.88 658 ILE A CA 1
ATOM 5195 C C . ILE A 1 658 ? 2.566 23.596 3.492 1.00 93.88 658 ILE A C 1
ATOM 5197 O O . ILE A 1 658 ? 2.750 24.799 3.696 1.00 93.88 658 ILE A O 1
ATOM 5201 N N . THR A 1 659 ? 2.411 23.081 2.268 1.00 91.56 659 THR A N 1
ATOM 5202 C CA . THR A 1 659 ? 2.598 23.863 1.031 1.00 91.56 659 THR A CA 1
ATOM 5203 C C . THR A 1 659 ? 1.355 24.035 0.163 1.00 91.56 659 THR A C 1
ATOM 5205 O O . THR A 1 659 ? 1.383 24.800 -0.801 1.00 91.56 659 THR A O 1
ATOM 5208 N N . ASN A 1 660 ? 0.240 23.393 0.521 1.00 92.12 660 ASN A N 1
ATOM 5209 C CA . ASN A 1 660 ? -1.027 23.493 -0.200 1.00 92.12 660 ASN A CA 1
ATOM 5210 C C . ASN A 1 660 ? -2.092 24.242 0.621 1.00 92.12 660 ASN A C 1
ATOM 5212 O O . ASN A 1 660 ? -2.273 23.989 1.813 1.00 92.12 660 ASN A O 1
ATOM 5216 N N . VAL A 1 661 ? -2.826 25.151 -0.031 1.00 92.12 661 VAL A N 1
ATOM 5217 C CA . VAL A 1 661 ? -3.852 25.989 0.611 1.00 92.12 661 VAL A CA 1
ATOM 5218 C C . VAL A 1 661 ? -5.037 25.177 1.147 1.00 92.12 661 VAL A C 1
ATOM 5220 O O . VAL A 1 661 ? -5.534 25.468 2.233 1.00 92.12 661 VAL A O 1
ATOM 5223 N N . LYS A 1 662 ? -5.484 24.134 0.436 1.00 93.38 662 LYS A N 1
ATOM 5224 C CA . LYS A 1 662 ? -6.625 23.303 0.849 1.00 93.38 662 LYS A CA 1
ATOM 5225 C C . LYS A 1 662 ? -6.262 22.439 2.054 1.00 93.38 662 LYS A C 1
ATOM 5227 O O . LYS A 1 662 ? -6.996 22.435 3.041 1.00 93.38 662 LYS A O 1
ATOM 5232 N N . CYS A 1 663 ? -5.079 21.831 2.025 1.00 94.81 663 CYS A N 1
ATOM 5233 C CA . CYS A 1 663 ? -4.528 21.049 3.133 1.00 94.81 663 CYS A CA 1
ATOM 5234 C C . CYS A 1 663 ? -4.290 21.917 4.378 1.00 94.81 663 CYS A C 1
ATOM 5236 O O . CYS A 1 663 ? -4.597 21.497 5.494 1.00 94.81 663 CYS A O 1
ATOM 5238 N N . ALA A 1 664 ? -3.817 23.158 4.197 1.00 95.00 664 ALA A N 1
ATOM 5239 C CA . ALA A 1 664 ? -3.666 24.121 5.286 1.00 95.00 664 ALA A CA 1
ATOM 5240 C C . ALA A 1 664 ? -5.015 24.489 5.923 1.00 95.00 664 ALA A C 1
ATOM 5242 O O . ALA A 1 664 ? -5.130 24.504 7.146 1.00 95.00 664 ALA A O 1
ATOM 5243 N N . LYS A 1 665 ? -6.058 24.738 5.122 1.00 95.25 665 LYS A N 1
ATOM 5244 C CA . LYS A 1 665 ? -7.408 25.014 5.640 1.00 95.25 665 LYS A CA 1
ATOM 5245 C C . LYS A 1 665 ? -7.961 23.836 6.433 1.00 95.25 665 LYS A C 1
ATOM 5247 O O . LYS A 1 665 ? -8.458 24.038 7.538 1.00 95.25 665 LYS A O 1
ATOM 5252 N N . LEU A 1 666 ? -7.842 22.622 5.894 1.00 95.25 666 LEU A N 1
ATOM 5253 C CA . LEU A 1 666 ? -8.298 21.406 6.566 1.00 95.25 666 LEU A CA 1
ATOM 5254 C C . LEU A 1 666 ? -7.569 21.196 7.901 1.00 95.25 666 LEU A C 1
ATOM 5256 O O . LEU A 1 666 ? -8.214 20.928 8.914 1.00 95.25 666 LEU A O 1
ATOM 5260 N N . LEU A 1 667 ? -6.249 21.406 7.916 1.00 95.38 667 LEU A N 1
ATOM 5261 C CA . LEU A 1 667 ? -5.432 21.340 9.126 1.00 95.38 667 LEU A CA 1
ATOM 5262 C C . LEU A 1 667 ? -5.898 22.346 10.178 1.00 95.38 667 LEU A C 1
ATOM 5264 O O . LEU A 1 667 ? -6.071 21.989 11.338 1.00 95.38 667 LEU A O 1
ATOM 5268 N N . VAL A 1 668 ? -6.122 23.600 9.784 1.00 95.25 668 VAL A N 1
ATOM 5269 C CA . VAL A 1 668 ? -6.567 24.641 10.715 1.00 95.25 668 VAL A CA 1
ATOM 5270 C C . VAL A 1 668 ? -7.912 24.291 11.345 1.00 95.25 668 VAL A C 1
ATOM 5272 O O . VAL A 1 668 ? -8.053 24.402 12.562 1.00 95.25 668 VAL A O 1
ATOM 5275 N N . GLU A 1 669 ? -8.887 23.842 10.553 1.00 94.88 669 GLU A N 1
ATOM 5276 C CA . GLU A 1 669 ? -10.177 23.409 11.099 1.00 94.88 669 GLU A CA 1
ATOM 5277 C C . GLU A 1 669 ? -10.012 22.226 12.066 1.00 94.88 669 GLU A C 1
ATOM 5279 O O . GLU A 1 669 ? -10.640 22.218 13.124 1.00 94.88 669 GLU A O 1
ATOM 5284 N N . ALA A 1 670 ? -9.133 21.267 11.754 1.00 94.44 670 ALA A N 1
ATOM 5285 C CA . ALA A 1 670 ? -8.848 20.136 12.635 1.00 94.44 670 ALA A CA 1
ATOM 5286 C C . ALA A 1 670 ? -8.200 20.571 13.965 1.00 94.44 670 ALA A C 1
ATOM 5288 O O . ALA A 1 670 ? -8.621 20.121 15.031 1.00 94.44 670 ALA A O 1
ATOM 5289 N N . LEU A 1 671 ? -7.232 21.494 13.931 1.00 93.38 671 LEU A N 1
ATOM 5290 C CA . LEU A 1 671 ? -6.560 22.009 15.133 1.00 93.38 671 LEU A CA 1
ATOM 5291 C C . LEU A 1 671 ? -7.516 22.785 16.050 1.00 93.38 671 LEU A C 1
ATOM 5293 O O . LEU A 1 671 ? -7.481 22.629 17.271 1.00 93.38 671 LEU A O 1
ATOM 5297 N N . VAL A 1 672 ? -8.394 23.609 15.472 1.00 93.00 672 VAL A N 1
ATOM 5298 C CA . VAL A 1 672 ? -9.335 24.449 16.233 1.00 93.00 672 VAL A CA 1
ATOM 5299 C C . VAL A 1 672 ? -10.399 23.608 16.946 1.00 93.00 672 VAL A C 1
ATOM 5301 O O . VAL A 1 672 ? -10.835 23.982 18.034 1.00 93.00 672 VAL A O 1
ATOM 5304 N N . ARG A 1 673 ? -10.780 22.453 16.385 1.00 91.44 673 ARG A N 1
ATOM 5305 C CA . ARG A 1 673 ? -11.780 21.546 16.975 1.00 91.44 673 ARG A CA 1
ATOM 5306 C C . ARG A 1 673 ? -11.316 20.842 18.253 1.00 91.44 673 ARG A C 1
ATOM 5308 O O . ARG A 1 673 ? -12.171 20.383 19.001 1.00 91.44 673 ARG A O 1
ATOM 5315 N N . ARG A 1 674 ? -10.001 20.766 18.520 1.00 83.50 674 ARG A N 1
ATOM 5316 C CA . ARG A 1 674 ? -9.409 20.101 19.705 1.00 83.50 674 ARG A CA 1
ATOM 5317 C C . ARG A 1 674 ? -10.002 18.708 19.972 1.00 83.50 674 ARG A C 1
ATOM 5319 O O . ARG A 1 674 ? -10.423 18.400 21.085 1.00 83.50 674 ARG A O 1
ATOM 5326 N N . MET A 1 675 ? -10.063 17.893 18.924 1.00 84.31 675 MET A N 1
ATOM 5327 C CA . MET A 1 675 ? -10.635 16.546 18.984 1.00 84.31 675 MET A CA 1
ATOM 5328 C C . MET A 1 675 ? -9.765 15.624 19.857 1.00 84.31 675 MET A C 1
ATOM 5330 O O . MET A 1 675 ? -8.538 15.768 19.831 1.00 84.31 675 MET A O 1
ATOM 5334 N N . PRO A 1 676 ? -10.360 14.683 20.616 1.00 82.38 676 PRO A N 1
ATOM 5335 C CA . PRO A 1 676 ? -9.596 13.633 21.277 1.00 82.38 676 PRO A CA 1
ATOM 5336 C C . PRO A 1 676 ? -8.938 12.749 20.213 1.00 82.38 676 PRO A C 1
ATOM 5338 O O . PRO A 1 676 ? -9.569 12.389 19.223 1.00 82.38 676 PRO A O 1
ATOM 5341 N N . LEU A 1 677 ? -7.660 12.428 20.405 1.00 84.94 677 LEU A N 1
ATOM 5342 C CA . LEU A 1 677 ? -6.874 11.603 19.479 1.00 84.94 677 LEU A CA 1
ATOM 5343 C C . LEU A 1 677 ? -6.588 10.208 20.048 1.00 84.94 677 LEU A C 1
ATOM 5345 O O . LEU A 1 677 ? -5.716 9.503 19.544 1.00 84.94 677 LEU A O 1
ATOM 5349 N N . ASP A 1 678 ? -7.311 9.824 21.100 1.00 83.88 678 ASP A N 1
ATOM 5350 C CA . ASP A 1 678 ? -7.242 8.488 21.677 1.00 83.88 678 ASP A CA 1
ATOM 5351 C C . ASP A 1 678 ? -7.714 7.443 20.660 1.00 83.88 678 ASP A C 1
ATOM 5353 O O . ASP A 1 678 ? -8.622 7.688 19.859 1.00 83.88 678 ASP A O 1
ATOM 5357 N N . VAL A 1 679 ? -7.093 6.264 20.699 1.00 82.88 679 VAL A N 1
ATOM 5358 C CA . VAL A 1 679 ? -7.490 5.140 19.847 1.00 82.88 679 VAL A CA 1
ATOM 5359 C C . VAL A 1 679 ? -8.884 4.679 20.260 1.00 82.88 679 VAL A C 1
ATOM 5361 O O . VAL A 1 679 ? -9.132 4.347 21.419 1.00 82.88 679 VAL A O 1
ATOM 5364 N N . SER A 1 680 ? -9.791 4.646 19.295 1.00 81.50 680 SER A N 1
ATOM 5365 C CA . SER A 1 680 ? -11.188 4.265 19.458 1.00 81.50 680 SER A CA 1
ATOM 5366 C C . SER A 1 680 ? -11.557 3.112 18.521 1.00 81.50 680 SER A C 1
ATOM 5368 O O . SER A 1 680 ? -10.781 2.723 17.651 1.00 81.50 680 SER A O 1
ATOM 5370 N N . ASN A 1 681 ? -12.770 2.573 18.656 1.00 79.31 681 ASN A N 1
ATOM 5371 C CA . ASN A 1 681 ? -13.228 1.440 17.841 1.00 79.31 681 ASN A CA 1
ATOM 5372 C C . ASN A 1 681 ? -13.321 1.742 16.332 1.00 79.31 681 ASN A C 1
ATOM 5374 O O . ASN A 1 681 ? -13.418 0.805 15.547 1.00 79.31 681 ASN A O 1
ATOM 5378 N N . VAL A 1 682 ? -13.295 3.015 15.911 1.00 83.12 682 VAL A N 1
ATOM 5379 C CA . VAL A 1 682 ? -13.253 3.367 14.478 1.00 83.12 682 VAL A CA 1
ATOM 5380 C C . VAL A 1 682 ? -11.835 3.345 13.901 1.00 83.12 682 VAL A C 1
ATOM 5382 O O . VAL A 1 682 ? -11.681 3.321 12.684 1.00 83.12 682 VAL A O 1
ATOM 5385 N N . ASP A 1 683 ? -10.804 3.327 14.751 1.00 81.75 683 ASP A N 1
ATOM 5386 C CA . ASP A 1 683 ? -9.400 3.485 14.348 1.00 81.75 683 ASP A CA 1
ATOM 5387 C C . ASP A 1 683 ? -8.714 2.175 13.955 1.00 81.75 683 ASP A C 1
ATOM 5389 O O . ASP A 1 683 ? -7.632 2.194 13.368 1.00 81.75 683 ASP A O 1
ATOM 5393 N N . PHE A 1 684 ? -9.325 1.029 14.252 1.00 78.94 684 PHE A N 1
ATOM 5394 C CA . PHE A 1 684 ? -8.763 -0.277 13.935 1.00 78.94 684 PHE A CA 1
ATOM 5395 C C . PHE A 1 684 ? -9.817 -1.219 13.364 1.00 78.94 684 PHE A C 1
ATOM 5397 O O . PHE A 1 684 ? -11.009 -1.114 13.638 1.00 78.94 684 PHE A O 1
ATOM 5404 N N . LYS A 1 685 ? -9.348 -2.186 12.576 1.00 72.06 685 LYS A N 1
ATOM 5405 C CA . LYS A 1 685 ? -10.144 -3.333 12.142 1.00 72.06 685 LYS A CA 1
ATOM 5406 C C . LYS A 1 685 ? -9.558 -4.581 12.782 1.00 72.06 685 LYS A C 1
ATOM 5408 O O . LYS A 1 685 ? -8.353 -4.806 12.718 1.00 72.06 685 LYS A O 1
ATOM 5413 N N . THR A 1 686 ? -10.414 -5.372 13.409 1.00 69.56 686 THR A N 1
ATOM 5414 C CA . THR A 1 686 ? -10.060 -6.629 14.073 1.00 69.56 686 THR A CA 1
ATOM 5415 C C . THR A 1 686 ? -10.876 -7.755 13.454 1.00 69.56 686 THR A C 1
ATOM 5417 O O . THR A 1 686 ? -12.013 -7.546 13.036 1.00 69.56 686 THR A O 1
ATOM 5420 N N . SER A 1 687 ? -10.296 -8.953 13.385 1.00 62.00 687 SER A N 1
ATOM 5421 C CA . SER A 1 687 ? -11.012 -10.172 12.993 1.00 62.00 687 SER A CA 1
ATOM 5422 C C . SER A 1 687 ? -11.933 -10.709 14.097 1.00 62.00 687 SER A C 1
ATOM 5424 O O . SER A 1 687 ? -12.629 -11.693 13.876 1.00 62.00 687 SER A O 1
ATOM 5426 N N . HIS A 1 688 ? -11.918 -10.097 15.285 1.00 61.62 688 HIS A N 1
ATOM 5427 C CA . HIS A 1 688 ? -12.691 -10.505 16.457 1.00 61.62 688 HIS A CA 1
ATOM 5428 C C . HIS A 1 688 ? -13.642 -9.385 16.879 1.00 61.62 688 HIS A C 1
ATOM 5430 O O . HIS A 1 688 ? -13.255 -8.218 16.883 1.00 61.62 688 HIS A O 1
ATOM 5436 N N . THR A 1 689 ? -14.860 -9.728 17.284 1.00 60.25 689 THR A N 1
ATOM 5437 C CA . THR A 1 689 ? -15.841 -8.762 17.785 1.00 60.25 689 THR A CA 1
ATOM 5438 C C . THR A 1 689 ? -15.473 -8.327 19.202 1.00 60.25 689 THR A C 1
ATOM 5440 O O . THR A 1 689 ? -15.419 -9.152 20.113 1.00 60.25 689 THR A O 1
ATOM 5443 N N . THR A 1 690 ? -15.220 -7.036 19.406 1.00 68.00 690 THR A N 1
ATOM 5444 C CA . THR A 1 690 ? -14.931 -6.492 20.739 1.00 68.00 690 THR A CA 1
ATOM 5445 C C . THR A 1 690 ? -16.223 -6.027 21.404 1.00 68.00 690 THR A C 1
ATOM 5447 O O . THR A 1 690 ? -16.929 -5.185 20.854 1.00 68.00 690 THR A O 1
ATOM 5450 N N . HIS A 1 691 ? -16.497 -6.520 22.613 1.00 73.12 691 HIS A N 1
ATOM 5451 C CA . HIS A 1 691 ? -17.596 -6.050 23.456 1.00 73.12 691 HIS A CA 1
ATOM 5452 C C . HIS A 1 691 ? -17.064 -5.445 24.755 1.00 73.12 691 HIS A C 1
ATOM 5454 O O . HIS A 1 691 ? -16.103 -5.942 25.342 1.00 73.12 691 HIS A O 1
ATOM 5460 N N . THR A 1 692 ? -17.690 -4.358 25.202 1.00 78.12 692 THR A N 1
ATOM 5461 C CA . THR A 1 692 ? -17.378 -3.702 26.475 1.00 78.12 692 THR A CA 1
ATOM 5462 C C . THR A 1 692 ? -18.513 -3.974 27.450 1.00 78.12 692 THR A C 1
ATOM 5464 O O . THR A 1 692 ? -19.619 -3.477 27.251 1.00 78.12 692 THR A O 1
ATOM 5467 N N . PHE A 1 693 ? -18.242 -4.753 28.495 1.00 80.69 693 PHE A N 1
ATOM 5468 C CA . PHE A 1 693 ? -19.202 -4.989 29.571 1.00 80.69 693 PHE A CA 1
ATOM 5469 C C . PHE A 1 693 ? -19.240 -3.797 30.541 1.00 80.69 693 PHE A C 1
ATOM 5471 O O . PHE A 1 693 ? -18.197 -3.174 30.782 1.00 80.69 693 PHE A O 1
ATOM 5478 N N . PRO A 1 694 ? -20.403 -3.478 31.140 1.00 79.75 694 PRO A N 1
ATOM 5479 C CA . PRO A 1 694 ? -20.416 -2.687 32.364 1.00 79.75 694 PRO A CA 1
ATOM 5480 C C . PRO A 1 694 ? -19.637 -3.461 33.438 1.00 79.75 694 PRO A C 1
ATOM 5482 O O . PRO A 1 694 ? -19.667 -4.689 33.448 1.00 79.75 694 PRO A O 1
ATOM 5485 N N . GLY A 1 695 ? -18.902 -2.777 34.319 1.00 83.94 695 GLY A N 1
ATOM 5486 C CA . GLY A 1 695 ? -18.136 -3.456 35.372 1.00 83.94 695 GLY A CA 1
ATOM 5487 C C . GLY A 1 695 ? -19.007 -4.467 36.128 1.00 83.94 695 GLY A C 1
ATOM 5488 O O . GLY A 1 695 ? -20.015 -4.084 36.722 1.00 83.94 695 GLY A O 1
ATOM 5489 N N . LEU A 1 696 ? -18.643 -5.753 36.072 1.00 93.25 696 LEU A N 1
ATOM 5490 C CA . LEU A 1 696 ? -19.495 -6.838 36.562 1.00 93.25 696 LEU A CA 1
ATOM 5491 C C . LEU A 1 696 ? -19.466 -6.913 38.096 1.00 93.25 696 LEU A C 1
ATOM 5493 O O . LEU A 1 696 ? -18.534 -6.425 38.749 1.00 93.25 696 LEU A O 1
ATOM 5497 N N . VAL A 1 697 ? -20.476 -7.557 38.682 1.00 94.69 697 VAL A N 1
ATOM 5498 C CA . VAL A 1 697 ? -20.558 -7.804 40.127 1.00 94.69 697 VAL A CA 1
ATOM 5499 C C . VAL A 1 697 ? -20.426 -9.298 40.388 1.00 94.69 697 VAL A C 1
ATOM 5501 O O . VAL A 1 697 ? -21.256 -10.085 39.946 1.00 94.69 697 VAL A O 1
ATOM 5504 N N . ASN A 1 698 ? -19.394 -9.697 41.130 1.00 94.31 698 ASN A N 1
ATOM 5505 C CA . ASN A 1 698 ? -19.256 -11.070 41.602 1.00 94.31 698 ASN A CA 1
ATOM 5506 C C . ASN A 1 698 ? -20.204 -11.268 42.792 1.00 94.31 698 ASN A C 1
ATOM 5508 O O . ASN A 1 698 ? -19.862 -10.965 43.943 1.00 94.31 698 ASN A O 1
ATOM 5512 N N . ILE A 1 699 ? -21.428 -11.703 42.493 1.00 90.25 699 ILE A N 1
ATOM 5513 C CA . ILE A 1 699 ? -22.414 -12.062 43.508 1.00 90.25 699 ILE A CA 1
ATOM 5514 C C . ILE A 1 699 ? -22.031 -13.396 44.159 1.00 90.25 699 ILE A C 1
ATOM 5516 O O . ILE A 1 699 ? -21.573 -14.321 43.489 1.00 90.25 699 ILE A O 1
ATOM 5520 N N . GLN A 1 700 ? -22.232 -13.503 45.474 1.00 90.88 700 GLN A N 1
ATOM 5521 C CA . GLN A 1 700 ? -21.857 -14.691 46.253 1.00 90.88 700 GLN A CA 1
ATOM 5522 C C . GLN A 1 700 ? -20.358 -15.025 46.162 1.00 90.88 700 GLN A C 1
ATOM 5524 O O . GLN A 1 700 ? -19.970 -16.189 46.052 1.00 90.88 700 GLN A O 1
ATOM 5529 N N . ALA A 1 701 ? -19.497 -14.008 46.230 1.00 94.31 701 ALA A N 1
ATOM 5530 C CA . ALA A 1 701 ? -18.054 -14.200 46.280 1.00 94.31 701 ALA A CA 1
ATOM 5531 C C . ALA A 1 701 ? -17.674 -14.969 47.557 1.00 94.31 701 ALA A C 1
ATOM 5533 O O . ALA A 1 701 ? -17.872 -14.484 48.676 1.00 94.31 701 ALA A O 1
ATOM 5534 N N . PHE A 1 702 ? -17.148 -16.183 47.405 1.00 94.69 702 PHE A N 1
ATOM 5535 C CA . PHE A 1 702 ? -16.813 -17.039 48.537 1.00 94.69 702 PHE A CA 1
ATOM 5536 C C . PHE A 1 702 ? -15.403 -16.755 49.061 1.00 94.69 702 PHE A C 1
ATOM 5538 O O . PHE A 1 702 ? -14.427 -16.825 48.318 1.00 94.69 702 PHE A O 1
ATOM 5545 N N . VAL A 1 703 ? -15.290 -16.478 50.362 1.00 95.00 703 VAL A N 1
ATOM 5546 C CA . VAL A 1 703 ? -14.008 -16.263 51.048 1.00 95.00 703 VAL A CA 1
ATOM 5547 C C . VAL A 1 703 ? -13.833 -17.373 52.095 1.00 95.00 703 VAL A C 1
ATOM 5549 O O . VAL A 1 703 ? -14.461 -17.311 53.151 1.00 95.00 703 VAL A O 1
ATOM 5552 N N . PRO A 1 704 ? -12.989 -18.396 51.851 1.00 93.12 704 PRO A N 1
ATOM 5553 C CA . PRO A 1 704 ? -12.905 -19.580 52.715 1.00 93.12 704 PRO A CA 1
ATOM 5554 C C . PRO A 1 704 ? -12.574 -19.284 54.185 1.00 93.12 704 PRO A C 1
ATOM 5556 O O . PRO A 1 704 ? -13.110 -19.927 55.082 1.00 93.12 704 PRO A O 1
ATOM 5559 N N . SER A 1 705 ? -11.717 -18.299 54.437 1.00 92.62 705 SER A N 1
ATOM 5560 C CA . SER A 1 705 ? -11.260 -17.879 55.768 1.00 92.62 705 SER A CA 1
ATOM 5561 C C . SER A 1 705 ? -11.716 -16.446 56.072 1.00 92.62 705 SER A C 1
ATOM 5563 O O . SER A 1 705 ? -10.921 -15.593 56.466 1.00 92.62 705 SER A O 1
ATOM 5565 N N . LEU A 1 706 ? -13.005 -16.169 55.832 1.00 92.56 706 LEU A N 1
ATOM 5566 C CA . LEU A 1 706 ? -13.618 -14.837 55.931 1.00 92.56 706 LEU A CA 1
ATOM 5567 C C . LEU A 1 706 ? -13.409 -14.171 57.297 1.00 92.56 706 LEU A C 1
ATOM 5569 O O . LEU A 1 706 ? -12.989 -13.018 57.364 1.00 92.56 706 LEU A O 1
ATOM 5573 N N . THR A 1 707 ? -13.686 -14.903 58.378 1.00 93.12 707 THR A N 1
ATOM 5574 C CA . THR A 1 707 ? -13.645 -14.382 59.756 1.00 93.12 707 THR A CA 1
ATOM 5575 C C . THR A 1 707 ? -12.351 -14.713 60.504 1.00 93.12 707 THR A C 1
ATOM 5577 O O . THR A 1 707 ? -12.248 -14.448 61.703 1.00 93.12 707 THR A O 1
ATOM 5580 N N . ASP A 1 708 ? -11.373 -15.332 59.839 1.00 91.88 708 ASP A N 1
ATOM 5581 C CA . ASP A 1 708 ? -10.091 -15.676 60.457 1.00 91.88 708 ASP A CA 1
ATOM 5582 C C . ASP A 1 708 ? -9.217 -14.425 60.514 1.00 91.88 708 ASP A C 1
ATOM 5584 O O . ASP A 1 708 ? -9.009 -13.761 59.500 1.00 91.88 708 ASP A O 1
ATOM 5588 N N . LYS A 1 709 ? -8.697 -14.074 61.692 1.00 87.06 709 LYS A N 1
ATOM 5589 C CA . LYS A 1 709 ? -7.890 -12.856 61.847 1.00 87.06 709 LYS A CA 1
ATOM 5590 C C . LYS A 1 709 ? -6.619 -12.925 60.993 1.00 87.06 709 LYS A C 1
ATOM 5592 O O . LYS A 1 709 ? -5.889 -13.910 61.072 1.00 87.06 709 LYS A O 1
ATOM 5597 N N . ASN A 1 710 ? -6.317 -11.839 60.279 1.00 85.75 710 ASN A N 1
ATOM 5598 C CA . ASN A 1 710 ? -5.146 -11.689 59.401 1.00 85.75 710 ASN A CA 1
ATOM 5599 C C . ASN A 1 710 ? -5.144 -12.650 58.197 1.00 85.75 710 ASN A C 1
ATOM 5601 O O . ASN A 1 710 ? -4.084 -13.088 57.746 1.00 85.75 710 ASN A O 1
ATOM 5605 N N . SER A 1 711 ? -6.324 -12.995 57.686 1.00 91.06 711 SER A N 1
ATOM 5606 C CA . SER A 1 711 ? -6.461 -13.834 56.497 1.00 91.06 711 SER A CA 1
ATOM 5607 C C . SER A 1 711 ? -6.142 -13.056 55.217 1.00 91.06 711 SER A C 1
ATOM 5609 O O . SER A 1 711 ? -6.643 -11.952 55.012 1.00 91.06 711 SER A O 1
ATOM 5611 N N . THR A 1 712 ? -5.365 -13.652 54.307 1.00 93.56 712 THR A N 1
ATOM 5612 C CA . THR A 1 712 ? -5.094 -13.082 52.972 1.00 93.56 712 THR A CA 1
ATOM 5613 C C . THR A 1 712 ? -6.186 -13.394 51.952 1.00 93.56 712 THR A C 1
ATOM 5615 O O . THR A 1 712 ? -6.218 -12.783 50.884 1.00 93.56 712 THR A O 1
ATOM 5618 N N . ALA A 1 713 ? -7.114 -14.306 52.268 1.00 94.06 713 ALA A N 1
ATOM 5619 C CA . ALA A 1 713 ? -8.098 -14.805 51.309 1.00 94.06 713 ALA A CA 1
ATOM 5620 C C . ALA A 1 713 ? -9.007 -13.696 50.756 1.00 94.06 713 ALA A C 1
ATOM 5622 O O . ALA A 1 713 ? -9.384 -13.737 49.588 1.00 94.06 713 ALA A O 1
ATOM 5623 N N . PHE A 1 714 ? -9.325 -12.678 51.562 1.00 95.06 714 PHE A N 1
ATOM 5624 C CA . PHE A 1 714 ? -10.142 -11.545 51.120 1.00 95.06 714 PHE A CA 1
ATOM 5625 C C . PHE A 1 714 ? -9.444 -10.729 50.016 1.00 95.06 714 PHE A C 1
ATOM 5627 O O . PHE A 1 714 ? -10.041 -10.399 48.985 1.00 95.06 714 PHE A O 1
ATOM 5634 N N . ALA A 1 715 ? -8.152 -10.443 50.199 1.00 95.75 715 ALA A N 1
ATOM 5635 C CA . ALA A 1 715 ? -7.331 -9.762 49.202 1.00 95.75 715 ALA A CA 1
ATOM 5636 C C . ALA A 1 715 ? -7.194 -10.609 47.928 1.00 95.75 715 ALA A C 1
ATOM 5638 O O . ALA A 1 715 ? -7.344 -10.100 46.820 1.00 95.75 715 ALA A O 1
ATOM 5639 N N . GLU A 1 716 ? -6.982 -11.919 48.074 1.00 96.31 716 GLU A N 1
ATOM 5640 C CA . GLU A 1 716 ? -6.876 -12.845 46.943 1.00 96.31 716 GLU A CA 1
ATOM 5641 C C . GLU A 1 716 ? -8.160 -12.894 46.102 1.00 96.31 716 GLU A C 1
ATOM 5643 O O . GLU A 1 716 ? -8.088 -12.798 44.877 1.00 96.31 716 GLU A O 1
ATOM 5648 N N . VAL A 1 717 ? -9.331 -12.969 46.743 1.00 96.38 717 VAL A N 1
ATOM 5649 C CA . VAL A 1 717 ? -10.638 -12.978 46.062 1.00 96.38 717 VAL A CA 1
ATOM 5650 C C . VAL A 1 717 ? -10.909 -11.654 45.354 1.00 96.38 717 VAL A C 1
ATOM 5652 O O . VAL A 1 717 ? -11.302 -11.653 44.186 1.00 96.38 717 VAL A O 1
ATOM 5655 N N . THR A 1 718 ? -10.687 -10.517 46.020 1.00 96.94 718 THR A N 1
ATOM 5656 C CA . THR A 1 718 ? -10.931 -9.193 45.416 1.00 96.94 718 THR A CA 1
ATOM 5657 C C . THR A 1 718 ? -9.972 -8.901 44.264 1.00 96.94 718 THR A C 1
ATOM 5659 O O . THR A 1 718 ? -10.386 -8.315 43.262 1.00 96.94 718 THR A O 1
ATOM 5662 N N . LYS A 1 719 ? -8.715 -9.356 44.365 1.00 96.94 719 LYS A N 1
ATOM 5663 C CA . LYS A 1 719 ? -7.723 -9.261 43.289 1.00 96.94 719 LYS A CA 1
ATOM 5664 C C . LYS A 1 719 ? -8.104 -10.124 42.092 1.00 96.94 719 LYS A C 1
ATOM 5666 O O . LYS A 1 719 ? -8.099 -9.637 40.967 1.00 96.94 719 LYS A O 1
ATOM 5671 N N . ALA A 1 720 ? -8.458 -11.386 42.326 1.00 96.38 720 ALA A N 1
ATOM 5672 C CA . ALA A 1 720 ? -8.895 -12.266 41.249 1.00 96.38 720 ALA A CA 1
ATOM 5673 C C . ALA A 1 720 ? -10.171 -11.741 40.581 1.00 96.38 720 ALA A C 1
ATOM 5675 O O . ALA A 1 720 ? -10.274 -11.762 39.359 1.00 96.38 720 ALA A O 1
ATOM 5676 N N . SER A 1 721 ? -11.099 -11.187 41.366 1.00 96.12 721 SER A N 1
ATOM 5677 C CA . SER A 1 721 ? -12.348 -10.610 40.861 1.00 96.12 721 SER A CA 1
ATOM 5678 C C . SER A 1 721 ? -12.090 -9.437 39.913 1.00 96.12 721 SER A C 1
ATOM 5680 O O . SER A 1 721 ? -12.591 -9.459 38.792 1.00 96.12 721 SER A O 1
ATOM 5682 N N . ILE A 1 722 ? -11.246 -8.464 40.288 1.00 94.31 722 ILE A N 1
ATOM 5683 C CA . ILE A 1 722 ? -10.959 -7.326 39.398 1.00 94.31 722 ILE A CA 1
ATOM 5684 C C . ILE A 1 722 ? -10.201 -7.753 38.135 1.00 94.31 722 ILE A C 1
ATOM 5686 O O . ILE A 1 722 ? -10.496 -7.259 37.050 1.00 94.31 722 ILE A O 1
ATOM 5690 N N . CYS A 1 723 ? -9.282 -8.719 38.244 1.00 92.44 723 CYS A N 1
ATOM 5691 C CA . CYS A 1 723 ? -8.593 -9.292 37.086 1.00 92.44 723 CYS A CA 1
ATOM 5692 C C . CYS A 1 723 ? -9.536 -10.097 36.173 1.00 92.44 723 CYS A C 1
ATOM 5694 O O . CYS A 1 723 ? -9.306 -10.149 34.969 1.00 92.44 723 CYS A O 1
ATOM 5696 N N . GLY A 1 724 ? -10.597 -10.691 36.727 1.00 90.31 724 GLY A N 1
ATOM 5697 C CA . GLY A 1 724 ? -11.657 -11.386 35.992 1.00 90.31 724 GLY A CA 1
ATOM 5698 C C . GLY A 1 724 ? -12.750 -10.473 35.419 1.00 90.31 724 GLY A C 1
ATOM 5699 O O . GLY A 1 724 ? -13.696 -10.980 34.827 1.00 90.31 724 GLY A O 1
ATOM 5700 N N . GLY A 1 725 ? -12.645 -9.147 35.587 1.00 90.81 725 GLY A N 1
ATOM 5701 C CA . GLY A 1 725 ? -13.618 -8.171 35.074 1.00 90.81 725 GLY A CA 1
ATOM 5702 C C . GLY A 1 725 ? -14.727 -7.764 36.055 1.00 90.81 725 GLY A C 1
ATOM 5703 O O . GLY A 1 725 ? -15.617 -6.994 35.691 1.00 90.81 725 GLY A O 1
ATOM 5704 N N . PHE A 1 726 ? -14.675 -8.224 37.309 1.00 94.88 726 PHE A N 1
ATOM 5705 C CA . PHE A 1 726 ? -15.641 -7.875 38.351 1.00 94.88 726 PHE A CA 1
ATOM 5706 C C . PHE A 1 726 ? -15.162 -6.672 39.172 1.00 94.88 726 PHE A C 1
ATOM 5708 O O . PHE A 1 726 ? -14.208 -6.749 39.946 1.00 94.88 726 PHE A O 1
ATOM 5715 N N . THR A 1 727 ? -15.857 -5.543 39.044 1.00 95.00 727 THR A N 1
ATOM 5716 C CA . THR A 1 727 ? -15.523 -4.296 39.755 1.00 95.00 727 THR A CA 1
ATOM 5717 C C . THR A 1 727 ? -16.048 -4.239 41.187 1.00 95.00 727 THR A C 1
ATOM 5719 O O . THR A 1 727 ? -15.689 -3.334 41.948 1.00 95.00 727 THR A O 1
ATOM 5722 N N . THR A 1 728 ? -16.930 -5.166 41.562 1.00 95.69 728 THR A N 1
ATOM 5723 C CA . THR A 1 728 ? -17.515 -5.254 42.904 1.00 95.69 728 THR A CA 1
ATOM 5724 C C . THR A 1 728 ? -17.714 -6.710 43.310 1.00 95.69 728 THR A C 1
ATOM 5726 O O . THR A 1 728 ? -18.107 -7.529 42.482 1.00 95.69 728 THR A O 1
ATOM 5729 N N . VAL A 1 729 ? -17.477 -7.031 44.583 1.00 95.62 729 VAL A N 1
ATOM 5730 C CA . VAL A 1 729 ? -17.746 -8.354 45.166 1.00 95.62 729 VAL A CA 1
ATOM 5731 C C . VAL A 1 729 ? -18.810 -8.260 46.261 1.00 95.62 729 VAL A C 1
ATOM 5733 O O . VAL A 1 729 ? -18.722 -7.427 47.162 1.00 95.62 729 VAL A O 1
ATOM 5736 N N . GLN A 1 730 ? -19.816 -9.129 46.221 1.00 94.94 730 GLN A N 1
ATOM 5737 C CA . GLN A 1 730 ? -20.745 -9.314 47.336 1.00 94.94 730 GLN A CA 1
ATOM 5738 C C . GLN A 1 730 ? -20.415 -10.633 48.024 1.00 94.94 730 GLN A C 1
ATOM 5740 O O . GLN A 1 730 ? -20.654 -11.706 47.473 1.00 94.94 730 GLN A O 1
ATOM 5745 N N . VAL A 1 731 ? -19.842 -10.540 49.219 1.00 94.31 731 VAL A N 1
ATOM 5746 C CA . VAL A 1 731 ? -19.248 -11.678 49.918 1.00 94.31 731 VAL A CA 1
ATOM 5747 C C . VAL A 1 731 ? -20.329 -12.519 50.595 1.00 94.31 731 VAL A C 1
ATOM 5749 O O . VAL A 1 731 ? -21.232 -11.978 51.244 1.00 94.31 731 VAL A O 1
ATOM 5752 N N . VAL A 1 732 ? -20.229 -13.843 50.446 1.00 90.00 732 VAL A N 1
ATOM 5753 C CA . VAL A 1 732 ? -21.083 -14.809 51.159 1.00 90.00 732 VAL A CA 1
ATOM 5754 C C . VAL A 1 732 ? -20.875 -14.652 52.666 1.00 90.00 732 VAL A C 1
ATOM 5756 O O . VAL A 1 732 ? -19.756 -14.444 53.121 1.00 90.00 732 VAL A O 1
ATOM 5759 N N . ALA A 1 733 ? -21.934 -14.782 53.465 1.00 90.31 733 ALA A N 1
ATOM 5760 C CA . ALA A 1 733 ? -21.879 -14.525 54.906 1.00 90.31 733 ALA A CA 1
ATOM 5761 C C . ALA A 1 733 ? -21.104 -15.576 55.736 1.00 90.31 733 ALA A C 1
ATOM 5763 O O . ALA A 1 733 ? -21.070 -15.460 56.959 1.00 90.31 733 ALA A O 1
ATOM 5764 N N . HIS A 1 734 ? -20.517 -16.601 55.106 1.00 90.38 734 HIS A N 1
ATOM 5765 C CA . HIS A 1 734 ? -19.811 -17.695 55.777 1.00 90.38 734 HIS A CA 1
ATOM 5766 C C . HIS A 1 734 ? -18.531 -18.109 55.038 1.00 90.38 734 HIS A C 1
ATOM 5768 O O . HIS A 1 734 ? -18.427 -17.965 53.818 1.00 90.38 734 HIS A O 1
ATOM 5774 N N . GLY A 1 735 ? -17.574 -18.668 55.783 1.00 89.62 735 GLY A N 1
ATOM 5775 C CA . GLY A 1 735 ? -16.375 -19.317 55.249 1.00 89.62 735 GLY A CA 1
ATOM 5776 C C . GLY A 1 735 ? -16.523 -20.837 55.090 1.00 89.62 735 GLY A C 1
ATOM 5777 O O . GLY A 1 735 ? -17.625 -21.390 55.073 1.00 89.62 735 GLY A O 1
ATOM 5778 N N . ALA A 1 736 ? -15.391 -21.530 54.944 1.00 88.12 736 ALA A N 1
ATOM 5779 C CA . ALA A 1 736 ? -15.315 -22.973 54.707 1.00 88.12 736 ALA A CA 1
ATOM 5780 C C . ALA A 1 736 ? -15.419 -23.816 55.990 1.00 88.12 736 ALA A C 1
ATOM 5782 O O . ALA A 1 736 ? -15.820 -24.977 55.925 1.00 88.12 736 ALA A O 1
ATOM 5783 N N . GLN A 1 737 ? -15.053 -23.254 57.145 1.00 86.25 737 GLN A N 1
ATOM 5784 C CA . GLN A 1 737 ? -15.043 -23.964 58.428 1.00 86.25 737 GLN A CA 1
ATOM 5785 C C . GLN A 1 737 ? -16.316 -23.683 59.246 1.00 86.25 737 GLN A C 1
ATOM 5787 O O . GLN A 1 737 ? -16.870 -22.587 59.146 1.00 86.25 737 GLN A O 1
ATOM 5792 N N . PRO A 1 738 ? -16.787 -24.619 60.089 1.00 83.12 738 PRO A N 1
ATOM 5793 C CA . PRO A 1 738 ? -17.880 -24.344 61.022 1.00 83.12 738 PRO A CA 1
ATOM 5794 C C . PRO A 1 738 ? -17.542 -23.178 61.967 1.00 83.12 738 PRO A C 1
ATOM 5796 O O . PRO A 1 738 ? -16.423 -23.095 62.474 1.00 83.12 738 PRO A O 1
ATOM 5799 N N . GLY A 1 739 ? -18.498 -22.282 62.224 1.00 82.75 739 GLY A N 1
ATOM 5800 C CA . GLY A 1 739 ? -18.301 -21.103 63.076 1.00 82.75 739 GLY A CA 1
ATOM 5801 C C . GLY A 1 739 ? -17.587 -19.938 62.382 1.00 82.75 739 GLY A C 1
ATOM 5802 O O . GLY A 1 739 ? -17.087 -19.039 63.063 1.00 82.75 739 GLY A O 1
ATOM 5803 N N . SER A 1 740 ? -17.485 -19.960 61.051 1.00 87.06 740 SER A N 1
ATOM 5804 C CA . SER A 1 740 ? -16.915 -18.873 60.239 1.00 87.06 740 SER A CA 1
ATOM 5805 C C . SER A 1 740 ? -17.971 -17.918 59.665 1.00 87.06 740 SER A C 1
ATOM 5807 O O . SER A 1 740 ? -17.653 -17.081 58.820 1.00 87.06 740 SER A O 1
ATOM 5809 N N . GLY A 1 741 ? -19.226 -18.047 60.099 1.00 90.31 741 GLY A N 1
ATOM 5810 C CA . GLY A 1 741 ? -20.320 -17.147 59.767 1.00 90.31 741 GLY A CA 1
ATOM 5811 C C . GLY A 1 741 ? -20.200 -15.772 60.424 1.00 90.31 741 GLY A C 1
ATOM 5812 O O . GLY A 1 741 ? -19.743 -15.637 61.561 1.00 90.31 741 GLY A O 1
ATOM 5813 N N . ILE A 1 742 ? -20.661 -14.735 59.723 1.00 93.31 742 ILE A N 1
ATOM 5814 C CA . ILE A 1 742 ? -20.842 -13.385 60.276 1.00 93.31 742 ILE A CA 1
ATOM 5815 C C . ILE A 1 742 ? -22.158 -13.358 61.072 1.00 93.31 742 ILE A C 1
ATOM 5817 O O . ILE A 1 742 ? -23.179 -12.842 60.619 1.00 93.31 742 ILE A O 1
ATOM 5821 N N . THR A 1 743 ? -22.156 -13.991 62.246 1.00 92.56 743 THR A N 1
ATOM 5822 C CA . THR A 1 743 ? -23.346 -14.153 63.106 1.00 92.56 743 THR A CA 1
ATOM 5823 C C . THR A 1 743 ? -23.457 -13.111 64.220 1.00 92.56 743 THR A C 1
ATOM 5825 O O . THR A 1 743 ? -24.510 -13.018 64.853 1.00 92.56 743 THR A O 1
ATOM 5828 N N . ASP A 1 744 ? -22.380 -12.364 64.470 1.00 91.38 744 ASP A N 1
ATOM 5829 C CA . ASP A 1 744 ? -22.252 -11.329 65.498 1.00 91.38 744 ASP A CA 1
ATOM 5830 C C . ASP A 1 744 ? -21.243 -10.239 65.077 1.00 91.38 744 ASP A C 1
ATOM 5832 O O . ASP A 1 744 ? -20.515 -10.387 64.087 1.00 91.38 744 ASP A O 1
ATOM 5836 N N . THR A 1 745 ? -21.179 -9.153 65.852 1.00 90.75 745 THR A N 1
ATOM 5837 C CA . THR A 1 745 ? -20.288 -8.004 65.618 1.00 90.75 745 THR A CA 1
ATOM 5838 C C . THR A 1 745 ? -18.806 -8.382 65.645 1.00 90.75 745 THR A C 1
ATOM 5840 O O . THR A 1 745 ? -18.032 -7.882 64.842 1.00 90.75 745 THR A O 1
ATOM 5843 N N . THR A 1 746 ? -18.388 -9.330 66.493 1.00 91.38 746 THR A N 1
ATOM 5844 C CA . THR A 1 746 ? -16.968 -9.728 66.579 1.00 91.38 746 THR A CA 1
ATOM 5845 C C . THR A 1 746 ? -16.501 -10.405 65.288 1.00 91.38 746 THR A C 1
ATOM 5847 O O . THR A 1 746 ? -15.365 -10.217 64.843 1.00 91.38 746 THR A O 1
ATOM 5850 N N . LYS A 1 747 ? -17.375 -11.208 64.674 1.00 92.12 747 LYS A N 1
ATOM 5851 C CA . LYS A 1 747 ? -17.127 -11.849 63.379 1.00 92.12 747 LYS A CA 1
ATOM 5852 C C . LYS A 1 747 ? -17.165 -10.845 62.230 1.00 92.12 747 LYS A C 1
ATOM 5854 O O . LYS A 1 747 ? -16.337 -10.952 61.324 1.00 92.12 747 LYS A O 1
ATOM 5859 N N . LEU A 1 748 ? -18.071 -9.867 62.287 1.00 93.81 748 LEU A N 1
ATOM 5860 C CA . LEU A 1 748 ? -18.116 -8.766 61.325 1.00 93.81 748 LEU A CA 1
ATOM 5861 C C . LEU A 1 748 ? -16.820 -7.940 61.365 1.00 93.81 748 LEU A C 1
ATOM 5863 O O . LEU A 1 748 ? -16.197 -7.760 60.320 1.00 93.81 748 LEU A O 1
ATOM 5867 N N . ASP A 1 749 ? -16.360 -7.549 62.555 1.00 93.00 749 ASP A N 1
ATOM 5868 C CA . ASP A 1 749 ? -15.111 -6.803 62.755 1.00 93.00 749 ASP A CA 1
ATOM 5869 C C . ASP A 1 749 ? -13.902 -7.557 62.188 1.00 93.00 749 ASP A C 1
ATOM 5871 O O . ASP A 1 749 ? -13.013 -6.973 61.566 1.00 93.00 749 ASP A O 1
ATOM 5875 N N . ALA A 1 750 ? -13.857 -8.882 62.376 1.00 93.06 750 ALA A N 1
ATOM 5876 C CA . ALA A 1 750 ? -12.795 -9.715 61.823 1.00 93.06 750 ALA A CA 1
ATOM 5877 C C . ALA A 1 750 ? -12.803 -9.705 60.284 1.00 93.06 750 ALA A C 1
ATOM 5879 O O . ALA A 1 750 ? -11.750 -9.527 59.669 1.00 93.06 750 ALA A O 1
ATOM 5880 N N . ALA A 1 751 ? -13.980 -9.842 59.665 1.00 93.50 751 ALA A N 1
ATOM 5881 C CA . ALA A 1 751 ? -14.127 -9.793 58.212 1.00 93.50 751 ALA A CA 1
ATOM 5882 C C . ALA A 1 751 ? -13.775 -8.408 57.638 1.00 93.50 751 ALA A C 1
ATOM 5884 O O . ALA A 1 751 ? -13.084 -8.318 56.624 1.00 93.50 751 ALA A O 1
ATOM 5885 N N . GLN A 1 752 ? -14.190 -7.328 58.304 1.00 93.94 752 GLN A N 1
ATOM 5886 C CA . GLN A 1 752 ? -13.846 -5.961 57.910 1.00 93.94 752 GLN A CA 1
ATOM 5887 C C . GLN A 1 752 ? -12.349 -5.683 58.046 1.00 93.94 752 GLN A C 1
ATOM 5889 O O . GLN A 1 752 ? -11.745 -5.126 57.132 1.00 93.94 752 GLN A O 1
ATOM 5894 N N . SER A 1 753 ? -11.726 -6.120 59.141 1.00 93.88 753 SER A N 1
ATOM 5895 C CA . SER A 1 753 ? -10.283 -5.975 59.358 1.00 93.88 753 SER A CA 1
ATOM 5896 C C . SER A 1 753 ? -9.463 -6.661 58.259 1.00 93.88 753 SER A C 1
ATOM 5898 O O . SER A 1 753 ? -8.478 -6.103 57.782 1.00 93.88 753 SER A O 1
ATOM 5900 N N . ASN A 1 754 ? -9.919 -7.822 57.773 1.00 93.06 754 ASN A N 1
ATOM 5901 C CA . ASN A 1 754 ? -9.301 -8.511 56.636 1.00 93.06 754 ASN A CA 1
ATOM 5902 C C . ASN A 1 754 ? -9.466 -7.761 55.295 1.00 93.06 754 ASN A C 1
ATOM 5904 O O . ASN A 1 754 ? -8.708 -8.008 54.358 1.00 93.06 754 ASN A O 1
ATOM 5908 N N . ALA A 1 755 ? -10.450 -6.864 55.179 1.00 92.38 755 ALA A N 1
ATOM 5909 C CA . ALA A 1 755 ? -10.727 -6.099 53.964 1.00 92.38 755 ALA A CA 1
ATOM 5910 C C . ALA A 1 755 ? -10.036 -4.722 53.943 1.00 92.38 755 ALA A C 1
ATOM 5912 O O . ALA A 1 755 ? -9.584 -4.261 52.887 1.00 92.38 755 ALA A O 1
ATOM 5913 N N . VAL A 1 756 ? -9.955 -4.046 55.094 1.00 91.44 756 VAL A N 1
ATOM 5914 C CA . VAL A 1 756 ? -9.412 -2.685 55.217 1.00 91.44 756 VAL A CA 1
ATOM 5915 C C . VAL A 1 756 ? -7.940 -2.645 54.798 1.00 91.44 756 VAL A C 1
ATOM 5917 O O . VAL A 1 756 ? -7.087 -3.318 55.365 1.00 91.44 756 VAL A O 1
ATOM 5920 N N . GLY A 1 757 ? -7.634 -1.830 53.783 1.00 88.62 757 GLY A N 1
ATOM 5921 C CA . GLY A 1 757 ? -6.278 -1.675 53.241 1.00 88.62 757 GLY A CA 1
ATOM 5922 C C . GLY A 1 757 ? -5.793 -2.829 52.352 1.00 88.62 757 GLY A C 1
ATOM 5923 O O . GLY A 1 757 ? -4.686 -2.740 51.828 1.00 88.62 757 GLY A O 1
ATOM 5924 N N . ALA A 1 758 ? -6.607 -3.873 52.154 1.00 91.44 758 ALA A N 1
ATOM 5925 C CA . ALA A 1 758 ? -6.238 -5.072 51.398 1.00 91.44 758 ALA A CA 1
ATOM 5926 C C . ALA A 1 758 ? -7.181 -5.391 50.217 1.00 91.44 758 ALA A C 1
ATOM 5928 O O . ALA A 1 758 ? -6.795 -6.122 49.306 1.00 91.44 758 ALA A O 1
ATOM 5929 N N . ALA A 1 759 ? -8.404 -4.850 50.200 1.00 93.88 759 ALA A N 1
ATOM 5930 C CA . ALA A 1 759 ? -9.355 -5.056 49.107 1.00 93.88 759 ALA A CA 1
ATOM 5931 C C . ALA A 1 759 ? -8.919 -4.354 47.804 1.00 93.88 759 ALA A C 1
ATOM 5933 O O . ALA A 1 759 ? -8.591 -3.169 47.800 1.00 93.88 759 ALA A O 1
ATOM 5934 N N . HIS A 1 760 ? -8.973 -5.078 46.681 1.00 95.75 760 HIS A N 1
ATOM 5935 C CA . HIS A 1 760 ? -8.601 -4.567 45.351 1.00 95.75 760 HIS A CA 1
ATOM 5936 C C . HIS A 1 760 ? -9.780 -4.044 44.506 1.00 95.75 760 HIS A C 1
ATOM 5938 O O . HIS A 1 760 ? -9.563 -3.431 43.462 1.00 95.75 760 HIS A O 1
ATOM 5944 N N . CYS A 1 761 ? -11.018 -4.283 44.935 1.00 94.69 761 CYS A N 1
ATOM 5945 C CA . CYS A 1 761 ? -12.243 -3.781 44.309 1.00 94.69 761 CYS A CA 1
ATOM 5946 C C . CYS A 1 761 ? -13.283 -3.420 45.382 1.00 94.69 761 CYS A C 1
ATOM 5948 O O . CYS A 1 761 ? -13.069 -3.673 46.571 1.00 94.69 761 CYS A O 1
ATOM 5950 N N . HIS A 1 762 ? -14.401 -2.805 44.980 1.00 95.31 762 HIS A N 1
ATOM 5951 C CA . HIS A 1 762 ? -15.491 -2.503 45.912 1.00 95.31 762 HIS A CA 1
ATOM 5952 C C . HIS A 1 762 ? -16.066 -3.798 46.492 1.00 95.31 762 HIS A C 1
ATOM 5954 O O . HIS A 1 762 ? -16.145 -4.810 45.797 1.00 95.31 762 HIS A O 1
ATOM 5960 N N . TYR A 1 763 ? -16.496 -3.778 47.752 1.00 95.12 763 TYR A N 1
ATOM 5961 C CA . TYR A 1 763 ? -17.048 -4.965 48.395 1.00 95.12 763 TYR A CA 1
ATOM 5962 C C . TYR A 1 763 ? -18.271 -4.655 49.256 1.00 95.12 763 TYR A C 1
ATOM 5964 O O . TYR A 1 763 ? -18.465 -3.533 49.723 1.00 95.12 763 TYR A O 1
ATOM 5972 N N . ALA A 1 764 ? -19.085 -5.683 49.478 1.00 95.12 764 ALA A N 1
ATOM 5973 C CA . ALA A 1 764 ? -20.198 -5.683 50.415 1.00 95.12 764 ALA A CA 1
ATOM 5974 C C . ALA A 1 764 ? -20.194 -6.975 51.241 1.00 95.12 764 ALA A C 1
ATOM 5976 O O . ALA A 1 764 ? -19.964 -8.056 50.699 1.00 95.12 764 ALA A O 1
ATOM 5977 N N . LEU A 1 765 ? -20.477 -6.858 52.541 1.00 95.06 765 LEU A N 1
ATOM 5978 C CA . LEU A 1 765 ? -20.602 -7.988 53.464 1.00 95.06 765 LEU A CA 1
ATOM 5979 C C . LEU A 1 765 ? -22.077 -8.306 53.748 1.00 95.06 765 LEU A C 1
ATOM 5981 O O . LEU A 1 765 ? -22.937 -7.416 53.741 1.00 95.06 765 LEU A O 1
ATOM 5985 N N . CYS A 1 766 ? -22.357 -9.578 54.022 1.00 94.38 766 CYS A N 1
ATOM 5986 C CA . CYS A 1 766 ? -23.677 -10.074 54.403 1.00 94.38 766 CYS A CA 1
ATOM 5987 C C . CYS A 1 766 ? -23.642 -10.609 55.841 1.00 94.38 766 CYS A C 1
ATOM 5989 O O . CYS A 1 766 ? -22.657 -11.224 56.246 1.00 94.38 766 CYS A O 1
ATOM 5991 N N . ALA A 1 767 ? -24.720 -10.395 56.594 1.00 94.56 767 ALA A N 1
ATOM 5992 C CA . ALA A 1 767 ? -24.918 -11.013 57.903 1.00 94.56 767 ALA A CA 1
ATOM 5993 C C . ALA A 1 767 ? -25.478 -12.431 57.738 1.00 94.56 767 ALA A C 1
ATOM 5995 O O . ALA A 1 767 ? -26.200 -12.700 56.778 1.00 94.56 767 ALA A O 1
ATOM 5996 N N . MET A 1 768 ? -25.192 -13.330 58.678 1.00 93.38 768 MET A N 1
ATOM 5997 C CA . MET A 1 768 ? -25.692 -14.706 58.682 1.00 93.38 768 MET A CA 1
ATOM 5998 C C . MET A 1 768 ? -26.706 -14.923 59.808 1.00 93.38 768 MET A C 1
ATOM 6000 O O . MET A 1 768 ? -26.464 -14.583 60.970 1.00 93.38 768 MET A O 1
ATOM 6004 N N . ALA A 1 769 ? -27.845 -15.523 59.472 1.00 91.88 769 ALA A N 1
ATOM 6005 C CA . ALA A 1 769 ? -28.831 -15.966 60.447 1.00 91.88 769 ALA A CA 1
ATOM 6006 C C . ALA A 1 769 ? -28.374 -17.269 61.123 1.00 91.88 769 ALA A C 1
ATOM 6008 O O . ALA A 1 769 ? -27.995 -18.228 60.455 1.00 91.88 769 ALA A O 1
ATOM 6009 N N . ALA A 1 770 ? -28.480 -17.320 62.447 1.00 88.94 770 ALA A N 1
ATOM 6010 C CA . ALA A 1 770 ? -28.209 -18.488 63.276 1.00 88.94 770 ALA A CA 1
ATOM 6011 C C . ALA A 1 770 ? -29.304 -18.662 64.346 1.00 88.94 770 ALA A C 1
ATOM 6013 O O . ALA A 1 770 ? -30.165 -17.797 64.550 1.00 88.94 770 ALA A O 1
ATOM 6014 N N . GLY A 1 771 ? -29.293 -19.803 65.040 1.00 84.06 771 GLY A N 1
ATOM 6015 C CA . GLY A 1 771 ? -30.249 -20.087 66.111 1.00 84.06 771 GLY A CA 1
ATOM 6016 C C . GLY A 1 771 ? -30.108 -19.089 67.263 1.00 84.06 771 GLY A C 1
ATOM 6017 O O . GLY A 1 771 ? -29.120 -19.115 67.990 1.00 84.06 771 GLY A O 1
ATOM 6018 N N . GLY A 1 772 ? -31.099 -18.210 67.436 1.00 80.06 772 GLY A N 1
ATOM 6019 C CA . GLY A 1 772 ? -31.154 -17.259 68.552 1.00 80.06 772 GLY A CA 1
ATOM 6020 C C . GLY A 1 772 ? -30.305 -15.988 68.412 1.00 80.06 772 GLY A C 1
ATOM 6021 O O . GLY A 1 772 ? -30.275 -15.202 69.358 1.00 80.06 772 GLY A O 1
ATOM 6022 N N . ASN A 1 773 ? -29.668 -15.730 67.260 1.00 88.88 773 ASN A N 1
ATOM 6023 C CA . ASN A 1 773 ? -28.851 -14.522 67.052 1.00 88.88 773 ASN A CA 1
ATOM 6024 C C . ASN A 1 773 ? -29.644 -13.293 66.563 1.00 88.88 773 ASN A C 1
ATOM 6026 O O . ASN A 1 773 ? -29.044 -12.273 66.244 1.00 88.88 773 ASN A O 1
ATOM 6030 N N . THR A 1 774 ? -30.983 -13.330 66.555 1.00 85.44 774 THR A N 1
ATOM 6031 C CA . THR A 1 774 ? -31.825 -12.174 66.175 1.00 85.44 774 THR A CA 1
ATOM 6032 C C . THR A 1 774 ? -31.524 -10.919 66.997 1.00 85.44 774 THR A C 1
ATOM 6034 O O . THR A 1 774 ? -31.637 -9.814 66.483 1.00 85.44 774 THR A O 1
ATOM 6037 N N . LYS A 1 775 ? -31.114 -11.079 68.264 1.00 81.56 775 LYS A N 1
ATOM 6038 C CA . LYS A 1 775 ? -30.696 -9.970 69.140 1.00 81.56 775 LYS A CA 1
ATOM 6039 C C . LYS A 1 775 ? -29.261 -9.496 68.899 1.00 81.56 775 LYS A C 1
ATOM 6041 O O . LYS A 1 775 ? -28.935 -8.391 69.304 1.00 81.56 775 LYS A O 1
ATOM 6046 N N . SER A 1 776 ? -28.418 -10.345 68.313 1.00 81.25 776 SER A N 1
ATOM 6047 C CA . SER A 1 776 ? -27.021 -10.036 67.985 1.00 81.25 776 SER A CA 1
ATOM 6048 C C . SER A 1 776 ? -26.895 -9.273 66.666 1.00 81.25 776 SER A C 1
ATOM 6050 O O . SER A 1 776 ? -25.889 -8.615 66.448 1.00 81.25 776 SER A O 1
ATOM 6052 N N . LEU A 1 777 ? -27.912 -9.355 65.800 1.00 87.12 777 LEU A N 1
ATOM 6053 C CA . LEU A 1 777 ? -28.042 -8.561 64.578 1.00 87.12 777 LEU A CA 1
ATOM 6054 C C . LEU A 1 777 ? -28.676 -7.195 64.898 1.00 87.12 777 LEU A C 1
ATOM 6056 O O . LEU A 1 777 ? -29.810 -6.926 64.494 1.00 87.12 777 LEU A O 1
ATOM 6060 N N . ASP A 1 778 ? -27.982 -6.374 65.681 1.00 86.81 778 ASP A N 1
ATOM 6061 C CA . ASP A 1 778 ? -28.435 -5.042 66.099 1.00 86.81 778 ASP A CA 1
ATOM 6062 C C . ASP A 1 778 ? -28.403 -3.996 64.963 1.00 86.81 778 ASP A C 1
ATOM 6064 O O . ASP A 1 778 ? -28.042 -4.300 63.826 1.00 86.81 778 ASP A O 1
ATOM 6068 N N . GLU A 1 779 ? -28.845 -2.764 65.245 1.00 86.38 779 GLU A N 1
ATOM 6069 C CA . GLU A 1 779 ? -28.933 -1.688 64.242 1.00 86.38 779 GLU A CA 1
ATOM 6070 C C . GLU A 1 779 ? -27.569 -1.343 63.614 1.00 86.38 779 GLU A C 1
ATOM 6072 O O . GLU A 1 779 ? -27.514 -1.040 62.419 1.00 86.38 779 GLU A O 1
ATOM 6077 N N . ASP A 1 780 ? -26.475 -1.456 64.373 1.00 87.56 780 ASP A N 1
ATOM 6078 C CA . ASP A 1 780 ? -25.114 -1.182 63.897 1.00 87.56 780 ASP A CA 1
ATOM 6079 C C . ASP A 1 780 ? -24.663 -2.258 62.899 1.00 87.56 780 ASP A C 1
ATOM 6081 O O . ASP A 1 780 ? -24.293 -1.958 61.759 1.00 87.56 780 ASP A O 1
ATOM 6085 N N . MET A 1 781 ? -24.797 -3.536 63.270 1.00 90.12 781 MET A N 1
ATOM 6086 C CA . MET A 1 781 ? -24.478 -4.652 62.378 1.00 90.12 781 MET A CA 1
ATOM 6087 C C . MET A 1 781 ? -25.374 -4.655 61.137 1.00 90.12 781 MET A C 1
ATOM 6089 O O . MET A 1 781 ? -24.927 -4.938 60.017 1.00 90.12 781 MET A O 1
ATOM 6093 N N . GLN A 1 782 ? -26.651 -4.315 61.321 1.00 90.50 782 GLN A N 1
ATOM 6094 C CA . GLN A 1 782 ? -27.565 -4.112 60.214 1.00 90.50 782 GLN A CA 1
ATOM 6095 C C . GLN A 1 782 ? -27.033 -3.014 59.308 1.00 90.50 782 GLN A C 1
ATOM 6097 O O . GLN A 1 782 ? -26.942 -3.273 58.118 1.00 90.50 782 GLN A O 1
ATOM 6102 N N . ALA A 1 783 ? -26.646 -1.833 59.800 1.00 89.56 783 ALA A N 1
ATOM 6103 C CA . ALA A 1 783 ? -26.162 -0.719 58.979 1.00 89.56 783 ALA A CA 1
ATOM 6104 C C . ALA A 1 783 ? -24.947 -1.087 58.106 1.00 89.56 783 ALA A C 1
ATOM 6106 O O . ALA A 1 783 ? -24.920 -0.733 56.920 1.00 89.56 783 ALA A O 1
ATOM 6107 N N . GLU A 1 784 ? -24.002 -1.850 58.655 1.00 91.62 784 GLU A N 1
ATOM 6108 C CA . GLU A 1 784 ? -22.739 -2.213 58.001 1.00 91.62 784 GLU A CA 1
ATOM 6109 C C . GLU A 1 784 ? -22.837 -3.398 57.027 1.00 91.62 784 GLU A C 1
ATOM 6111 O O . GLU A 1 784 ? -21.969 -3.582 56.169 1.00 91.62 784 GLU A O 1
ATOM 6116 N N . THR A 1 785 ? -23.917 -4.177 57.090 1.00 93.31 785 THR A N 1
ATOM 6117 C CA . THR A 1 785 ? -24.166 -5.300 56.175 1.00 93.31 785 THR A CA 1
ATOM 6118 C C . THR A 1 785 ? -25.249 -4.967 55.142 1.00 93.31 785 THR A C 1
ATOM 6120 O O . THR A 1 785 ? -26.130 -4.124 55.345 1.00 93.31 785 THR A O 1
ATOM 6123 N N . LYS A 1 786 ? -25.177 -5.588 53.958 1.00 93.00 786 LYS A N 1
ATOM 6124 C CA . LYS A 1 786 ? -26.117 -5.308 52.854 1.00 93.00 786 LYS A CA 1
ATOM 6125 C C . LYS A 1 786 ? -27.294 -6.270 52.782 1.00 93.00 786 LYS A C 1
ATOM 6127 O O . LYS A 1 786 ? -28.358 -5.858 52.332 1.00 93.00 786 LYS A O 1
ATOM 6132 N N . ALA A 1 787 ? -27.123 -7.508 53.226 1.00 94.25 787 ALA A N 1
ATOM 6133 C CA . ALA A 1 787 ? -28.141 -8.549 53.149 1.00 94.25 787 ALA A CA 1
ATOM 6134 C C . ALA A 1 787 ? -28.062 -9.490 54.354 1.00 94.25 787 ALA A C 1
ATOM 6136 O O . ALA A 1 787 ? -27.003 -9.610 54.973 1.00 94.25 787 ALA A O 1
ATOM 6137 N N . LEU A 1 788 ? -29.167 -10.183 54.628 1.00 94.62 788 LEU A N 1
ATOM 6138 C CA . LEU A 1 788 ? -29.204 -11.312 55.555 1.00 94.62 788 LEU A CA 1
ATOM 6139 C C . LEU A 1 788 ? -29.185 -12.619 54.771 1.00 94.62 788 LEU A C 1
ATOM 6141 O O . LEU A 1 788 ? -30.060 -12.843 53.940 1.00 94.62 788 LEU A O 1
ATOM 6145 N N . PHE A 1 789 ? -28.226 -13.488 55.060 1.00 94.19 789 PHE A N 1
ATOM 6146 C CA . PHE A 1 789 ? -28.157 -14.845 54.541 1.00 94.19 789 PHE A CA 1
ATOM 6147 C C . PHE A 1 789 ? -28.768 -15.828 55.544 1.00 94.19 789 PHE A C 1
ATOM 6149 O O . PHE A 1 789 ? -28.335 -15.892 56.694 1.00 94.19 789 PHE A O 1
ATOM 6156 N N . ILE A 1 790 ? -29.766 -16.596 55.111 1.00 93.56 790 ILE A N 1
ATOM 6157 C CA . ILE A 1 790 ? -30.416 -17.644 55.900 1.00 93.56 790 ILE A CA 1
ATOM 6158 C C . ILE A 1 790 ? -29.925 -19.008 55.397 1.00 93.56 790 ILE A C 1
ATOM 6160 O O . ILE A 1 790 ? -30.383 -19.445 54.333 1.00 93.56 790 ILE A O 1
ATOM 6164 N N . PRO A 1 791 ? -29.014 -19.666 56.141 1.00 91.06 791 PRO A N 1
ATOM 6165 C CA . PRO A 1 791 ? -28.369 -20.902 55.724 1.00 91.06 791 PRO A CA 1
ATOM 6166 C C . PRO A 1 791 ? -29.254 -22.125 55.981 1.00 91.06 791 PRO A C 1
ATOM 6168 O O . PRO A 1 791 ? -29.789 -22.320 57.070 1.00 91.06 791 PRO A O 1
ATOM 6171 N N . PHE A 1 792 ? -29.326 -23.009 55.002 1.00 89.00 792 PHE A N 1
ATOM 6172 C CA . PHE A 1 792 ? -29.895 -24.352 55.070 1.00 89.00 792 PHE A CA 1
ATOM 6173 C C . PHE A 1 792 ? -28.878 -25.409 54.640 1.00 89.00 792 PHE A C 1
ATOM 6175 O O . PHE A 1 792 ? -29.025 -26.579 55.001 1.00 89.00 792 PHE A O 1
ATOM 6182 N N . ARG A 1 793 ? -27.840 -25.009 53.897 1.00 77.88 793 ARG A N 1
ATOM 6183 C CA . ARG A 1 793 ? -26.711 -25.847 53.494 1.00 77.88 793 ARG A CA 1
ATOM 6184 C C . ARG A 1 793 ? -25.412 -25.224 54.037 1.00 77.88 793 ARG A C 1
ATOM 6186 O O . ARG A 1 793 ? -25.372 -24.067 54.442 1.00 77.88 793 ARG A O 1
ATOM 6193 N N . GLY A 1 794 ? -24.344 -26.019 54.103 1.00 70.31 794 GLY A N 1
ATOM 6194 C CA . GLY A 1 794 ? -23.018 -25.551 54.527 1.00 70.31 794 GLY A CA 1
ATOM 6195 C C . GLY A 1 794 ? -22.543 -26.042 55.906 1.00 70.31 794 GLY A C 1
ATOM 6196 O O . GLY A 1 794 ? -23.229 -26.819 56.576 1.00 70.31 794 GLY A O 1
ATOM 6197 N N . PRO A 1 795 ? -21.327 -25.629 56.313 1.00 60.88 795 PRO A N 1
ATOM 6198 C CA . PRO A 1 795 ? -20.584 -26.240 57.419 1.00 60.88 795 PRO A CA 1
ATOM 6199 C C . PRO A 1 795 ? -21.135 -25.938 58.823 1.00 60.88 795 PRO A C 1
ATOM 6201 O O . PRO A 1 795 ? -20.817 -26.671 59.754 1.00 60.88 795 PRO A O 1
ATOM 6204 N N . GLU A 1 796 ? -21.964 -24.904 59.002 1.00 61.41 796 GLU A N 1
ATOM 6205 C CA . GLU A 1 796 ? -22.538 -24.550 60.317 1.00 61.41 796 GLU A CA 1
ATOM 6206 C C . GLU A 1 796 ? -23.771 -25.382 60.716 1.00 61.41 796 GLU A C 1
ATOM 6208 O O . GLU A 1 796 ? -24.216 -25.309 61.860 1.00 61.41 796 GLU A O 1
ATOM 6213 N N . GLY A 1 797 ? -24.297 -26.209 59.805 1.00 62.81 797 GLY A N 1
ATOM 6214 C CA . GLY A 1 797 ? -25.589 -26.872 59.979 1.00 62.81 797 GLY A CA 1
ATOM 6215 C C . GLY A 1 797 ? -26.749 -25.900 59.730 1.00 62.81 797 GLY A C 1
ATOM 6216 O O . GLY A 1 797 ? -26.798 -24.805 60.278 1.00 62.81 797 GLY A O 1
ATOM 6217 N N . GLY A 1 798 ? -27.681 -26.280 58.853 1.00 72.44 798 GLY A N 1
ATOM 6218 C CA . GLY A 1 798 ? -28.762 -25.394 58.412 1.00 72.44 798 GLY A CA 1
ATOM 6219 C C . GLY A 1 798 ? -29.730 -24.975 59.527 1.00 72.44 798 GLY A C 1
ATOM 6220 O O . GLY A 1 798 ? -30.061 -25.769 60.413 1.00 72.44 798 GLY A O 1
ATOM 6221 N N . LEU A 1 799 ? -30.253 -23.748 59.434 1.00 81.38 799 LEU A N 1
ATOM 6222 C CA . LEU A 1 799 ? -31.313 -23.208 60.286 1.00 81.38 799 LEU A CA 1
ATOM 6223 C C . LEU A 1 799 ? -32.669 -23.842 59.922 1.00 81.38 799 LEU A C 1
ATOM 6225 O O . LEU A 1 799 ? -33.553 -23.212 59.351 1.00 81.38 799 LEU A O 1
ATOM 6229 N N . ASN A 1 800 ? -32.832 -25.123 60.257 1.00 78.81 800 ASN A N 1
ATOM 6230 C CA . ASN A 1 800 ? -34.032 -25.902 59.931 1.00 78.81 800 ASN A CA 1
ATOM 6231 C C . ASN A 1 800 ? -35.241 -25.595 60.838 1.00 78.81 800 ASN A C 1
ATOM 6233 O O . ASN A 1 800 ? -36.345 -26.067 60.572 1.00 78.81 800 ASN A O 1
ATOM 6237 N N . ASP A 1 801 ? -35.055 -24.819 61.911 1.00 85.31 801 ASP A N 1
ATOM 6238 C CA . ASP A 1 801 ? -36.152 -24.360 62.762 1.00 85.31 801 ASP A CA 1
ATOM 6239 C C . ASP A 1 801 ? -36.889 -23.175 62.120 1.00 85.31 801 ASP A C 1
ATOM 6241 O O . ASP A 1 801 ? -36.408 -22.039 62.104 1.00 85.31 801 ASP A O 1
ATOM 6245 N N . ILE A 1 802 ? -38.100 -23.440 61.627 1.00 85.50 802 ILE A N 1
ATOM 6246 C CA . ILE A 1 802 ? -38.968 -22.447 60.979 1.00 85.50 802 ILE A CA 1
ATOM 6247 C C . ILE A 1 802 ? -39.306 -21.291 61.934 1.00 85.50 802 ILE A C 1
ATOM 6249 O O . ILE A 1 802 ? -39.462 -20.158 61.478 1.00 85.50 802 ILE A O 1
ATOM 6253 N N . GLY A 1 803 ? -39.383 -21.542 63.249 1.00 86.31 803 GLY A N 1
ATOM 6254 C CA . GLY A 1 803 ? -39.626 -20.493 64.243 1.00 86.31 803 GLY A CA 1
ATOM 6255 C C . GLY A 1 803 ? -38.513 -19.444 64.256 1.00 86.31 803 GLY A C 1
ATOM 6256 O O . GLY A 1 803 ? -38.786 -18.243 64.203 1.00 86.31 803 GLY A O 1
ATOM 6257 N N . SER A 1 804 ? -37.260 -19.897 64.242 1.00 87.88 804 SER A N 1
ATOM 6258 C CA . SER A 1 804 ? -36.079 -19.035 64.138 1.00 87.88 804 SER A CA 1
ATOM 6259 C C . SER A 1 804 ? -36.026 -18.282 62.808 1.00 87.88 804 SER A C 1
ATOM 6261 O O . SER A 1 804 ? -35.743 -17.085 62.799 1.00 87.88 804 SER A O 1
ATOM 6263 N N . VAL A 1 805 ? -36.350 -18.941 61.689 1.00 90.75 805 VAL A N 1
ATOM 6264 C CA . VAL A 1 805 ? -36.418 -18.286 60.370 1.00 90.75 805 VAL A CA 1
ATOM 6265 C C . VAL A 1 805 ? -37.465 -17.167 60.382 1.00 90.75 805 VAL A C 1
ATOM 6267 O O . VAL A 1 805 ? -37.159 -16.038 60.008 1.00 90.75 805 VAL A O 1
ATOM 6270 N N . ALA A 1 806 ? -38.677 -17.432 60.876 1.00 90.38 806 ALA A N 1
ATOM 6271 C CA . ALA A 1 806 ? -39.737 -16.428 60.972 1.00 90.38 806 ALA A CA 1
ATOM 6272 C C . ALA A 1 806 ? -39.344 -15.238 61.869 1.00 90.38 806 ALA A C 1
ATOM 6274 O O . ALA A 1 806 ? -39.649 -14.091 61.541 1.00 90.38 806 ALA A O 1
ATOM 6275 N N . ALA A 1 807 ? -38.621 -15.489 62.967 1.00 91.06 807 ALA A N 1
ATOM 6276 C CA . ALA A 1 807 ? -38.113 -14.431 63.838 1.00 91.06 807 ALA A CA 1
ATOM 6277 C C . ALA A 1 807 ? -37.135 -13.498 63.102 1.00 91.06 807 ALA A C 1
ATOM 6279 O O . ALA A 1 807 ? -37.238 -12.281 63.243 1.00 91.06 807 ALA A O 1
ATOM 6280 N N . HIS A 1 808 ? -36.253 -14.051 62.264 1.00 92.62 808 HIS A N 1
ATOM 6281 C CA . HIS A 1 808 ? -35.336 -13.277 61.418 1.00 92.62 808 HIS A CA 1
ATOM 6282 C C . HIS A 1 808 ? -36.058 -12.462 60.341 1.00 92.62 808 HIS A C 1
ATOM 6284 O O . HIS A 1 808 ? -35.724 -11.299 60.122 1.00 92.62 808 HIS A O 1
ATOM 6290 N N . PHE A 1 809 ? -37.094 -13.023 59.709 1.00 91.19 809 PHE A N 1
ATOM 6291 C CA . PHE A 1 809 ? -37.939 -12.277 58.766 1.00 91.19 809 PHE A CA 1
ATOM 6292 C C . PHE A 1 809 ? -38.641 -11.082 59.424 1.00 91.19 809 PHE A C 1
ATOM 6294 O O . PHE A 1 809 ? -38.840 -10.060 58.766 1.00 91.19 809 PHE A O 1
ATOM 6301 N N . ALA A 1 810 ? -39.012 -11.211 60.702 1.00 89.81 810 ALA A N 1
ATOM 6302 C CA . ALA A 1 810 ? -39.656 -10.154 61.471 1.00 89.81 810 ALA A CA 1
ATOM 6303 C C . ALA A 1 810 ? -38.676 -9.084 61.983 1.00 89.81 810 ALA A C 1
ATOM 6305 O O . ALA A 1 810 ? -39.071 -7.925 62.089 1.00 89.81 810 ALA A O 1
ATOM 6306 N N . SER A 1 811 ? -37.434 -9.453 62.320 1.00 90.12 811 SER A N 1
ATOM 6307 C CA . SER A 1 811 ? -36.446 -8.524 62.887 1.00 90.12 811 SER A CA 1
ATOM 6308 C C . SER A 1 811 ? -35.588 -7.806 61.844 1.00 90.12 811 SER A C 1
ATOM 6310 O O . SER A 1 811 ? -35.119 -6.705 62.113 1.00 90.12 811 SER A O 1
ATOM 6312 N N . TRP A 1 812 ? -35.346 -8.410 60.675 1.00 92.50 812 TRP A N 1
ATOM 6313 C CA . TRP A 1 812 ? -34.461 -7.832 59.659 1.00 92.50 812 TRP A CA 1
ATOM 6314 C C . TRP A 1 812 ? -35.121 -6.660 58.908 1.00 92.50 812 TRP A C 1
ATOM 6316 O O . TRP A 1 812 ? -36.279 -6.805 58.498 1.00 92.50 812 TRP A O 1
ATOM 6326 N N . PRO A 1 813 ? -34.406 -5.549 58.622 1.00 90.75 813 PRO A N 1
ATOM 6327 C CA . PRO A 1 813 ? -34.978 -4.365 57.974 1.00 90.75 813 PRO A CA 1
ATOM 6328 C C . PRO A 1 813 ? -35.667 -4.656 56.639 1.00 90.75 813 PRO A C 1
ATOM 6330 O O . PRO A 1 813 ? -35.128 -5.374 55.788 1.00 90.75 813 PRO A O 1
ATOM 6333 N N . ASN A 1 814 ? -36.857 -4.082 56.440 1.00 87.50 814 ASN A N 1
ATOM 6334 C CA . ASN A 1 814 ? -37.745 -4.393 55.313 1.00 87.50 814 ASN A CA 1
ATOM 6335 C C . ASN A 1 814 ? -37.170 -3.994 53.945 1.00 87.50 814 ASN A C 1
ATOM 6337 O O . ASN A 1 814 ? -37.475 -4.625 52.932 1.00 87.50 814 ASN A O 1
ATOM 6341 N N . GLU A 1 815 ? -36.325 -2.973 53.928 1.00 87.81 815 GLU A N 1
ATOM 6342 C CA . GLU A 1 815 ? -35.618 -2.452 52.765 1.00 87.81 815 GLU A CA 1
ATOM 6343 C C . GLU A 1 815 ? -34.367 -3.260 52.395 1.00 87.81 815 GLU A C 1
ATOM 6345 O O . GLU A 1 815 ? -33.871 -3.129 51.276 1.00 87.81 815 GLU A O 1
ATOM 6350 N N . LYS A 1 816 ? -33.862 -4.115 53.298 1.00 91.38 816 LYS A N 1
ATOM 6351 C CA . LYS A 1 816 ? -32.689 -4.954 53.034 1.00 91.38 816 LYS A CA 1
ATOM 6352 C C . LYS A 1 816 ? -33.087 -6.343 52.528 1.00 91.38 816 LYS A C 1
ATOM 6354 O O . LYS A 1 816 ? -34.028 -6.941 53.066 1.00 91.38 816 LYS A O 1
ATOM 6359 N N . PRO A 1 817 ? -32.383 -6.874 51.513 1.00 92.19 817 PRO A N 1
ATOM 6360 C CA . PRO A 1 817 ? -32.667 -8.181 50.939 1.00 92.19 817 PRO A CA 1
ATOM 6361 C C . PRO A 1 817 ? -32.365 -9.326 51.911 1.00 92.19 817 PRO A C 1
ATOM 6363 O O . PRO A 1 817 ? -31.470 -9.243 52.759 1.00 92.19 817 PRO A O 1
ATOM 6366 N N . VAL A 1 818 ? -33.110 -10.415 51.727 1.00 94.94 818 VAL A N 1
ATOM 6367 C CA . VAL A 1 818 ? -32.890 -11.711 52.373 1.00 94.94 818 VAL A CA 1
ATOM 6368 C C . VAL A 1 818 ? -32.458 -12.706 51.300 1.00 94.94 818 VAL A C 1
ATOM 6370 O O . VAL A 1 818 ? -33.103 -12.823 50.259 1.00 94.94 818 VAL A O 1
ATOM 6373 N N . ILE A 1 819 ? -31.361 -13.405 51.554 1.00 95.06 819 ILE A N 1
ATOM 6374 C CA . ILE A 1 819 ? -30.753 -14.403 50.678 1.00 95.06 819 ILE A CA 1
ATOM 6375 C C . ILE A 1 819 ? -30.849 -15.757 51.376 1.00 95.06 819 ILE A C 1
ATOM 6377 O O . ILE A 1 819 ? -30.671 -15.836 52.589 1.00 95.06 819 ILE A O 1
ATOM 6381 N N . THR A 1 820 ? -31.113 -16.832 50.645 1.00 93.62 820 THR A N 1
ATOM 6382 C CA . THR A 1 820 ? -31.153 -18.181 51.217 1.00 93.62 820 THR A CA 1
ATOM 6383 C C . THR A 1 820 ? -30.701 -19.232 50.216 1.00 93.62 820 THR A C 1
ATOM 6385 O O . THR A 1 820 ? -30.966 -19.105 49.029 1.00 93.62 820 THR A O 1
ATOM 6388 N N . ASP A 1 821 ? -30.060 -20.290 50.691 1.00 92.00 821 ASP A N 1
ATOM 6389 C CA . ASP A 1 821 ? -29.732 -21.504 49.930 1.00 92.00 821 ASP A CA 1
ATOM 6390 C C . ASP A 1 821 ? -30.736 -22.647 50.210 1.00 92.00 821 ASP A C 1
ATOM 6392 O O . ASP A 1 821 ? -30.434 -23.832 50.017 1.00 92.00 821 ASP A O 1
ATOM 6396 N N . ALA A 1 822 ? -31.934 -22.294 50.701 1.00 86.75 822 ALA A N 1
ATOM 6397 C CA . ALA A 1 822 ? -33.025 -23.221 50.962 1.00 86.75 822 ALA A CA 1
ATOM 6398 C C . ALA A 1 822 ? -33.374 -24.044 49.719 1.00 86.75 822 ALA A C 1
ATOM 6400 O O . ALA A 1 822 ? -33.450 -23.531 48.604 1.00 86.75 822 ALA A O 1
ATOM 6401 N N . ALA A 1 823 ? -33.682 -25.318 49.939 1.00 87.44 823 ALA A N 1
ATOM 6402 C CA . ALA A 1 823 ? -34.050 -26.235 48.873 1.00 87.44 823 ALA A CA 1
ATOM 6403 C C . ALA A 1 823 ? -35.172 -27.170 49.289 1.00 87.44 823 ALA A C 1
ATOM 6405 O O . ALA A 1 823 ? -35.386 -27.422 50.479 1.00 87.44 823 ALA A O 1
ATOM 6406 N N . THR A 1 824 ? -35.859 -27.738 48.305 1.00 88.31 824 THR A N 1
ATOM 6407 C CA . THR A 1 824 ? -36.925 -28.723 48.493 1.00 88.31 824 THR A CA 1
ATOM 6408 C C . THR A 1 824 ? -38.021 -28.201 49.440 1.00 88.31 824 THR A C 1
ATOM 6410 O O . THR A 1 824 ? -38.570 -27.118 49.231 1.00 88.31 824 THR A O 1
ATOM 6413 N N . THR A 1 825 ? -38.350 -28.927 50.509 1.00 87.94 825 THR A N 1
ATOM 6414 C CA . THR A 1 825 ? -39.385 -28.543 51.482 1.00 87.94 825 THR A CA 1
ATOM 6415 C C . THR A 1 825 ? -39.050 -27.257 52.239 1.00 87.94 825 THR A C 1
ATOM 6417 O O . THR A 1 825 ? -39.952 -26.483 52.572 1.00 87.94 825 THR A O 1
ATOM 6420 N N . ASN A 1 826 ? -37.764 -26.989 52.481 1.00 90.44 826 ASN A N 1
ATOM 6421 C CA . ASN A 1 826 ? -37.325 -25.759 53.141 1.00 90.44 826 ASN A CA 1
ATOM 6422 C C . ASN A 1 826 ? -37.564 -24.540 52.246 1.00 90.44 826 ASN A C 1
ATOM 6424 O O . ASN A 1 826 ? -38.050 -23.520 52.728 1.00 90.44 826 ASN A O 1
ATOM 6428 N N . LEU A 1 827 ? -37.322 -24.664 50.936 1.00 93.06 827 LEU A N 1
ATOM 6429 C CA . LEU A 1 827 ? -37.571 -23.586 49.979 1.00 93.06 827 LEU A CA 1
ATOM 6430 C C . LEU A 1 827 ? -39.051 -23.188 49.955 1.00 93.06 827 LEU A C 1
ATOM 6432 O O . LEU A 1 827 ? -39.372 -22.008 50.075 1.00 93.06 827 LEU A O 1
ATOM 6436 N N . ALA A 1 828 ? -39.961 -24.163 49.889 1.00 91.38 828 ALA A N 1
ATOM 6437 C CA . ALA A 1 828 ? -41.400 -23.895 49.947 1.00 91.38 828 ALA A CA 1
ATOM 6438 C C . ALA A 1 828 ? -41.804 -23.149 51.233 1.00 91.38 828 ALA A C 1
ATOM 6440 O O . ALA A 1 828 ? -42.635 -22.241 51.197 1.00 91.38 828 ALA A O 1
ATOM 6441 N N . SER A 1 829 ? -41.178 -23.501 52.359 1.00 92.19 829 SER A N 1
ATOM 6442 C CA . SER A 1 829 ? -41.443 -22.885 53.662 1.00 92.19 829 SER A CA 1
ATOM 6443 C C . SER A 1 829 ? -40.937 -21.440 53.720 1.00 92.19 829 SER A C 1
ATOM 6445 O O . SER A 1 829 ? -41.660 -20.552 54.171 1.00 92.19 829 SER A O 1
ATOM 6447 N N . VAL A 1 830 ? -39.731 -21.174 53.205 1.00 92.88 830 VAL A N 1
ATOM 6448 C CA . VAL A 1 830 ? -39.166 -19.817 53.140 1.00 92.88 830 VAL A CA 1
ATOM 6449 C C . VAL A 1 830 ? -39.956 -18.928 52.181 1.00 92.88 830 VAL A C 1
ATOM 6451 O O . VAL A 1 830 ? -40.234 -17.780 52.514 1.00 92.88 830 VAL A O 1
ATOM 6454 N N . LEU A 1 831 ? -40.385 -19.446 51.026 1.00 93.06 831 LEU A N 1
ATOM 6455 C CA . LEU A 1 831 ? -41.215 -18.694 50.078 1.00 93.06 831 LEU A CA 1
ATOM 6456 C C . LEU A 1 831 ? -42.586 -18.340 50.669 1.00 93.06 831 LEU A C 1
ATOM 6458 O O . LEU A 1 831 ? -43.081 -17.231 50.458 1.00 93.06 831 LEU A O 1
ATOM 6462 N N . LEU A 1 832 ? -43.178 -19.243 51.456 1.00 91.31 832 LEU A N 1
ATOM 6463 C CA . LEU A 1 832 ? -44.407 -18.959 52.192 1.00 91.31 832 LEU A CA 1
ATOM 6464 C C . LEU A 1 832 ? -44.190 -17.857 53.237 1.00 91.31 832 LEU A C 1
ATOM 6466 O O . LEU A 1 832 ? -44.973 -16.910 53.283 1.00 91.31 832 LEU A O 1
ATOM 6470 N N . LEU A 1 833 ? -43.125 -17.937 54.041 1.00 92.06 833 LEU A N 1
ATOM 6471 C CA . LEU A 1 833 ? -42.785 -16.897 55.020 1.00 92.06 833 LEU A CA 1
ATOM 6472 C C . LEU A 1 833 ? -42.526 -15.545 54.348 1.00 92.06 833 LEU A C 1
ATOM 6474 O O . LEU A 1 833 ? -43.061 -14.528 54.787 1.00 92.06 833 LEU A O 1
ATOM 6478 N N . ALA A 1 834 ? -41.782 -15.534 53.244 1.00 91.62 834 ALA A N 1
ATOM 6479 C CA . ALA A 1 834 ? -41.549 -14.337 52.449 1.00 91.62 834 ALA A CA 1
ATOM 6480 C C . ALA A 1 834 ? -42.868 -13.716 51.976 1.00 91.62 834 ALA A C 1
ATOM 6482 O O . ALA A 1 834 ? -43.071 -12.512 52.119 1.00 91.62 834 ALA A O 1
ATOM 6483 N N . SER A 1 835 ? -43.802 -14.542 51.493 1.00 90.94 835 SER A N 1
ATOM 6484 C CA . SER A 1 835 ? -45.137 -14.091 51.099 1.00 90.94 835 SER A CA 1
ATOM 6485 C C . SER A 1 835 ? -45.944 -13.542 52.280 1.00 90.94 835 SER A C 1
ATOM 6487 O O . SER A 1 835 ? -46.598 -12.514 52.124 1.00 90.94 835 SER A O 1
ATOM 6489 N N . LEU A 1 836 ? -45.910 -14.196 53.446 1.00 91.06 836 LEU A N 1
ATOM 6490 C CA . LEU A 1 836 ? -46.644 -13.770 54.645 1.00 91.06 836 LEU A CA 1
ATOM 6491 C C . LEU A 1 836 ? -46.125 -12.440 55.204 1.00 91.06 836 LEU A C 1
ATOM 6493 O O . LEU A 1 836 ? -46.914 -11.618 55.662 1.00 91.06 836 LEU A O 1
ATOM 6497 N N . HIS A 1 837 ? -44.814 -12.211 55.127 1.00 88.00 837 HIS A N 1
ATOM 6498 C CA . HIS A 1 837 ? -44.176 -10.965 55.555 1.00 88.00 837 HIS A CA 1
ATOM 6499 C C . HIS A 1 837 ? -44.103 -9.902 54.442 1.00 88.00 837 HIS A C 1
ATOM 6501 O O . HIS A 1 837 ? -43.622 -8.796 54.684 1.00 88.00 837 HIS A O 1
ATOM 6507 N N . GLY A 1 838 ? -44.556 -10.207 53.220 1.00 87.56 838 GLY A N 1
ATOM 6508 C CA . GLY A 1 838 ? -44.475 -9.295 52.072 1.00 87.56 838 GLY A CA 1
ATOM 6509 C C . GLY A 1 838 ? -43.041 -8.965 51.629 1.00 87.56 838 GLY A C 1
ATOM 6510 O O . GLY A 1 838 ? -42.797 -7.890 51.071 1.00 87.56 838 GLY A O 1
ATOM 6511 N N . ARG A 1 839 ? -42.088 -9.867 51.888 1.00 89.38 839 ARG A N 1
ATOM 6512 C CA . ARG A 1 839 ? -40.642 -9.676 51.698 1.00 89.38 839 ARG A CA 1
ATOM 6513 C C . ARG A 1 839 ? -40.166 -10.237 50.364 1.00 89.38 839 ARG A C 1
ATOM 6515 O O . ARG A 1 839 ? -40.709 -11.216 49.856 1.00 89.38 839 ARG A O 1
ATOM 6522 N N . SER A 1 840 ? -39.124 -9.619 49.813 1.00 90.94 840 SER A N 1
ATOM 6523 C CA . SER A 1 840 ? -38.379 -10.176 48.685 1.00 90.94 840 SER A CA 1
ATOM 6524 C C . SER A 1 840 ? -37.306 -11.144 49.170 1.00 90.94 840 SER A C 1
ATOM 6526 O O . SER A 1 840 ? -36.571 -10.812 50.103 1.00 90.94 840 SER A O 1
ATOM 6528 N N . VAL A 1 841 ? -37.180 -12.292 48.509 1.00 94.94 841 VAL A N 1
ATOM 6529 C CA . VAL A 1 841 ? -36.146 -13.293 48.808 1.00 94.94 841 VAL A CA 1
ATOM 6530 C C . VAL A 1 841 ? -35.364 -13.637 47.550 1.00 94.94 841 VAL A C 1
ATOM 6532 O O . VAL A 1 841 ? -35.951 -13.851 46.491 1.00 94.94 841 VAL A O 1
ATOM 6535 N N . HIS A 1 842 ? -34.044 -13.718 47.687 1.00 95.94 842 HIS A N 1
ATOM 6536 C CA . HIS A 1 842 ? -33.154 -14.252 46.667 1.00 95.94 842 HIS A CA 1
ATOM 6537 C C . HIS A 1 842 ? -32.733 -15.680 47.034 1.00 95.94 842 HIS A C 1
ATOM 6539 O O . HIS A 1 842 ? -32.198 -15.909 48.120 1.00 95.94 842 HIS A O 1
ATOM 6545 N N . VAL A 1 843 ? -32.982 -16.639 46.147 1.00 96.06 843 VAL A N 1
ATOM 6546 C CA . VAL A 1 843 ? -32.602 -18.044 46.329 1.00 96.06 843 VAL A CA 1
ATOM 6547 C C . VAL A 1 843 ? -31.276 -18.287 45.622 1.00 96.06 843 VAL A C 1
ATOM 6549 O O . VAL A 1 843 ? -31.207 -18.206 44.399 1.00 96.06 843 VAL A O 1
ATOM 6552 N N . THR A 1 844 ? -30.229 -18.576 46.384 1.00 94.44 844 THR A N 1
ATOM 6553 C CA . THR A 1 844 ? -28.879 -18.739 45.849 1.00 94.44 844 THR A CA 1
ATOM 6554 C C . THR A 1 844 ? -28.512 -20.192 45.592 1.00 94.44 844 THR A C 1
ATOM 6556 O O . THR A 1 844 ? -28.988 -21.094 46.288 1.00 94.44 844 THR A O 1
ATOM 6559 N N . ASN A 1 845 ? -27.646 -20.415 44.601 1.00 92.12 845 ASN A N 1
ATOM 6560 C CA . ASN A 1 845 ? -27.128 -21.726 44.224 1.00 92.12 845 ASN A CA 1
ATOM 6561 C C . ASN A 1 845 ? -28.246 -22.756 43.955 1.00 92.12 845 ASN A C 1
ATOM 6563 O O . ASN A 1 845 ? -28.285 -23.850 44.536 1.00 92.12 845 ASN A O 1
ATOM 6567 N N . VAL A 1 846 ? -29.191 -22.389 43.082 1.00 95.06 846 VAL A N 1
ATOM 6568 C CA . VAL A 1 846 ? -30.255 -23.293 42.627 1.00 95.06 846 VAL A CA 1
ATOM 6569 C C . VAL A 1 846 ? -29.642 -24.391 41.757 1.00 95.06 846 VAL A C 1
ATOM 6571 O O . VAL A 1 846 ? -28.991 -24.112 40.755 1.00 95.06 846 VAL A O 1
ATOM 6574 N N . MET A 1 847 ? -29.852 -25.652 42.145 1.00 92.12 847 MET A N 1
ATOM 6575 C CA . MET A 1 847 ? -29.191 -26.804 41.512 1.00 92.12 847 MET A CA 1
ATOM 6576 C C . MET A 1 847 ? -30.145 -27.895 4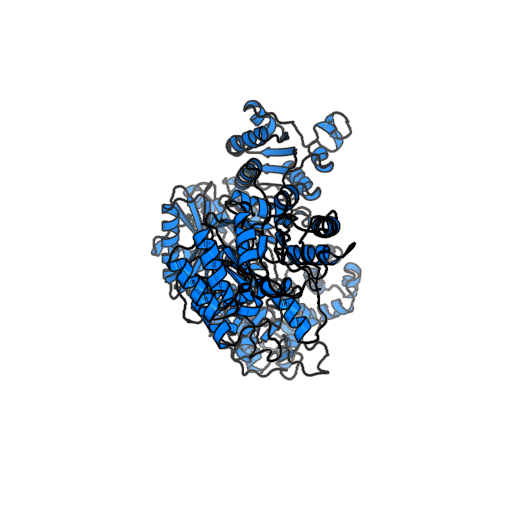1.033 1.00 92.12 847 MET A C 1
ATOM 6578 O O . MET A 1 847 ? -29.697 -28.794 40.337 1.00 92.12 847 MET A O 1
ATOM 6582 N N . THR A 1 848 ? -31.428 -27.869 41.407 1.00 94.31 848 THR A N 1
ATOM 6583 C CA . THR A 1 848 ? -32.348 -28.982 41.117 1.00 94.31 848 THR A CA 1
ATOM 6584 C C . THR A 1 848 ? -33.524 -28.551 40.253 1.00 94.31 848 THR A C 1
ATOM 6586 O O . THR A 1 848 ? -34.010 -27.419 40.346 1.00 94.31 848 THR A O 1
ATOM 6589 N N . ARG A 1 849 ? -34.050 -29.495 39.464 1.00 95.50 849 ARG A N 1
ATOM 6590 C CA . ARG A 1 849 ? -35.283 -29.335 38.681 1.00 95.50 849 ARG A CA 1
ATOM 6591 C C . ARG A 1 849 ? -36.466 -28.937 39.564 1.00 95.50 849 ARG A C 1
ATOM 6593 O O . ARG A 1 849 ? -37.299 -28.131 39.158 1.00 95.50 849 ARG A O 1
ATOM 6600 N N . GLY A 1 850 ? -36.559 -29.514 40.763 1.00 94.44 850 GLY A N 1
ATOM 6601 C CA . GLY A 1 850 ? -37.631 -29.211 41.712 1.00 94.44 850 GLY A CA 1
ATOM 6602 C C . GLY A 1 850 ? -37.602 -27.755 42.174 1.00 94.44 850 GLY A C 1
ATOM 6603 O O . GLY A 1 850 ? -38.633 -27.082 42.141 1.00 94.44 850 GLY A O 1
ATOM 6604 N N . ASP A 1 851 ? -36.418 -27.261 42.541 1.00 95.25 851 ASP A N 1
ATOM 6605 C CA . ASP A 1 851 ? -36.241 -25.906 43.063 1.00 95.25 851 ASP A CA 1
ATOM 6606 C C . ASP A 1 851 ? -36.507 -24.843 41.984 1.00 95.25 851 ASP A C 1
ATOM 6608 O O . ASP A 1 851 ? -37.285 -23.915 42.221 1.00 95.25 851 ASP A O 1
ATOM 6612 N N . ILE A 1 852 ? -35.950 -24.998 40.772 1.00 96.62 852 ILE A N 1
ATOM 6613 C CA . ILE A 1 852 ? -36.149 -24.012 39.693 1.00 96.62 852 ILE A CA 1
ATOM 6614 C C . ILE A 1 852 ? -37.610 -23.949 39.229 1.00 96.62 852 ILE A C 1
ATOM 6616 O O . ILE A 1 852 ? -38.143 -22.861 39.007 1.00 96.62 852 ILE A O 1
ATOM 6620 N N . ASN A 1 853 ? -38.306 -25.090 39.176 1.00 95.31 853 ASN A N 1
ATOM 6621 C CA . ASN A 1 853 ? -39.730 -25.130 38.843 1.00 95.31 853 ASN A CA 1
ATOM 6622 C C . ASN A 1 853 ? -40.588 -24.451 39.918 1.00 95.31 853 ASN A C 1
ATOM 6624 O O . ASN A 1 853 ? -41.551 -23.752 39.595 1.00 95.31 853 ASN A O 1
ATOM 6628 N N . LEU A 1 854 ? -40.245 -24.631 41.198 1.00 95.12 854 LEU A N 1
ATOM 6629 C CA . LEU A 1 854 ? -40.942 -23.972 42.300 1.00 95.12 854 LEU A CA 1
ATOM 6630 C C . LEU A 1 854 ? -40.743 -22.449 42.261 1.00 95.12 854 LEU A C 1
ATOM 6632 O O . LEU A 1 854 ? -41.697 -21.697 42.482 1.00 95.12 854 LEU A O 1
ATOM 6636 N N . ILE A 1 855 ? -39.534 -21.988 41.934 1.00 96.12 855 ILE A N 1
ATOM 6637 C CA . ILE A 1 855 ? -39.227 -20.562 41.763 1.00 96.12 855 ILE A CA 1
ATOM 6638 C C . ILE A 1 855 ? -39.990 -19.992 40.565 1.00 96.12 855 ILE A C 1
ATOM 6640 O O . ILE A 1 855 ? -40.665 -18.973 40.709 1.00 96.12 855 ILE A O 1
ATOM 6644 N N . ALA A 1 856 ? -39.964 -20.668 39.414 1.00 95.12 856 ALA A N 1
ATOM 6645 C CA . ALA A 1 856 ? -40.710 -20.259 38.226 1.00 95.12 856 ALA A CA 1
ATOM 6646 C C . ALA A 1 856 ? -42.218 -20.137 38.512 1.00 95.12 856 ALA A C 1
ATOM 6648 O O . ALA A 1 856 ? -42.849 -19.138 38.155 1.00 95.12 856 ALA A O 1
ATOM 6649 N N . LEU A 1 857 ? -42.793 -21.105 39.235 1.00 94.75 857 LEU A N 1
ATOM 6650 C CA . LEU A 1 857 ? -44.193 -21.070 39.659 1.00 94.75 857 LEU A CA 1
ATOM 6651 C C . LEU A 1 857 ? -44.476 -19.917 40.632 1.00 94.75 857 LEU A C 1
ATOM 6653 O O . LEU A 1 857 ? -45.509 -19.257 40.524 1.00 94.75 857 LEU A O 1
ATOM 6657 N N . SER A 1 858 ? -43.553 -19.638 41.551 1.00 94.50 858 SER A N 1
ATOM 6658 C CA . SER A 1 858 ? -43.669 -18.529 42.503 1.00 94.50 858 SER A CA 1
ATOM 6659 C C . SER A 1 858 ? -43.627 -17.170 41.797 1.00 94.50 858 SER A C 1
ATOM 6661 O O . SER A 1 858 ? -44.475 -16.315 42.064 1.00 94.50 858 SER A O 1
ATOM 6663 N N . LYS A 1 859 ? -42.728 -16.996 40.817 1.00 94.81 859 LYS A N 1
ATOM 6664 C CA . LYS A 1 859 ? -42.685 -15.811 39.943 1.00 94.81 859 LYS A CA 1
ATOM 6665 C C . LYS A 1 859 ? -43.982 -15.647 39.151 1.00 94.81 859 LYS A C 1
ATOM 6667 O O . LYS A 1 859 ? -44.538 -14.552 39.103 1.00 94.81 859 LYS A O 1
ATOM 6672 N N . ALA A 1 860 ? -44.524 -16.737 38.603 1.00 93.00 860 ALA A N 1
ATOM 6673 C CA . ALA A 1 860 ? -45.802 -16.723 37.884 1.00 93.00 860 ALA A CA 1
ATOM 6674 C C . ALA A 1 860 ? -47.000 -16.338 38.776 1.00 93.00 860 ALA A C 1
ATOM 6676 O O . ALA A 1 860 ? -48.020 -15.862 38.280 1.00 93.00 860 ALA A O 1
ATOM 6677 N N . LYS A 1 861 ? -46.883 -16.519 40.097 1.00 92.81 861 LYS A N 1
ATOM 6678 C CA . LYS A 1 861 ? -47.853 -16.064 41.106 1.00 92.81 861 LYS A CA 1
ATOM 6679 C C . LYS A 1 861 ? -47.541 -14.672 41.669 1.00 92.81 861 LYS A C 1
ATOM 6681 O O . LYS A 1 861 ? -48.161 -14.269 42.648 1.00 92.81 861 LYS A O 1
ATOM 6686 N N . SER A 1 862 ? -46.611 -13.942 41.053 1.00 90.62 862 SER A N 1
ATOM 6687 C CA . SER A 1 862 ? -46.194 -12.595 41.454 1.00 90.62 862 SER A CA 1
ATOM 6688 C C . SER A 1 862 ? -45.593 -12.514 42.865 1.00 90.62 862 SER A C 1
ATOM 6690 O O . SER A 1 862 ? -45.608 -11.446 43.480 1.00 90.62 862 SER A O 1
ATOM 6692 N N . LEU A 1 863 ? -45.037 -13.618 43.385 1.00 92.31 863 LEU A N 1
ATOM 6693 C CA . LEU A 1 863 ? -44.192 -13.550 44.577 1.00 92.31 863 LEU A CA 1
ATOM 6694 C C . LEU A 1 863 ? -42.884 -12.833 44.222 1.00 92.31 863 LEU A C 1
ATOM 6696 O O . LEU A 1 863 ? -42.325 -13.022 43.141 1.00 92.31 863 LEU A O 1
ATOM 6700 N N . LYS A 1 864 ? -42.373 -12.029 45.159 1.00 91.75 864 LYS A N 1
ATOM 6701 C CA . LYS A 1 864 ? -41.107 -11.298 45.017 1.00 91.75 864 LYS A CA 1
ATOM 6702 C C . LYS A 1 864 ? -39.918 -12.231 45.265 1.00 91.75 864 LYS A C 1
ATOM 6704 O O . LYS A 1 864 ? -39.263 -12.145 46.299 1.00 91.75 864 LYS A O 1
ATOM 6709 N N . VAL A 1 865 ? -39.667 -13.145 44.337 1.00 95.25 865 VAL A N 1
ATOM 6710 C CA . VAL A 1 865 ? -38.537 -14.076 44.404 1.00 95.25 865 VAL A CA 1
ATOM 6711 C C . VAL A 1 865 ? -37.598 -13.864 43.227 1.00 95.25 865 VAL A C 1
ATOM 6713 O O . VAL A 1 865 ? -38.048 -13.747 42.088 1.00 95.25 865 VAL A O 1
ATOM 6716 N N . THR A 1 866 ? -36.301 -13.840 43.509 1.00 96.56 866 THR A N 1
ATOM 6717 C CA . THR A 1 866 ? -35.240 -13.941 42.503 1.00 96.56 866 THR A CA 1
ATOM 6718 C C . THR A 1 866 ? -34.336 -15.126 42.821 1.00 96.56 866 THR A C 1
ATOM 6720 O O . THR A 1 866 ? -34.411 -15.683 43.917 1.00 96.56 866 THR A O 1
ATOM 6723 N N . CYS A 1 867 ? -33.506 -15.552 41.878 1.00 96.81 867 CYS A N 1
ATOM 6724 C CA . CYS A 1 867 ? -32.558 -16.632 42.095 1.00 96.81 867 CYS A CA 1
ATOM 6725 C C . CYS A 1 867 ? -31.292 -16.509 41.260 1.00 96.81 867 CYS A C 1
ATOM 6727 O O . CYS A 1 867 ? -31.314 -15.937 40.167 1.00 96.81 867 CYS A O 1
ATOM 6729 N N . ASP A 1 868 ? -30.228 -17.124 41.768 1.00 96.56 868 ASP A N 1
ATOM 6730 C CA . ASP A 1 868 ? -28.999 -17.357 41.026 1.00 96.56 868 ASP A CA 1
ATOM 6731 C C . ASP A 1 868 ? -28.708 -18.846 40.827 1.00 96.56 868 ASP A C 1
ATOM 6733 O O . ASP A 1 868 ? -29.130 -19.715 41.602 1.00 96.56 868 ASP A O 1
ATOM 6737 N N . VAL A 1 869 ? -27.971 -19.121 39.756 1.00 96.19 869 VAL A N 1
ATOM 6738 C CA . VAL A 1 869 ? -27.404 -20.436 39.461 1.00 96.19 869 VAL A CA 1
ATOM 6739 C C . VAL A 1 869 ? -25.899 -20.280 39.331 1.00 96.19 869 VAL A C 1
ATOM 6741 O O . VAL A 1 869 ? -25.420 -19.382 38.632 1.00 96.19 869 VAL A O 1
ATOM 6744 N N . SER A 1 870 ? -25.152 -21.173 39.985 1.00 95.25 870 SER A N 1
ATOM 6745 C CA . SER A 1 870 ? -23.701 -21.196 39.837 1.00 95.25 870 SER A CA 1
ATOM 6746 C C . SER A 1 870 ? -23.339 -21.514 38.389 1.00 95.25 870 SER A C 1
ATOM 6748 O O . SER A 1 870 ? -23.825 -22.495 37.825 1.00 95.25 870 SER A O 1
ATOM 6750 N N . VAL A 1 871 ? -22.434 -20.736 37.801 1.00 96.06 871 VAL A N 1
ATOM 6751 C CA . VAL A 1 871 ? -21.929 -20.964 36.439 1.00 96.06 871 VAL A CA 1
ATOM 6752 C C . VAL A 1 871 ? -21.417 -22.398 36.311 1.00 96.06 871 VAL A C 1
ATOM 6754 O O . VAL A 1 871 ? -21.750 -23.097 35.363 1.00 96.06 871 VAL A O 1
ATOM 6757 N N . TYR A 1 872 ? -20.724 -22.917 37.325 1.00 95.19 872 TYR A N 1
ATOM 6758 C CA . TYR A 1 872 ? -20.243 -24.299 37.309 1.00 95.19 872 TYR A CA 1
ATOM 6759 C C . TYR A 1 872 ? -21.374 -25.338 37.261 1.00 95.19 872 TYR A C 1
ATOM 6761 O O . TYR A 1 872 ? -21.191 -26.381 36.644 1.00 95.19 872 TYR A O 1
ATOM 6769 N N . ALA A 1 873 ? -22.549 -25.060 37.832 1.00 94.38 873 ALA A N 1
ATOM 6770 C CA . ALA A 1 873 ? -23.701 -25.959 37.739 1.00 94.38 873 ALA A CA 1
ATOM 6771 C C . ALA A 1 873 ? -24.304 -25.997 36.319 1.00 94.38 873 ALA A C 1
ATOM 6773 O O . ALA A 1 873 ? -24.845 -27.021 35.902 1.00 94.38 873 ALA A O 1
ATOM 6774 N N . LEU A 1 874 ? -24.173 -24.918 35.539 1.00 94.81 874 LEU A N 1
ATOM 6775 C CA . LEU A 1 874 ? -24.620 -24.891 34.141 1.00 94.81 874 LEU A CA 1
ATOM 6776 C C . LEU A 1 874 ? -23.702 -25.695 33.211 1.00 94.81 874 LEU A C 1
ATOM 6778 O O . LEU A 1 874 ? -24.189 -26.292 32.253 1.00 94.81 874 LEU A O 1
ATOM 6782 N N . PHE A 1 875 ? -22.397 -25.739 33.488 1.00 95.00 875 PHE A N 1
ATOM 6783 C CA . PHE A 1 875 ? -21.412 -26.364 32.593 1.00 95.00 875 PHE A CA 1
ATOM 6784 C C . PHE A 1 875 ? -20.903 -27.732 33.063 1.00 95.00 875 PHE A C 1
ATOM 6786 O O . PHE A 1 875 ? -20.452 -28.525 32.239 1.00 95.00 875 PHE A O 1
ATOM 6793 N N . PHE A 1 876 ? -21.005 -28.054 34.355 1.00 95.12 876 PHE A N 1
ATOM 6794 C CA . PHE A 1 876 ? -20.549 -29.324 34.921 1.00 95.12 876 PHE A CA 1
ATOM 6795 C C . PHE A 1 876 ? -21.659 -30.028 35.699 1.00 95.12 876 PHE A C 1
ATOM 6797 O O . PHE A 1 876 ? -22.475 -29.396 36.368 1.00 95.12 876 PHE A O 1
ATOM 6804 N N . SER A 1 877 ? -21.671 -31.355 35.618 1.00 95.69 877 SER A N 1
ATOM 6805 C CA . SER A 1 877 ? -22.651 -32.210 36.283 1.00 95.69 877 SER A CA 1
ATOM 6806 C C . SER A 1 877 ? -21.974 -33.419 36.930 1.00 95.69 877 SER A C 1
ATOM 6808 O O . SER A 1 877 ? -20.782 -33.676 36.729 1.00 95.69 877 SER A O 1
ATOM 6810 N N . GLN A 1 878 ? -22.753 -34.185 37.690 1.00 95.00 878 GLN A N 1
ATOM 6811 C CA . GLN A 1 878 ? -22.317 -35.456 38.269 1.00 95.00 878 GLN A CA 1
ATOM 6812 C C . GLN A 1 878 ? -21.992 -36.522 37.208 1.00 95.00 878 GLN A C 1
ATOM 6814 O O . GLN A 1 878 ? -21.267 -37.462 37.508 1.00 95.00 878 GLN A O 1
ATOM 6819 N N . ASP A 1 879 ? -22.436 -36.370 35.956 1.00 92.19 879 ASP A N 1
ATOM 6820 C CA . ASP A 1 879 ? -22.002 -37.266 34.873 1.00 92.19 879 ASP A CA 1
ATOM 6821 C C . ASP A 1 879 ? -20.521 -37.038 34.537 1.00 92.19 879 ASP A C 1
ATOM 6823 O O . ASP A 1 879 ? -19.782 -37.986 34.270 1.00 92.19 879 ASP A O 1
ATOM 6827 N N . THR A 1 880 ? -20.070 -35.780 34.592 1.00 91.38 880 THR A N 1
ATOM 6828 C CA . THR A 1 880 ? -18.663 -35.408 34.389 1.00 91.38 880 THR A CA 1
ATOM 6829 C C . THR A 1 880 ? -17.817 -35.728 35.620 1.00 91.38 880 THR A C 1
ATOM 6831 O O . THR A 1 880 ? -16.682 -36.185 35.490 1.00 91.38 880 THR A O 1
ATOM 6834 N N . TYR A 1 881 ? -18.366 -35.495 36.817 1.00 92.44 881 TYR A N 1
ATOM 6835 C CA . TYR A 1 881 ? -17.689 -35.711 38.096 1.00 92.44 881 TYR A CA 1
ATOM 6836 C C . TYR A 1 881 ? -18.591 -36.483 39.077 1.00 92.44 881 TYR A C 1
ATOM 6838 O O . TYR A 1 881 ? -19.231 -35.866 39.931 1.00 92.44 881 TYR A O 1
ATOM 6846 N N . PRO A 1 882 ? -18.618 -37.828 39.013 1.00 89.38 882 PRO A N 1
ATOM 6847 C CA . PRO A 1 882 ? -19.548 -38.649 39.802 1.00 89.38 882 PRO A CA 1
ATOM 6848 C C . PRO A 1 882 ? -19.411 -38.508 41.320 1.00 89.38 882 PRO A C 1
ATOM 6850 O O . PRO A 1 882 ? -20.374 -38.704 42.057 1.00 89.38 882 PRO A O 1
ATOM 6853 N N . GLU A 1 883 ? -18.220 -38.156 41.802 1.00 88.44 883 GLU A N 1
ATOM 6854 C CA . GLU A 1 883 ? -17.932 -37.984 43.231 1.00 88.44 883 GLU A CA 1
ATOM 6855 C C . GLU A 1 883 ? -18.354 -36.597 43.762 1.00 88.44 883 GLU A C 1
ATOM 6857 O O . GLU A 1 883 ? -18.386 -36.369 44.974 1.00 88.44 883 GLU A O 1
ATOM 6862 N N . ALA A 1 884 ? -18.707 -35.662 42.870 1.00 90.44 884 ALA A N 1
ATOM 6863 C CA . ALA A 1 884 ? -18.966 -34.269 43.207 1.00 90.44 884 ALA A CA 1
ATOM 6864 C C . ALA A 1 884 ? -20.452 -33.991 43.490 1.00 90.44 884 ALA A C 1
ATOM 6866 O O . ALA A 1 884 ? -21.194 -33.481 42.650 1.00 90.44 884 ALA A O 1
ATOM 6867 N N . THR A 1 885 ? -20.889 -34.270 44.718 1.00 89.38 885 THR A N 1
ATOM 6868 C CA . THR A 1 885 ? -22.259 -33.968 45.188 1.00 89.38 885 THR A CA 1
ATOM 6869 C C . THR A 1 885 ? -22.619 -32.476 45.181 1.00 89.38 885 THR A C 1
ATOM 6871 O O . THR A 1 885 ? -23.795 -32.138 45.298 1.00 89.38 885 THR A O 1
ATOM 6874 N N . CYS A 1 886 ? -21.638 -31.573 45.051 1.00 89.69 886 CYS A N 1
ATOM 6875 C CA . CYS A 1 886 ? -21.877 -30.137 44.885 1.00 89.69 886 CYS A CA 1
ATOM 6876 C C . CYS A 1 886 ? -22.344 -29.737 43.473 1.00 89.69 886 CYS A C 1
ATOM 6878 O O . CYS A 1 886 ? -22.683 -28.574 43.272 1.00 89.69 886 CYS A O 1
ATOM 6880 N N . LEU A 1 887 ? -22.346 -30.660 42.506 1.00 94.44 887 LEU A N 1
ATOM 6881 C CA . LEU A 1 887 ? -22.824 -30.431 41.142 1.00 94.44 887 LEU A CA 1
ATOM 6882 C C . LEU A 1 887 ? -24.228 -31.018 40.933 1.00 94.44 887 LEU A C 1
ATOM 6884 O O . LEU A 1 887 ? -24.601 -31.979 41.613 1.00 94.44 887 LEU A O 1
ATOM 6888 N N . PRO A 1 888 ? -25.016 -30.486 39.982 1.00 95.38 888 PRO A N 1
ATOM 6889 C CA . PRO A 1 888 ? -26.313 -31.052 39.628 1.00 95.38 888 PRO A CA 1
ATOM 6890 C C . PRO A 1 888 ? -26.173 -32.417 38.939 1.00 95.38 888 PRO A C 1
ATOM 6892 O O . PRO A 1 888 ? -25.149 -32.727 38.324 1.00 95.38 888 PRO A O 1
ATOM 6895 N N . THR A 1 889 ? -27.234 -33.225 38.976 1.00 96.06 889 THR A N 1
ATOM 6896 C CA . THR A 1 889 ? -27.357 -34.367 38.054 1.00 96.06 889 THR A CA 1
ATOM 6897 C C . THR A 1 889 ? -27.498 -33.858 36.614 1.00 96.06 889 THR A C 1
ATOM 6899 O O . THR A 1 889 ? -27.877 -32.704 36.400 1.00 96.06 889 THR A O 1
ATOM 6902 N N . ALA A 1 890 ? -27.233 -34.684 35.598 1.00 94.31 890 ALA A N 1
ATOM 6903 C CA . ALA A 1 890 ? -27.437 -34.258 34.207 1.00 94.31 890 ALA A CA 1
ATOM 6904 C C . ALA A 1 890 ? -28.896 -33.859 33.913 1.00 94.31 890 ALA A C 1
ATOM 6906 O O . ALA A 1 890 ? -29.155 -32.904 33.177 1.00 94.31 890 ALA A O 1
ATOM 6907 N N . ASP A 1 891 ? -29.853 -34.541 34.545 1.00 95.31 891 ASP A N 1
ATOM 6908 C CA . ASP A 1 891 ? -31.278 -34.222 34.459 1.00 95.31 891 ASP A CA 1
ATOM 6909 C C . ASP A 1 891 ? -31.619 -32.854 35.067 1.00 95.31 891 ASP A C 1
ATOM 6911 O O . ASP A 1 891 ? -32.449 -32.113 34.522 1.00 95.31 891 ASP A O 1
ATOM 6915 N N . ASP A 1 892 ? -30.989 -32.520 36.192 1.00 96.12 892 ASP A N 1
ATOM 6916 C CA . ASP A 1 892 ? -31.148 -31.226 36.843 1.00 96.12 892 ASP A CA 1
ATOM 6917 C C . ASP A 1 892 ? -30.468 -30.113 36.041 1.00 96.12 892 ASP A C 1
ATOM 6919 O O . ASP A 1 892 ? -31.093 -29.087 35.785 1.00 96.12 892 ASP A O 1
ATOM 6923 N N . GLN A 1 893 ? -29.241 -30.332 35.561 1.00 96.19 893 GLN A N 1
ATOM 6924 C CA . GLN A 1 893 ? -28.519 -29.373 34.721 1.00 96.19 893 GLN A CA 1
ATOM 6925 C C . GLN A 1 893 ? -29.315 -29.023 33.461 1.00 96.19 893 GLN A C 1
ATOM 6927 O O . GLN A 1 893 ? -29.445 -27.851 33.104 1.00 96.19 893 GLN A O 1
ATOM 6932 N N . LYS A 1 894 ? -29.900 -30.030 32.806 1.00 95.81 894 LYS A N 1
ATOM 6933 C CA . LYS A 1 894 ? -30.779 -29.814 31.656 1.00 95.81 894 LYS A CA 1
ATOM 6934 C C . LYS A 1 894 ? -31.974 -28.928 32.018 1.00 95.81 894 LYS A C 1
ATOM 6936 O O . LYS A 1 894 ? -32.303 -28.014 31.267 1.00 95.81 894 LYS A O 1
ATOM 6941 N N . ALA A 1 895 ? -32.586 -29.155 33.180 1.00 96.25 895 ALA A N 1
ATOM 6942 C CA . ALA A 1 895 ? -33.701 -28.337 33.645 1.00 96.25 895 ALA A CA 1
ATOM 6943 C C . ALA A 1 895 ? -33.294 -26.883 33.940 1.00 96.25 895 ALA A C 1
ATOM 6945 O O . ALA A 1 895 ? -34.110 -25.986 33.734 1.00 96.25 895 ALA A O 1
ATOM 6946 N N . LEU A 1 896 ? -32.057 -26.632 34.389 1.00 96.38 896 LEU A N 1
ATOM 6947 C CA . LEU A 1 896 ? -31.538 -25.272 34.573 1.00 96.38 896 LEU A CA 1
ATOM 6948 C C . LEU A 1 896 ? -31.452 -24.531 33.229 1.00 96.38 896 LEU A C 1
ATOM 6950 O O . LEU A 1 896 ? -31.984 -23.429 33.114 1.00 96.38 896 LEU A O 1
ATOM 6954 N N . TRP A 1 897 ? -30.882 -25.162 32.195 1.00 96.06 897 TRP A N 1
ATOM 6955 C CA . TRP A 1 897 ? -30.818 -24.584 30.844 1.00 96.06 897 TRP A CA 1
ATOM 6956 C C . TRP A 1 897 ? -32.203 -24.337 30.231 1.00 96.06 897 TRP A C 1
ATOM 6958 O O . TRP A 1 897 ? -32.442 -23.282 29.648 1.00 96.06 897 TRP A O 1
ATOM 6968 N N . GLU A 1 898 ? -33.148 -25.265 30.401 1.00 95.62 898 GLU A N 1
ATOM 6969 C CA . GLU A 1 898 ? -34.532 -25.101 29.921 1.00 95.62 898 GLU A CA 1
ATOM 6970 C C . GLU A 1 898 ? -35.273 -23.936 30.607 1.00 95.62 898 GLU A C 1
ATOM 6972 O O . GLU A 1 898 ? -36.226 -23.383 30.052 1.00 95.62 898 GLU A O 1
ATOM 6977 N N . ASN A 1 899 ? -34.827 -23.537 31.801 1.00 95.12 899 ASN A N 1
ATOM 6978 C CA . ASN A 1 899 ? -35.423 -22.473 32.604 1.00 95.12 899 ASN A CA 1
ATOM 6979 C C . ASN A 1 899 ? -34.546 -21.213 32.693 1.00 95.12 899 ASN A C 1
ATOM 6981 O O . ASN A 1 899 ? -34.748 -20.411 33.604 1.00 95.12 899 ASN A O 1
ATOM 6985 N N . ILE A 1 900 ? -33.638 -20.985 31.734 1.00 94.94 900 ILE A N 1
ATOM 6986 C CA . ILE A 1 900 ? -32.704 -19.843 31.746 1.00 94.94 900 ILE A CA 1
ATOM 6987 C C . ILE A 1 900 ? -33.405 -18.487 31.934 1.00 94.94 900 ILE A C 1
ATOM 6989 O O . ILE A 1 900 ? -32.992 -17.683 32.757 1.00 94.94 900 ILE A O 1
ATOM 6993 N N . LYS A 1 901 ? -34.570 -18.297 31.299 1.00 93.62 901 LYS A N 1
ATOM 6994 C CA . LYS A 1 901 ? -35.430 -17.100 31.419 1.00 93.62 901 LYS A CA 1
ATOM 6995 C C . LYS A 1 901 ? -35.962 -16.817 32.833 1.00 93.62 901 LYS A C 1
ATOM 6997 O O . LYS A 1 901 ? -36.577 -15.781 33.071 1.00 93.62 901 LYS A O 1
ATOM 7002 N N . HIS A 1 902 ? -35.863 -17.790 33.736 1.00 94.44 902 HIS A N 1
ATOM 7003 C CA . HIS A 1 902 ? -36.288 -17.679 35.128 1.00 94.44 902 HIS A CA 1
ATOM 7004 C C . HIS A 1 902 ? -35.106 -17.523 36.087 1.00 94.44 902 HIS A C 1
ATOM 7006 O O . HIS A 1 902 ? -35.355 -17.340 37.276 1.00 94.44 902 HIS A O 1
ATOM 7012 N N . ILE A 1 903 ? -33.868 -17.564 35.596 1.00 95.75 903 ILE A N 1
ATOM 7013 C CA . ILE A 1 903 ? -32.651 -17.289 36.360 1.00 95.75 903 ILE A CA 1
ATOM 7014 C C . ILE A 1 903 ? -32.364 -15.791 36.227 1.00 95.75 903 ILE A C 1
ATOM 7016 O O . ILE A 1 903 ? -32.350 -15.276 35.117 1.00 95.75 903 ILE A O 1
ATOM 7020 N N . ASP A 1 904 ? -32.203 -15.077 37.346 1.00 95.75 904 ASP A N 1
ATOM 7021 C CA . ASP A 1 904 ? -32.033 -13.615 37.302 1.00 95.75 904 ASP A CA 1
ATOM 7022 C C . ASP A 1 904 ? -30.562 -13.198 37.250 1.00 95.75 904 ASP A C 1
ATOM 7024 O O . ASP A 1 904 ? -30.257 -12.123 36.746 1.00 95.75 904 ASP A O 1
ATOM 7028 N N . VAL A 1 905 ? -29.662 -14.007 37.820 1.00 94.94 905 VAL A N 1
ATOM 7029 C CA . VAL A 1 905 ? -28.224 -13.714 37.872 1.00 94.94 905 VAL A CA 1
ATOM 7030 C C . VAL A 1 905 ? -27.421 -15.017 37.834 1.00 94.94 905 VAL A C 1
ATOM 7032 O O . VAL A 1 905 ? -27.844 -16.033 38.388 1.00 94.94 905 VAL A O 1
ATOM 7035 N N . PHE A 1 906 ? -26.236 -14.993 37.229 1.00 95.50 906 PHE A N 1
ATOM 7036 C CA . PHE A 1 906 ? -25.261 -16.078 37.337 1.00 95.50 906 PHE A CA 1
ATOM 7037 C C . PHE A 1 906 ? -24.281 -15.802 38.476 1.00 95.50 906 PHE A C 1
ATOM 7039 O O . PHE A 1 906 ? -23.770 -14.691 38.611 1.00 95.50 906 PHE A O 1
ATOM 7046 N N . SER A 1 907 ? -24.004 -16.812 39.299 1.00 94.94 907 SER A N 1
ATOM 7047 C CA . SER A 1 907 ? -23.086 -16.684 40.432 1.00 94.94 907 SER A CA 1
ATOM 7048 C C . SER A 1 907 ? -21.848 -17.555 40.264 1.00 94.94 907 SER A C 1
ATOM 7050 O O . SER A 1 907 ? -21.842 -18.562 39.555 1.00 94.94 907 SER A O 1
ATOM 7052 N N . ILE A 1 908 ? -20.771 -17.177 40.946 1.00 94.06 908 ILE A N 1
ATOM 7053 C CA . ILE A 1 908 ? -19.601 -18.049 41.092 1.00 94.06 908 ILE A CA 1
ATOM 7054 C C . ILE A 1 908 ? -19.879 -18.992 42.263 1.00 94.06 908 ILE A C 1
ATOM 7056 O O . ILE A 1 908 ? -19.927 -20.215 42.095 1.00 94.06 908 ILE A O 1
ATOM 7060 N N . GLY A 1 909 ? -20.197 -18.401 43.420 1.00 91.50 909 GLY A N 1
ATOM 7061 C CA . GLY A 1 909 ? -20.658 -19.110 44.606 1.00 91.50 909 GLY A CA 1
ATOM 7062 C C . GLY A 1 909 ? -19.587 -19.994 45.245 1.00 91.50 909 GLY A C 1
ATOM 7063 O O . GLY A 1 909 ? -18.388 -19.875 44.994 1.00 91.50 909 GLY A O 1
ATOM 7064 N N . THR A 1 910 ? -20.036 -20.915 46.095 1.00 91.38 910 THR A N 1
ATOM 7065 C CA . THR A 1 910 ? -19.174 -21.880 46.798 1.00 91.38 910 THR A CA 1
ATOM 7066 C C . THR A 1 910 ? -18.829 -23.105 45.946 1.00 91.38 910 THR A C 1
ATOM 7068 O O . THR A 1 910 ? -17.876 -23.825 46.254 1.00 91.38 910 THR A O 1
ATOM 7071 N N . THR A 1 911 ? -19.580 -23.346 44.868 1.00 93.12 911 THR A N 1
ATOM 7072 C CA . THR A 1 911 ? -19.531 -24.566 44.050 1.00 93.12 911 THR A CA 1
ATOM 7073 C C . THR A 1 911 ? -18.133 -24.901 43.517 1.00 93.12 911 THR A C 1
ATOM 7075 O O . THR A 1 911 ? -17.716 -26.045 43.711 1.00 93.12 911 THR A O 1
ATOM 7078 N N . PRO A 1 912 ? -17.345 -23.966 42.941 1.00 93.75 912 PRO A N 1
ATOM 7079 C CA . PRO A 1 912 ? -15.995 -24.282 42.462 1.00 93.75 912 PRO A CA 1
ATOM 7080 C C . PRO A 1 912 ? -15.047 -24.733 43.584 1.00 93.75 912 PRO A C 1
ATOM 7082 O O . PRO A 1 912 ? -14.280 -25.682 43.419 1.00 93.75 912 PRO A O 1
ATOM 7085 N N . TYR A 1 913 ? -15.127 -24.092 44.755 1.00 93.31 913 TYR A N 1
ATOM 7086 C CA . TYR A 1 913 ? -14.315 -24.451 45.921 1.00 93.31 913 TYR A CA 1
ATOM 7087 C C . TYR A 1 913 ? -14.707 -25.825 46.483 1.00 93.31 913 TYR A C 1
ATOM 7089 O O . TYR A 1 913 ? -13.844 -26.652 46.795 1.00 93.31 913 TYR A O 1
ATOM 7097 N N . LEU A 1 914 ? -16.012 -26.094 46.589 1.00 91.25 914 LEU A N 1
ATOM 7098 C CA . LEU A 1 914 ? -16.528 -27.391 47.029 1.00 91.25 914 LEU A CA 1
ATOM 7099 C C . LEU A 1 914 ? -16.163 -28.505 46.047 1.00 91.25 914 LEU A C 1
ATOM 7101 O O . LEU A 1 914 ? -15.782 -29.585 46.488 1.00 91.25 914 LEU A O 1
ATOM 7105 N N . LEU A 1 915 ? -16.209 -28.236 44.741 1.00 93.31 915 LEU A N 1
ATOM 7106 C CA . LEU A 1 915 ? -15.802 -29.187 43.708 1.00 93.31 915 LEU A CA 1
ATOM 7107 C C . LEU A 1 915 ? -14.327 -29.573 43.868 1.00 93.31 915 LEU A C 1
ATOM 7109 O O . LEU A 1 915 ? -14.005 -30.757 43.921 1.00 93.31 915 LEU A O 1
ATOM 7113 N N . ALA A 1 916 ? -13.435 -28.590 44.029 1.00 93.06 916 ALA A N 1
ATOM 7114 C CA . ALA A 1 916 ? -12.017 -28.853 44.279 1.00 93.06 916 ALA A CA 1
ATOM 7115 C C . ALA A 1 916 ? -11.805 -29.683 45.558 1.00 93.06 916 ALA A C 1
ATOM 7117 O O . ALA A 1 916 ? -11.007 -30.621 45.562 1.00 93.06 916 ALA A O 1
ATOM 7118 N N . THR A 1 917 ? -12.565 -29.376 46.613 1.00 91.81 917 THR A N 1
ATOM 7119 C CA . THR A 1 917 ? -12.516 -30.092 47.896 1.00 91.81 917 THR A CA 1
ATOM 7120 C C . THR A 1 917 ? -12.964 -31.550 47.747 1.00 91.81 917 THR A C 1
ATOM 7122 O O . THR A 1 917 ? -12.271 -32.454 48.208 1.00 91.81 917 THR A O 1
ATOM 7125 N N . GLN A 1 918 ? -14.096 -31.798 47.079 1.00 92.62 918 GLN A N 1
ATOM 7126 C CA . GLN A 1 918 ? -14.661 -33.141 46.887 1.00 92.62 918 GLN A CA 1
ATOM 7127 C C . GLN A 1 918 ? -13.796 -34.015 45.972 1.00 92.62 918 GLN A C 1
ATOM 7129 O O . GLN A 1 918 ? -13.687 -35.211 46.208 1.00 92.62 918 GLN A O 1
ATOM 7134 N N . LEU A 1 919 ? -13.114 -33.418 44.991 1.00 92.31 919 LEU A N 1
ATOM 7135 C CA . LEU A 1 919 ? -12.179 -34.118 44.103 1.00 92.31 919 LEU A CA 1
ATOM 7136 C C . LEU A 1 919 ? -10.767 -34.296 44.698 1.00 92.31 919 LEU A C 1
ATOM 7138 O O . LEU A 1 919 ? -9.857 -34.749 43.997 1.00 92.31 919 LEU A O 1
ATOM 7142 N N . GLY A 1 920 ? -10.539 -33.889 45.954 1.00 91.19 920 GLY A N 1
ATOM 7143 C CA . GLY A 1 920 ? -9.233 -33.985 46.616 1.00 91.19 920 GLY A CA 1
ATOM 7144 C C . GLY A 1 920 ? -8.136 -33.131 45.965 1.00 91.19 920 GLY A C 1
ATOM 7145 O O . GLY A 1 920 ? -6.957 -33.484 46.021 1.00 91.19 920 GLY A O 1
ATOM 7146 N N . LYS A 1 921 ? -8.508 -32.032 45.298 1.00 91.25 921 LYS A N 1
ATOM 7147 C CA . LYS A 1 921 ? -7.581 -31.086 44.662 1.00 91.25 921 LYS A CA 1
ATOM 7148 C C . LYS A 1 921 ? -7.218 -29.949 45.617 1.00 91.25 921 LYS A C 1
ATOM 7150 O O . LYS A 1 921 ? -7.900 -29.695 46.606 1.00 91.25 921 LYS A O 1
ATOM 7155 N N . THR A 1 922 ? -6.138 -29.235 45.302 1.00 89.44 922 THR A N 1
ATOM 7156 C CA . THR A 1 922 ? -5.734 -28.041 46.052 1.00 89.44 922 THR A CA 1
ATOM 7157 C C . THR A 1 922 ? -6.823 -26.974 45.960 1.00 89.44 922 THR A C 1
ATOM 7159 O O . THR A 1 922 ? -7.142 -26.497 44.874 1.00 89.44 922 THR A O 1
ATOM 7162 N N . THR A 1 923 ? -7.386 -26.589 47.101 1.00 90.25 923 THR A N 1
ATOM 7163 C CA . THR A 1 923 ? -8.422 -25.558 47.183 1.00 90.25 923 THR A CA 1
ATOM 7164 C C . THR A 1 923 ? -7.810 -24.160 47.157 1.00 90.25 923 THR A C 1
ATOM 7166 O O . THR A 1 923 ? -6.839 -23.908 47.871 1.00 90.25 923 THR A O 1
ATOM 7169 N N . SER A 1 924 ? -8.406 -23.235 46.401 1.00 92.50 924 SER A N 1
ATOM 7170 C CA . SER A 1 924 ? -7.970 -21.834 46.316 1.00 92.50 924 SER A CA 1
ATOM 7171 C C . SER A 1 924 ? -9.139 -20.872 46.558 1.00 92.50 924 SER A C 1
ATOM 7173 O O . SER A 1 924 ? -10.229 -21.132 46.038 1.00 92.50 924 SER A O 1
ATOM 7175 N N . PRO A 1 925 ? -8.944 -19.736 47.259 1.00 91.12 925 PRO A N 1
ATOM 7176 C CA . PRO A 1 925 ? -9.945 -18.667 47.331 1.00 91.12 925 PRO A CA 1
ATOM 7177 C C . PRO A 1 925 ? -10.354 -18.126 45.952 1.00 91.12 925 PRO A C 1
ATOM 7179 O O . PRO A 1 925 ? -11.441 -17.595 45.793 1.00 91.12 925 PRO A O 1
ATOM 7182 N N . GLN A 1 926 ? -9.506 -18.292 44.935 1.00 94.19 926 GLN A N 1
ATOM 7183 C CA . GLN A 1 926 ? -9.711 -17.742 43.590 1.00 94.19 926 GLN A CA 1
ATOM 7184 C C . GLN A 1 926 ? -10.493 -18.687 42.656 1.00 94.19 926 GLN A C 1
ATOM 7186 O O . GLN A 1 926 ? -10.694 -18.370 41.485 1.00 94.19 926 GLN A O 1
ATOM 7191 N N . SER A 1 927 ? -10.891 -19.866 43.149 1.00 92.31 927 SER A N 1
ATOM 7192 C CA . SER A 1 927 ? -11.459 -20.943 42.326 1.00 92.31 927 SER A CA 1
ATOM 7193 C C . SER A 1 927 ? -12.724 -20.495 41.588 1.00 92.31 927 SER A C 1
ATOM 7195 O O . SER A 1 927 ? -13.679 -20.045 42.217 1.00 92.31 927 SER A O 1
ATOM 7197 N N . GLY A 1 928 ? -12.747 -20.659 40.263 1.00 91.50 928 GLY A N 1
ATOM 7198 C CA . GLY A 1 928 ? -13.900 -20.359 39.410 1.00 91.50 928 GLY A CA 1
ATOM 7199 C C . GLY A 1 928 ? -14.014 -18.903 38.956 1.00 91.50 928 GLY A C 1
ATOM 7200 O O . GLY A 1 928 ? -14.840 -18.614 38.089 1.00 91.50 928 GLY A O 1
ATOM 7201 N N . ILE A 1 929 ? -13.207 -17.982 39.498 1.00 94.69 929 ILE A N 1
ATOM 7202 C CA . ILE A 1 929 ? -13.313 -16.553 39.172 1.00 94.69 929 ILE A CA 1
ATOM 7203 C C . ILE A 1 929 ? -12.872 -16.273 37.734 1.00 94.69 929 ILE A C 1
ATOM 7205 O O . ILE A 1 929 ? -13.601 -15.625 36.984 1.00 94.69 929 ILE A O 1
ATOM 7209 N N . TYR A 1 930 ? -11.711 -16.787 37.330 1.00 93.88 930 TYR A N 1
ATOM 7210 C CA . TYR A 1 930 ? -11.165 -16.545 35.992 1.00 93.88 930 TYR A CA 1
ATOM 7211 C C . TYR A 1 930 ? -11.907 -17.318 34.900 1.00 93.88 930 TYR A C 1
ATOM 7213 O O . TYR A 1 930 ? -11.946 -16.881 33.754 1.00 93.88 930 TYR A O 1
ATOM 7221 N N . GLU A 1 931 ? -12.512 -18.451 35.249 1.00 94.06 931 GLU A N 1
ATOM 7222 C CA . GLU A 1 931 ? -13.204 -19.330 34.308 1.00 94.06 931 GLU A CA 1
ATOM 7223 C C . GLU A 1 931 ? -14.640 -18.879 34.021 1.00 94.06 931 GLU A C 1
ATOM 7225 O O . GLU A 1 931 ? -15.203 -19.255 32.995 1.00 94.06 931 GLU A O 1
ATOM 7230 N N . THR A 1 932 ? -15.234 -18.060 34.894 1.00 94.38 932 THR A N 1
ATOM 7231 C CA . THR A 1 932 ? -16.651 -17.682 34.804 1.00 94.38 932 THR A CA 1
ATOM 7232 C C . THR A 1 932 ? -16.996 -16.976 33.491 1.00 94.38 932 THR A C 1
ATOM 7234 O O . THR A 1 932 ? -17.865 -17.444 32.755 1.00 94.38 932 THR A O 1
ATOM 7237 N N . LEU A 1 933 ? -16.318 -15.869 33.172 1.00 92.56 933 LEU A N 1
ATOM 7238 C CA . LEU A 1 933 ? -16.634 -15.095 31.970 1.00 92.56 933 LEU A CA 1
ATOM 7239 C C . LEU A 1 933 ? -16.332 -15.879 30.675 1.00 92.56 933 LEU A C 1
ATOM 7241 O O . LEU A 1 933 ? -17.200 -15.907 29.803 1.00 92.56 933 LEU A O 1
ATOM 7245 N N . PRO A 1 934 ? -15.190 -16.588 30.537 1.00 93.81 934 PRO A N 1
ATOM 7246 C CA . PRO A 1 934 ? -14.953 -17.470 29.393 1.00 93.81 934 PRO A CA 1
ATOM 7247 C C . PRO A 1 934 ? -16.026 -18.549 29.186 1.00 93.81 934 PRO A C 1
ATOM 7249 O O . PRO A 1 934 ? -16.410 -18.801 28.044 1.00 93.81 934 PRO A O 1
ATOM 7252 N N . LEU A 1 935 ? -16.539 -19.172 30.255 1.00 96.00 935 LEU A N 1
ATOM 7253 C CA . LEU A 1 935 ? -17.609 -20.173 30.151 1.00 96.00 935 LEU A CA 1
ATOM 7254 C C . LEU A 1 935 ? -18.907 -19.551 29.618 1.00 96.00 935 LEU A C 1
ATOM 7256 O O . LEU A 1 935 ? -19.494 -20.072 28.669 1.00 96.00 935 LEU A O 1
ATOM 7260 N N . LEU A 1 936 ? -19.321 -18.405 30.164 1.00 94.81 936 LEU A N 1
ATOM 7261 C CA . LEU A 1 936 ? -20.517 -17.695 29.698 1.00 94.81 936 LEU A CA 1
ATOM 7262 C C . LEU A 1 936 ? -20.375 -17.228 28.241 1.00 94.81 936 LEU A C 1
ATOM 7264 O O . LEU A 1 936 ? -21.274 -17.451 27.432 1.00 94.81 936 LEU A O 1
ATOM 7268 N N . LEU A 1 937 ? -19.219 -16.669 27.868 1.00 92.62 937 LEU A N 1
ATOM 7269 C CA . LEU A 1 937 ? -18.931 -16.270 26.487 1.00 92.62 937 LEU A CA 1
ATOM 7270 C C . LEU A 1 937 ? -18.906 -17.465 25.522 1.00 92.62 937 LEU A C 1
ATOM 7272 O O . LEU A 1 937 ? -19.304 -17.327 24.366 1.00 92.62 937 LEU A O 1
ATOM 7276 N N . SER A 1 938 ? -18.501 -18.648 25.990 1.00 93.44 938 SER A N 1
ATOM 7277 C CA . SER A 1 938 ? -18.583 -19.879 25.193 1.00 93.44 938 SER A CA 1
ATOM 7278 C C . SER A 1 938 ? -20.039 -20.266 24.919 1.00 93.44 938 SER A C 1
ATOM 7280 O O . SER A 1 938 ? -20.382 -20.601 23.789 1.00 93.44 938 SER A O 1
ATOM 7282 N N . ALA A 1 939 ? -20.931 -20.131 25.907 1.00 94.56 939 ALA A N 1
ATOM 7283 C CA . ALA A 1 939 ? -22.365 -20.341 25.694 1.00 94.56 939 ALA A CA 1
ATOM 7284 C C . ALA A 1 939 ? -22.987 -19.313 24.733 1.00 94.56 939 ALA A C 1
ATOM 7286 O O . ALA A 1 939 ? -23.905 -19.665 23.991 1.00 94.56 939 ALA A O 1
ATOM 7287 N N . VAL A 1 940 ? -22.473 -18.078 24.694 1.00 93.00 940 VAL A N 1
ATOM 7288 C CA . VAL A 1 940 ? -22.869 -17.084 23.682 1.00 93.00 940 VAL A CA 1
ATOM 7289 C C . VAL A 1 940 ? -22.425 -17.511 22.286 1.00 93.00 940 VAL A C 1
ATOM 7291 O O . VAL A 1 940 ? -23.227 -17.494 21.355 1.00 93.00 940 VAL A O 1
ATOM 7294 N N . ALA A 1 941 ? -21.175 -17.955 22.136 1.00 86.94 941 ALA A N 1
ATOM 7295 C CA . ALA A 1 941 ? -20.662 -18.450 20.859 1.00 86.94 941 ALA A CA 1
ATOM 7296 C C . ALA A 1 941 ? -21.440 -19.681 20.347 1.00 86.94 941 ALA A C 1
ATOM 7298 O O . ALA A 1 941 ? -21.630 -19.837 19.143 1.00 86.94 941 ALA A O 1
ATOM 7299 N N . GLU A 1 942 ? -21.934 -20.527 21.256 1.00 91.81 942 GLU A N 1
ATOM 7300 C CA . GLU A 1 942 ? -22.793 -21.682 20.953 1.00 91.81 942 GLU A CA 1
ATOM 7301 C C . GLU A 1 942 ? -24.277 -21.323 20.727 1.00 91.81 942 GLU A C 1
ATOM 7303 O O . GLU A 1 942 ? -25.076 -22.202 20.403 1.00 91.81 942 GLU A O 1
ATOM 7308 N N . GLY A 1 943 ? -24.672 -20.057 20.910 1.00 91.75 943 GLY A N 1
ATOM 7309 C CA . GLY A 1 943 ? -26.054 -19.593 20.751 1.00 91.75 943 GLY A CA 1
ATOM 7310 C C . GLY A 1 943 ? -27.013 -20.017 21.871 1.00 91.75 943 GLY A C 1
ATOM 7311 O O . GLY A 1 943 ? -28.227 -19.985 21.676 1.00 91.75 943 GLY A O 1
ATOM 7312 N N . LYS A 1 944 ? -26.493 -20.430 23.036 1.00 92.62 944 LYS A N 1
ATOM 7313 C CA . LYS A 1 944 ? -27.292 -20.764 24.234 1.00 92.62 944 LYS A CA 1
ATOM 7314 C C . LYS A 1 944 ? -27.646 -19.535 25.073 1.00 92.62 944 LYS A C 1
ATOM 7316 O O . LYS A 1 944 ? -28.648 -19.566 25.780 1.00 92.62 944 LYS A O 1
ATOM 7321 N N . LEU A 1 945 ? -26.818 -18.494 25.003 1.00 94.75 945 LEU A N 1
ATOM 7322 C CA . LEU A 1 945 ? -27.007 -17.198 25.655 1.00 94.75 945 LEU A CA 1
ATOM 7323 C C . LEU A 1 945 ? -26.782 -16.071 24.645 1.00 94.75 945 LEU A C 1
ATOM 7325 O O . LEU A 1 945 ? -26.137 -16.256 23.613 1.00 94.75 945 LEU A O 1
ATOM 7329 N N . THR A 1 946 ? -27.276 -14.886 24.966 1.00 91.50 946 THR A N 1
ATOM 7330 C CA . THR A 1 946 ? -26.904 -13.629 24.319 1.00 91.50 946 THR A CA 1
ATOM 7331 C C . THR A 1 946 ? -25.924 -12.851 25.200 1.00 91.50 946 THR A C 1
ATOM 7333 O O . THR A 1 946 ? -25.770 -13.140 26.384 1.00 91.50 946 THR A O 1
ATOM 7336 N N . LEU A 1 947 ? -25.252 -11.843 24.637 1.00 89.12 947 LEU A N 1
ATOM 7337 C CA . LEU A 1 947 ? -24.411 -10.937 25.432 1.00 89.12 947 LEU A CA 1
ATOM 7338 C C . LEU A 1 947 ? -25.212 -10.061 26.400 1.00 89.12 947 LEU A C 1
ATOM 7340 O O . LEU A 1 947 ? -24.616 -9.523 27.317 1.00 89.12 947 LEU A O 1
ATOM 7344 N N . GLU A 1 948 ? -26.517 -9.890 26.174 1.00 88.56 948 GLU A N 1
ATOM 7345 C CA . GLU A 1 948 ? -27.411 -9.138 27.065 1.00 88.56 948 GLU A CA 1
ATOM 7346 C C . GLU A 1 948 ? -27.862 -9.984 28.268 1.00 88.56 948 GLU A C 1
ATOM 7348 O O . GLU A 1 948 ? -28.212 -9.430 29.305 1.00 88.56 948 GLU A O 1
ATOM 7353 N N . ASP A 1 949 ? -27.813 -11.318 28.150 1.00 89.75 949 ASP A N 1
ATOM 7354 C CA . ASP A 1 949 ? -28.074 -12.232 29.269 1.00 89.75 949 ASP A CA 1
ATOM 7355 C C . ASP A 1 949 ? -26.915 -12.268 30.290 1.00 89.75 949 ASP A C 1
ATOM 7357 O O . ASP A 1 949 ? -27.125 -12.702 31.424 1.00 89.75 949 ASP A O 1
ATOM 7361 N N . ILE A 1 950 ? -25.699 -11.862 29.885 1.00 88.19 950 ILE A N 1
ATOM 7362 C CA . ILE A 1 950 ? -24.490 -11.751 30.731 1.00 88.19 950 ILE A CA 1
ATOM 7363 C C . ILE A 1 950 ? -24.411 -10.347 31.325 1.00 88.19 950 ILE A C 1
ATOM 7365 O O . ILE A 1 950 ? -24.232 -10.253 32.562 1.00 88.19 950 ILE A O 1
#

Sequence (950 aa):
TFEEAIQKAIRAIDDSFVGFAPNGFVDDIDEELVNPTDKRIFAIADALQRGYSVEKIWEMSNIDRWFLTKLKGIWEMEQDVVKQGLAGLTPIKLRQAKQYGFSDRHLASCLQSTEIAIRRLRQEHAIYPFVKQIDTVAAEFPAFTNYLYMTYNAVEHDVQFNDHGVMVLGSGVYRIGSSVEFDWCAVRAIRTLRDQGIKTIMVNYNPETVSTDYDEADRLYFENISLETIMDIYDAETSRGVMLSMGGQTPNNIALPLHRQSVKIYGTSPEMIDTAENRYKFSRLLDTIGVDQPQWKELTSFDEAFKFCEKVQYPVLVRPSYVLSGAAMNVVSSPDDLASYLTQATAVSRDHPVVISKYIEEAKEIEMDAVARDGKLVMHYISEHIENAGVHSGDATLVLPPQDLDPETIRKIEDATSKIGNALNVTGPFNIQFIAKNNEIKVIECNLRAARSFPFVSKVSGIDAIELATRVMMGLPVEPYPPMSLPENYVGVKVPQFSFSRLSGADPVLGVEMASTGEVACFGKDKYEAYLKALISTGIQPPKKNILLSIGGYKEKLEMLPSVQKLHQAGYRLFATAGTADFFVEHNVPCKYLEALGEDDLKDAQKSEYSLTQHLANNLIDMYINLPSKNKYRRPASYSSKGYRTRRMAVDYAIPLITNVKCAKLLVEALVRRMPLDVSNVDFKTSHTTHTFPGLVNIQAFVPSLTDKNSTAFAEVTKASICGGFTTVQVVAHGAQPGSGITDTTKLDAAQSNAVGAAHCHYALCAMAAGGNTKSLDEDMQAETKALFIPFRGPEGGLNDIGSVAAHFASWPNEKPVITDAATTNLASVLLLASLHGRSVHVTNVMTRGDINLIALSKAKSLKVTCDVSVYALFFSQDTYPEATCLPTADDQKALWENIKHIDVFSIGTTPYLLATQLGKTTSPQSGIYETLPLLLSAVAEGKLTLEDI